Protein AF-0000000080426951 (afdb_homodimer)

Solvent-accessible surface area (backbone atoms only — not comparable to full-atom values): 40730 Å² total; per-residue (Å²): 126,80,74,52,68,65,14,61,76,40,44,78,47,36,55,54,41,91,81,58,42,82,26,40,43,78,76,59,23,59,42,40,50,70,36,54,51,51,34,50,52,46,51,50,50,41,47,27,44,36,63,59,26,74,74,51,59,47,55,62,48,39,50,52,27,45,42,52,48,16,62,65,28,44,50,60,48,85,33,46,45,67,42,45,26,46,41,40,43,45,22,16,46,63,71,32,43,84,76,48,69,52,33,22,33,38,36,44,68,49,51,51,59,28,48,47,33,35,52,50,47,38,30,74,75,47,42,34,36,79,45,72,44,82,75,63,63,66,60,53,62,66,57,53,51,51,52,51,49,51,51,52,53,56,53,58,62,39,80,93,50,61,52,55,49,35,34,52,37,47,34,37,29,80,58,72,27,29,45,45,62,39,57,65,45,36,50,56,38,44,76,68,67,18,45,30,34,36,43,22,43,60,31,47,60,46,47,90,48,53,46,66,78,50,61,55,45,28,37,29,23,16,36,10,27,58,38,28,15,44,48,31,19,12,45,34,37,39,33,61,68,44,25,21,35,44,46,56,54,42,38,28,77,44,63,66,91,45,98,45,29,56,46,56,89,38,43,66,62,31,49,55,77,72,74,48,74,60,35,36,53,53,28,43,57,54,19,50,51,54,42,46,68,48,61,24,70,66,49,48,33,50,49,13,26,48,47,12,53,54,26,34,50,52,29,8,57,74,57,70,46,41,51,66,52,35,94,82,63,66,22,63,48,29,34,25,25,24,41,51,62,91,72,52,58,78,65,54,77,86,46,48,32,58,51,52,30,49,46,29,42,78,74,62,34,27,39,41,59,46,50,74,55,74,92,37,47,29,35,39,41,34,29,40,63,45,47,46,62,66,54,33,50,50,49,36,54,49,48,52,52,51,48,52,54,38,48,72,91,124,79,74,52,68,65,14,61,75,40,43,77,47,36,56,55,41,91,80,58,42,82,26,40,42,79,76,60,24,59,44,40,51,71,36,51,50,52,34,49,51,45,51,48,51,40,46,26,43,36,63,59,25,75,74,50,60,48,56,63,48,38,51,51,25,46,42,53,48,16,62,65,29,44,50,59,47,86,33,47,46,68,41,45,27,47,42,38,44,46,24,17,46,63,72,32,45,85,77,47,69,52,34,24,34,36,36,44,68,49,51,51,58,28,49,47,33,35,52,49,45,38,28,73,74,48,41,34,38,78,46,71,42,83,74,64,62,67,59,53,62,67,56,52,51,50,52,51,49,51,52,51,54,56,52,57,64,39,79,93,50,61,50,56,49,34,33,52,38,48,35,38,28,79,59,72,28,30,46,44,62,36,58,63,45,36,50,54,39,45,77,66,66,17,44,31,36,36,44,22,43,61,31,46,60,46,47,91,49,53,45,67,80,50,60,55,45,28,36,29,22,16,35,9,28,57,37,28,16,43,48,29,19,12,45,34,36,38,32,61,69,44,26,21,35,45,46,56,54,44,36,27,77,44,64,68,90,45,97,45,30,56,45,55,89,39,44,68,62,30,51,54,79,71,75,47,73,59,35,33,53,54,27,44,58,55,19,50,51,53,43,46,64,47,60,24,68,66,49,48,33,52,49,13,26,50,47,12,54,54,24,33,49,52,30,9,57,72,57,71,45,41,52,66,52,34,95,81,64,66,22,63,49,29,33,27,26,26,40,52,59,92,71,51,59,78,66,55,78,85,47,47,33,58,52,52,29,50,45,29,42,75,74,61,34,28,40,41,58,44,49,73,55,74,92,38,48,29,35,40,41,34,27,41,62,45,46,46,60,67,54,32,50,52,50,33,54,49,48,54,52,51,47,52,53,39,50,72,91

Secondary structure (DSSP, 8-state):
------SGGGGGGB-PPTT-----HHHH---BHHHHHHHHHHHHHHHHSHHHIIIIIHHHHHHHHHHHHHHHHTS-GGGEEEES-HHHHHHHHHHHS---TT-EEEEETTS-HHHHHHHHHHHHHH-PEEEEEP--SS--HHHHHHHHHHHHHHHHT-TTSPPEEEEEEESB-SSS--B--HHHHHHHHHHTT-EEEEE-TTTTTTS---HHHH--SEEEEEHHHHT-PPSS-EEEEE-GGGGGG---SS--TT----SSTT--TTHHHHTS--SS--GGGGGHHHHHHHHHHTTHHHHHHHHHHHHHHHHHHHHHHHHT--BS--TT--S-SSEEEEEPPP---SS-HHHHHHHHHHHHHHTTS----EEEETTEEEEEEE--TT--HHHHHHHHHHHHHHHHHHHH-/------SGGGGGGB-PPTT-----HHHH---BHHHHHHHHHHHHHHHHSHHHIIIIIHHHHHHHHHHHHHHHHTS-GGGEEEES-HHHHHHHHHHHS---TT-EEEEETTS-HHHHHHHHHHHHHH-PEEEEEP--SS--HHHHHHHHHHHHHHHHT-TTSPPEEEEEEESB-SSS--B--HHHHHHHHHHTT-EEEEE-TTTTTTS---HHHH--SEEEEEHHHHT-PPSS-EEEEE-GGGGGG---SS--TT----SSTT--TTHHHHTS--SS--GGGGGHHHHHHHHHHTTHHHHHHHHHHHHHHHHHHHHHHHHT--BS--TT--S-SSEEEEEPPP---SS-HHHHHHHHHHHHHHTTS----EEEETTEEEEEEE--TT--HHHHHHHHHHHHHHHHHHHH-

Organism: Mucor circinelloides f. circinelloides (strain 1006PhL) (NCBI:txid1220926)

InterPro domains:
  IPR000192 Aminotransferase class V domain [PF00266] (33-344)
  IPR015421 Pyridoxal phosphate-dependent transferase, major domain [G3DSA:3.40.640.10] (32-297)
  IPR015422 Pyridoxal phosphate-dependent transferase, small domain [G3DSA:3.90.1150.10] (23-341)
  IPR015424 Pyridoxal phosphate-dependent transferase [SSF53383] (9-406)

pLDDT: mean 97.23, std 5.04, range [36.5, 98.94]

Nearest PDB structures (foldseek):
  5uts-assembly2_D  TM=9.206E-01  e=3.307E-46  Neurospora crassa OR74A
  5v1x-assembly3_A  TM=9.290E-01  e=7.048E-46  Neurospora crassa OR74A
  5v12-assembly3_D  TM=9.231E-01  e=6.017E-45  Neurospora crassa OR74A
  5v1x-assembly4_H  TM=9.213E-01  e=9.966E-45  Neurospora crassa OR74A
  8dl5-assembly1_A  TM=9.294E-01  e=2.334E-43  Penicillium expansum

Structure (mmCIF, N/CA/C/O backbone):
data_AF-0000000080426951-model_v1
#
loop_
_entity.id
_entity.type
_entity.pdbx_description
1 polymer 'Aminotransferase class V domain-containing protein'
#
loop_
_atom_site.group_PDB
_atom_site.id
_atom_site.type_symbol
_atom_site.label_atom_id
_atom_site.label_alt_id
_atom_site.label_comp_id
_atom_site.label_asym_id
_atom_site.label_entity_id
_atom_site.label_seq_id
_atom_site.pdbx_PDB_ins_code
_atom_site.Cartn_x
_atom_site.Cartn_y
_atom_site.Cartn_z
_atom_site.occupancy
_atom_site.B_iso_or_equiv
_atom_site.auth_seq_id
_atom_site.auth_comp_id
_atom_site.auth_asym_id
_atom_site.auth_atom_id
_atom_site.pdbx_PDB_model_num
ATOM 1 N N . MET A 1 1 ? -26.891 30.578 -5.871 1 36.5 1 MET A N 1
ATOM 2 C CA . MET A 1 1 ? -26.812 29.312 -5.148 1 36.5 1 MET A CA 1
ATOM 3 C C . MET A 1 1 ? -26.844 29.547 -3.641 1 36.5 1 MET A C 1
ATOM 5 O O . MET A 1 1 ? -26.172 30.453 -3.137 1 36.5 1 MET A O 1
ATOM 9 N N . SER A 1 2 ? -27.797 29.141 -3.025 1 43.91 2 SER A N 1
ATOM 10 C CA . SER A 1 2 ? -27.969 29.438 -1.607 1 43.91 2 SER A CA 1
ATOM 11 C C . SER A 1 2 ? -26.703 29.125 -0.821 1 43.91 2 SER A C 1
ATOM 13 O O . SER A 1 2 ? -25.984 28.188 -1.15 1 43.91 2 SER A O 1
ATOM 15 N N . ASN A 1 3 ? -26.109 30.047 -0.26 1 55.97 3 ASN A N 1
ATOM 16 C CA . ASN A 1 3 ? -24.891 29.938 0.528 1 55.97 3 ASN A CA 1
ATOM 17 C C . ASN A 1 3 ? -24.938 28.719 1.453 1 55.97 3 ASN A C 1
ATOM 19 O O . ASN A 1 3 ? -25.844 28.578 2.262 1 55.97 3 ASN A O 1
ATOM 23 N N . PRO A 1 4 ? -24.125 27.641 1.105 1 65.88 4 PRO A N 1
ATOM 24 C CA . PRO A 1 4 ? -24.219 26.453 1.949 1 65.88 4 PRO A CA 1
ATOM 25 C C . PRO A 1 4 ? -24.172 26.781 3.439 1 65.88 4 PRO A C 1
ATOM 27 O O . PRO A 1 4 ? -23.516 27.734 3.844 1 65.88 4 PRO A O 1
ATOM 30 N N . VAL A 1 5 ? -25.141 26.391 4.195 1 87.38 5 VAL A N 1
ATOM 31 C CA . VAL A 1 5 ? -25.156 26.547 5.645 1 87.38 5 VAL A CA 1
ATOM 32 C C . VAL A 1 5 ? -24.141 25.609 6.277 1 87.38 5 VAL A C 1
ATOM 34 O O . VAL A 1 5 ? -24.328 24.391 6.273 1 87.38 5 VAL A O 1
ATOM 37 N N . PHE A 1 6 ? -22.953 26.203 6.656 1 96.44 6 PHE A N 1
ATOM 38 C CA . PHE A 1 6 ? -21.891 25.453 7.348 1 96.44 6 PHE A CA 1
ATOM 39 C C . PHE A 1 6 ? -22.281 25.219 8.805 1 96.44 6 PHE A C 1
ATOM 41 O O . PHE A 1 6 ? -23.297 25.719 9.281 1 96.44 6 PHE A O 1
ATOM 48 N N . GLY A 1 7 ? -21.5 24.375 9.469 1 96.88 7 GLY A N 1
ATOM 49 C CA . GLY A 1 7 ? -21.734 24.062 10.867 1 96.88 7 GLY A CA 1
ATOM 50 C C . GLY A 1 7 ? -22.438 22.734 11.086 1 96.88 7 GLY A C 1
ATOM 51 O O . GLY A 1 7 ? -22.469 21.891 10.18 1 96.88 7 GLY A O 1
ATOM 52 N N . LYS A 1 8 ? -23.031 22.578 12.203 1 95.62 8 LYS A N 1
ATOM 53 C CA . LYS A 1 8 ? -23.609 21.312 12.656 1 95.62 8 LYS A CA 1
ATOM 54 C C . LYS A 1 8 ? -24.656 20.812 11.68 1 95.62 8 LYS A C 1
ATOM 56 O O . LYS A 1 8 ? -24.891 19.609 11.562 1 95.62 8 LYS A O 1
ATOM 61 N N . ALA A 1 9 ? -25.25 21.688 10.969 1 94.88 9 ALA A N 1
ATOM 62 C CA . ALA A 1 9 ? -26.312 21.328 10.031 1 94.88 9 ALA A CA 1
ATOM 63 C C . ALA A 1 9 ? -25.781 20.391 8.938 1 94.88 9 ALA A C 1
ATOM 65 O O . ALA A 1 9 ? -26.547 19.609 8.367 1 94.88 9 ALA A O 1
ATOM 66 N N . LEU A 1 10 ? -24.484 20.406 8.672 1 97.12 10 LEU A N 1
ATOM 67 C CA . LEU A 1 10 ? -23.906 19.625 7.582 1 97.12 10 LEU A CA 1
ATOM 68 C C . LEU A 1 10 ? -23.531 18.219 8.055 1 97.12 10 LEU A C 1
ATOM 70 O O . LEU A 1 10 ? -23.188 17.359 7.246 1 97.12 10 LEU A O 1
ATOM 74 N N . ARG A 1 11 ? -23.672 17.938 9.328 1 96.75 11 ARG A N 1
ATOM 75 C CA . ARG A 1 11 ? -23.281 16.625 9.852 1 96.75 11 ARG A CA 1
ATOM 76 C C . ARG A 1 11 ? -24.156 15.516 9.258 1 96.75 11 ARG A C 1
ATOM 78 O O . ARG A 1 11 ? -23.703 14.367 9.156 1 96.75 11 ARG A O 1
ATOM 85 N N . LYS A 1 12 ? -25.344 15.844 8.844 1 96 12 LYS A N 1
ATOM 86 C CA . LYS A 1 12 ? -26.25 14.867 8.25 1 96 12 LYS A CA 1
ATOM 87 C C . LYS A 1 12 ? -25.672 14.297 6.953 1 96 12 LYS A C 1
ATOM 89 O O . LYS A 1 12 ? -26.078 13.227 6.508 1 96 12 LYS A O 1
ATOM 94 N N . ASP A 1 13 ? -24.75 15.023 6.328 1 97.56 13 ASP A N 1
ATOM 95 C CA . ASP A 1 13 ? -24.125 14.57 5.09 1 97.56 13 ASP A CA 1
ATOM 96 C C . ASP A 1 13 ? -23.047 13.516 5.367 1 97.56 13 ASP A C 1
ATOM 98 O O . ASP A 1 13 ? -22.531 12.898 4.438 1 97.56 13 ASP A O 1
ATOM 102 N N . PHE A 1 14 ? -22.719 13.289 6.637 1 98 14 PHE A N 1
ATOM 103 C CA . PHE A 1 14 ? -21.641 12.391 7.004 1 98 14 PHE A CA 1
ATOM 104 C C . PHE A 1 14 ? -22.156 11.219 7.824 1 98 14 PHE A C 1
ATOM 106 O O . PHE A 1 14 ? -23.312 11.227 8.258 1 98 14 PHE A O 1
ATOM 113 N N . CYS A 1 15 ? -21.25 10.211 7.938 1 95.38 15 CYS A N 1
ATOM 114 C CA . CYS A 1 15 ? -21.672 8.953 8.57 1 95.38 15 CYS A CA 1
ATOM 115 C C . CYS A 1 15 ? -21.203 8.898 10.016 1 95.38 15 CYS A C 1
ATOM 117 O O . CYS A 1 15 ? -20.797 7.84 10.5 1 95.38 15 CYS A O 1
ATOM 119 N N . PHE A 1 16 ? -21.203 10 10.711 1 97.81 16 PHE A N 1
ATOM 120 C CA . PHE A 1 16 ? -20.797 10.039 12.109 1 97.81 16 PHE A CA 1
ATOM 121 C C . PHE A 1 16 ? -21.844 9.398 13 1 97.81 16 PHE A C 1
ATOM 123 O O . PHE A 1 16 ? -23.047 9.516 12.742 1 97.81 16 PHE A O 1
ATOM 130 N N . GLU A 1 17 ? -21.391 8.703 14.023 1 97.62 17 GLU A N 1
ATOM 131 C CA . GLU A 1 17 ? -22.344 8.211 15.016 1 97.62 17 GLU A CA 1
ATOM 132 C C . GLU A 1 17 ? -23.016 9.367 15.758 1 97.62 17 GLU A C 1
ATOM 134 O O . GLU A 1 17 ? -22.422 10.445 15.891 1 97.62 17 GLU A O 1
ATOM 139 N N . PRO A 1 18 ? -24.234 9.117 16.219 1 95.88 18 PRO A N 1
ATOM 140 C CA . PRO A 1 18 ? -24.922 10.18 16.953 1 95.88 18 PRO A CA 1
ATOM 141 C C . PRO A 1 18 ? -24.125 10.656 18.172 1 95.88 18 PRO A C 1
ATOM 143 O O . PRO A 1 18 ? -23.594 9.844 18.922 1 95.88 18 PRO A O 1
ATOM 146 N N . GLY A 1 19 ? -24.016 11.984 18.328 1 95.69 19 GLY A N 1
ATOM 147 C CA . GLY A 1 19 ? -23.375 12.555 19.5 1 95.69 19 GLY A CA 1
ATOM 148 C C . GLY A 1 19 ? -21.891 12.789 19.312 1 95.69 19 GLY A C 1
ATOM 149 O O . GLY A 1 19 ? -21.25 13.445 20.141 1 95.69 19 GLY A O 1
ATOM 150 N N . TYR A 1 20 ? -21.344 12.312 18.219 1 97.5 20 TYR A N 1
ATOM 151 C CA . TYR A 1 20 ? -19.922 12.523 17.969 1 97.5 20 TYR A CA 1
ATOM 152 C C . TYR A 1 20 ? -19.641 13.992 17.656 1 97.5 20 TYR A C 1
ATOM 154 O O . TYR A 1 20 ? -20.375 14.625 16.906 1 97.5 20 TYR A O 1
ATOM 162 N N . ILE A 1 21 ? -18.641 14.555 18.281 1 98 21 ILE A N 1
ATOM 163 C CA . ILE A 1 21 ? -18.172 15.914 18.031 1 98 21 ILE A CA 1
ATOM 164 C C . ILE A 1 21 ? -16.828 15.875 17.312 1 98 21 ILE A C 1
ATOM 166 O O . ILE A 1 21 ? -15.781 15.742 17.938 1 98 21 ILE A O 1
ATOM 170 N N . PRO A 1 22 ? -16.828 16.016 15.953 1 97.62 22 PRO A N 1
ATOM 171 C CA . PRO A 1 22 ? -15.672 15.695 15.125 1 97.62 22 PRO A CA 1
ATOM 172 C C . PRO A 1 22 ? -14.672 16.844 15.031 1 97.62 22 PRO A C 1
ATOM 174 O O . PRO A 1 22 ? -14.586 17.516 13.992 1 97.62 22 PRO A O 1
ATOM 177 N N . LEU A 1 23 ? -13.805 16.984 16.016 1 98.31 23 LEU A N 1
ATOM 178 C CA . LEU A 1 23 ? -12.828 18.062 16.062 1 98.31 23 LEU A CA 1
ATOM 179 C C . LEU A 1 23 ? -11.43 17.547 15.742 1 98.31 23 LEU A C 1
ATOM 181 O O . LEU A 1 23 ? -10.445 18.281 15.914 1 98.31 23 LEU A O 1
ATOM 185 N N . GLY A 1 24 ? -11.289 16.297 15.312 1 97.06 24 GLY A N 1
ATOM 186 C CA . GLY A 1 24 ? -10 15.695 15.008 1 97.06 24 GLY A CA 1
ATOM 187 C C . GLY A 1 24 ? -9.828 15.375 13.531 1 97.06 24 GLY A C 1
ATOM 188 O O . GLY A 1 24 ? -9.102 14.445 13.172 1 97.06 24 GLY A O 1
ATOM 189 N N . HIS A 1 25 ? -10.469 16.156 12.641 1 97 25 HIS A N 1
ATOM 190 C CA . HIS A 1 25 ? -10.586 15.867 11.219 1 97 25 HIS A CA 1
ATOM 191 C C . HIS A 1 25 ? -9.219 15.648 10.586 1 97 25 HIS A C 1
ATOM 193 O O . HIS A 1 25 ? -9.086 14.891 9.625 1 97 25 HIS A O 1
ATOM 199 N N . GLY A 1 26 ? -8.203 16.312 11.039 1 96.94 26 GLY A N 1
ATOM 200 C CA . GLY A 1 26 ? -6.883 16.281 10.438 1 96.94 26 GLY A CA 1
ATOM 201 C C . GLY A 1 26 ? -6.219 14.922 10.523 1 96.94 26 GLY A C 1
ATOM 202 O O . GLY A 1 26 ? -5.27 14.641 9.789 1 96.94 26 GLY A O 1
ATOM 203 N N . SER A 1 27 ? -6.668 14.016 11.367 1 96.25 27 SER A N 1
ATOM 204 C CA . SER A 1 27 ? -6.039 12.711 11.562 1 96.25 27 SER A CA 1
ATOM 205 C C . SER A 1 27 ? -6.406 11.742 10.445 1 96.25 27 SER A C 1
ATOM 207 O O . SER A 1 27 ? -5.551 11.367 9.641 1 96.25 27 SER A O 1
ATOM 209 N N . PHE A 1 28 ? -7.738 11.469 10.281 1 97.25 28 PHE A N 1
ATOM 210 C CA . PHE A 1 28 ? -8.141 10.398 9.375 1 97.25 28 PHE A CA 1
ATOM 211 C C . PHE A 1 28 ? -9.117 10.914 8.328 1 97.25 28 PHE A C 1
ATOM 213 O O . PHE A 1 28 ? -9.461 10.195 7.383 1 97.25 28 PHE A O 1
ATOM 220 N N . GLY A 1 29 ? -9.562 12.117 8.445 1 96.94 29 GLY A N 1
ATOM 221 C CA . GLY A 1 29 ? -10.578 12.641 7.539 1 96.94 29 GLY A CA 1
ATOM 222 C C . GLY A 1 29 ? -11.938 12 7.734 1 96.94 29 GLY A C 1
ATOM 223 O O . GLY A 1 29 ? -12.164 11.305 8.727 1 96.94 29 GLY A O 1
ATOM 224 N N . ALA A 1 30 ? -12.852 12.336 6.945 1 97.81 30 ALA A N 1
ATOM 225 C CA . ALA A 1 30 ? -14.211 11.805 6.84 1 97.81 30 ALA A CA 1
ATOM 226 C C . ALA A 1 30 ? -14.781 12.031 5.441 1 97.81 30 ALA A C 1
ATOM 228 O O . ALA A 1 30 ? -14.375 12.961 4.742 1 97.81 30 ALA A O 1
ATOM 229 N N . ILE A 1 31 ? -15.648 11.172 5.043 1 98.62 31 ILE A N 1
ATOM 230 C CA . ILE A 1 31 ? -16.219 11.328 3.709 1 98.62 31 ILE A CA 1
ATOM 231 C C . ILE A 1 31 ? -17.734 11.555 3.818 1 98.62 31 ILE A C 1
ATOM 233 O O . ILE A 1 31 ? -18.391 10.977 4.688 1 98.62 31 ILE A O 1
ATOM 237 N N . PRO A 1 32 ? -18.297 12.445 2.941 1 98.56 32 PRO A N 1
ATOM 238 C CA . PRO A 1 32 ? -19.766 12.547 2.873 1 98.56 32 PRO A CA 1
ATOM 239 C C . PRO A 1 32 ? -20.422 11.281 2.34 1 98.56 32 PRO A C 1
ATOM 241 O O . PRO A 1 32 ? -19.766 10.492 1.643 1 98.56 32 PRO A O 1
ATOM 244 N N . ASN A 1 33 ? -21.703 11.148 2.605 1 98.62 33 ASN A N 1
ATOM 245 C CA . ASN A 1 33 ? -22.469 9.977 2.201 1 98.62 33 ASN A CA 1
ATOM 246 C C . ASN A 1 33 ? -22.453 9.789 0.686 1 98.62 33 ASN A C 1
ATOM 248 O O . ASN A 1 33 ? -22.422 8.664 0.195 1 98.62 33 ASN A O 1
ATOM 252 N N . VAL A 1 34 ? -22.453 10.859 -0.036 1 98.75 34 VAL A N 1
ATOM 253 C CA . VAL A 1 34 ? -22.484 10.773 -1.492 1 98.75 34 VAL A CA 1
ATOM 254 C C . VAL A 1 34 ? -21.188 10.164 -2.01 1 98.75 34 VAL A C 1
ATOM 256 O O . VAL A 1 34 ? -21.188 9.43 -3.002 1 98.75 34 VAL A O 1
ATOM 259 N N . VAL A 1 35 ? -20.078 10.469 -1.361 1 98.88 35 VAL A N 1
ATOM 260 C CA . VAL A 1 35 ? -18.781 9.906 -1.744 1 98.88 35 VAL A CA 1
ATOM 261 C C . VAL A 1 35 ? -18.734 8.438 -1.347 1 98.88 35 VAL A C 1
ATOM 263 O O . VAL A 1 35 ? -18.203 7.605 -2.09 1 98.88 35 VAL A O 1
ATOM 266 N N . LYS A 1 36 ? -19.266 8.086 -0.148 1 98.69 36 LYS A N 1
ATOM 267 C CA . LYS A 1 36 ? -19.344 6.688 0.273 1 98.69 36 LYS A CA 1
ATOM 268 C C . LYS A 1 36 ? -20.141 5.855 -0.738 1 98.69 36 LYS A C 1
ATOM 270 O O . LYS A 1 36 ? -19.75 4.73 -1.055 1 98.69 36 LYS A O 1
ATOM 275 N N . GLN A 1 37 ? -21.188 6.391 -1.194 1 98.69 37 GLN A N 1
ATOM 276 C CA . GLN A 1 37 ? -22 5.695 -2.186 1 98.69 37 GLN A CA 1
ATOM 277 C C . GLN A 1 37 ? -21.219 5.457 -3.473 1 98.69 37 GLN A C 1
ATOM 279 O O . GLN A 1 37 ? -21.281 4.375 -4.062 1 98.69 37 GLN A O 1
ATOM 284 N N . LYS A 1 38 ? -20.5 6.484 -3.922 1 98.81 38 LYS A N 1
ATOM 285 C CA . LYS A 1 38 ? -19.672 6.352 -5.121 1 98.81 38 LYS A CA 1
ATOM 286 C C . LYS A 1 38 ? -18.594 5.285 -4.934 1 98.81 38 LYS A C 1
ATOM 288 O O . LYS A 1 38 ? -18.328 4.504 -5.848 1 98.81 38 LYS A O 1
ATOM 293 N N . LEU A 1 39 ? -18 5.293 -3.756 1 98.75 39 LEU A N 1
ATOM 294 C CA . LEU A 1 39 ? -17 4.281 -3.402 1 98.75 39 LEU A CA 1
ATOM 295 C C . LEU A 1 39 ? -17.578 2.879 -3.566 1 98.75 39 LEU A C 1
ATOM 297 O O . LEU A 1 39 ? -16.938 2.01 -4.168 1 98.75 39 LEU A O 1
ATOM 301 N N . ARG A 1 40 ? -18.75 2.678 -3.066 1 98.44 40 ARG A N 1
ATOM 302 C CA . ARG A 1 40 ? -19.391 1.37 -3.102 1 98.44 40 ARG A CA 1
ATOM 303 C C . ARG A 1 40 ? -19.766 0.981 -4.527 1 98.44 40 ARG A C 1
ATOM 305 O O . ARG A 1 40 ? -19.703 -0.194 -4.895 1 98.44 40 ARG A O 1
ATOM 312 N N . GLU A 1 41 ? -20.125 1.939 -5.32 1 98.56 41 GLU A N 1
ATOM 313 C CA . GLU A 1 41 ? -20.406 1.678 -6.727 1 98.56 41 GLU A CA 1
ATOM 314 C C . GLU A 1 41 ? -19.188 1.121 -7.445 1 98.56 41 GLU A C 1
ATOM 316 O O . GLU A 1 41 ? -19.297 0.16 -8.211 1 98.56 41 GLU A O 1
ATOM 321 N N . TYR A 1 42 ? -18.031 1.729 -7.254 1 98.69 42 TYR A N 1
ATOM 322 C CA . TYR A 1 42 ? -16.812 1.256 -7.891 1 98.69 42 TYR A CA 1
ATOM 323 C C . TYR A 1 42 ? -16.422 -0.121 -7.363 1 98.69 42 TYR A C 1
ATOM 325 O O . TYR A 1 42 ? -15.93 -0.962 -8.117 1 98.69 42 TYR A O 1
ATOM 333 N N . GLN A 1 43 ? -16.609 -0.357 -6.059 1 98.31 43 GLN A N 1
ATOM 334 C CA . GLN A 1 43 ? -16.328 -1.674 -5.492 1 98.31 43 GLN A CA 1
ATOM 335 C C . GLN A 1 43 ? -17.219 -2.74 -6.137 1 98.31 43 GLN A C 1
ATOM 337 O O . GLN A 1 43 ? -16.75 -3.852 -6.41 1 98.31 43 GLN A O 1
ATOM 342 N N . ASP A 1 44 ? -18.453 -2.375 -6.371 1 98.25 44 ASP A N 1
ATOM 343 C CA . ASP A 1 44 ? -19.375 -3.309 -7.012 1 98.25 44 ASP A CA 1
ATOM 344 C C . ASP A 1 44 ? -18.953 -3.605 -8.445 1 98.25 44 ASP A C 1
ATOM 346 O O . ASP A 1 44 ? -19.016 -4.75 -8.898 1 98.25 44 ASP A O 1
ATOM 350 N N . LYS A 1 45 ? -18.5 -2.584 -9.18 1 98 45 LYS A N 1
ATOM 351 C CA . LYS A 1 45 ? -18 -2.77 -10.539 1 98 45 LYS A CA 1
ATOM 352 C C . LYS A 1 45 ? -16.812 -3.719 -10.57 1 98 45 LYS A C 1
ATOM 354 O O . LYS A 1 45 ? -16.688 -4.551 -11.469 1 98 45 LYS A O 1
ATOM 359 N N . SER A 1 46 ? -15.977 -3.619 -9.602 1 97.88 46 SER A N 1
ATOM 360 C CA . SER A 1 46 ? -14.758 -4.418 -9.547 1 97.88 46 SER A CA 1
ATOM 361 C C . SER A 1 46 ? -15.078 -5.898 -9.359 1 97.88 46 SER A C 1
ATOM 363 O O . SER A 1 46 ? -14.273 -6.762 -9.727 1 97.88 46 SER A O 1
ATOM 365 N N . GLU A 1 47 ? -16.266 -6.223 -8.773 1 97.56 47 GLU A N 1
ATOM 366 C CA . GLU A 1 47 ? -16.625 -7.609 -8.492 1 97.56 47 GLU A CA 1
ATOM 367 C C . GLU A 1 47 ? -17.438 -8.211 -9.633 1 97.56 47 GLU A C 1
ATOM 369 O O . GLU A 1 47 ? -17.5 -9.43 -9.781 1 97.56 47 GLU A O 1
ATOM 374 N N . ALA A 1 48 ? -18.078 -7.367 -10.453 1 97.69 48 ALA A N 1
ATOM 375 C CA . ALA A 1 48 ? -18.969 -7.84 -11.508 1 97.69 48 ALA A CA 1
ATOM 376 C C . ALA A 1 48 ? -18.203 -8.625 -12.57 1 97.69 48 ALA A C 1
ATOM 378 O O . ALA A 1 48 ? -18.688 -9.656 -13.047 1 97.69 48 ALA A O 1
ATOM 379 N N . HIS A 1 49 ? -17.109 -8.188 -13.023 1 97.19 49 HIS A N 1
ATOM 380 C CA . HIS A 1 49 ? -16.109 -8.805 -13.898 1 97.19 49 HIS A CA 1
ATOM 381 C C . HIS A 1 49 ? -14.695 -8.398 -13.5 1 97.19 49 HIS A C 1
ATOM 383 O O . HIS A 1 49 ? -14.109 -7.5 -14.109 1 97.19 49 HIS A O 1
ATOM 389 N N . PRO A 1 50 ? -14.094 -9.086 -12.562 1 97 50 PRO A N 1
ATOM 390 C CA . PRO A 1 50 ? -12.867 -8.633 -11.898 1 97 50 PRO A CA 1
ATOM 391 C C . PRO A 1 50 ? -11.742 -8.32 -12.883 1 97 50 PRO A C 1
ATOM 393 O O . PRO A 1 50 ? -11.078 -7.289 -12.766 1 97 50 PRO A O 1
ATOM 396 N N . ASP A 1 51 ? -11.562 -9.102 -13.922 1 96.88 51 ASP A N 1
ATOM 397 C CA . ASP A 1 51 ? -10.469 -8.898 -14.867 1 96.88 51 ASP A CA 1
ATOM 398 C C . ASP A 1 51 ? -10.742 -7.695 -15.766 1 96.88 51 ASP A C 1
ATOM 400 O O . ASP A 1 51 ? -9.859 -6.859 -15.977 1 96.88 51 ASP A O 1
ATOM 404 N N . ARG A 1 52 ? -11.953 -7.613 -16.266 1 97.25 52 ARG A N 1
ATOM 405 C CA . ARG A 1 52 ? -12.297 -6.5 -17.141 1 97.25 52 ARG A CA 1
ATOM 406 C C . ARG A 1 52 ? -12.094 -5.164 -16.438 1 97.25 52 ARG A C 1
ATOM 408 O O . ARG A 1 52 ? -11.492 -4.246 -17 1 97.25 52 ARG A O 1
ATOM 415 N N . TRP A 1 53 ? -12.539 -5.102 -15.242 1 97.31 53 TRP A N 1
ATOM 416 C CA . TRP A 1 53 ? -12.469 -3.854 -14.492 1 97.31 53 TRP A CA 1
ATOM 417 C C . TRP A 1 53 ? -11.023 -3.521 -14.125 1 97.31 53 TRP A C 1
ATOM 419 O O . TRP A 1 53 ? -10.523 -2.441 -14.461 1 97.31 53 TRP A O 1
ATOM 429 N N . ASN A 1 54 ? -10.328 -4.461 -13.508 1 96.25 54 ASN A N 1
ATOM 430 C CA . ASN A 1 54 ? -9.031 -4.18 -12.914 1 96.25 54 ASN A CA 1
ATOM 431 C C . ASN A 1 54 ? -7.941 -4.051 -13.977 1 96.25 54 ASN A C 1
ATOM 433 O O . ASN A 1 54 ? -6.945 -3.355 -13.773 1 96.25 54 ASN A O 1
ATOM 437 N N . ARG A 1 55 ? -8.148 -4.688 -15.141 1 95.88 55 ARG A N 1
ATOM 438 C CA . ARG A 1 55 ? -7.137 -4.625 -16.188 1 95.88 55 ARG A CA 1
ATOM 439 C C . ARG A 1 55 ? -7.371 -3.434 -17.109 1 95.88 55 ARG A C 1
ATOM 441 O O . ARG A 1 55 ? -6.422 -2.867 -17.656 1 95.88 55 ARG A O 1
ATOM 448 N N . PHE A 1 56 ? -8.672 -3.016 -17.234 1 96.12 56 PHE A N 1
ATOM 449 C CA . PHE A 1 56 ? -8.93 -2.084 -18.328 1 96.12 56 PHE A CA 1
ATOM 450 C C . PHE A 1 56 ? -9.797 -0.92 -17.859 1 96.12 56 PHE A C 1
ATOM 452 O O . PHE A 1 56 ? -9.383 0.238 -17.938 1 96.12 56 PHE A O 1
ATOM 459 N N . GLU A 1 57 ? -10.859 -1.172 -17.234 1 97.31 57 GLU A N 1
ATOM 460 C CA . GLU A 1 57 ? -11.906 -0.166 -17.094 1 97.31 57 GLU A CA 1
ATOM 461 C C . GLU A 1 57 ? -11.57 0.82 -15.977 1 97.31 57 GLU A C 1
ATOM 463 O O . GLU A 1 57 ? -11.977 1.982 -16.016 1 97.31 57 GLU A O 1
ATOM 468 N N . MET A 1 58 ? -10.836 0.437 -15 1 97.62 58 MET A N 1
ATOM 469 C CA . MET A 1 58 ? -10.539 1.332 -13.883 1 97.62 58 MET A CA 1
ATOM 470 C C . MET A 1 58 ? -9.492 2.365 -14.289 1 97.62 58 MET A C 1
ATOM 472 O O . MET A 1 58 ? -9.445 3.459 -13.719 1 97.62 58 MET A O 1
ATOM 476 N N . ILE A 1 59 ? -8.664 2.08 -15.266 1 97.56 59 ILE A N 1
ATOM 477 C CA . ILE A 1 59 ? -7.484 2.877 -15.586 1 97.56 59 ILE A CA 1
ATOM 478 C C . ILE A 1 59 ? -7.914 4.266 -16.062 1 97.56 59 ILE A C 1
ATOM 480 O O . ILE A 1 59 ? -7.453 5.277 -15.531 1 97.56 59 ILE A O 1
ATOM 484 N N . PRO A 1 60 ? -8.844 4.375 -17.031 1 98.12 60 PRO A N 1
ATOM 485 C CA . PRO A 1 60 ? -9.266 5.715 -17.438 1 98.12 60 PRO A CA 1
ATOM 486 C C . PRO A 1 60 ? -9.938 6.496 -16.312 1 98.12 60 PRO A C 1
ATOM 488 O O . PRO A 1 60 ? -9.844 7.727 -16.281 1 98.12 60 PRO A O 1
ATOM 491 N N . VAL A 1 61 ? -10.633 5.84 -15.406 1 98.69 61 VAL A N 1
ATOM 492 C CA . VAL A 1 61 ? -11.273 6.512 -14.281 1 98.69 61 VAL A CA 1
ATOM 493 C C . VAL A 1 61 ? -10.211 7.105 -13.359 1 98.69 61 VAL A C 1
ATOM 495 O O . VAL A 1 61 ? -10.328 8.258 -12.922 1 98.69 61 VAL A O 1
ATOM 498 N N . ILE A 1 62 ? -9.172 6.324 -13.086 1 98.56 62 ILE A N 1
ATOM 499 C CA . ILE A 1 62 ? -8.07 6.785 -12.25 1 98.56 62 ILE A CA 1
ATOM 500 C C . ILE A 1 62 ? -7.375 7.973 -12.922 1 98.56 62 ILE A C 1
ATOM 502 O O . ILE A 1 62 ? -7.098 8.984 -12.266 1 98.56 62 ILE A O 1
ATOM 506 N N . GLU A 1 63 ? -7.164 7.871 -14.203 1 98.5 63 GLU A N 1
ATOM 507 C CA . GLU A 1 63 ? -6.512 8.945 -14.945 1 98.5 63 GLU A CA 1
ATOM 508 C C . GLU A 1 63 ? -7.336 10.227 -14.898 1 98.5 63 GLU A C 1
ATOM 510 O O . GLU A 1 63 ? -6.777 11.32 -14.758 1 98.5 63 GLU A O 1
ATOM 515 N N . LYS A 1 64 ? -8.609 10.086 -15.031 1 98.81 64 LYS A N 1
ATOM 516 C CA . LYS A 1 64 ? -9.492 11.25 -14.953 1 98.81 64 LYS A CA 1
ATOM 517 C C . LYS A 1 64 ? -9.391 11.922 -13.586 1 98.81 64 LYS A C 1
ATOM 519 O O . LYS A 1 64 ? -9.344 13.148 -13.5 1 98.81 64 LYS A O 1
ATOM 524 N N . ASN A 1 65 ? -9.367 11.148 -12.578 1 98.88 65 ASN A N 1
ATOM 525 C CA . ASN A 1 65 ? -9.273 11.695 -11.234 1 98.88 65 ASN A CA 1
ATOM 526 C C . ASN A 1 65 ? -7.914 12.344 -10.984 1 98.88 65 ASN A C 1
ATOM 528 O O . ASN A 1 65 ? -7.82 13.359 -10.297 1 98.88 65 ASN A O 1
ATOM 532 N N . LEU A 1 66 ? -6.824 11.805 -11.555 1 98.88 66 LEU A N 1
ATOM 533 C CA . LEU A 1 66 ? -5.516 12.445 -11.484 1 98.88 66 LEU A CA 1
ATOM 534 C C . LEU A 1 66 ? -5.512 13.773 -12.234 1 98.88 66 LEU A C 1
ATOM 536 O O . LEU A 1 66 ? -4.895 14.742 -11.781 1 98.88 66 LEU A O 1
ATOM 540 N N . MET A 1 67 ? -6.219 13.805 -13.336 1 98.88 67 MET A N 1
ATOM 541 C CA . MET A 1 67 ? -6.316 15.047 -14.102 1 98.88 67 MET A CA 1
ATOM 542 C C . MET A 1 67 ? -7.035 16.125 -13.297 1 98.88 67 MET A C 1
ATOM 544 O O . MET A 1 67 ? -6.637 17.281 -13.312 1 98.88 67 MET A O 1
ATOM 548 N N . LEU A 1 68 ? -8.07 15.742 -12.609 1 98.88 68 LEU A N 1
ATOM 549 C CA . LEU A 1 68 ? -8.805 16.688 -11.773 1 98.88 68 LEU A CA 1
ATOM 550 C C . LEU A 1 68 ? -7.922 17.219 -10.648 1 98.88 68 LEU A C 1
ATOM 552 O O . LEU A 1 68 ? -7.938 18.406 -10.352 1 98.88 68 LEU A O 1
ATOM 556 N N . LEU A 1 69 ? -7.105 16.344 -10.07 1 98.88 69 LEU A N 1
ATOM 557 C CA . LEU A 1 69 ? -6.18 16.75 -9.023 1 98.88 69 LEU A CA 1
ATOM 558 C C . LEU A 1 69 ? -5.113 17.688 -9.578 1 98.88 69 LEU A C 1
ATOM 560 O O . LEU A 1 69 ? -4.73 18.656 -8.922 1 98.88 69 LEU A O 1
ATOM 564 N N . SER A 1 70 ? -4.609 17.328 -10.766 1 98.81 70 SER A N 1
ATOM 565 C CA . SER A 1 70 ? -3.57 18.156 -11.367 1 98.81 70 SER A CA 1
ATOM 566 C C . SER A 1 70 ? -4.066 19.578 -11.609 1 98.81 70 SER A C 1
ATOM 568 O O . SER A 1 70 ? -3.32 20.531 -11.422 1 98.81 70 SER A O 1
ATOM 570 N N . LYS A 1 71 ? -5.316 19.719 -11.992 1 98.69 71 LYS A N 1
ATOM 571 C CA . LYS A 1 71 ? -5.914 21.031 -12.164 1 98.69 71 LYS A CA 1
ATOM 572 C C . LYS A 1 71 ? -6.055 21.766 -10.828 1 98.69 71 LYS A C 1
ATOM 574 O O . LYS A 1 71 ? -5.742 22.953 -10.727 1 98.69 71 LYS A O 1
ATOM 579 N N . LEU A 1 72 ? -6.48 21.016 -9.859 1 98.69 72 LEU A N 1
ATOM 580 C CA . LEU A 1 72 ? -6.668 21.594 -8.531 1 98.69 72 LEU A CA 1
ATOM 581 C C . LEU A 1 72 ? -5.344 22.094 -7.969 1 98.69 72 LEU A C 1
ATOM 583 O O . LEU A 1 72 ? -5.309 23.109 -7.273 1 98.69 72 LEU A O 1
ATOM 587 N N . MET A 1 73 ? -4.242 21.438 -8.258 1 98.62 73 MET A N 1
ATOM 588 C CA . MET A 1 73 ? -2.939 21.75 -7.672 1 98.62 73 MET A CA 1
ATOM 589 C C . MET A 1 73 ? -2.098 22.594 -8.625 1 98.62 73 MET A C 1
ATOM 591 O O . MET A 1 73 ? -0.994 23.016 -8.281 1 98.62 73 MET A O 1
ATOM 595 N N . ASN A 1 74 ? -2.617 22.828 -9.828 1 98.69 74 ASN A N 1
ATOM 596 C CA . ASN A 1 74 ? -1.919 23.594 -10.859 1 98.69 74 ASN A CA 1
ATOM 597 C C . ASN A 1 74 ? -0.574 22.953 -11.211 1 98.69 74 ASN A C 1
ATOM 599 O O . ASN A 1 74 ? 0.466 23.609 -11.125 1 98.69 74 ASN A O 1
ATOM 603 N N . CYS A 1 75 ? -0.631 21.719 -11.664 1 98.62 75 CYS A N 1
ATOM 604 C CA . CYS A 1 75 ? 0.532 21 -12.156 1 98.62 75 CYS A CA 1
ATOM 605 C C . CYS A 1 75 ? 0.159 20.125 -13.352 1 98.62 75 CYS A C 1
ATOM 607 O O . CYS A 1 75 ? -0.989 20.125 -13.797 1 98.62 75 CYS A O 1
ATOM 609 N N . ASP A 1 76 ? 1.125 19.484 -13.992 1 98.44 76 ASP A N 1
ATOM 610 C CA . ASP A 1 76 ? 0.879 18.562 -15.102 1 98.44 76 ASP A CA 1
ATOM 611 C C . ASP A 1 76 ? 0.44 17.203 -14.594 1 98.44 76 ASP A C 1
ATOM 613 O O . ASP A 1 76 ? 1.016 16.672 -13.641 1 98.44 76 ASP A O 1
ATOM 617 N N . SER A 1 77 ? -0.621 16.688 -15.203 1 98.5 77 SER A N 1
ATOM 618 C CA . SER A 1 77 ? -1.152 15.398 -14.789 1 98.5 77 SER A CA 1
ATOM 619 C C . SER A 1 77 ? -0.12 14.289 -14.977 1 98.5 77 SER A C 1
ATOM 621 O O . SER A 1 77 ? -0.193 13.25 -14.32 1 98.5 77 SER A O 1
ATOM 623 N N . GLN A 1 78 ? 0.92 14.461 -15.812 1 98.31 78 GLN A N 1
ATOM 624 C CA . GLN A 1 78 ? 1.958 13.469 -16.062 1 98.31 78 GLN A CA 1
ATOM 625 C C . GLN A 1 78 ? 2.977 13.445 -14.922 1 98.31 78 GLN A C 1
ATOM 627 O O . GLN A 1 78 ? 3.789 12.516 -14.828 1 98.31 78 GLN A O 1
ATOM 632 N N . ASP A 1 79 ? 2.875 14.422 -14.016 1 98.81 79 ASP A N 1
ATOM 633 C CA . ASP A 1 79 ? 3.867 14.531 -12.953 1 98.81 79 ASP A CA 1
ATOM 634 C C . ASP A 1 79 ? 3.316 13.992 -11.633 1 98.81 79 ASP A C 1
ATOM 636 O O . ASP A 1 79 ? 3.969 14.102 -10.594 1 98.81 79 ASP A O 1
ATOM 640 N N . ILE A 1 80 ? 2.064 13.453 -11.703 1 98.88 80 ILE A N 1
ATOM 641 C CA . ILE A 1 80 ? 1.498 13.039 -10.422 1 98.88 80 ILE A CA 1
ATOM 642 C C . ILE A 1 80 ? 0.96 11.617 -10.531 1 98.88 80 ILE A C 1
ATOM 644 O O . ILE A 1 80 ? 0.578 11.172 -11.609 1 98.88 80 ILE A O 1
ATOM 648 N N . ASN A 1 81 ? 0.977 10.914 -9.461 1 98.88 81 ASN A N 1
ATOM 649 C CA . ASN A 1 81 ? 0.406 9.578 -9.281 1 98.88 81 ASN A CA 1
ATOM 650 C C . ASN A 1 81 ? -0.258 9.445 -7.91 1 98.88 81 ASN A C 1
ATOM 652 O O . ASN A 1 81 ? -0.029 10.266 -7.02 1 98.88 81 ASN A O 1
ATOM 656 N N . PHE A 1 82 ? -1.137 8.445 -7.785 1 98.75 82 PHE A N 1
ATOM 657 C CA . PHE A 1 82 ? -1.691 8.102 -6.484 1 98.75 82 PHE A CA 1
ATOM 658 C C . PHE A 1 82 ? -0.747 7.176 -5.723 1 98.75 82 PHE A C 1
ATOM 660 O O . PHE A 1 82 ? -0.109 6.305 -6.32 1 98.75 82 PHE A O 1
ATOM 667 N N . VAL A 1 83 ? -0.621 7.367 -4.477 1 98.5 83 VAL A N 1
ATOM 668 C CA . VAL A 1 83 ? -0.139 6.418 -3.477 1 98.5 83 VAL A CA 1
ATOM 669 C C . VAL A 1 83 ? -1.118 6.359 -2.307 1 98.5 83 VAL A C 1
ATOM 671 O O . VAL A 1 83 ? -2.113 7.086 -2.283 1 98.5 83 VAL A O 1
ATOM 674 N N . SER A 1 84 ? -0.91 5.57 -1.362 1 98 84 SER A N 1
ATOM 675 C CA . SER A 1 84 ? -1.945 5.293 -0.372 1 98 84 SER A CA 1
ATOM 676 C C . SER A 1 84 ? -2.018 6.398 0.675 1 98 84 SER A C 1
ATOM 678 O O . SER A 1 84 ? -3.088 6.668 1.228 1 98 84 SER A O 1
ATOM 680 N N . ASN A 1 85 ? -0.906 7 1.018 1 98.31 85 ASN A N 1
ATOM 681 C CA . ASN A 1 85 ? -0.837 8.031 2.043 1 98.31 85 ASN A CA 1
ATOM 682 C C . ASN A 1 85 ? 0.506 8.758 2.02 1 98.31 85 ASN A C 1
ATOM 684 O O . ASN A 1 85 ? 1.41 8.375 1.277 1 98.31 85 ASN A O 1
ATOM 688 N N . SER A 1 86 ? 0.642 9.75 2.818 1 98.44 86 SER A N 1
ATOM 689 C CA . SER A 1 86 ? 1.836 10.586 2.812 1 98.44 86 SER A CA 1
ATOM 690 C C . SER A 1 86 ? 3.059 9.812 3.293 1 98.44 86 SER A C 1
ATOM 692 O O . SER A 1 86 ? 4.176 10.07 2.844 1 98.44 86 SER A O 1
ATOM 694 N N . SER A 1 87 ? 2.873 8.891 4.254 1 98.5 87 SER A N 1
ATOM 695 C CA . SER A 1 87 ? 3.984 8.062 4.707 1 98.5 87 SER A CA 1
ATOM 696 C C . SER A 1 87 ? 4.562 7.238 3.564 1 98.5 87 SER A C 1
ATOM 698 O O . SER A 1 87 ? 5.781 7.125 3.426 1 98.5 87 SER A O 1
ATOM 700 N N . GLU A 1 88 ? 3.662 6.688 2.779 1 98.56 88 GLU A N 1
ATOM 701 C CA . GLU A 1 88 ? 4.125 5.945 1.61 1 98.56 88 GLU A CA 1
ATOM 702 C C . GLU A 1 88 ? 4.809 6.867 0.605 1 98.56 88 GLU A C 1
ATOM 704 O O . GLU A 1 88 ? 5.812 6.492 -0.005 1 98.56 88 GLU A O 1
ATOM 709 N N . ALA A 1 89 ? 4.246 8.016 0.412 1 98.88 89 ALA A N 1
ATOM 710 C CA . ALA A 1 89 ? 4.855 8.969 -0.505 1 98.88 89 ALA A CA 1
ATOM 711 C C . ALA A 1 89 ? 6.281 9.305 -0.081 1 98.88 89 ALA A C 1
ATOM 713 O O . ALA A 1 89 ? 7.199 9.305 -0.906 1 98.88 89 ALA A O 1
ATOM 714 N N . ALA A 1 90 ? 6.449 9.578 1.196 1 98.81 90 ALA A N 1
ATOM 715 C CA . ALA A 1 90 ? 7.781 9.875 1.717 1 98.81 90 ALA A CA 1
ATOM 716 C C . ALA A 1 90 ? 8.734 8.703 1.503 1 98.81 90 ALA A C 1
ATOM 718 O O . ALA A 1 90 ? 9.859 8.891 1.049 1 98.81 90 ALA A O 1
ATOM 719 N N . SER A 1 91 ? 8.258 7.512 1.826 1 98.62 91 SER A N 1
ATOM 720 C CA . SER A 1 91 ? 9.07 6.316 1.641 1 98.62 91 SER A CA 1
ATOM 721 C C . SER A 1 91 ? 9.406 6.098 0.168 1 98.62 91 SER A C 1
ATOM 723 O O . SER A 1 91 ? 10.508 5.656 -0.166 1 98.62 91 SER A O 1
ATOM 725 N N . THR A 1 92 ? 8.445 6.355 -0.725 1 98.69 92 THR A N 1
ATOM 726 C CA . THR A 1 92 ? 8.633 6.211 -2.164 1 98.69 92 THR A CA 1
ATOM 727 C C . THR A 1 92 ? 9.805 7.07 -2.639 1 98.69 92 THR A C 1
ATOM 729 O O . THR A 1 92 ? 10.695 6.578 -3.336 1 98.69 92 THR A O 1
ATOM 732 N N . VAL A 1 93 ? 9.859 8.305 -2.219 1 98.81 93 VAL A N 1
ATOM 733 C CA . VAL A 1 93 ? 10.906 9.227 -2.658 1 98.81 93 VAL A CA 1
ATOM 734 C C . VAL A 1 93 ? 12.227 8.875 -1.986 1 98.81 93 VAL A C 1
ATOM 736 O O . VAL A 1 93 ? 13.242 8.695 -2.66 1 98.81 93 VAL A O 1
ATOM 739 N N . LEU A 1 94 ? 12.203 8.695 -0.673 1 98.44 94 LEU A N 1
ATOM 740 C CA . LEU A 1 94 ? 13.43 8.586 0.113 1 98.44 94 LEU A CA 1
ATOM 741 C C . LEU A 1 94 ? 14.117 7.25 -0.125 1 98.44 94 LEU A C 1
ATOM 743 O O . LEU A 1 94 ? 15.344 7.156 -0.07 1 98.44 94 LEU A O 1
ATOM 747 N N . ARG A 1 95 ? 13.328 6.234 -0.46 1 96.44 95 ARG A N 1
ATOM 748 C CA . ARG A 1 95 ? 13.922 4.914 -0.664 1 96.44 95 ARG A CA 1
ATOM 749 C C . ARG A 1 95 ? 14.305 4.703 -2.125 1 96.44 95 ARG A C 1
ATOM 751 O O . ARG A 1 95 ? 14.961 3.721 -2.465 1 96.44 95 ARG A O 1
ATOM 758 N N . SER A 1 96 ? 13.875 5.578 -3.025 1 96.56 96 SER A N 1
ATOM 759 C CA . SER A 1 96 ? 14.141 5.434 -4.453 1 96.56 96 SER A CA 1
ATOM 760 C C . SER A 1 96 ? 15.328 6.289 -4.879 1 96.56 96 SER A C 1
ATOM 762 O O . SER A 1 96 ? 16.141 5.863 -5.699 1 96.56 96 SER A O 1
ATOM 764 N N . TYR A 1 97 ? 15.344 7.547 -4.348 1 96.88 97 TYR A N 1
ATOM 765 C CA . TYR A 1 97 ? 16.375 8.484 -4.789 1 96.88 97 TYR A CA 1
ATOM 766 C C . TYR A 1 97 ? 17.766 7.91 -4.578 1 96.88 97 TYR A C 1
ATOM 768 O O . TYR A 1 97 ? 18.031 7.293 -3.547 1 96.88 97 TYR A O 1
ATOM 776 N N . PRO A 1 98 ? 18.656 8.039 -5.492 1 94.62 98 PRO A N 1
ATOM 777 C CA . PRO A 1 98 ? 19.984 7.402 -5.441 1 94.62 98 PRO A CA 1
ATOM 778 C C . PRO A 1 98 ? 20.969 8.156 -4.555 1 94.62 98 PRO A C 1
ATOM 780 O O . PRO A 1 98 ? 21.984 8.656 -5.043 1 94.62 98 PRO A O 1
ATOM 783 N N . PHE A 1 99 ? 20.703 8.094 -3.262 1 95.75 99 PHE A N 1
ATOM 784 C CA . PHE A 1 99 ? 21.625 8.695 -2.299 1 95.75 99 PHE A CA 1
ATOM 785 C C . PHE A 1 99 ? 22.953 7.969 -2.289 1 95.75 99 PHE A C 1
ATOM 787 O O . PHE A 1 99 ? 23.016 6.781 -2.613 1 95.75 99 PHE A O 1
ATOM 794 N N . LYS A 1 100 ? 24 8.641 -1.979 1 93.56 100 LYS A N 1
ATOM 795 C CA . LYS A 1 100 ? 25.328 8.086 -1.688 1 93.56 100 LYS A CA 1
ATOM 796 C C . LYS A 1 100 ? 25.656 8.219 -0.206 1 93.56 100 LYS A C 1
ATOM 798 O O . LYS A 1 100 ? 25.156 9.117 0.472 1 93.56 100 LYS A O 1
ATOM 803 N N . ALA A 1 101 ? 26.469 7.25 0.254 1 94.44 101 ALA A N 1
ATOM 804 C CA . ALA A 1 101 ? 26.938 7.355 1.633 1 94.44 101 ALA A CA 1
ATOM 805 C C . ALA A 1 101 ? 27.594 8.711 1.889 1 94.44 101 ALA A C 1
ATOM 807 O O . ALA A 1 101 ? 28.406 9.18 1.088 1 94.44 101 ALA A O 1
ATOM 808 N N . GLY A 1 102 ? 27.141 9.32 2.938 1 96.56 102 GLY A N 1
ATOM 809 C CA . GLY A 1 102 ? 27.703 10.609 3.289 1 96.56 102 GLY A CA 1
ATOM 810 C C . GLY A 1 102 ? 26.828 11.773 2.855 1 96.56 102 GLY A C 1
ATOM 811 O O . GLY A 1 102 ? 27 12.898 3.344 1 96.56 102 GLY A O 1
ATOM 812 N N . ASP A 1 103 ? 25.875 11.539 1.901 1 97.69 103 ASP A N 1
ATOM 813 C CA . ASP A 1 103 ? 24.953 12.602 1.505 1 97.69 103 ASP A CA 1
ATOM 814 C C . ASP A 1 103 ? 24.234 13.188 2.719 1 97.69 103 ASP A C 1
ATOM 816 O O . ASP A 1 103 ? 23.938 12.461 3.674 1 97.69 103 ASP A O 1
ATOM 820 N N . LYS A 1 104 ? 24.031 14.484 2.676 1 98.69 104 LYS A N 1
ATOM 821 C CA . LYS A 1 104 ? 23.344 15.156 3.775 1 98.69 104 LYS A CA 1
ATOM 822 C C . LYS A 1 104 ? 21.906 15.477 3.41 1 98.69 104 LYS A C 1
ATOM 824 O O . LYS A 1 104 ? 21.609 15.859 2.275 1 98.69 104 LYS A O 1
ATOM 829 N N . VAL A 1 105 ? 21.031 15.18 4.328 1 98.88 105 VAL A N 1
ATOM 830 C CA . VAL A 1 105 ? 19.625 15.523 4.18 1 98.88 105 VAL A CA 1
ATOM 831 C C . VAL A 1 105 ? 19.203 16.469 5.297 1 98.88 105 VAL A C 1
ATOM 833 O O . VAL A 1 105 ? 19.391 16.188 6.48 1 98.88 105 VAL A O 1
ATOM 836 N N . LEU A 1 106 ? 18.688 17.656 4.922 1 98.94 106 LEU A N 1
ATOM 837 C CA . LEU A 1 106 ? 18.172 18.656 5.852 1 98.94 106 LEU A CA 1
ATOM 838 C C . LEU A 1 106 ? 16.734 18.344 6.23 1 98.94 106 LEU A C 1
ATOM 840 O O . LEU A 1 106 ? 15.898 18.062 5.363 1 98.94 106 LEU A O 1
ATOM 844 N N . CYS A 1 107 ? 16.391 18.312 7.496 1 98.69 107 CYS A N 1
ATOM 845 C CA . CYS A 1 107 ? 15.023 18.094 7.949 1 98.69 107 CYS A CA 1
ATOM 846 C C . CYS A 1 107 ? 14.727 18.922 9.195 1 98.69 107 CYS A C 1
ATOM 848 O O . CYS A 1 107 ? 15.602 19.625 9.703 1 98.69 107 CYS A O 1
ATOM 850 N N . TYR A 1 108 ? 13.539 18.984 9.617 1 98.5 108 TYR A N 1
ATOM 851 C CA . TYR A 1 108 ? 13.086 19.75 10.766 1 98.5 108 TYR A CA 1
ATOM 852 C C . TYR A 1 108 ? 12.516 18.844 11.852 1 98.5 108 TYR A C 1
ATOM 854 O O . TYR A 1 108 ? 11.93 17.797 11.547 1 98.5 108 TYR A O 1
ATOM 862 N N . GLN A 1 109 ? 12.672 19.234 13.086 1 96.5 109 GLN A N 1
ATOM 863 C CA . GLN A 1 109 ? 12.227 18.438 14.227 1 96.5 109 GLN A CA 1
ATOM 864 C C . GLN A 1 109 ? 10.719 18.219 14.18 1 96.5 109 GLN A C 1
ATOM 866 O O . GLN A 1 109 ? 10.219 17.234 14.727 1 96.5 109 GLN A O 1
ATOM 871 N N . THR A 1 110 ? 10.008 18.984 13.453 1 95.75 110 THR A N 1
ATOM 872 C CA . THR A 1 110 ? 8.547 18.938 13.414 1 95.75 110 THR A CA 1
ATOM 873 C C . THR A 1 110 ? 8.07 17.938 12.359 1 95.75 110 THR A C 1
ATOM 875 O O . THR A 1 110 ? 6.867 17.75 12.18 1 95.75 110 THR A O 1
ATOM 878 N N . ALA A 1 111 ? 9.023 17.297 11.648 1 96.19 111 ALA A N 1
ATOM 879 C CA . ALA A 1 111 ? 8.625 16.312 10.633 1 96.19 111 ALA A CA 1
ATOM 880 C C . ALA A 1 111 ? 7.703 15.258 11.227 1 96.19 111 ALA A C 1
ATOM 882 O O . ALA A 1 111 ? 7.883 14.836 12.367 1 96.19 111 ALA A O 1
ATOM 883 N N . TYR A 1 112 ? 6.676 14.914 10.477 1 97.19 112 TYR A N 1
ATOM 884 C CA . TYR A 1 112 ? 5.773 13.852 10.898 1 97.19 112 TYR A CA 1
ATOM 885 C C . TYR A 1 112 ? 6.547 12.578 11.25 1 97.19 112 TYR A C 1
ATOM 887 O O . TYR A 1 112 ? 7.531 12.242 10.586 1 97.19 112 TYR A O 1
ATOM 895 N N . VAL A 1 113 ? 6.125 11.875 12.203 1 96.69 113 VAL A N 1
ATOM 896 C CA . VAL A 1 113 ? 6.859 10.781 12.82 1 96.69 113 VAL A CA 1
ATOM 897 C C . VAL A 1 113 ? 7.227 9.742 11.766 1 96.69 113 VAL A C 1
ATOM 899 O O . VAL A 1 113 ? 8.344 9.227 11.75 1 96.69 113 VAL A O 1
ATOM 902 N N . ASN A 1 114 ? 6.289 9.344 10.883 1 97.94 114 ASN A N 1
ATOM 903 C CA . ASN A 1 114 ? 6.586 8.328 9.875 1 97.94 114 ASN A CA 1
ATOM 904 C C . ASN A 1 114 ? 7.594 8.836 8.844 1 97.94 114 ASN A C 1
ATOM 906 O O . ASN A 1 114 ? 8.383 8.055 8.312 1 97.94 114 ASN A O 1
ATOM 910 N N . VAL A 1 115 ? 7.559 10.141 8.531 1 98.31 115 VAL A N 1
ATOM 911 C CA . VAL A 1 115 ? 8.555 10.734 7.641 1 98.31 115 VAL A CA 1
ATOM 912 C C . VAL A 1 115 ? 9.922 10.703 8.305 1 98.31 115 VAL A C 1
ATOM 914 O O . VAL A 1 115 ? 10.922 10.367 7.668 1 98.31 115 VAL A O 1
ATOM 917 N N . ASN A 1 116 ? 9.914 11.055 9.586 1 97.69 116 ASN A N 1
ATOM 918 C CA . ASN A 1 116 ? 11.156 10.984 10.359 1 97.69 116 ASN A CA 1
ATOM 919 C C . ASN A 1 116 ? 11.734 9.57 10.359 1 97.69 116 ASN A C 1
ATOM 921 O O . ASN A 1 116 ? 12.945 9.391 10.273 1 97.69 116 ASN A O 1
ATOM 925 N N . LYS A 1 117 ? 10.898 8.586 10.477 1 98.12 117 LYS A N 1
ATOM 926 C CA . LYS A 1 117 ? 11.375 7.203 10.5 1 98.12 117 LYS A CA 1
ATOM 927 C C . LYS A 1 117 ? 11.891 6.777 9.125 1 98.12 117 LYS A C 1
ATOM 929 O O . LYS A 1 117 ? 12.828 5.984 9.031 1 98.12 117 LYS A O 1
ATOM 934 N N . ALA A 1 118 ? 11.281 7.254 8.062 1 98.25 118 ALA A N 1
ATOM 935 C CA . ALA A 1 118 ? 11.828 7.016 6.727 1 98.25 118 ALA A CA 1
ATOM 936 C C . ALA A 1 118 ? 13.227 7.613 6.598 1 98.25 118 ALA A C 1
ATOM 938 O O . ALA A 1 118 ? 14.109 7.012 5.984 1 98.25 118 ALA A O 1
ATOM 939 N N . LEU A 1 119 ? 13.438 8.805 7.184 1 98.62 119 LEU A N 1
ATOM 940 C CA . LEU A 1 119 ? 14.75 9.445 7.195 1 98.62 119 LEU A CA 1
ATOM 941 C C . LEU A 1 119 ? 15.75 8.609 7.984 1 98.62 119 LEU A C 1
ATOM 943 O O . LEU A 1 119 ? 16.891 8.422 7.547 1 98.62 119 LEU A O 1
ATOM 947 N N . GLU A 1 120 ? 15.289 8.102 9.133 1 98.31 120 GLU A N 1
ATOM 948 C CA . GLU A 1 120 ? 16.156 7.234 9.922 1 98.31 120 GLU A CA 1
ATOM 949 C C . GLU A 1 120 ? 16.531 5.977 9.148 1 98.31 120 GLU A C 1
ATOM 951 O O . GLU A 1 120 ? 17.672 5.504 9.227 1 98.31 120 GLU A O 1
ATOM 956 N N . PHE A 1 121 ? 15.617 5.461 8.438 1 97.75 121 PHE A N 1
ATOM 957 C CA . PHE A 1 121 ? 15.867 4.258 7.652 1 97.75 121 PHE A CA 1
ATOM 958 C C . PHE A 1 121 ? 16.969 4.5 6.625 1 97.75 121 PHE A C 1
ATOM 960 O O . PHE A 1 121 ? 17.875 3.688 6.488 1 97.75 121 PHE A O 1
ATOM 967 N N . ILE A 1 122 ? 16.859 5.602 5.863 1 96.81 122 ILE A N 1
ATOM 968 C CA . ILE A 1 122 ? 17.859 5.816 4.824 1 96.81 122 ILE A CA 1
ATOM 969 C C . ILE A 1 122 ? 19.203 6.141 5.465 1 96.81 122 ILE A C 1
ATOM 971 O O . ILE A 1 122 ? 20.266 5.844 4.898 1 96.81 122 ILE A O 1
ATOM 975 N N . ARG A 1 123 ? 19.188 6.801 6.688 1 97.75 123 ARG A N 1
ATOM 976 C CA . ARG A 1 123 ? 20.422 6.949 7.445 1 97.75 123 ARG A CA 1
ATOM 977 C C . ARG A 1 123 ? 21.062 5.59 7.727 1 97.75 123 ARG A C 1
ATOM 979 O O . ARG A 1 123 ? 22.25 5.383 7.457 1 97.75 123 ARG A O 1
ATOM 986 N N . ASP A 1 124 ? 20.266 4.691 8.219 1 96.19 124 ASP A N 1
ATOM 987 C CA . ASP A 1 124 ? 20.766 3.396 8.68 1 96.19 124 ASP A CA 1
ATOM 988 C C . ASP A 1 124 ? 21.125 2.502 7.496 1 96.19 124 ASP A C 1
ATOM 990 O O . ASP A 1 124 ? 22.109 1.757 7.555 1 96.19 124 ASP A O 1
ATOM 994 N N . GLN A 1 125 ? 20.375 2.609 6.398 1 91.94 125 GLN A N 1
ATOM 995 C CA . GLN A 1 125 ? 20.516 1.669 5.293 1 91.94 125 GLN A CA 1
ATOM 996 C C . GLN A 1 125 ? 21.469 2.213 4.23 1 91.94 125 GLN A C 1
ATOM 998 O O . GLN A 1 125 ? 22.188 1.447 3.574 1 91.94 125 GLN A O 1
ATOM 1003 N N . TYR A 1 126 ? 21.406 3.576 4.039 1 92.56 126 TYR A N 1
ATOM 1004 C CA . TYR A 1 126 ? 22.156 4.137 2.924 1 92.56 126 TYR A CA 1
ATOM 1005 C C . TYR A 1 126 ? 23.328 4.969 3.426 1 92.56 126 TYR A C 1
ATOM 1007 O O . TYR A 1 126 ? 24.188 5.398 2.639 1 92.56 126 TYR A O 1
ATOM 1015 N N . GLY A 1 127 ? 23.422 5.238 4.719 1 95.19 127 GLY A N 1
ATOM 1016 C CA . GLY A 1 127 ? 24.531 5.965 5.301 1 95.19 127 GLY A CA 1
ATOM 1017 C C . GLY A 1 127 ? 24.422 7.469 5.133 1 95.19 127 GLY A C 1
ATOM 1018 O O . GLY A 1 127 ? 25.422 8.18 5.168 1 95.19 127 GLY A O 1
ATOM 1019 N N . VAL A 1 128 ? 23.234 8 4.902 1 97.31 128 VAL A N 1
ATOM 1020 C CA . VAL A 1 128 ? 23.031 9.438 4.773 1 97.31 128 VAL A CA 1
ATOM 1021 C C . VAL A 1 128 ? 23.188 10.102 6.141 1 97.31 128 VAL A C 1
ATOM 1023 O O . VAL A 1 128 ? 23.094 9.438 7.176 1 97.31 128 VAL A O 1
ATOM 1026 N N . GLN A 1 129 ? 23.547 11.352 6.105 1 98.38 129 GLN A N 1
ATOM 1027 C CA . GLN A 1 129 ? 23.609 12.164 7.316 1 98.38 129 GLN A CA 1
ATOM 1028 C C . GLN A 1 129 ? 22.391 13.078 7.438 1 98.38 129 GLN A C 1
ATOM 1030 O O . GLN A 1 129 ? 22.047 13.797 6.496 1 98.38 129 GLN A O 1
ATOM 1035 N N . LEU A 1 130 ? 21.766 13.023 8.523 1 98.69 130 LEU A N 1
ATOM 1036 C CA . LEU A 1 130 ? 20.594 13.875 8.758 1 98.69 130 LEU A CA 1
ATOM 1037 C C . LEU A 1 130 ? 20.984 15.141 9.508 1 98.69 130 LEU A C 1
ATOM 1039 O O . LEU A 1 130 ? 21.625 15.078 10.555 1 98.69 130 LEU A O 1
ATOM 1043 N N . ILE A 1 131 ? 20.719 16.266 8.922 1 98.75 131 ILE A N 1
ATOM 1044 C CA . ILE A 1 131 ? 20.906 17.562 9.531 1 98.75 131 ILE A CA 1
ATOM 1045 C C . ILE A 1 131 ? 19.562 18.125 10 1 98.75 131 ILE A C 1
ATOM 1047 O O . ILE A 1 131 ? 18.781 18.641 9.195 1 98.75 131 ILE A O 1
ATOM 1051 N N . THR A 1 132 ? 19.328 18.109 11.297 1 98.5 132 THR A N 1
ATOM 1052 C CA . THR A 1 132 ? 18.016 18.453 11.828 1 98.5 132 THR A CA 1
ATOM 1053 C C . THR A 1 132 ? 18 19.875 12.383 1 98.5 132 THR A C 1
ATOM 1055 O O . THR A 1 132 ? 18.906 20.25 13.141 1 98.5 132 THR A O 1
ATOM 1058 N N . ILE A 1 133 ? 17.062 20.625 12.016 1 98.5 133 ILE A N 1
ATOM 1059 C CA . ILE A 1 133 ? 16.844 21.953 12.555 1 98.5 133 ILE A CA 1
ATOM 1060 C C . ILE A 1 133 ? 15.734 21.922 13.609 1 98.5 133 ILE A C 1
ATOM 1062 O O . ILE A 1 133 ? 14.648 21.391 13.359 1 98.5 133 ILE A O 1
ATOM 1066 N N . GLU A 1 134 ? 15.953 22.453 14.734 1 97 134 GLU A N 1
ATOM 1067 C CA . GLU A 1 134 ? 14.945 22.562 15.789 1 97 134 GLU A CA 1
ATOM 1068 C C . GLU A 1 134 ? 14.07 23.797 15.586 1 97 134 GLU A C 1
ATOM 1070 O O . GLU A 1 134 ? 14.578 24.891 15.305 1 97 134 GLU A O 1
ATOM 1075 N N . LEU A 1 135 ? 12.844 23.594 15.664 1 97.81 135 LEU A N 1
ATOM 1076 C CA . LEU A 1 135 ? 11.883 24.688 15.539 1 97.81 135 LEU A CA 1
ATOM 1077 C C . LEU A 1 135 ? 11.094 24.875 16.828 1 97.81 135 LEU A C 1
ATOM 1079 O O . LEU A 1 135 ? 10.148 24.125 17.094 1 97.81 135 LEU A O 1
ATOM 1083 N N . ASN A 1 136 ? 11.391 25.812 17.609 1 96.44 136 ASN A N 1
ATOM 1084 C CA . ASN A 1 136 ? 10.719 26.109 18.875 1 96.44 136 ASN A CA 1
ATOM 1085 C C . ASN A 1 136 ? 9.602 27.141 18.688 1 96.44 136 ASN A C 1
ATOM 1087 O O . ASN A 1 136 ? 9.797 28.328 18.969 1 96.44 136 ASN A O 1
ATOM 1091 N N . TYR A 1 137 ? 8.484 26.703 18.375 1 96.88 137 TYR A N 1
ATOM 1092 C CA . TYR A 1 137 ? 7.359 27.578 18.094 1 96.88 137 TYR A CA 1
ATOM 1093 C C . TYR A 1 137 ? 6.832 28.219 19.375 1 96.88 137 TYR A C 1
ATOM 1095 O O . TYR A 1 137 ? 6.953 27.641 20.469 1 96.88 137 TYR A O 1
ATOM 1103 N N . PRO A 1 138 ? 6.168 29.438 19.281 1 97 138 PRO A N 1
ATOM 1104 C CA . PRO A 1 138 ? 5.848 30.188 18.078 1 97 138 PRO A CA 1
ATOM 1105 C C . PRO A 1 138 ? 7.07 30.891 17.469 1 97 138 PRO A C 1
ATOM 1107 O O . PRO A 1 138 ? 7.93 31.375 18.203 1 97 138 PRO A O 1
ATOM 1110 N N . MET A 1 139 ? 7.172 30.812 16.188 1 97.88 139 MET A N 1
ATOM 1111 C CA . MET A 1 139 ? 8.258 31.438 15.43 1 97.88 139 MET A CA 1
ATOM 1112 C C . MET A 1 139 ? 7.715 32.25 14.266 1 97.88 139 MET A C 1
ATOM 1114 O O . MET A 1 139 ? 6.66 31.938 13.711 1 97.88 139 MET A O 1
ATOM 1118 N N . GLU A 1 140 ? 8.414 33.344 13.984 1 98.25 140 GLU A N 1
ATOM 1119 C CA . GLU A 1 140 ? 8.117 34.094 12.758 1 98.25 140 GLU A CA 1
ATOM 1120 C C . GLU A 1 140 ? 8.688 33.375 11.539 1 98.25 140 GLU A C 1
ATOM 1122 O O . GLU A 1 140 ? 9.734 32.719 11.625 1 98.25 140 GLU A O 1
ATOM 1127 N N . ASP A 1 141 ? 8.023 33.531 10.383 1 98.19 141 ASP A N 1
ATOM 1128 C CA . ASP A 1 141 ? 8.469 32.906 9.156 1 98.19 141 ASP A CA 1
ATOM 1129 C C . ASP A 1 141 ? 9.914 33.281 8.828 1 98.19 141 ASP A C 1
ATOM 1131 O O . ASP A 1 141 ? 10.711 32.438 8.43 1 98.19 141 ASP A O 1
ATOM 1135 N N . GLN A 1 142 ? 10.227 34.531 9.016 1 98.25 142 GLN A N 1
ATOM 1136 C CA . GLN A 1 142 ? 11.555 35.031 8.703 1 98.25 142 GLN A CA 1
ATOM 1137 C C . GLN A 1 142 ? 12.617 34.375 9.578 1 98.25 142 GLN A C 1
ATOM 1139 O O . GLN A 1 142 ? 13.742 34.156 9.133 1 98.25 142 GLN A O 1
ATOM 1144 N N . GLU A 1 143 ? 12.305 34.094 10.812 1 98.5 143 GLU A N 1
ATOM 1145 C CA . GLU A 1 143 ? 13.234 33.406 11.703 1 98.5 143 GLU A CA 1
ATOM 1146 C C . GLU A 1 143 ? 13.578 32 11.188 1 98.5 143 GLU A C 1
ATOM 1148 O O . GLU A 1 143 ? 14.727 31.562 11.289 1 98.5 143 GLU A O 1
ATOM 1153 N N . ILE A 1 144 ? 12.609 31.328 10.664 1 98.5 144 ILE A N 1
ATOM 1154 C CA . ILE A 1 144 ? 12.812 29.984 10.117 1 98.5 144 ILE A CA 1
ATOM 1155 C C . ILE A 1 144 ? 13.719 30.047 8.891 1 98.5 144 ILE A C 1
ATOM 1157 O O . ILE A 1 144 ? 14.617 29.234 8.734 1 98.5 144 ILE A O 1
ATOM 1161 N N . LEU A 1 145 ? 13.453 31.031 8 1 98.62 145 LEU A N 1
ATOM 1162 C CA . LEU A 1 145 ? 14.281 31.234 6.816 1 98.62 145 LEU A CA 1
ATOM 1163 C C . LEU A 1 145 ? 15.734 31.484 7.207 1 98.62 145 LEU A C 1
ATOM 1165 O O . LEU A 1 145 ? 16.656 30.891 6.633 1 98.62 145 LEU A O 1
ATOM 1169 N N . GLU A 1 146 ? 15.914 32.344 8.195 1 98.62 146 GLU A N 1
ATOM 1170 C CA . GLU A 1 146 ? 17.25 32.719 8.641 1 98.62 146 GLU A CA 1
ATOM 1171 C C . GLU A 1 146 ? 17.969 31.531 9.281 1 98.62 146 GLU A C 1
ATOM 1173 O O . GLU A 1 146 ? 19.141 31.281 9.016 1 98.62 146 GLU A O 1
ATOM 1178 N N . LEU A 1 147 ? 17.234 30.844 10.086 1 98.56 147 LEU A N 1
ATOM 1179 C CA . LEU A 1 147 ? 17.797 29.656 10.727 1 98.56 147 LEU A CA 1
ATOM 1180 C C . LEU A 1 147 ? 18.203 28.625 9.695 1 98.56 147 LEU A C 1
ATOM 1182 O O . LEU A 1 147 ? 19.281 28.016 9.797 1 98.56 147 LEU A O 1
ATOM 1186 N N . THR A 1 148 ? 17.375 28.359 8.711 1 98.81 148 THR A N 1
ATOM 1187 C CA . THR A 1 148 ? 17.656 27.406 7.645 1 98.81 148 THR A CA 1
ATOM 1188 C C . THR A 1 148 ? 18.891 27.828 6.852 1 98.81 148 THR A C 1
ATOM 1190 O O . THR A 1 148 ? 19.766 27.016 6.57 1 98.81 148 THR A O 1
ATOM 1193 N N . LYS A 1 149 ? 18.938 29.109 6.504 1 98.75 149 LYS A N 1
ATOM 1194 C CA . LYS A 1 149 ? 20.078 29.625 5.766 1 98.75 149 LYS A CA 1
ATOM 1195 C C . LYS A 1 149 ? 21.375 29.453 6.555 1 98.75 149 LYS A C 1
ATOM 1197 O O . LYS A 1 149 ? 22.406 29.047 5.996 1 98.75 149 LYS A O 1
ATOM 1202 N N . GLN A 1 150 ? 21.328 29.719 7.82 1 98.69 150 GLN A N 1
ATOM 1203 C CA . GLN A 1 150 ? 22.5 29.562 8.688 1 98.69 150 GLN A CA 1
ATOM 1204 C C . GLN A 1 150 ? 23.016 28.125 8.688 1 98.69 150 GLN A C 1
ATOM 1206 O O . GLN A 1 150 ? 24.219 27.891 8.625 1 98.69 150 GLN A O 1
ATOM 1211 N N . VAL A 1 151 ? 22.094 27.203 8.789 1 98.75 151 VAL A N 1
ATOM 1212 C CA . VAL A 1 151 ? 22.469 25.797 8.812 1 98.75 151 VAL A CA 1
ATOM 1213 C C . VAL A 1 151 ? 23.062 25.391 7.469 1 98.75 151 VAL A C 1
ATOM 1215 O O . VAL A 1 151 ? 24.062 24.672 7.414 1 98.75 151 VAL A O 1
ATOM 1218 N N . ILE A 1 152 ? 22.422 25.828 6.367 1 98.75 152 ILE A N 1
ATOM 1219 C CA . ILE A 1 152 ? 22.938 25.531 5.031 1 98.75 152 ILE A CA 1
ATOM 1220 C C . ILE A 1 152 ? 24.359 26.062 4.895 1 98.75 152 ILE A C 1
ATOM 1222 O O . ILE A 1 152 ? 25.266 25.344 4.48 1 98.75 152 ILE A O 1
ATOM 1226 N N . ASP A 1 153 ? 24.562 27.359 5.301 1 98.31 153 ASP A N 1
ATOM 1227 C CA . ASP A 1 153 ? 25.875 28 5.195 1 98.31 153 ASP A CA 1
ATOM 1228 C C . ASP A 1 153 ? 26.922 27.25 6.016 1 98.31 153 ASP A C 1
ATOM 1230 O O . ASP A 1 153 ? 28.031 27.016 5.551 1 98.31 153 ASP A O 1
ATOM 1234 N N . ARG A 1 154 ? 26.547 26.891 7.168 1 98.31 154 ARG A N 1
ATOM 1235 C CA . ARG A 1 154 ? 27.453 26.172 8.062 1 98.31 154 ARG A CA 1
ATOM 1236 C C . ARG A 1 154 ? 27.859 24.828 7.461 1 98.31 154 ARG A C 1
ATOM 1238 O O . ARG A 1 154 ? 29.047 24.5 7.441 1 98.31 154 ARG A O 1
ATOM 1245 N N . GLU A 1 155 ? 26.891 24.047 6.953 1 98.06 155 GLU A N 1
ATOM 1246 C CA . GLU A 1 155 ? 27.172 22.719 6.402 1 98.06 155 GLU A CA 1
ATOM 1247 C C . GLU A 1 155 ? 27.953 22.828 5.102 1 98.06 155 GLU A C 1
ATOM 1249 O O . GLU A 1 155 ? 28.828 22 4.832 1 98.06 155 GLU A O 1
ATOM 1254 N N . HIS A 1 156 ? 27.672 23.844 4.312 1 97.56 156 HIS A N 1
ATOM 1255 C CA . HIS A 1 156 ? 28.328 24 3.02 1 97.56 156 HIS A CA 1
ATOM 1256 C C . HIS A 1 156 ? 29.734 24.578 3.184 1 97.56 156 HIS A C 1
ATOM 1258 O O . HIS A 1 156 ? 30.547 24.516 2.262 1 97.56 156 HIS A O 1
ATOM 1264 N N . ALA A 1 157 ? 30.047 25.062 4.34 1 97.25 157 ALA A N 1
ATOM 1265 C CA . ALA A 1 157 ? 31.375 25.578 4.633 1 97.25 157 ALA A CA 1
ATOM 1266 C C . ALA A 1 157 ? 32.344 24.438 4.902 1 97.25 157 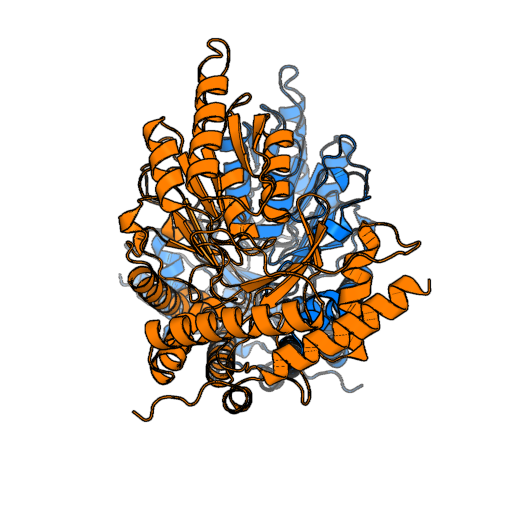ALA A C 1
ATOM 1268 O O . ALA A 1 157 ? 33.562 24.625 4.84 1 97.25 157 ALA A O 1
ATOM 1269 N N . LYS A 1 158 ? 31.797 23.312 5.234 1 96.38 158 LYS A N 1
ATOM 1270 C CA . LYS A 1 158 ? 32.625 22.141 5.438 1 96.38 158 LYS A CA 1
ATOM 1271 C C . LYS A 1 158 ? 33.125 21.562 4.105 1 96.38 158 LYS A C 1
ATOM 1273 O O . LYS A 1 158 ? 32.469 20.672 3.543 1 96.38 158 LYS A O 1
ATOM 1278 N N . SER A 1 159 ? 34.281 21.875 3.65 1 91.12 159 SER A N 1
ATOM 1279 C CA . SER A 1 159 ? 34.781 21.578 2.305 1 91.12 159 SER A CA 1
ATOM 1280 C C . SER A 1 159 ? 35.094 20.094 2.141 1 91.12 159 SER A C 1
ATOM 1282 O O . SER A 1 159 ? 35.094 19.578 1.023 1 91.12 159 SER A O 1
ATOM 1284 N N . ASP A 1 160 ? 35.281 19.406 3.164 1 93.06 160 ASP A N 1
ATOM 1285 C CA . ASP A 1 160 ? 35.688 18 3.096 1 93.06 160 ASP A CA 1
ATOM 1286 C C . ASP A 1 160 ? 34.469 17.078 3.199 1 93.06 160 ASP A C 1
ATOM 1288 O O . ASP A 1 160 ? 34.625 15.859 3.285 1 93.06 160 ASP A O 1
ATOM 1292 N N . GLU A 1 161 ? 33.281 17.672 3.227 1 93.31 161 GLU A N 1
ATOM 1293 C CA . GLU A 1 161 ? 32.062 16.906 3.348 1 93.31 161 GLU A CA 1
ATOM 1294 C C . GLU A 1 161 ? 31.125 17.172 2.182 1 93.31 161 GLU A C 1
ATOM 1296 O O . GLU A 1 161 ? 31.203 18.234 1.544 1 93.31 161 GLU A O 1
ATOM 1301 N N . PRO A 1 162 ? 30.297 16.188 1.922 1 94.81 162 PRO A N 1
ATOM 1302 C CA . PRO A 1 162 ? 29.281 16.438 0.892 1 94.81 162 PRO A CA 1
ATOM 1303 C C . PRO A 1 162 ? 28.344 17.594 1.253 1 94.81 162 PRO A C 1
ATOM 1305 O O . PRO A 1 162 ? 28.109 17.859 2.436 1 94.81 162 PRO A O 1
ATOM 1308 N N . ARG A 1 163 ? 27.828 18.297 0.222 1 95.81 163 ARG A N 1
ATOM 1309 C CA . ARG A 1 163 ? 26.781 19.312 0.406 1 95.81 163 ARG A CA 1
ATOM 1310 C C . ARG A 1 163 ? 25.438 18.656 0.694 1 95.81 163 ARG A C 1
ATOM 1312 O O . ARG A 1 163 ? 25.266 17.453 0.521 1 95.81 163 ARG A O 1
ATOM 1319 N N . ILE A 1 164 ? 24.562 19.5 1.238 1 98.69 164 ILE A N 1
ATOM 1320 C CA . ILE A 1 164 ? 23.203 19.016 1.479 1 98.69 164 ILE A CA 1
ATOM 1321 C C . ILE A 1 164 ? 22.531 18.656 0.15 1 98.69 164 ILE A C 1
ATOM 1323 O O . ILE A 1 164 ? 22.531 19.469 -0.778 1 98.69 164 ILE A O 1
ATOM 1327 N N . LYS A 1 165 ? 22.047 17.438 0.095 1 98.56 165 LYS A N 1
ATOM 1328 C CA . LYS A 1 165 ? 21.484 16.922 -1.151 1 98.56 165 LYS A CA 1
ATOM 1329 C C . LYS A 1 165 ? 19.984 17.203 -1.243 1 98.56 165 LYS A C 1
ATOM 1331 O O . LYS A 1 165 ? 19.484 17.516 -2.32 1 98.56 165 LYS A 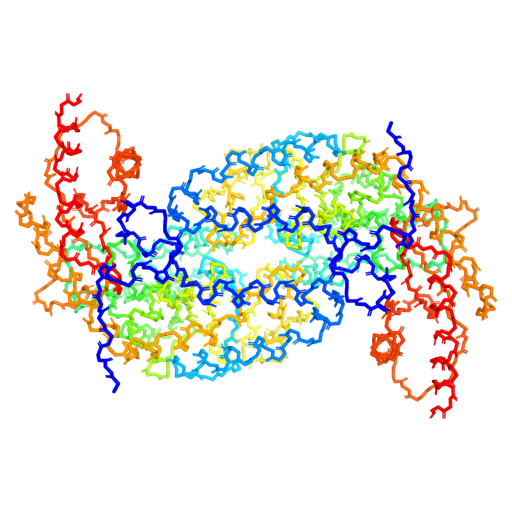O 1
ATOM 1336 N N . LEU A 1 166 ? 19.281 17.094 -0.211 1 98.88 166 LEU A N 1
ATOM 1337 C CA . LEU A 1 166 ? 17.812 17.141 -0.15 1 98.88 166 LEU A CA 1
ATOM 1338 C C . LEU A 1 166 ? 17.359 17.797 1.147 1 98.88 166 LEU A C 1
ATOM 1340 O O . LEU A 1 166 ? 17.969 17.625 2.195 1 98.88 166 LEU A O 1
ATOM 1344 N N . ALA A 1 167 ? 16.312 18.609 1.071 1 98.94 167 ALA A N 1
ATOM 1345 C CA . ALA A 1 167 ? 15.617 19.141 2.238 1 98.94 167 ALA A CA 1
ATOM 1346 C C . ALA A 1 167 ? 14.188 18.609 2.32 1 98.94 167 ALA A C 1
ATOM 1348 O O . ALA A 1 167 ? 13.445 18.641 1.336 1 98.94 167 ALA A O 1
ATOM 1349 N N . VAL A 1 168 ? 13.844 18.031 3.439 1 98.88 168 VAL A N 1
ATOM 1350 C CA . VAL A 1 168 ? 12.484 17.578 3.727 1 98.88 168 VAL A CA 1
ATOM 1351 C C . VAL A 1 168 ? 11.742 18.656 4.508 1 98.88 168 VAL A C 1
ATOM 1353 O O . VAL A 1 168 ? 12.125 19 5.629 1 98.88 168 VAL A O 1
ATOM 1356 N N . ILE A 1 169 ? 10.656 19.188 3.896 1 98.75 169 ILE A N 1
ATOM 1357 C CA . ILE A 1 169 ? 10.023 20.422 4.359 1 98.75 169 ILE A CA 1
ATOM 1358 C C . ILE A 1 169 ? 8.531 20.172 4.574 1 98.75 169 ILE A C 1
ATOM 1360 O O . ILE A 1 169 ? 7.859 19.594 3.721 1 98.75 169 ILE A O 1
ATOM 1364 N N . ASP A 1 170 ? 7.984 20.594 5.715 1 98 170 ASP A N 1
ATOM 1365 C CA . ASP A 1 170 ? 6.539 20.562 5.922 1 98 170 ASP A CA 1
ATOM 1366 C C . ASP A 1 170 ? 5.867 21.75 5.219 1 98 170 ASP A C 1
ATOM 1368 O O . ASP A 1 170 ? 6.418 22.844 5.176 1 98 170 ASP A O 1
ATOM 1372 N N . ALA A 1 171 ? 4.691 21.469 4.684 1 98.75 171 ALA A N 1
ATOM 1373 C CA . ALA A 1 171 ? 3.84 22.609 4.328 1 98.75 171 ALA A CA 1
ATOM 1374 C C . ALA A 1 171 ? 2.992 23.047 5.52 1 98.75 171 ALA A C 1
ATOM 1376 O O . ALA A 1 171 ? 2.998 24.219 5.891 1 98.75 171 ALA A O 1
ATOM 1377 N N . ILE A 1 172 ? 2.254 22.172 6.07 1 98.75 172 ILE A N 1
ATOM 1378 C CA . ILE A 1 172 ? 1.559 22.281 7.348 1 98.75 172 ILE A CA 1
ATOM 1379 C C . ILE A 1 172 ? 1.97 21.141 8.266 1 98.75 172 ILE A C 1
ATOM 1381 O O . ILE A 1 172 ? 1.728 19.969 7.953 1 98.75 172 ILE A O 1
ATOM 1385 N N . SER A 1 173 ? 2.652 21.453 9.328 1 97.56 173 SER A N 1
ATOM 1386 C CA . SER A 1 173 ? 3.062 20.391 10.242 1 97.56 173 SER A CA 1
ATOM 1387 C C . SER A 1 173 ? 1.859 19.766 10.945 1 97.56 173 SER A C 1
ATOM 1389 O O . SER A 1 173 ? 0.883 20.469 11.242 1 97.56 173 SER A O 1
ATOM 1391 N N . ALA A 1 174 ? 1.872 18.453 11.18 1 95.25 174 ALA A N 1
ATOM 1392 C CA . ALA A 1 174 ? 0.823 17.781 11.945 1 95.25 174 ALA A CA 1
ATOM 1393 C C . ALA A 1 174 ? 0.838 18.234 13.406 1 95.25 174 ALA A C 1
ATOM 1395 O O . ALA A 1 174 ? -0.217 18.391 14.023 1 95.25 174 ALA A O 1
ATOM 1396 N N . ALA A 1 175 ? 1.837 18.328 14.023 1 94.94 175 ALA A N 1
ATOM 1397 C CA . ALA A 1 175 ? 2.195 18.891 15.32 1 94.94 175 ALA A CA 1
ATOM 1398 C C . ALA A 1 175 ? 3.443 19.75 15.219 1 94.94 175 ALA A C 1
ATOM 1400 O O . ALA A 1 175 ? 4.527 19.266 14.898 1 94.94 175 ALA A O 1
ATOM 1401 N N . PRO A 1 176 ? 3.258 21.047 15.289 1 96.81 176 PRO A N 1
ATOM 1402 C CA . PRO A 1 176 ? 2.273 21.781 16.078 1 96.81 176 PRO A CA 1
ATOM 1403 C C . PRO A 1 176 ? 1.134 22.344 15.234 1 96.81 176 PRO A C 1
ATOM 1405 O O . PRO A 1 176 ? 0.54 23.359 15.586 1 96.81 176 PRO A O 1
ATOM 1408 N N . ALA A 1 177 ? 0.843 21.812 14.07 1 97.25 177 ALA A N 1
ATOM 1409 C CA . ALA A 1 177 ? -0.292 22.172 13.234 1 97.25 177 ALA A CA 1
ATOM 1410 C C . ALA A 1 177 ? -0.175 23.609 12.742 1 97.25 177 ALA A C 1
ATOM 1412 O O . ALA A 1 177 ? -1.122 24.391 12.867 1 97.25 177 ALA A O 1
ATOM 1413 N N . VAL A 1 178 ? 0.957 24 12.211 1 98.25 178 VAL A N 1
ATOM 1414 C CA . VAL A 1 178 ? 1.188 25.359 11.758 1 98.25 178 VAL A CA 1
ATOM 1415 C C . VAL A 1 178 ? 1.559 25.359 10.281 1 98.25 178 VAL A C 1
ATOM 1417 O O . VAL A 1 178 ? 2.176 24.422 9.789 1 98.25 178 VAL A O 1
ATOM 1420 N N . ILE A 1 179 ? 1.19 26.375 9.594 1 98.62 179 ILE A N 1
ATOM 1421 C CA . ILE A 1 179 ? 1.671 26.609 8.234 1 98.62 179 ILE A CA 1
ATOM 1422 C C . ILE A 1 179 ? 3.146 27 8.273 1 98.62 179 ILE A C 1
ATOM 1424 O O . ILE A 1 179 ? 3.535 27.922 8.992 1 98.62 179 ILE A O 1
ATOM 1428 N N . PHE A 1 180 ? 3.969 26.234 7.629 1 98.44 180 PHE A N 1
ATOM 1429 C CA . PHE A 1 180 ? 5.391 26.484 7.434 1 98.44 180 PHE A CA 1
ATOM 1430 C C . PHE A 1 180 ? 5.621 27.359 6.203 1 98.44 180 PHE A C 1
ATOM 1432 O O . PHE A 1 180 ? 4.844 27.312 5.246 1 98.44 180 PHE A O 1
ATOM 1439 N N . PRO A 1 181 ? 6.602 28.328 6.262 1 98.5 181 PRO A N 1
ATOM 1440 C CA . PRO A 1 181 ? 6.906 29.078 5.051 1 98.5 181 PRO A CA 1
ATOM 1441 C C . PRO A 1 181 ? 7.57 28.234 3.969 1 98.5 181 PRO A C 1
ATOM 1443 O O . PRO A 1 181 ? 8.688 28.531 3.537 1 98.5 181 PRO A O 1
ATOM 1446 N N . TYR A 1 182 ? 6.848 27.203 3.473 1 98.62 182 TYR A N 1
ATOM 1447 C CA . TYR A 1 182 ? 7.41 26.141 2.66 1 98.62 182 TYR A CA 1
ATOM 1448 C C . TYR A 1 182 ? 7.762 26.641 1.265 1 98.62 182 TYR A C 1
ATOM 1450 O O . TYR A 1 182 ? 8.711 26.156 0.646 1 98.62 182 TYR A O 1
ATOM 1458 N N . LYS A 1 183 ? 7.035 27.641 0.704 1 98.62 183 LYS A N 1
ATOM 1459 C CA . LYS A 1 183 ? 7.367 28.172 -0.616 1 98.62 183 LYS A CA 1
ATOM 1460 C C . LYS A 1 183 ? 8.695 28.922 -0.588 1 98.62 183 LYS A C 1
ATOM 1462 O O . LYS A 1 183 ? 9.547 28.719 -1.451 1 98.62 183 LYS A O 1
ATOM 1467 N N . GLU A 1 184 ? 8.859 29.797 0.421 1 98.69 184 GLU A N 1
ATOM 1468 C CA . GLU A 1 184 ? 10.086 30.578 0.573 1 98.69 184 GLU A CA 1
ATOM 1469 C C . GLU A 1 184 ? 11.273 29.672 0.872 1 98.69 184 GLU A C 1
ATOM 1471 O O . GLU A 1 184 ? 12.375 29.891 0.358 1 98.69 184 GLU A O 1
ATOM 1476 N N . ILE A 1 185 ? 11.062 28.672 1.688 1 98.81 185 ILE A N 1
ATOM 1477 C CA . ILE A 1 185 ? 12.125 27.734 2.029 1 98.81 185 ILE A CA 1
ATOM 1478 C C . ILE A 1 185 ? 12.516 26.938 0.794 1 98.81 185 ILE A C 1
ATOM 1480 O O . ILE A 1 185 ? 13.695 26.625 0.595 1 98.81 185 ILE A O 1
ATOM 1484 N N . THR A 1 186 ? 11.492 26.484 -0.011 1 98.88 186 THR A N 1
ATOM 1485 C CA . THR A 1 186 ? 11.781 25.766 -1.254 1 98.88 186 THR A CA 1
ATOM 1486 C C . THR A 1 186 ? 12.734 26.578 -2.131 1 98.88 186 THR A C 1
ATOM 1488 O O . THR A 1 186 ? 13.734 26.047 -2.621 1 98.88 186 THR A O 1
ATOM 1491 N N . LYS A 1 187 ? 12.422 27.844 -2.324 1 98.62 187 LYS A N 1
ATOM 1492 C CA . LYS A 1 187 ? 13.273 28.719 -3.113 1 98.62 187 LYS A CA 1
ATOM 1493 C C . LYS A 1 187 ? 14.68 28.812 -2.516 1 98.62 187 LYS A C 1
ATOM 1495 O O . LYS A 1 187 ? 15.672 28.688 -3.234 1 98.62 187 LYS A O 1
ATOM 1500 N N . LEU A 1 188 ? 14.734 29 -1.196 1 98.81 188 LEU A N 1
ATOM 1501 C CA . LEU A 1 188 ? 16 29.141 -0.49 1 98.81 188 LEU A CA 1
ATOM 1502 C C . LEU A 1 188 ? 16.891 27.906 -0.711 1 98.81 188 LEU A C 1
ATOM 1504 O O . LEU A 1 188 ? 18.062 28.031 -1.04 1 98.81 188 LEU A O 1
ATOM 1508 N N . VAL A 1 189 ? 16.312 26.703 -0.558 1 98.81 189 VAL A N 1
ATOM 1509 C CA . VAL A 1 189 ? 17.141 25.5 -0.638 1 98.81 189 VAL A CA 1
ATOM 1510 C C . VAL A 1 189 ? 17.547 25.234 -2.088 1 98.81 189 VAL A C 1
ATOM 1512 O O . VAL A 1 189 ? 18.656 24.812 -2.363 1 98.81 189 VAL A O 1
ATOM 1515 N N . GLN A 1 190 ? 16.625 25.469 -3.01 1 98.75 190 GLN A N 1
ATOM 1516 C CA . GLN A 1 190 ? 16.938 25.219 -4.418 1 98.75 190 GLN A CA 1
ATOM 1517 C C . GLN A 1 190 ? 17.984 26.203 -4.926 1 98.75 190 GLN A C 1
ATOM 1519 O O . GLN A 1 190 ? 18.812 25.844 -5.77 1 98.75 190 GLN A O 1
ATOM 1524 N N . GLU A 1 191 ? 18.016 27.453 -4.457 1 98.44 191 GLU A N 1
ATOM 1525 C CA . GLU A 1 191 ? 19.047 28.422 -4.781 1 98.44 191 GLU A CA 1
ATOM 1526 C C . GLU A 1 191 ? 20.422 27.953 -4.301 1 98.44 191 GLU A C 1
ATOM 1528 O O . GLU A 1 191 ? 21.453 28.422 -4.781 1 98.44 191 GLU A O 1
ATOM 1533 N N . ASN A 1 192 ? 20.453 27.062 -3.375 1 98.5 192 ASN A N 1
ATOM 1534 C CA . ASN A 1 192 ? 21.688 26.5 -2.855 1 98.5 192 ASN A CA 1
ATOM 1535 C C . ASN A 1 192 ? 21.922 25.078 -3.395 1 98.5 192 ASN A C 1
ATOM 1537 O O . ASN A 1 192 ? 22.641 24.297 -2.775 1 98.5 192 ASN A O 1
ATOM 1541 N N . ASP A 1 193 ? 21.219 24.703 -4.465 1 98.12 193 ASP A N 1
ATOM 1542 C CA . ASP A 1 193 ? 21.375 23.438 -5.188 1 98.12 193 ASP A CA 1
ATOM 1543 C C . ASP A 1 193 ? 20.938 22.25 -4.328 1 98.12 193 ASP A C 1
ATOM 1545 O O . ASP A 1 193 ? 21.594 21.203 -4.332 1 98.12 193 ASP A O 1
ATOM 1549 N N . ILE A 1 194 ? 20 22.469 -3.492 1 98.81 194 ILE A N 1
ATOM 1550 C CA . ILE A 1 194 ? 19.422 21.438 -2.65 1 98.81 194 ILE A CA 1
ATOM 1551 C C . ILE A 1 194 ? 18.031 21.062 -3.174 1 98.81 194 ILE A C 1
ATOM 1553 O O . ILE A 1 194 ? 17.219 21.953 -3.477 1 98.81 194 ILE A O 1
ATOM 1557 N N . LEU A 1 195 ? 17.719 19.734 -3.389 1 98.88 195 LEU A N 1
ATOM 1558 C CA . LEU A 1 195 ? 16.391 19.281 -3.783 1 98.88 195 LEU A CA 1
ATOM 1559 C C . LEU A 1 195 ? 15.367 19.578 -2.682 1 98.88 195 LEU A C 1
ATOM 1561 O O . LEU A 1 195 ? 15.695 19.484 -1.495 1 98.88 195 LEU A O 1
ATOM 1565 N N . ALA A 1 196 ? 14.156 19.906 -3.045 1 98.94 196 ALA A N 1
ATOM 1566 C CA . ALA A 1 196 ? 13.094 20.219 -2.086 1 98.94 196 ALA A CA 1
ATOM 1567 C C . ALA A 1 196 ? 12 19.141 -2.115 1 98.94 196 ALA A C 1
ATOM 1569 O O . ALA A 1 196 ? 11.367 18.922 -3.148 1 98.94 196 ALA A O 1
ATOM 1570 N N . MET A 1 197 ? 11.797 18.438 -1.066 1 98.94 197 MET A N 1
ATOM 1571 C CA . MET A 1 197 ? 10.672 17.531 -0.855 1 98.94 197 MET A CA 1
ATOM 1572 C C . MET A 1 197 ? 9.688 18.109 0.153 1 98.94 197 MET A C 1
ATOM 1574 O O . MET A 1 197 ? 10.031 18.312 1.317 1 98.94 197 MET A O 1
ATOM 1578 N N . ILE A 1 198 ? 8.461 18.359 -0.253 1 98.94 198 ILE A N 1
ATOM 1579 C CA . ILE A 1 198 ? 7.477 19.016 0.591 1 98.94 198 ILE A CA 1
ATOM 1580 C C . ILE A 1 198 ? 6.453 18 1.088 1 98.94 198 ILE A C 1
ATOM 1582 O O . ILE A 1 198 ? 5.758 17.375 0.288 1 98.94 198 ILE A O 1
ATOM 1586 N N . ASP A 1 199 ? 6.414 17.812 2.379 1 98.88 199 ASP A N 1
ATOM 1587 C CA . ASP A 1 199 ? 5.305 17.109 3.014 1 98.88 199 ASP A CA 1
ATOM 1588 C C . ASP A 1 199 ? 4.062 18 3.1 1 98.88 199 ASP A C 1
ATOM 1590 O O . ASP A 1 199 ? 3.936 18.797 4.023 1 98.88 199 ASP A O 1
ATOM 1594 N N . GLY A 1 200 ? 3.195 17.797 2.133 1 98.88 200 GLY A N 1
ATOM 1595 C CA . GLY A 1 200 ? 1.947 18.547 2.08 1 98.88 200 GLY A CA 1
ATOM 1596 C C . GLY A 1 200 ? 0.751 17.734 2.549 1 98.88 200 GLY A C 1
ATOM 1597 O O . GLY A 1 200 ? -0.363 17.922 2.055 1 98.88 200 GLY A O 1
ATOM 1598 N N . ALA A 1 201 ? 0.89 16.828 3.496 1 98.75 201 ALA A N 1
ATOM 1599 C CA . ALA A 1 201 ? -0.144 15.883 3.916 1 98.75 201 ALA A CA 1
ATOM 1600 C C . ALA A 1 201 ? -1.447 16.609 4.242 1 98.75 201 ALA A C 1
ATOM 1602 O O . ALA A 1 201 ? -2.535 16.078 4.016 1 98.75 201 ALA A O 1
ATOM 1603 N N . HIS A 1 202 ? -1.37 17.844 4.715 1 98.75 202 HIS A N 1
ATOM 1604 C CA . HIS A 1 202 ? -2.539 18.578 5.195 1 98.75 202 HIS A CA 1
ATOM 1605 C C . HIS A 1 202 ? -2.895 19.734 4.262 1 98.75 202 HIS A C 1
ATOM 1607 O O . HIS A 1 202 ? -3.625 20.641 4.648 1 98.75 202 HIS A O 1
ATOM 1613 N N . THR A 1 203 ? -2.412 19.766 3 1 98.81 203 THR A N 1
ATOM 1614 C CA . THR A 1 203 ? -2.545 20.953 2.184 1 98.81 203 THR A CA 1
ATOM 1615 C C . THR A 1 203 ? -3.795 20.891 1.312 1 98.81 203 THR A C 1
ATOM 1617 O O . THR A 1 203 ? -4.719 21.688 1.475 1 98.81 203 THR A O 1
ATOM 1620 N N . ILE A 1 204 ? -3.908 19.875 0.445 1 98.69 204 ILE A N 1
ATOM 1621 C CA . ILE A 1 204 ? -4.996 19.828 -0.525 1 98.69 204 ILE A CA 1
ATOM 1622 C C . ILE A 1 204 ? -6.34 19.812 0.205 1 98.69 204 ILE A C 1
ATOM 1624 O O . ILE A 1 204 ? -6.523 19.078 1.169 1 98.69 204 ILE A O 1
ATOM 1628 N N . GLY A 1 205 ? -7.199 20.734 -0.149 1 98.25 205 GLY A N 1
ATOM 1629 C CA . GLY A 1 205 ? -8.5 20.859 0.492 1 98.25 205 GLY A CA 1
ATOM 1630 C C . GLY A 1 205 ? -8.492 21.797 1.675 1 98.25 205 GLY A C 1
ATOM 1631 O O . GLY A 1 205 ? -9.539 22.312 2.07 1 98.25 205 GLY A O 1
ATOM 1632 N N . GLN A 1 206 ? -7.332 22.062 2.311 1 98.62 206 GLN A N 1
ATOM 1633 C CA . GLN A 1 206 ? -7.23 22.938 3.473 1 98.62 206 GLN A CA 1
ATOM 1634 C C . GLN A 1 206 ? -6.715 24.328 3.076 1 98.62 206 GLN A C 1
ATOM 1636 O O . GLN A 1 206 ? -7.191 25.344 3.582 1 98.62 206 GLN A O 1
ATOM 1641 N N . ILE A 1 207 ? -5.668 24.375 2.221 1 98.38 207 ILE A N 1
ATOM 1642 C CA . ILE A 1 207 ? -5.141 25.609 1.676 1 98.38 207 ILE A CA 1
ATOM 1643 C C . ILE A 1 207 ? -4.98 25.484 0.163 1 98.38 207 ILE A C 1
ATOM 1645 O O . ILE A 1 207 ? -5.086 24.391 -0.39 1 98.38 207 ILE A O 1
ATOM 1649 N N . GLU A 1 208 ? -4.785 26.609 -0.474 1 97.44 208 GLU A N 1
ATOM 1650 C CA . GLU A 1 208 ? -4.531 26.578 -1.912 1 97.44 208 GLU A CA 1
ATOM 1651 C C . GLU A 1 208 ? -3.16 25.984 -2.223 1 97.44 208 GLU A C 1
ATOM 1653 O O . GLU A 1 208 ? -2.164 26.359 -1.595 1 97.44 208 GLU A O 1
ATOM 1658 N N . VAL A 1 209 ? -3.129 25.047 -3.123 1 97.94 209 VAL A N 1
ATOM 1659 C CA . VAL A 1 209 ? -1.885 24.438 -3.586 1 97.94 209 VAL A CA 1
ATOM 1660 C C . VAL A 1 209 ? -1.633 24.828 -5.043 1 97.94 209 VAL A C 1
ATOM 1662 O O . VAL A 1 209 ? -2.475 24.578 -5.91 1 97.94 209 VAL A O 1
ATOM 1665 N N . ASP A 1 210 ? -0.538 25.5 -5.293 1 98.56 210 ASP A N 1
ATOM 1666 C CA . ASP A 1 210 ? -0.092 25.906 -6.625 1 98.56 210 ASP A CA 1
ATOM 1667 C C . ASP A 1 210 ? 1.347 25.453 -6.879 1 98.56 210 ASP A C 1
ATOM 1669 O O . ASP A 1 210 ? 2.285 26.234 -6.688 1 98.56 210 ASP A O 1
ATOM 1673 N N . ILE A 1 211 ? 1.464 24.203 -7.414 1 98.81 211 ILE A N 1
ATOM 1674 C CA . ILE A 1 211 ? 2.768 23.562 -7.551 1 98.81 211 ILE A CA 1
ATOM 1675 C C . ILE A 1 211 ? 3.664 24.406 -8.461 1 98.81 211 ILE A C 1
ATOM 1677 O O . ILE A 1 211 ? 4.855 24.578 -8.188 1 98.81 211 ILE A O 1
ATOM 1681 N N . ARG A 1 212 ? 3.145 24.969 -9.492 1 98.25 212 ARG A N 1
ATOM 1682 C CA . ARG A 1 212 ? 3.92 25.719 -10.469 1 98.25 212 ARG A CA 1
ATOM 1683 C C . ARG A 1 212 ? 4.523 26.969 -9.852 1 98.25 212 ARG A C 1
ATOM 1685 O O . ARG A 1 212 ? 5.59 27.422 -10.266 1 98.25 212 ARG A O 1
ATOM 1692 N N . SER A 1 213 ? 3.881 27.484 -8.836 1 97.94 213 SER A N 1
ATOM 1693 C CA . SER A 1 213 ? 4.297 28.75 -8.242 1 97.94 213 SER A CA 1
ATOM 1694 C C . SER A 1 213 ? 5.605 28.594 -7.473 1 97.94 213 SER A C 1
ATOM 1696 O O . SER A 1 213 ? 6.328 29.578 -7.27 1 97.94 213 SER A O 1
ATOM 1698 N N . PHE A 1 214 ? 5.926 27.375 -6.988 1 97.75 214 PHE A N 1
ATOM 1699 C CA . PHE A 1 214 ? 7.141 27.234 -6.195 1 97.75 214 PHE A CA 1
ATOM 1700 C C . PHE A 1 214 ? 7.969 26.047 -6.668 1 97.75 214 PHE A C 1
ATOM 1702 O O . PHE A 1 214 ? 9.047 25.781 -6.133 1 97.75 214 PHE A O 1
ATOM 1709 N N . ASP A 1 215 ? 7.566 25.266 -7.621 1 98.25 215 ASP A N 1
ATOM 1710 C CA . ASP A 1 215 ? 8.297 24.297 -8.414 1 98.25 215 ASP A CA 1
ATOM 1711 C C . ASP A 1 215 ? 9.125 23.359 -7.527 1 98.25 215 ASP A C 1
ATOM 1713 O O . ASP A 1 215 ? 10.336 23.234 -7.703 1 98.25 215 ASP A O 1
ATOM 1717 N N . PRO A 1 216 ? 8.531 22.688 -6.578 1 98.88 216 PRO A N 1
ATOM 1718 C CA . PRO A 1 216 ? 9.281 21.734 -5.762 1 98.88 216 PRO A CA 1
ATOM 1719 C C . PRO A 1 216 ? 9.789 20.531 -6.57 1 98.88 216 PRO A C 1
ATOM 1721 O O . PRO A 1 216 ? 9.375 20.344 -7.715 1 98.88 216 PRO A O 1
ATOM 1724 N N . ASP A 1 217 ? 10.75 19.797 -6.031 1 98.94 217 ASP A N 1
ATOM 1725 C CA . ASP A 1 217 ? 11.227 18.562 -6.66 1 98.94 217 ASP A CA 1
ATOM 1726 C C . ASP A 1 217 ? 10.266 17.406 -6.391 1 98.94 217 ASP A C 1
ATOM 1728 O O . ASP A 1 217 ? 10.047 16.562 -7.262 1 98.94 217 ASP A O 1
ATOM 1732 N N . PHE A 1 218 ? 9.773 17.328 -5.227 1 98.94 218 PHE A N 1
ATOM 1733 C CA . PHE A 1 218 ? 8.797 16.344 -4.777 1 98.94 218 PHE A CA 1
ATOM 1734 C C . PHE A 1 218 ? 7.734 17 -3.898 1 98.94 218 PHE A C 1
ATOM 1736 O O . PHE A 1 218 ? 8.039 17.906 -3.125 1 98.94 218 PHE A O 1
ATOM 1743 N N . PHE A 1 219 ? 6.5 16.609 -4.02 1 98.94 219 PHE A N 1
ATOM 1744 C CA . PHE A 1 219 ? 5.387 17.078 -3.203 1 98.94 219 PHE A CA 1
ATOM 1745 C C . PHE A 1 219 ? 4.336 15.984 -3.043 1 98.94 219 PHE A C 1
ATOM 1747 O O . PHE A 1 219 ? 4.07 15.234 -3.98 1 98.94 219 PHE A O 1
ATOM 1754 N N . PHE A 1 220 ? 3.793 15.859 -1.85 1 98.94 220 PHE A N 1
ATOM 1755 C CA . PHE A 1 220 ? 2.688 14.922 -1.697 1 98.94 220 PHE A CA 1
ATOM 1756 C C . PHE A 1 220 ? 1.638 15.469 -0.74 1 98.94 220 PHE A C 1
ATOM 1758 O O . PHE A 1 220 ? 1.953 16.281 0.141 1 98.94 220 PHE A O 1
ATOM 1765 N N . SER A 1 221 ? 0.396 15.039 -0.889 1 98.94 221 SER A N 1
ATOM 1766 C CA . SER A 1 221 ? -0.715 15.516 -0.068 1 98.94 221 SER A CA 1
ATOM 1767 C C . SER A 1 221 ? -1.813 14.461 0.035 1 98.94 221 SER A C 1
ATOM 1769 O O . SER A 1 221 ? -2.135 13.789 -0.951 1 98.94 221 SER A O 1
ATOM 1771 N N . ASN A 1 222 ? -2.357 14.289 1.221 1 98.88 222 ASN A N 1
ATOM 1772 C CA . ASN A 1 222 ? -3.434 13.328 1.447 1 98.88 222 ASN A CA 1
ATOM 1773 C C . ASN A 1 222 ? -4.773 13.859 0.948 1 98.88 222 ASN A C 1
ATOM 1775 O O . ASN A 1 222 ? -5.309 14.82 1.501 1 98.88 222 ASN A O 1
ATOM 1779 N N . CYS A 1 223 ? -5.312 13.148 -0.002 1 98.88 223 CYS A N 1
ATOM 1780 C CA . CYS A 1 223 ? -6.648 13.5 -0.473 1 98.88 223 CYS A CA 1
ATOM 1781 C C . CYS A 1 223 ? -7.711 13.086 0.536 1 98.88 223 CYS A C 1
ATOM 1783 O O . CYS A 1 223 ? -8.805 13.641 0.557 1 98.88 223 CYS A O 1
ATOM 1785 N N . HIS A 1 224 ? -7.359 12.125 1.413 1 98.69 224 HIS A N 1
ATOM 1786 C CA . HIS A 1 224 ? -8.344 11.547 2.32 1 98.69 224 HIS A CA 1
ATOM 1787 C C . HIS A 1 224 ? -8.461 12.367 3.6 1 98.69 224 HIS A C 1
ATOM 1789 O O . HIS A 1 224 ? -9.273 12.062 4.473 1 98.69 224 HIS A O 1
ATOM 1795 N N . LYS A 1 225 ? -7.656 13.383 3.756 1 98.06 225 LYS A N 1
ATOM 1796 C CA . LYS A 1 225 ? -7.824 14.25 4.922 1 98.06 225 LYS A CA 1
ATOM 1797 C C . LYS A 1 225 ? -8.805 15.375 4.633 1 98.06 225 LYS A C 1
ATOM 1799 O O . LYS A 1 225 ? -10.023 15.195 4.75 1 98.06 225 LYS A O 1
ATOM 1804 N N . TRP A 1 226 ? -8.453 16.438 3.979 1 98.62 226 TRP A N 1
ATOM 1805 C CA . TRP A 1 226 ? -9.266 17.656 3.9 1 98.62 226 TRP A CA 1
ATOM 1806 C C . TRP A 1 226 ? -10.07 17.688 2.605 1 98.62 226 TRP A C 1
ATOM 1808 O O . TRP A 1 226 ? -10.992 18.484 2.455 1 98.62 226 TRP A O 1
ATOM 1818 N N . LEU A 1 227 ? -9.828 16.734 1.653 1 98.75 227 LEU A N 1
ATOM 1819 C CA . LEU A 1 227 ? -10.469 16.781 0.345 1 98.75 227 LEU A CA 1
ATOM 1820 C C . LEU A 1 227 ? -11.68 15.852 0.297 1 98.75 227 LEU A C 1
ATOM 1822 O O . LEU A 1 227 ? -12.32 15.719 -0.748 1 98.75 227 LEU A O 1
ATOM 1826 N N . PHE A 1 228 ? -11.984 15.109 1.34 1 98.69 228 PHE A N 1
ATOM 1827 C CA . PHE A 1 228 ? -13.18 14.289 1.497 1 98.69 228 PHE A CA 1
ATOM 1828 C C . PHE A 1 228 ? -13.117 13.062 0.585 1 98.69 228 PHE A C 1
ATOM 1830 O O . PHE A 1 228 ? -14.148 12.562 0.135 1 98.69 228 PHE A O 1
ATOM 1837 N N . VAL A 1 229 ? -11.898 12.633 0.213 1 98.88 229 VAL A N 1
ATOM 1838 C CA . VAL A 1 229 ? -11.695 11.375 -0.509 1 98.88 229 VAL A CA 1
ATOM 1839 C C . VAL A 1 229 ? -11.539 10.227 0.483 1 98.88 229 VAL A C 1
ATOM 1841 O O . VAL A 1 229 ? -11.031 10.422 1.591 1 98.88 229 VAL A O 1
ATOM 1844 N N . PRO A 1 230 ? -12.023 9.039 0.155 1 98.69 230 PRO A N 1
ATOM 1845 C CA . PRO A 1 230 ? -11.883 7.926 1.098 1 98.69 230 PRO A CA 1
ATOM 1846 C C . PRO A 1 230 ? -10.43 7.66 1.482 1 98.69 230 PRO A C 1
ATOM 1848 O O . PRO A 1 230 ? -9.523 7.883 0.676 1 98.69 230 PRO A O 1
ATOM 1851 N N . ARG A 1 231 ? -10.195 7.195 2.719 1 98.44 231 ARG A N 1
ATOM 1852 C CA . ARG A 1 231 ? -8.867 6.941 3.264 1 98.44 231 ARG A CA 1
ATOM 1853 C C . ARG A 1 231 ? -8.047 6.062 2.324 1 98.44 231 ARG A C 1
ATOM 1855 O O . ARG A 1 231 ? -8.602 5.195 1.642 1 98.44 231 ARG A O 1
ATOM 1862 N N . GLY A 1 232 ? -6.773 6.258 2.398 1 98.12 232 GLY A N 1
ATOM 1863 C CA . GLY A 1 232 ? -5.871 5.523 1.525 1 98.12 232 GLY A CA 1
ATOM 1864 C C . GLY A 1 232 ? -5.645 6.207 0.19 1 98.12 232 GLY A C 1
ATOM 1865 O O . GLY A 1 232 ? -5.445 5.543 -0.829 1 98.12 232 GLY A O 1
ATOM 1866 N N . SER A 1 233 ? -5.762 7.484 0.142 1 98.62 233 SER A N 1
ATOM 1867 C CA . SER A 1 233 ? -5.621 8.242 -1.097 1 98.62 233 SER A CA 1
ATOM 1868 C C . SER A 1 233 ? -4.715 9.453 -0.9 1 98.62 233 SER A C 1
ATOM 1870 O O . SER A 1 233 ? -5.043 10.359 -0.131 1 98.62 233 SER A O 1
ATOM 1872 N N . CYS A 1 234 ? -3.584 9.461 -1.574 1 98.81 234 CYS A N 1
ATOM 1873 C CA . CYS A 1 234 ? -2.582 10.516 -1.537 1 98.81 234 CYS A CA 1
ATOM 1874 C C . CYS A 1 234 ? -2.043 10.805 -2.932 1 98.81 234 CYS A C 1
ATOM 1876 O O . CYS A 1 234 ? -1.838 9.891 -3.727 1 98.81 234 CYS A O 1
ATOM 1878 N N . VAL A 1 235 ? -1.95 12.055 -3.285 1 98.94 235 VAL A N 1
ATOM 1879 C CA . VAL A 1 235 ? -1.341 12.43 -4.559 1 98.94 235 VAL A CA 1
ATOM 1880 C C . VAL A 1 235 ? 0.148 12.703 -4.355 1 98.94 235 VAL A C 1
ATOM 1882 O O . VAL A 1 235 ? 0.536 13.398 -3.414 1 98.94 235 VAL A O 1
ATOM 1885 N N . LEU A 1 236 ? 1 12.094 -5.125 1 98.94 236 LEU A N 1
ATOM 1886 C CA . LEU A 1 236 ? 2.443 12.289 -5.152 1 98.94 236 LEU A CA 1
ATOM 1887 C C . LEU A 1 236 ? 2.867 13.023 -6.422 1 98.94 236 LEU A C 1
ATOM 1889 O O . LEU A 1 236 ? 2.611 12.555 -7.531 1 98.94 236 LEU A O 1
ATOM 1893 N N . TYR A 1 237 ? 3.408 14.195 -6.285 1 98.94 237 TYR A N 1
ATOM 1894 C CA . TYR A 1 237 ? 4.012 14.961 -7.371 1 98.94 237 TYR A CA 1
ATOM 1895 C C . TYR A 1 237 ? 5.52 14.75 -7.418 1 98.94 237 TYR A C 1
ATOM 1897 O O . TYR A 1 237 ? 6.199 14.867 -6.398 1 98.94 237 TYR A O 1
ATOM 1905 N N . VAL A 1 238 ? 6.051 14.391 -8.547 1 98.94 238 VAL A N 1
ATOM 1906 C CA . VAL A 1 238 ? 7.48 14.328 -8.828 1 98.94 238 VAL A CA 1
ATOM 1907 C C . VAL A 1 238 ? 7.812 15.18 -10.055 1 98.94 238 VAL A C 1
ATOM 1909 O O . VAL A 1 238 ? 7.297 14.938 -11.141 1 98.94 238 VAL A O 1
ATOM 1912 N N . ALA A 1 239 ? 8.672 16.172 -9.852 1 98.88 239 ALA A N 1
ATOM 1913 C CA . ALA A 1 239 ? 9.094 17 -10.984 1 98.88 239 ALA A CA 1
ATOM 1914 C C . ALA A 1 239 ? 9.742 16.141 -12.07 1 98.88 239 ALA A C 1
ATOM 1916 O O . ALA A 1 239 ? 10.461 15.188 -11.773 1 98.88 239 ALA A O 1
ATOM 1917 N N . GLN A 1 240 ? 9.516 16.516 -13.359 1 98.5 240 GLN A N 1
ATOM 1918 C CA . GLN A 1 240 ? 10.008 15.75 -14.5 1 98.5 240 GLN A CA 1
ATOM 1919 C C . GLN A 1 240 ? 11.5 15.461 -14.367 1 98.5 240 GLN A C 1
ATOM 1921 O O . GLN A 1 240 ? 11.961 14.375 -14.727 1 98.5 240 GLN A O 1
ATOM 1926 N N . ARG A 1 241 ? 12.266 16.312 -13.852 1 98.31 241 ARG A N 1
ATOM 1927 C CA . ARG A 1 241 ? 13.719 16.25 -13.75 1 98.31 241 ARG A CA 1
ATOM 1928 C C . ARG A 1 241 ? 14.156 15.164 -12.781 1 98.31 241 ARG A C 1
ATOM 1930 O O . ARG A 1 241 ? 15.328 14.789 -12.75 1 98.31 241 ARG A O 1
ATOM 1937 N N . ASN A 1 242 ? 13.203 14.562 -12.023 1 98.56 242 ASN A N 1
ATOM 1938 C CA . ASN A 1 242 ? 13.57 13.562 -11.031 1 98.56 242 ASN A CA 1
ATOM 1939 C C . ASN A 1 242 ? 12.797 12.266 -11.234 1 98.56 242 ASN A C 1
ATOM 1941 O O . ASN A 1 242 ? 12.961 11.312 -10.477 1 98.56 242 ASN A O 1
ATOM 1945 N N . GLN A 1 243 ? 11.922 12.133 -12.18 1 98.81 243 GLN A N 1
ATOM 1946 C CA . GLN A 1 243 ? 10.977 11.031 -12.32 1 98.81 243 GLN A CA 1
ATOM 1947 C C . GLN A 1 243 ? 11.695 9.711 -12.57 1 98.81 243 GLN A C 1
ATOM 1949 O O . GLN A 1 243 ? 11.258 8.656 -12.109 1 98.81 243 GLN A O 1
ATOM 1954 N N . GLY A 1 244 ? 12.82 9.758 -13.258 1 98.56 244 GLY A N 1
ATOM 1955 C CA . GLY A 1 244 ? 13.562 8.539 -13.531 1 98.56 244 GLY A CA 1
ATOM 1956 C C . GLY A 1 244 ? 14.094 7.867 -12.273 1 98.56 244 GLY A C 1
ATOM 1957 O O . GLY A 1 244 ? 14.258 6.648 -12.242 1 98.56 244 GLY A O 1
ATOM 1958 N N . TYR A 1 245 ? 14.273 8.664 -11.188 1 98.06 245 TYR A N 1
ATOM 1959 C CA . TYR A 1 245 ? 14.891 8.164 -9.961 1 98.06 245 TYR A CA 1
ATOM 1960 C C . TYR A 1 245 ? 13.852 7.586 -9.016 1 98.06 245 TYR A C 1
ATOM 1962 O O . TYR A 1 245 ? 14.195 6.898 -8.047 1 98.06 245 TYR A O 1
ATOM 1970 N N . ILE A 1 246 ? 12.602 7.883 -9.289 1 98.62 246 ILE A N 1
ATOM 1971 C CA . ILE A 1 246 ? 11.578 7.594 -8.281 1 98.62 246 ILE A CA 1
ATOM 1972 C C . ILE A 1 246 ? 10.766 6.375 -8.711 1 98.62 246 ILE A C 1
ATOM 1974 O O . ILE A 1 246 ? 10.211 6.352 -9.812 1 98.62 246 ILE A O 1
ATOM 1978 N N . HIS A 1 247 ? 10.719 5.371 -7.891 1 98.5 247 HIS A N 1
ATOM 1979 C CA . HIS A 1 247 ? 9.977 4.129 -8.078 1 98.5 247 HIS A CA 1
ATOM 1980 C C . HIS A 1 247 ? 9.023 3.881 -6.91 1 98.5 247 HIS A C 1
ATOM 1982 O O . HIS A 1 247 ? 9.32 4.262 -5.773 1 98.5 247 HIS A O 1
ATOM 1988 N N . PRO A 1 248 ? 7.855 3.338 -7.145 1 98.31 248 PRO A N 1
ATOM 1989 C CA . PRO A 1 248 ? 6.957 3.012 -6.031 1 98.31 248 PRO A CA 1
ATOM 1990 C C . PRO A 1 248 ? 7.586 2.051 -5.027 1 98.31 248 PRO A C 1
ATOM 1992 O O . PRO A 1 248 ? 8.539 1.339 -5.359 1 98.31 248 PRO A O 1
ATOM 1995 N N . THR A 1 249 ? 7.012 2.035 -3.777 1 97.44 249 THR A N 1
ATOM 1996 C CA . THR A 1 249 ? 7.539 1.169 -2.729 1 97.44 249 THR A CA 1
ATOM 1997 C C . THR A 1 249 ? 7.324 -0.3 -3.082 1 97.44 249 THR A C 1
ATOM 1999 O O . THR A 1 249 ? 8.094 -1.164 -2.658 1 97.44 249 THR A O 1
ATOM 2002 N N . THR A 1 250 ? 6.293 -0.594 -3.768 1 97.81 250 THR A N 1
ATOM 2003 C CA . THR A 1 250 ? 6.055 -1.908 -4.352 1 97.81 250 THR A CA 1
ATOM 2004 C C . THR A 1 250 ? 6.453 -1.925 -5.828 1 97.81 250 THR A C 1
ATOM 2006 O O . THR A 1 250 ? 5.867 -1.206 -6.641 1 97.81 250 THR A O 1
ATOM 2009 N N . LEU A 1 251 ? 7.418 -2.697 -6.195 1 97.44 251 LEU A N 1
ATOM 2010 C CA . LEU A 1 251 ? 7.91 -2.734 -7.566 1 97.44 251 LEU A CA 1
ATOM 2011 C C . LEU A 1 251 ? 6.945 -3.49 -8.469 1 97.44 251 LEU A C 1
ATOM 2013 O O . LEU A 1 251 ? 6.375 -4.508 -8.062 1 97.44 251 LEU A O 1
ATOM 2017 N N . THR A 1 252 ? 6.793 -2.941 -9.625 1 96.5 252 THR A N 1
ATOM 2018 C CA . THR A 1 252 ? 5.816 -3.486 -10.562 1 96.5 252 THR A CA 1
ATOM 2019 C C . THR A 1 252 ? 6.469 -3.824 -11.898 1 96.5 252 THR A C 1
ATOM 2021 O O . THR A 1 252 ? 7.645 -3.516 -12.109 1 96.5 252 THR A O 1
ATOM 2024 N N . PHE A 1 253 ? 5.672 -4.297 -12.789 1 95.94 253 PHE A N 1
ATOM 2025 C CA . PHE A 1 253 ? 6.09 -4.82 -14.078 1 95.94 253 PHE A CA 1
ATOM 2026 C C . PHE A 1 253 ? 6.832 -3.754 -14.883 1 95.94 253 PHE A C 1
ATOM 2028 O O . PHE A 1 253 ? 7.668 -4.074 -15.727 1 95.94 253 PHE A O 1
ATOM 2035 N N . ALA A 1 254 ? 6.648 -2.508 -14.547 1 97.56 254 ALA A N 1
ATOM 2036 C CA . ALA A 1 254 ? 7.117 -1.419 -15.398 1 97.56 254 ALA A CA 1
ATOM 2037 C C . ALA A 1 254 ? 8.484 -0.915 -14.945 1 97.56 254 ALA A C 1
ATOM 2039 O O . ALA A 1 254 ? 9.078 -0.047 -15.586 1 97.56 254 ALA A O 1
ATOM 2040 N N . TYR A 1 255 ? 9 -1.442 -13.875 1 98 255 TYR A N 1
ATOM 2041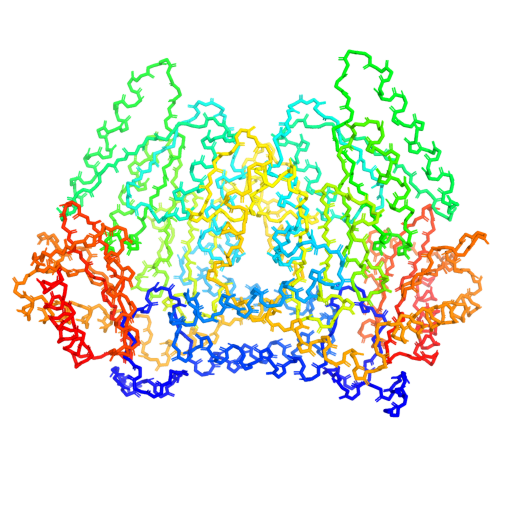 C CA . TYR A 1 255 ? 10.266 -0.96 -13.344 1 98 255 TYR A CA 1
ATOM 2042 C C . TYR A 1 255 ? 11.375 -1.07 -14.391 1 98 255 TYR A C 1
ATOM 2044 O O . TYR A 1 255 ? 11.516 -2.105 -15.047 1 98 255 TYR A O 1
ATOM 2052 N N . LYS A 1 256 ? 12.117 -0.08 -14.484 1 97.5 256 LYS A N 1
ATOM 2053 C CA . LYS A 1 256 ? 13.367 0.026 -15.219 1 97.5 256 LYS A CA 1
ATOM 2054 C C . LYS A 1 256 ? 14.344 0.971 -14.523 1 97.5 256 LYS A C 1
ATOM 2056 O O . LYS A 1 256 ? 13.938 2.006 -13.992 1 97.5 256 LYS A O 1
ATOM 2061 N N . HIS A 1 257 ? 15.57 0.557 -14.469 1 96.69 257 HIS A N 1
ATOM 2062 C CA . HIS A 1 257 ? 16.594 1.456 -13.938 1 96.69 257 HIS A CA 1
ATOM 2063 C C . HIS A 1 257 ? 16.859 2.611 -14.898 1 96.69 257 HIS A C 1
ATOM 2065 O O . HIS A 1 257 ? 17 2.402 -16.109 1 96.69 257 HIS A O 1
ATOM 2071 N N . HIS A 1 258 ? 16.859 3.779 -14.367 1 97.38 258 HIS A N 1
ATOM 2072 C CA . HIS A 1 258 ? 17.156 4.965 -15.164 1 97.38 258 HIS A CA 1
ATOM 2073 C C . HIS A 1 258 ? 18.406 5.676 -14.648 1 97.38 258 HIS A C 1
ATOM 2075 O O . HIS A 1 258 ? 18.391 6.238 -13.547 1 97.38 258 HIS A O 1
ATOM 2081 N N . PRO A 1 259 ? 19.5 5.758 -15.383 1 94.88 259 PRO A N 1
ATOM 2082 C CA . PRO A 1 259 ? 20.672 6.543 -14.961 1 94.88 259 PRO A CA 1
ATOM 2083 C C . PRO A 1 259 ? 20.391 8.047 -14.961 1 94.88 259 PRO A C 1
ATOM 2085 O O . PRO A 1 259 ? 21.094 8.805 -14.281 1 94.88 259 PRO A O 1
ATOM 2088 N N . ASP A 1 260 ? 19.406 8.492 -15.742 1 97.38 260 ASP A N 1
ATOM 2089 C CA . ASP A 1 260 ? 19.016 9.898 -15.859 1 97.38 260 ASP A CA 1
ATOM 2090 C C . ASP A 1 260 ? 17.672 10.156 -15.172 1 97.38 260 ASP A C 1
ATOM 2092 O O . ASP A 1 260 ? 16.656 9.609 -15.57 1 97.38 260 ASP A O 1
ATOM 2096 N N . GLY A 1 261 ? 17.719 11.094 -14.227 1 97.06 261 GLY A N 1
ATOM 2097 C CA . GLY A 1 261 ? 16.516 11.414 -13.477 1 97.06 261 GLY A CA 1
ATOM 2098 C C . GLY A 1 261 ? 15.422 12.023 -14.328 1 97.06 261 GLY A C 1
ATOM 2099 O O . GLY A 1 261 ? 14.25 11.984 -13.961 1 97.06 261 GLY A O 1
ATOM 2100 N N . SER A 1 262 ? 15.727 12.508 -15.5 1 97.81 262 SER A N 1
ATOM 2101 C CA . SER A 1 262 ? 14.766 13.195 -16.359 1 97.81 262 SER A CA 1
ATOM 2102 C C . SER A 1 262 ? 14.07 12.227 -17.297 1 97.81 262 SER A C 1
ATOM 2104 O O . SER A 1 262 ? 13.195 12.617 -18.078 1 97.81 262 SER A O 1
ATOM 2106 N N . ASP A 1 263 ? 14.422 10.93 -17.25 1 98.19 263 ASP A N 1
ATOM 2107 C CA . ASP A 1 263 ? 13.727 9.906 -18.016 1 98.19 263 ASP A CA 1
ATOM 2108 C C . ASP A 1 263 ? 12.344 9.625 -17.438 1 98.19 263 ASP A C 1
ATOM 2110 O O . ASP A 1 263 ? 12.227 9.062 -16.344 1 98.19 263 ASP A O 1
ATOM 2114 N N . THR A 1 264 ? 11.336 9.969 -18.109 1 97.88 264 THR A N 1
ATOM 2115 C CA . THR A 1 264 ? 9.969 9.867 -17.609 1 97.88 264 THR A CA 1
ATOM 2116 C C . THR A 1 264 ? 9.273 8.633 -18.188 1 97.88 264 THR A C 1
ATOM 2118 O O . THR A 1 264 ? 8.07 8.453 -18 1 97.88 264 THR A O 1
ATOM 2121 N N . SER A 1 265 ? 9.953 7.719 -18.844 1 97.56 265 SER A N 1
ATOM 2122 C CA . SER A 1 265 ? 9.383 6.703 -19.719 1 97.56 265 SER A CA 1
ATOM 2123 C C . SER A 1 265 ? 8.547 5.695 -18.938 1 97.56 265 SER A C 1
ATOM 2125 O O . SER A 1 265 ? 7.602 5.113 -19.469 1 97.56 265 SER A O 1
ATOM 2127 N N . THR A 1 266 ? 8.875 5.488 -17.625 1 98.06 266 THR A N 1
ATOM 2128 C CA . THR A 1 266 ? 8.18 4.43 -16.906 1 98.06 266 THR A CA 1
ATOM 2129 C C . THR A 1 266 ? 7.434 5 -15.703 1 98.06 266 THR A C 1
ATOM 2131 O O . THR A 1 266 ? 6.719 4.273 -15.008 1 98.06 266 THR A O 1
ATOM 2134 N N . PHE A 1 267 ? 7.496 6.34 -15.484 1 98.31 267 PHE A N 1
ATOM 2135 C CA . PHE A 1 267 ? 7.016 6.957 -14.25 1 98.31 267 PHE A CA 1
ATOM 2136 C C . PHE A 1 267 ? 5.535 6.66 -14.039 1 98.31 267 PHE A C 1
ATOM 2138 O O . PHE A 1 267 ? 5.145 6.121 -13.008 1 98.31 267 PHE A O 1
ATOM 2145 N N . LYS A 1 268 ? 4.695 6.953 -15.039 1 98.06 268 LYS A N 1
ATOM 2146 C CA . LYS A 1 268 ? 3.256 6.762 -14.898 1 98.06 268 LYS A CA 1
ATOM 2147 C C . LYS A 1 268 ? 2.906 5.277 -14.797 1 98.06 268 LYS A C 1
ATOM 2149 O O . LYS A 1 268 ? 2.1 4.883 -13.953 1 98.06 268 LYS A O 1
ATOM 2154 N N . SER A 1 269 ? 3.564 4.422 -15.578 1 97.56 269 SER A N 1
ATOM 2155 C CA . SER A 1 269 ? 3.215 3.008 -15.656 1 97.56 269 SER A CA 1
ATOM 2156 C C . SER A 1 269 ? 3.592 2.275 -14.375 1 97.56 269 SER A C 1
ATOM 2158 O O . SER A 1 269 ? 2.91 1.332 -13.969 1 97.56 269 SER A O 1
ATOM 2160 N N . GLU A 1 270 ? 4.629 2.713 -13.719 1 98.19 270 GLU A N 1
ATOM 2161 C CA . GLU A 1 270 ? 5.074 2.045 -12.5 1 98.19 270 GLU A CA 1
ATOM 2162 C C . GLU A 1 270 ? 4.074 2.246 -11.367 1 98.19 270 GLU A C 1
ATOM 2164 O O . GLU A 1 270 ? 4.035 1.459 -10.414 1 98.19 270 GLU A O 1
ATOM 2169 N N . PHE A 1 271 ? 3.246 3.252 -11.484 1 98 271 PHE A N 1
ATOM 2170 C CA . PHE A 1 271 ? 2.359 3.584 -10.375 1 98 271 PHE A CA 1
ATOM 2171 C C . PHE A 1 271 ? 0.94 3.102 -10.656 1 98 271 PHE A C 1
ATOM 2173 O O . PHE A 1 271 ? 0.018 3.395 -9.891 1 98 271 PHE A O 1
ATOM 2180 N N . ILE A 1 272 ? 0.788 2.381 -11.773 1 96.06 272 ILE A N 1
ATOM 2181 C CA . ILE A 1 272 ? -0.481 1.682 -11.938 1 96.06 272 ILE A CA 1
ATOM 2182 C C . ILE A 1 272 ? -0.707 0.737 -10.758 1 96.06 272 ILE A C 1
ATOM 2184 O O . ILE A 1 272 ? 0.164 -0.072 -10.43 1 96.06 272 ILE A O 1
ATOM 2188 N N . PRO A 1 273 ? -1.866 0.896 -10.141 1 93.19 273 PRO A N 1
ATOM 2189 C CA . PRO A 1 273 ? -2.082 0.14 -8.906 1 93.19 273 PRO A CA 1
ATOM 2190 C C . PRO A 1 273 ? -2.039 -1.371 -9.125 1 93.19 273 PRO A C 1
ATOM 2192 O O . PRO A 1 273 ? -2.533 -1.866 -10.141 1 93.19 273 PRO A O 1
ATOM 2195 N N . PRO A 1 274 ? -1.437 -2.051 -8.148 1 92.25 274 PRO A N 1
ATOM 2196 C CA . PRO A 1 274 ? -1.518 -3.514 -8.164 1 92.25 274 PRO A CA 1
ATOM 2197 C C . PRO A 1 274 ? -2.893 -4.031 -7.746 1 92.25 274 PRO A C 1
ATOM 2199 O O . PRO A 1 274 ? -3.898 -3.344 -7.938 1 92.25 274 PRO A O 1
ATOM 2202 N N . THR A 1 275 ? -2.93 -5.367 -7.379 1 95.38 275 THR A N 1
ATOM 2203 C CA . THR A 1 275 ? -4.195 -5.969 -6.973 1 95.38 275 THR A CA 1
ATOM 2204 C C . THR A 1 275 ? -4.598 -5.496 -5.578 1 95.38 275 THR A C 1
ATOM 2206 O O . THR A 1 275 ? -4.305 -6.164 -4.586 1 95.38 275 THR A O 1
ATOM 2209 N N . ILE A 1 276 ? -5.219 -4.383 -5.465 1 96.88 276 ILE A N 1
ATOM 2210 C CA . ILE A 1 276 ? -5.816 -3.797 -4.27 1 96.88 276 ILE A CA 1
ATOM 2211 C C . ILE A 1 276 ? -7.188 -3.217 -4.609 1 96.88 276 ILE A C 1
ATOM 2213 O O . ILE A 1 276 ? -7.66 -3.346 -5.738 1 96.88 276 ILE A O 1
ATOM 2217 N N . ASP A 1 277 ? -7.887 -2.729 -3.613 1 97.25 277 ASP A N 1
ATOM 2218 C CA . ASP A 1 277 ? -9.07 -1.908 -3.852 1 97.25 277 ASP A CA 1
ATOM 2219 C C . ASP A 1 277 ? -8.68 -0.479 -4.223 1 97.25 277 ASP A C 1
ATOM 2221 O O . ASP A 1 277 ? -8.188 0.275 -3.383 1 97.25 277 ASP A O 1
ATOM 2225 N N . THR A 1 278 ? -8.898 -0.065 -5.438 1 96.88 278 THR A N 1
ATOM 2226 C CA . THR A 1 278 ? -8.477 1.246 -5.922 1 96.88 278 THR A CA 1
ATOM 2227 C C . THR A 1 278 ? -9.656 2.219 -5.941 1 96.88 278 THR A C 1
ATOM 2229 O O . THR A 1 278 ? -9.555 3.311 -6.504 1 96.88 278 THR A O 1
ATOM 2232 N N . SER A 1 279 ? -10.727 1.794 -5.391 1 98.5 279 SER A N 1
ATOM 2233 C CA . SER A 1 279 ? -11.953 2.58 -5.5 1 98.5 279 SER A CA 1
ATOM 2234 C C . SER A 1 279 ? -11.773 3.963 -4.883 1 98.5 279 SER A C 1
ATOM 2236 O O . SER A 1 279 ? -12.367 4.938 -5.348 1 98.5 279 SER A O 1
ATOM 2238 N N . ASN A 1 280 ? -10.938 4.059 -3.85 1 98.5 280 ASN A N 1
ATOM 2239 C CA . ASN A 1 280 ? -10.727 5.348 -3.199 1 98.5 280 ASN A CA 1
ATOM 2240 C C . ASN A 1 280 ? -10.109 6.363 -4.156 1 98.5 280 ASN A C 1
ATOM 2242 O O . ASN A 1 280 ? -10.484 7.539 -4.148 1 98.5 280 ASN A O 1
ATOM 2246 N N . TYR A 1 281 ? -9.203 5.926 -5.055 1 98.62 281 TYR A N 1
ATOM 2247 C CA . TYR A 1 281 ? -8.555 6.809 -6.02 1 98.62 281 TYR A CA 1
ATOM 2248 C C . TYR A 1 281 ? -9.562 7.367 -7.016 1 98.62 281 TYR A C 1
ATOM 2250 O O . TYR A 1 281 ? -9.328 8.414 -7.625 1 98.62 281 TYR A O 1
ATOM 2258 N N . MET A 1 282 ? -10.688 6.703 -7.137 1 98.81 282 MET A N 1
ATOM 2259 C CA . MET A 1 282 ? -11.648 7.016 -8.195 1 98.81 282 MET A CA 1
ATOM 2260 C C . MET A 1 282 ? -12.773 7.906 -7.664 1 98.81 282 MET A C 1
ATOM 2262 O O . MET A 1 282 ? -13.734 8.195 -8.383 1 98.81 282 MET A O 1
ATOM 2266 N N . CYS A 1 283 ? -12.609 8.414 -6.434 1 98.88 283 CYS A N 1
ATOM 2267 C CA . CYS A 1 283 ? -13.688 9.164 -5.801 1 98.88 283 CYS A CA 1
ATOM 2268 C C . CYS A 1 283 ? -13.367 10.656 -5.762 1 98.88 283 CYS A C 1
ATOM 2270 O O . CYS A 1 283 ? -14.133 11.445 -5.203 1 98.88 283 CYS A O 1
ATOM 2272 N N . VAL A 1 284 ? -12.258 11.109 -6.324 1 98.94 284 VAL A N 1
ATOM 2273 C CA . VAL A 1 284 ? -11.859 12.516 -6.301 1 98.94 284 VAL A CA 1
ATOM 2274 C C . VAL A 1 284 ? -12.938 13.375 -6.965 1 98.94 284 VAL A C 1
ATOM 2276 O O . VAL A 1 284 ? -13.305 14.43 -6.445 1 98.94 284 VAL A O 1
ATOM 2279 N N . GLU A 1 285 ? -13.438 12.891 -8.102 1 98.88 285 GLU A N 1
ATOM 2280 C CA . GLU A 1 285 ? -14.445 13.641 -8.844 1 98.88 285 GLU A CA 1
ATOM 2281 C C . GLU A 1 285 ? -15.68 13.906 -7.988 1 98.88 285 GLU A C 1
ATOM 2283 O O . GLU A 1 285 ? -16.156 15.039 -7.914 1 98.88 285 GLU A O 1
ATOM 2288 N N . GLU A 1 286 ? -16.219 12.836 -7.348 1 98.94 286 GLU A N 1
ATOM 2289 C CA . GLU A 1 286 ? -17.406 12.969 -6.512 1 98.94 286 GLU A CA 1
ATOM 2290 C C . GLU A 1 286 ? -17.141 13.875 -5.312 1 98.94 286 GLU A C 1
ATOM 2292 O O . GLU A 1 286 ? -18.016 14.641 -4.902 1 98.94 286 GLU A O 1
ATOM 2297 N N . ALA A 1 287 ? -15.961 13.781 -4.723 1 98.94 287 ALA A N 1
ATOM 2298 C CA . ALA A 1 287 ? -15.57 14.641 -3.604 1 98.94 287 ALA A CA 1
ATOM 2299 C C . ALA A 1 287 ? -15.562 16.109 -4.02 1 98.94 287 ALA A C 1
ATOM 2301 O O . ALA A 1 287 ? -16.062 16.969 -3.289 1 98.94 287 ALA A O 1
ATOM 2302 N N . LEU A 1 288 ? -14.969 16.375 -5.199 1 98.88 288 LEU A N 1
ATOM 2303 C CA . LEU A 1 288 ? -14.898 17.75 -5.691 1 98.88 288 LEU A CA 1
ATOM 2304 C C . LEU A 1 288 ? -16.281 18.281 -6 1 98.88 288 LEU A C 1
ATOM 2306 O O . LEU A 1 288 ? -16.562 19.469 -5.773 1 98.88 288 LEU A O 1
ATOM 2310 N N . LYS A 1 289 ? -17.203 17.453 -6.543 1 98.81 289 LYS A N 1
ATOM 2311 C CA . LYS A 1 289 ? -18.578 17.875 -6.773 1 98.81 289 LYS A CA 1
ATOM 2312 C C . LYS A 1 289 ? -19.25 18.281 -5.469 1 98.81 289 LYS A C 1
ATOM 2314 O O . LYS A 1 289 ? -19.984 19.266 -5.422 1 98.81 289 LYS A O 1
ATOM 2319 N N . TYR A 1 290 ? -19.078 17.484 -4.426 1 98.56 290 TYR A N 1
ATOM 2320 C CA . TYR A 1 290 ? -19.641 17.812 -3.125 1 98.56 290 TYR A CA 1
ATOM 2321 C C . TYR A 1 290 ? -19.109 19.156 -2.615 1 98.56 290 TYR A C 1
ATOM 2323 O O . TYR A 1 290 ? -19.875 20 -2.145 1 98.56 290 TYR A O 1
ATOM 2331 N N . ARG A 1 291 ? -17.812 19.344 -2.727 1 98.44 291 ARG A N 1
ATOM 2332 C CA . ARG A 1 291 ? -17.172 20.578 -2.275 1 98.44 291 ARG A CA 1
ATOM 2333 C C . ARG A 1 291 ? -17.688 21.781 -3.07 1 98.44 291 ARG A C 1
ATOM 2335 O O . ARG A 1 291 ? -17.922 22.859 -2.51 1 98.44 291 ARG A O 1
ATOM 2342 N N . GLU A 1 292 ? -17.891 21.562 -4.367 1 98.06 292 GLU A N 1
ATOM 2343 C CA . GLU A 1 292 ? -18.484 22.609 -5.203 1 98.06 292 GLU A CA 1
ATOM 2344 C C . GLU A 1 292 ? -19.891 22.953 -4.734 1 98.06 292 GLU A C 1
ATOM 2346 O O . GLU A 1 292 ? -20.297 24.109 -4.758 1 98.06 292 GLU A O 1
ATOM 2351 N N . SER A 1 293 ? -20.609 21.953 -4.305 1 97.62 293 SER A N 1
ATOM 2352 C CA . SER A 1 293 ? -21.984 22.156 -3.854 1 97.62 293 SER A CA 1
ATOM 2353 C C . SER A 1 293 ? -22.031 22.969 -2.564 1 97.62 293 SER A C 1
ATOM 2355 O O . SER A 1 293 ? -23.062 23.562 -2.236 1 97.62 293 SER A O 1
ATOM 2357 N N . LEU A 1 294 ? -20.906 23.031 -1.844 1 97.5 294 LEU A N 1
ATOM 2358 C CA . LEU A 1 294 ? -20.828 23.781 -0.596 1 97.5 294 LEU A CA 1
ATOM 2359 C C . LEU A 1 294 ? -20.406 25.219 -0.857 1 97.5 294 LEU A C 1
ATOM 2361 O O . LEU A 1 294 ? -20.203 26 0.083 1 97.5 294 LEU A O 1
ATOM 2365 N N . GLY A 1 295 ? -20.203 25.625 -2.102 1 96.88 295 GLY A N 1
ATOM 2366 C CA . GLY A 1 295 ? -19.766 26.969 -2.445 1 96.88 295 GLY A CA 1
ATOM 2367 C C . GLY A 1 295 ? -18.344 27 -3.002 1 96.88 295 GLY A C 1
ATOM 2368 O O . GLY A 1 295 ? -17.828 28.078 -3.334 1 96.88 295 GLY A O 1
ATOM 2369 N N . GLY A 1 296 ? -17.719 25.828 -3.045 1 96.94 296 GLY A N 1
ATOM 2370 C CA . GLY A 1 296 ? -16.406 25.75 -3.674 1 96.94 296 GLY A CA 1
ATOM 2371 C C . GLY A 1 296 ? -15.266 25.891 -2.689 1 96.94 296 GLY A C 1
ATOM 2372 O O . GLY A 1 296 ? -15.484 26.062 -1.491 1 96.94 296 GLY A O 1
ATOM 2373 N N . GLU A 1 297 ? -14.047 25.797 -3.184 1 97.38 297 GLU A N 1
ATOM 2374 C CA . GLU A 1 297 ? -12.828 25.734 -2.385 1 97.38 297 GLU A CA 1
ATOM 2375 C C . GLU A 1 297 ? -12.664 26.984 -1.526 1 97.38 297 GLU A C 1
ATOM 2377 O O . GLU A 1 297 ? -12.312 26.906 -0.348 1 97.38 297 GLU A O 1
ATOM 2382 N N . GLU A 1 298 ? -12.875 28.078 -2.066 1 96.56 298 GLU A N 1
ATOM 2383 C CA . GLU A 1 298 ? -12.672 29.328 -1.344 1 96.56 298 GLU A CA 1
ATOM 2384 C C . GLU A 1 298 ? -13.625 29.453 -0.16 1 96.56 298 GLU A C 1
ATOM 2386 O O . GLU A 1 298 ? -13.219 29.828 0.94 1 96.56 298 GLU A O 1
ATOM 2391 N N . ALA A 1 299 ? -14.898 29.156 -0.394 1 97.5 299 ALA A N 1
ATOM 2392 C CA . ALA A 1 299 ? -15.891 29.219 0.672 1 97.5 299 ALA A CA 1
ATOM 2393 C C . ALA A 1 299 ? -15.539 28.25 1.802 1 97.5 299 ALA A C 1
ATOM 2395 O O . ALA A 1 299 ? -15.672 28.594 2.98 1 97.5 299 ALA A O 1
ATOM 2396 N N . ILE A 1 300 ? -15.141 27.094 1.446 1 98.06 300 ILE A N 1
ATOM 2397 C CA . ILE A 1 300 ? -14.789 26.062 2.418 1 98.06 300 ILE A CA 1
ATOM 2398 C C . ILE A 1 300 ? -13.57 26.516 3.225 1 98.06 300 ILE A C 1
ATOM 2400 O O . ILE A 1 300 ? -13.578 26.453 4.457 1 98.06 300 ILE A O 1
ATOM 2404 N N . ARG A 1 301 ? -12.547 26.969 2.557 1 97.75 301 ARG A N 1
ATOM 2405 C CA . ARG A 1 301 ? -11.328 27.406 3.227 1 97.75 301 ARG A CA 1
ATOM 2406 C C . ARG A 1 301 ? -11.602 28.562 4.168 1 97.75 301 ARG A C 1
ATOM 2408 O O . ARG A 1 301 ? -11.07 28.625 5.277 1 97.7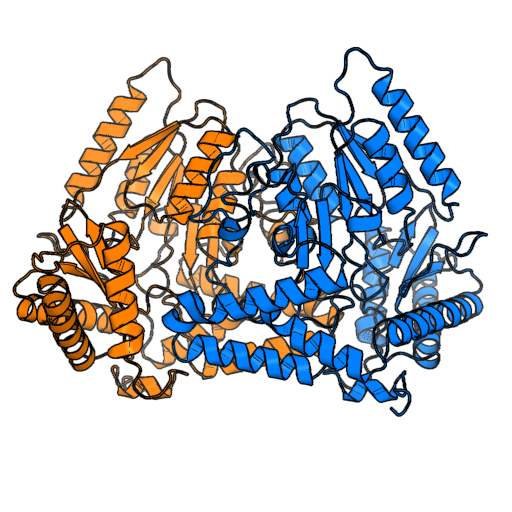5 301 ARG A O 1
ATOM 2415 N N . GLU A 1 302 ? -12.422 29.469 3.705 1 97.44 302 GLU A N 1
ATOM 2416 C CA . GLU A 1 302 ? -12.766 30.625 4.531 1 97.44 302 GLU A CA 1
ATOM 2417 C C . GLU A 1 302 ? -13.477 30.203 5.809 1 97.44 302 GLU A C 1
ATOM 2419 O O . GLU A 1 302 ? -13.133 30.656 6.902 1 97.44 302 GLU A O 1
ATOM 2424 N N . TYR A 1 303 ? -14.438 29.391 5.668 1 98.31 303 TYR A N 1
ATOM 2425 C CA . TYR A 1 303 ? -15.203 28.969 6.836 1 98.31 303 TYR A CA 1
ATOM 2426 C C . TYR A 1 303 ? -14.336 28.172 7.805 1 98.31 303 TYR A C 1
ATOM 2428 O O . TYR A 1 303 ? -14.352 28.422 9.008 1 98.31 303 TYR A O 1
ATOM 2436 N N . THR A 1 304 ? -13.617 27.188 7.293 1 98.62 304 THR A N 1
ATOM 2437 C CA . THR A 1 304 ? -12.852 26.297 8.156 1 98.62 304 THR A CA 1
ATOM 2438 C C . THR A 1 304 ? -11.742 27.062 8.875 1 98.62 304 THR A C 1
ATOM 2440 O O . THR A 1 304 ? -11.453 26.781 10.039 1 98.62 304 THR A O 1
ATOM 2443 N N . HIS A 1 305 ? -11.148 28 8.18 1 98.56 305 HIS A N 1
ATOM 2444 C CA . HIS A 1 305 ? -10.156 28.859 8.82 1 98.56 305 HIS A CA 1
ATOM 2445 C C . HIS A 1 305 ? -10.797 29.719 9.906 1 98.56 305 HIS A C 1
ATOM 2447 O O . HIS A 1 305 ? -10.281 29.797 11.023 1 98.56 305 HIS A O 1
ATOM 2453 N N . LYS A 1 306 ? -11.852 30.328 9.562 1 98.38 306 LYS A N 1
ATOM 2454 C CA . LYS A 1 306 ? -12.531 31.234 10.5 1 98.38 306 LYS A CA 1
ATOM 2455 C C . LYS A 1 306 ? -12.945 30.5 11.766 1 98.38 306 LYS A C 1
ATOM 2457 O O . LYS A 1 306 ? -12.727 30.984 12.875 1 98.38 306 LYS A O 1
ATOM 2462 N N . ILE A 1 307 ? -13.539 29.359 11.602 1 98.56 307 ILE A N 1
ATOM 2463 C CA . ILE A 1 307 ? -14.031 28.609 12.75 1 98.56 307 ILE A CA 1
ATOM 2464 C C . ILE A 1 307 ? -12.859 28.109 13.586 1 98.56 307 ILE A C 1
ATOM 2466 O O . ILE A 1 307 ? -12.945 28.016 14.812 1 98.56 307 ILE A O 1
ATOM 2470 N N . ALA A 1 308 ? -11.727 27.719 12.953 1 98.75 308 ALA A N 1
ATOM 2471 C CA . ALA A 1 308 ? -10.531 27.312 13.68 1 98.75 308 ALA A CA 1
ATOM 2472 C C . ALA A 1 308 ? -9.977 28.469 14.516 1 98.75 308 ALA A C 1
ATOM 2474 O O . ALA A 1 308 ? -9.602 28.266 15.68 1 98.75 308 ALA A O 1
ATOM 2475 N N . VAL A 1 309 ? -9.93 29.656 13.906 1 98.75 309 VAL A N 1
ATOM 2476 C CA . VAL A 1 309 ? -9.391 30.828 14.586 1 98.75 309 VAL A CA 1
ATOM 2477 C C . VAL A 1 309 ? -10.297 31.203 15.758 1 98.75 309 VAL A C 1
ATOM 2479 O O . VAL A 1 309 ? -9.82 31.375 16.891 1 98.75 309 VAL A O 1
ATOM 2482 N N . GLN A 1 310 ? -11.594 31.328 15.523 1 98.81 310 GLN A N 1
ATOM 2483 C CA . GLN A 1 310 ? -12.547 31.719 16.547 1 98.81 310 GLN A CA 1
ATOM 2484 C C . GLN A 1 310 ? -12.648 30.641 17.641 1 98.81 310 GLN A C 1
ATOM 2486 O O . GLN A 1 310 ? -12.68 30.969 18.828 1 98.81 310 GLN A O 1
ATOM 2491 N N . GLY A 1 311 ? -12.742 29.406 17.172 1 98.81 311 GLY A N 1
ATOM 2492 C CA . GLY A 1 311 ? -12.82 28.312 18.125 1 98.81 311 GLY A CA 1
ATOM 2493 C C . GLY A 1 311 ? -11.57 28.172 18.969 1 98.81 311 GLY A C 1
ATOM 2494 O O . GLY A 1 311 ? -11.656 27.906 20.172 1 98.81 311 GLY A O 1
ATOM 2495 N N . GLY A 1 312 ? -10.398 28.266 18.328 1 98.81 312 GLY A N 1
ATOM 2496 C CA . GLY A 1 312 ? -9.156 28.25 19.078 1 98.81 312 GLY A CA 1
ATOM 2497 C C . GLY A 1 312 ? -9.078 29.328 20.156 1 98.81 312 GLY A C 1
ATOM 2498 O O . GLY A 1 312 ? -8.656 29.062 21.281 1 98.81 312 GLY A O 1
ATOM 2499 N N . ALA A 1 313 ? -9.461 30.5 19.781 1 98.81 313 ALA A N 1
ATOM 2500 C CA . ALA A 1 313 ? -9.469 31.609 20.734 1 98.81 313 ALA A CA 1
ATOM 2501 C C . ALA A 1 313 ? -10.406 31.328 21.891 1 98.81 313 ALA A C 1
ATOM 2503 O O . ALA A 1 313 ? -10.078 31.641 23.047 1 98.81 313 ALA A O 1
ATOM 2504 N N . LEU A 1 314 ? -11.562 30.828 21.594 1 98.88 314 LEU A N 1
ATOM 2505 C CA . LEU A 1 314 ? -12.547 30.5 22.625 1 98.88 314 LEU A CA 1
ATOM 2506 C C . LEU A 1 314 ? -11.984 29.484 23.609 1 98.88 314 LEU A C 1
ATOM 2508 O O . LEU A 1 314 ? -12.078 29.688 24.828 1 98.88 314 LEU A O 1
ATOM 2512 N N . VAL A 1 315 ? -11.422 28.422 23.109 1 98.88 315 VAL A N 1
ATOM 2513 C CA . VAL A 1 315 ? -10.898 27.359 23.984 1 98.88 315 VAL A CA 1
ATOM 2514 C C . VAL A 1 315 ? -9.703 27.891 24.781 1 98.88 315 VAL A C 1
ATOM 2516 O O . VAL A 1 315 ? -9.555 27.578 25.953 1 98.88 315 VAL A O 1
ATOM 2519 N N . ALA A 1 316 ? -8.844 28.672 24.125 1 98.88 316 ALA A N 1
ATOM 2520 C CA . ALA A 1 316 ? -7.715 29.266 24.828 1 98.88 316 ALA A CA 1
ATOM 2521 C C . ALA A 1 316 ? -8.195 30.125 26 1 98.88 316 ALA A C 1
ATOM 2523 O O . ALA A 1 316 ? -7.621 30.078 27.094 1 98.88 316 ALA A O 1
ATOM 2524 N N . LYS A 1 317 ? -9.172 30.891 25.75 1 98.81 317 LYS A N 1
ATOM 2525 C CA . LYS A 1 317 ? -9.75 31.719 26.812 1 98.81 317 LYS A CA 1
ATOM 2526 C C . LYS A 1 317 ? -10.289 30.875 27.953 1 98.81 317 LYS A C 1
ATOM 2528 O O . LYS A 1 317 ? -10.062 31.188 29.125 1 98.81 317 LYS A O 1
ATOM 2533 N N . MET A 1 318 ? -11.008 29.859 27.609 1 98.69 318 MET A N 1
ATOM 2534 C CA . MET A 1 318 ? -11.555 28.953 28.625 1 98.69 318 MET A CA 1
ATOM 2535 C C . MET A 1 318 ? -10.445 28.344 29.469 1 98.69 318 MET A C 1
ATOM 2537 O O . MET A 1 318 ? -10.602 28.172 30.688 1 98.69 318 MET A O 1
ATOM 2541 N N . LEU A 1 319 ? -9.344 28.047 28.812 1 98.56 319 LEU A N 1
ATOM 2542 C CA . LEU A 1 319 ? -8.242 27.375 29.5 1 98.56 319 LEU A CA 1
ATOM 2543 C C . LEU A 1 319 ? -7.328 28.391 30.172 1 98.56 319 LEU A C 1
ATOM 2545 O O . LEU A 1 319 ? -6.484 28.016 31 1 98.56 319 LEU A O 1
ATOM 2549 N N . GLY A 1 320 ? -7.492 29.625 29.875 1 98.5 320 GLY A N 1
ATOM 2550 C CA . GLY A 1 320 ? -6.621 30.656 30.422 1 98.5 320 GLY A CA 1
ATOM 2551 C C . GLY A 1 320 ? -5.234 30.656 29.797 1 98.5 320 GLY A C 1
ATOM 2552 O O . GLY A 1 320 ? -4.242 30.891 30.5 1 98.5 320 GLY A O 1
ATOM 2553 N N . THR A 1 321 ? -5.168 30.219 28.578 1 98.5 321 THR A N 1
ATOM 2554 C CA . THR A 1 321 ? -3.895 30.109 27.875 1 98.5 321 THR A CA 1
ATOM 2555 C C . THR A 1 321 ? -3.945 30.844 26.531 1 98.5 321 THR A C 1
ATOM 2557 O O . THR A 1 321 ? -4.57 31.891 26.422 1 98.5 321 THR A O 1
ATOM 2560 N N . GLN A 1 322 ? -3.242 30.344 25.516 1 98.31 322 GLN A N 1
ATOM 2561 C CA . GLN A 1 322 ? -3.158 31.031 24.234 1 98.31 322 GLN A CA 1
ATOM 2562 C C . GLN A 1 322 ? -3.127 30.047 23.078 1 98.31 322 GLN A C 1
ATOM 2564 O O . GLN A 1 322 ? -2.797 28.875 23.266 1 98.31 322 GLN A O 1
ATOM 2569 N N . VAL A 1 323 ? -3.521 30.562 21.969 1 98.69 323 VAL A N 1
ATOM 2570 C CA . VAL A 1 323 ? -3.328 29.844 20.719 1 98.69 323 VAL A CA 1
ATOM 2571 C C . VAL A 1 323 ? -1.869 29.938 20.281 1 98.69 323 VAL A C 1
ATOM 2573 O O . VAL A 1 323 ? -1.233 30.984 20.469 1 98.69 323 VAL A O 1
ATOM 2576 N N . LEU A 1 324 ? -1.283 28.812 19.797 1 98.75 324 LEU A N 1
ATOM 2577 C CA . LEU A 1 324 ? 0.039 28.875 19.188 1 98.75 324 LEU A CA 1
ATOM 2578 C C . LEU A 1 324 ? -0.004 29.688 17.891 1 98.75 324 LEU A C 1
ATOM 2580 O O . LEU A 1 324 ? -0.405 29.172 16.844 1 98.75 324 LEU A O 1
ATOM 2584 N N . GLU A 1 325 ? 0.393 30.938 17.969 1 98.31 325 GLU A N 1
ATOM 2585 C CA . GLU A 1 325 ? 0.348 31.844 16.828 1 98.31 325 GLU A CA 1
ATOM 2586 C C . GLU A 1 325 ? 1.502 32.844 16.859 1 98.31 325 GLU A C 1
ATOM 2588 O O . GLU A 1 325 ? 2.045 33.125 17.938 1 98.31 325 GLU A O 1
ATOM 2593 N N . ASN A 1 326 ? 1.933 33.25 15.75 1 98.25 326 ASN A N 1
ATOM 2594 C CA . ASN A 1 326 ? 2.963 34.281 15.703 1 98.25 326 ASN A CA 1
ATOM 2595 C C . ASN A 1 326 ? 2.357 35.688 15.531 1 98.25 326 ASN A C 1
ATOM 2597 O O . ASN A 1 326 ? 1.134 35.812 15.484 1 98.25 326 ASN A O 1
ATOM 2601 N N . SER A 1 327 ? 3.211 36.688 15.492 1 98.06 327 SER A N 1
ATOM 2602 C CA . SER A 1 327 ? 2.725 38.062 15.469 1 98.06 327 SER A CA 1
ATOM 2603 C C . SER A 1 327 ? 2.047 38.375 14.141 1 98.06 327 SER A C 1
ATOM 2605 O O . SER A 1 327 ? 1.103 39.188 14.094 1 98.06 327 SER A O 1
ATOM 2607 N N . ALA A 1 328 ? 2.473 37.688 13.102 1 97.81 328 ALA A N 1
ATOM 2608 C CA . ALA A 1 328 ? 1.956 37.969 11.758 1 97.81 328 ALA A CA 1
ATOM 2609 C C . ALA A 1 328 ? 0.703 37.125 11.484 1 97.81 328 ALA A C 1
ATOM 2611 O O . ALA A 1 328 ? 0.042 37.312 10.453 1 97.81 328 ALA A O 1
ATOM 2612 N N . LYS A 1 329 ? 0.34 36.25 12.328 1 97.81 329 LYS A N 1
ATOM 2613 C CA . LYS A 1 329 ? -0.854 35.406 12.219 1 97.81 329 LYS A CA 1
ATOM 2614 C C . LYS A 1 329 ? -0.833 34.562 10.938 1 97.81 329 LYS A C 1
ATOM 2616 O O . LYS A 1 329 ? -1.822 34.531 10.203 1 97.81 329 LYS A O 1
ATOM 2621 N N . THR A 1 330 ? 0.304 33.906 10.711 1 97.75 330 THR A N 1
ATOM 2622 C CA . THR A 1 330 ? 0.482 33.125 9.492 1 97.75 330 THR A CA 1
ATOM 2623 C C . THR A 1 330 ? 0.425 31.641 9.797 1 97.75 330 THR A C 1
ATOM 2625 O O . THR A 1 330 ? 0.556 30.812 8.898 1 97.75 330 THR A O 1
ATOM 2628 N N . LEU A 1 331 ? 0.204 31.219 11.055 1 98.5 331 LEU A N 1
ATOM 2629 C CA . LEU A 1 331 ? 0.466 29.844 11.43 1 98.5 331 LEU A CA 1
ATOM 2630 C C . LEU A 1 331 ? -0.795 28.984 11.305 1 98.5 331 LEU A C 1
ATOM 2632 O O . LEU A 1 331 ? -0.719 27.797 11.016 1 98.5 331 LEU A O 1
ATOM 2636 N N . THR A 1 332 ? -1.99 29.578 11.516 1 98.62 332 THR A N 1
ATOM 2637 C CA . THR A 1 332 ? -3.221 28.797 11.625 1 98.62 332 THR A CA 1
ATOM 2638 C C . THR A 1 332 ? -3.922 28.703 10.273 1 98.62 332 THR A C 1
ATOM 2640 O O . THR A 1 332 ? -4.199 29.719 9.633 1 98.62 332 THR A O 1
ATOM 2643 N N . ALA A 1 333 ? -4.117 27.484 9.75 1 98.12 333 ALA A N 1
ATOM 2644 C CA . ALA A 1 333 ? -5.031 27.203 8.648 1 98.12 333 ALA A CA 1
ATOM 2645 C C . ALA A 1 333 ? -6.387 26.734 9.156 1 98.12 333 ALA A C 1
ATOM 2647 O O . ALA A 1 333 ? -7.176 27.531 9.672 1 98.12 333 ALA A O 1
ATOM 2648 N N . SER A 1 334 ? -6.672 25.438 9.062 1 98.69 334 SER A N 1
ATOM 2649 C CA . SER A 1 334 ? -7.922 24.891 9.586 1 98.69 334 SER A CA 1
ATOM 2650 C C . SER A 1 334 ? -7.672 24.031 10.82 1 98.69 334 SER A C 1
ATOM 2652 O O . SER A 1 334 ? -8.617 23.516 11.43 1 98.69 334 SER A O 1
ATOM 2654 N N . MET A 1 335 ? -6.406 23.859 11.156 1 98.75 335 MET A N 1
ATOM 2655 C CA . MET A 1 335 ? -5.977 23.25 12.414 1 98.75 335 MET A CA 1
ATOM 2656 C C . MET A 1 335 ? -5.438 24.312 13.375 1 98.75 335 MET A C 1
ATOM 2658 O O . MET A 1 335 ? -4.727 25.219 12.953 1 98.75 335 MET A O 1
ATOM 2662 N N . VAL A 1 336 ? -5.875 24.203 14.602 1 98.69 336 VAL A N 1
ATOM 2663 C CA . VAL A 1 336 ? -5.449 25.219 15.562 1 98.69 336 VAL A CA 1
ATOM 2664 C C . VAL A 1 336 ? -4.871 24.531 16.797 1 98.69 336 VAL A C 1
ATOM 2666 O O . VAL A 1 336 ? -5.438 23.562 17.297 1 98.69 336 VAL A O 1
ATOM 2669 N N . SER A 1 337 ? -3.707 24.969 17.219 1 98.81 337 SER A N 1
ATOM 2670 C CA . SER A 1 337 ? -3.039 24.453 18.406 1 98.81 337 SER A CA 1
ATOM 2671 C C . SER A 1 337 ? -3.244 25.375 19.594 1 98.81 337 SER A C 1
ATOM 2673 O O . SER A 1 337 ? -2.994 26.578 19.516 1 98.81 337 SER A O 1
ATOM 2675 N N . ILE A 1 338 ? -3.689 24.812 20.672 1 98.81 338 ILE A N 1
ATOM 2676 C CA . ILE A 1 338 ? -3.977 25.562 21.875 1 98.81 338 ILE A CA 1
ATOM 2677 C C . ILE A 1 338 ? -3.109 25.047 23.031 1 98.81 338 ILE A C 1
ATOM 2679 O O . ILE A 1 338 ? -3.037 23.844 23.266 1 98.81 338 ILE A O 1
ATOM 2683 N N . GLU A 1 339 ? -2.455 25.953 23.656 1 98.69 339 GLU A N 1
ATOM 2684 C CA . GLU A 1 339 ? -1.63 25.609 24.812 1 98.69 339 GLU A CA 1
ATOM 2685 C C . GLU A 1 339 ? -2.482 25.094 25.969 1 98.69 339 GLU A C 1
ATOM 2687 O O . GLU A 1 339 ? -3.555 25.625 26.25 1 98.69 339 GLU A O 1
ATOM 2692 N N . LEU A 1 340 ? -2.064 24.016 26.531 1 98.56 340 LEU A N 1
ATOM 2693 C CA . LEU A 1 340 ? -2.697 23.547 27.75 1 98.56 340 LEU A CA 1
ATOM 2694 C C . LEU A 1 340 ? -2.08 24.203 28.984 1 98.56 340 LEU A C 1
ATOM 2696 O O . LEU A 1 340 ? -0.868 24.438 29.031 1 98.56 340 LEU A O 1
ATOM 2700 N N . PRO A 1 341 ? -2.941 24.562 29.938 1 97.38 341 PRO A N 1
ATOM 2701 C CA . PRO A 1 341 ? -2.35 25.078 31.172 1 97.38 341 PRO A CA 1
ATOM 2702 C C . PRO A 1 341 ? -1.472 24.047 31.891 1 97.38 341 PRO A C 1
ATOM 2704 O O . PRO A 1 341 ? -1.646 22.844 31.688 1 97.38 341 PRO A O 1
ATOM 2707 N N . PRO A 1 342 ? -0.549 24.547 32.688 1 94.69 342 PRO A N 1
ATOM 2708 C CA . PRO A 1 342 ? 0.281 23.609 33.438 1 94.69 342 PRO A CA 1
ATOM 2709 C C . PRO A 1 342 ? -0.543 22.672 34.344 1 94.69 342 PRO A C 1
ATOM 2711 O O . PRO A 1 342 ? -1.571 23.094 34.875 1 94.69 342 PRO A O 1
ATOM 2714 N N . PHE A 1 343 ? -0.142 21.5 34.344 1 94.81 343 PHE A N 1
ATOM 2715 C CA . PHE A 1 343 ? -0.759 20.516 35.25 1 94.81 343 PHE A CA 1
ATOM 2716 C C . PHE A 1 343 ? 0.294 19.594 35.844 1 94.81 343 PHE A C 1
ATOM 2718 O O . PHE A 1 343 ? 1.405 19.484 35.312 1 94.81 343 PHE A O 1
ATOM 2725 N N . ASN A 1 344 ? -0.06 19.062 37.031 1 93.19 344 ASN A N 1
ATOM 2726 C CA . ASN A 1 344 ? 0.796 18.109 37.75 1 93.19 344 ASN A CA 1
ATOM 2727 C C . ASN A 1 344 ? 0.257 16.688 37.625 1 93.19 344 ASN A C 1
ATOM 2729 O O . ASN A 1 344 ? -0.948 16.453 37.75 1 93.19 344 ASN A O 1
ATOM 2733 N N . THR A 1 345 ? 1.113 15.812 37.219 1 94.31 345 THR A N 1
ATOM 2734 C CA . THR A 1 345 ? 0.702 14.422 37.094 1 94.31 345 THR A CA 1
ATOM 2735 C C . THR A 1 345 ? 1.882 13.484 37.344 1 94.31 345 THR A C 1
ATOM 2737 O O . THR A 1 345 ? 3.039 13.898 37.25 1 94.31 345 THR A O 1
ATOM 2740 N N . THR A 1 346 ? 1.609 12.258 37.688 1 95.31 346 THR A N 1
ATOM 2741 C CA . THR A 1 346 ? 2.631 11.234 37.875 1 95.31 346 THR A CA 1
ATOM 2742 C C . THR A 1 346 ? 2.875 10.484 36.562 1 95.31 346 THR A C 1
ATOM 2744 O O . THR A 1 346 ? 3.809 9.68 36.469 1 95.31 346 THR A O 1
ATOM 2747 N N . LEU A 1 347 ? 2.043 10.844 35.531 1 95.44 347 LEU A N 1
ATOM 2748 C CA . LEU A 1 347 ? 2.201 10.18 34.25 1 95.44 347 LEU A CA 1
ATOM 2749 C C . LEU A 1 347 ? 3.482 10.633 33.562 1 95.44 347 LEU A C 1
ATOM 2751 O O . LEU A 1 347 ? 3.865 11.797 33.656 1 95.44 347 LEU A O 1
ATOM 2755 N N . LYS A 1 348 ? 4.129 9.609 33 1 94.44 348 LYS A N 1
ATOM 2756 C CA . LYS A 1 348 ? 5.246 9.945 32.125 1 94.44 348 LYS A CA 1
ATOM 2757 C C . LYS A 1 348 ? 4.77 10.719 30.906 1 94.44 348 LYS A C 1
ATOM 2759 O O . LYS A 1 348 ? 3.631 10.547 30.469 1 94.44 348 LYS A O 1
ATOM 2764 N N . ASP A 1 349 ? 5.527 11.609 30.203 1 94.19 349 ASP A N 1
ATOM 2765 C CA . ASP A 1 349 ? 5.191 12.414 29.031 1 94.19 349 ASP A CA 1
ATOM 2766 C C . ASP A 1 349 ? 4.551 11.555 27.938 1 94.19 349 ASP A C 1
ATOM 2768 O O . ASP A 1 349 ? 3.57 11.969 27.312 1 94.19 349 ASP A O 1
ATOM 2772 N N . SER A 1 350 ? 5.105 10.375 27.766 1 93.62 350 SER A N 1
ATOM 2773 C CA . SER A 1 350 ? 4.629 9.5 26.703 1 93.62 350 SER A CA 1
ATOM 2774 C C . SER A 1 350 ? 3.215 9.008 26.969 1 93.62 350 SER A C 1
ATOM 2776 O O . SER A 1 350 ? 2.537 8.508 26.078 1 93.62 350 SER A O 1
ATOM 2778 N N . GLU A 1 351 ? 2.76 9.156 28.156 1 96.12 351 GLU A N 1
ATOM 2779 C CA . GLU A 1 351 ? 1.464 8.617 28.547 1 96.12 351 GLU A CA 1
ATOM 2780 C C . GLU A 1 351 ? 0.39 9.703 28.562 1 96.12 351 GLU A C 1
ATOM 2782 O O . GLU A 1 351 ? -0.805 9.398 28.562 1 96.12 351 GLU A O 1
ATOM 2787 N N . ILE A 1 352 ? 0.794 10.93 28.609 1 96.38 352 ILE A N 1
ATOM 2788 C CA . ILE A 1 352 ? -0.124 12.047 28.797 1 96.38 352 ILE A CA 1
ATOM 2789 C C . ILE A 1 352 ? -1.022 12.18 27.578 1 96.38 352 ILE A C 1
ATOM 2791 O O . ILE A 1 352 ? -2.246 12.258 27.703 1 96.38 352 ILE A O 1
ATOM 2795 N N . GLY A 1 353 ? -0.43 12.203 26.359 1 95.81 353 GLY A N 1
ATOM 2796 C CA . GLY A 1 353 ? -1.188 12.312 25.125 1 95.81 353 GLY A CA 1
ATOM 2797 C C . GLY A 1 353 ? -2.248 11.234 24.984 1 95.81 353 GLY A C 1
ATOM 2798 O O . GLY A 1 353 ? -3.434 11.539 24.844 1 95.81 353 GLY A O 1
ATOM 2799 N N . PRO A 1 354 ? -1.826 10 25.141 1 95.88 354 PRO A N 1
ATOM 2800 C CA . PRO A 1 354 ? -2.777 8.891 25.062 1 95.88 354 PRO A CA 1
ATOM 2801 C C . PRO A 1 354 ? -3.873 8.961 26.125 1 95.88 354 PRO A C 1
ATOM 2803 O O . PRO A 1 354 ? -5.027 8.633 25.844 1 95.88 354 PRO A O 1
ATOM 2806 N N . PHE A 1 355 ? -3.477 9.359 27.328 1 97 355 PHE A N 1
ATOM 2807 C CA . PHE A 1 355 ? -4.457 9.484 28.406 1 97 355 PHE A CA 1
ATOM 2808 C C . PHE A 1 355 ? -5.535 10.492 28.031 1 97 355 PHE A C 1
ATOM 2810 O O . PHE A 1 355 ? -6.73 10.195 28.094 1 97 355 PHE A O 1
ATOM 2817 N N . ILE A 1 356 ? -5.18 11.656 27.594 1 98.06 356 ILE A N 1
ATOM 2818 C CA . ILE A 1 356 ? -6.109 12.719 27.234 1 98.06 356 ILE A CA 1
ATOM 2819 C C . ILE A 1 356 ? -6.961 12.289 26.047 1 98.06 356 ILE A C 1
ATOM 2821 O O . ILE A 1 356 ? -8.18 12.461 26.047 1 98.06 356 ILE A O 1
ATOM 2825 N N . MET A 1 357 ? -6.336 11.734 25.078 1 97.62 357 MET A N 1
ATOM 2826 C CA . MET A 1 357 ? -7.023 11.305 23.859 1 97.62 357 MET A CA 1
ATOM 2827 C C . MET A 1 357 ? -8.102 10.281 24.188 1 97.62 357 MET A C 1
ATOM 2829 O O . MET A 1 357 ? -9.227 10.383 23.688 1 97.62 357 MET A O 1
ATOM 2833 N N . LYS A 1 358 ? -7.797 9.297 24.984 1 97.81 358 LYS A N 1
ATOM 2834 C CA . LYS A 1 358 ? -8.758 8.258 25.328 1 97.81 358 LYS A CA 1
ATOM 2835 C C . LYS A 1 358 ? -9.953 8.836 26.094 1 97.81 358 LYS A C 1
ATOM 2837 O O . LYS A 1 358 ? -11.094 8.43 25.875 1 97.81 358 LYS A O 1
ATOM 2842 N N . LYS A 1 359 ? -9.672 9.766 26.984 1 98.25 359 LYS A N 1
ATOM 2843 C CA . LYS A 1 359 ? -10.758 10.422 27.719 1 98.25 359 LYS A CA 1
ATOM 2844 C C . LYS A 1 359 ? -11.656 11.211 26.766 1 98.25 359 LYS A C 1
ATOM 2846 O O . LYS A 1 359 ? -12.883 11.141 26.859 1 98.25 359 LYS A O 1
ATOM 2851 N N . LEU A 1 360 ? -11.031 11.938 25.875 1 98.62 360 LEU A N 1
ATOM 2852 C CA . LEU A 1 360 ? -11.789 12.711 24.906 1 98.62 360 LEU A CA 1
ATOM 2853 C C . LEU A 1 360 ? -12.672 11.797 24.047 1 98.62 360 LEU A C 1
ATOM 2855 O O . LEU A 1 360 ? -13.828 12.125 23.781 1 98.62 360 LEU A O 1
ATOM 2859 N N . ILE A 1 361 ? -12.164 10.641 23.641 1 98.31 361 ILE A N 1
ATOM 2860 C CA . ILE A 1 361 ? -12.859 9.727 22.734 1 98.31 361 ILE A CA 1
ATOM 2861 C C . ILE A 1 361 ? -13.977 9.008 23.5 1 98.31 361 ILE A C 1
ATOM 2863 O O . ILE A 1 361 ? -15.133 9.031 23.078 1 98.31 361 ILE A O 1
ATOM 2867 N N . TYR A 1 362 ? -13.664 8.469 24.609 1 97.69 362 TYR A N 1
ATOM 2868 C CA . TYR A 1 362 ? -14.562 7.496 25.219 1 97.69 362 TYR A CA 1
ATOM 2869 C C . TYR A 1 362 ? -15.492 8.164 26.219 1 97.69 362 TYR A C 1
ATOM 2871 O O . TYR A 1 362 ? -16.547 7.625 26.562 1 97.69 362 TYR A O 1
ATOM 2879 N N . GLU A 1 363 ? -15.117 9.344 26.766 1 98.12 363 GLU A N 1
ATOM 2880 C CA . GLU A 1 363 ? -15.938 9.977 27.797 1 98.12 363 GLU A CA 1
ATOM 2881 C C . GLU A 1 363 ? -16.594 11.25 27.281 1 98.12 363 GLU A C 1
ATOM 2883 O O . GLU A 1 363 ? -17.672 11.625 27.734 1 98.12 363 GLU A O 1
ATOM 2888 N N . TYR A 1 364 ? -15.977 11.867 26.297 1 98.25 364 TYR A N 1
ATOM 2889 C CA . TYR A 1 364 ? -16.484 13.18 25.906 1 98.25 364 TYR A CA 1
ATOM 2890 C C . TYR A 1 364 ? -16.859 13.195 24.438 1 98.25 364 TYR A C 1
ATOM 2892 O O . TYR A 1 364 ? -17.219 14.25 23.891 1 98.25 364 TYR A O 1
ATOM 2900 N N . ASN A 1 365 ? -16.766 12.102 23.672 1 97.25 365 ASN A N 1
ATOM 2901 C CA . ASN A 1 365 ? -17.25 11.891 22.312 1 97.25 365 ASN A CA 1
ATOM 2902 C C . ASN A 1 365 ? -16.594 12.852 21.328 1 97.25 365 ASN A C 1
ATOM 2904 O O . ASN A 1 365 ? -17.266 13.414 20.469 1 97.25 365 ASN A O 1
ATOM 2908 N N . THR A 1 366 ? -15.383 13.195 21.562 1 98.19 366 THR A N 1
ATOM 2909 C CA . THR A 1 366 ? -14.57 14.031 20.672 1 98.19 366 THR A CA 1
ATOM 2910 C C . THR A 1 366 ? -13.133 13.523 20.625 1 98.19 366 THR A C 1
ATOM 2912 O O . THR A 1 366 ? -12.852 12.391 21.016 1 98.19 366 THR A O 1
ATOM 2915 N N . MET A 1 367 ? -12.336 14.211 19.906 1 96.75 367 MET A N 1
ATOM 2916 C CA . MET A 1 367 ? -10.945 13.789 19.797 1 96.75 367 MET A CA 1
ATOM 2917 C C . MET A 1 367 ? -10.047 14.969 19.438 1 96.75 367 MET A C 1
ATOM 2919 O O . MET A 1 367 ? -10.406 15.805 18.609 1 96.75 367 MET A O 1
ATOM 2923 N N . ALA A 1 368 ? -8.992 15.008 20.109 1 96.62 368 ALA A N 1
ATOM 2924 C CA . ALA A 1 368 ? -7.914 15.938 19.766 1 96.62 368 ALA A CA 1
ATOM 2925 C C . ALA A 1 368 ? -6.555 15.383 20.188 1 96.62 368 ALA A C 1
ATOM 2927 O O . ALA A 1 368 ? -6.41 14.852 21.281 1 96.62 368 ALA A O 1
ATOM 2928 N N . PRO A 1 369 ? -5.613 15.445 19.328 1 97 369 PRO A N 1
ATOM 2929 C CA . PRO A 1 369 ? -4.27 15.031 19.75 1 97 369 PRO A CA 1
ATOM 2930 C C . PRO A 1 369 ? -3.604 16.062 20.656 1 97 369 PRO A C 1
ATOM 2932 O O . PRO A 1 369 ? -3.883 17.266 20.547 1 97 369 PRO A O 1
ATOM 2935 N N . THR A 1 370 ? -2.82 15.562 21.594 1 97.38 370 THR A N 1
ATOM 2936 C CA . THR A 1 370 ? -2.012 16.391 22.484 1 97.38 370 THR A CA 1
ATOM 2937 C C . THR A 1 370 ? -0.526 16.094 22.297 1 97.38 370 THR A C 1
ATOM 2939 O O . THR A 1 370 ? -0.127 14.945 22.125 1 97.38 370 THR A O 1
ATOM 2942 N N . TYR A 1 371 ? 0.24 17.109 22.25 1 96.31 371 TYR A N 1
ATOM 2943 C CA . TYR A 1 371 ? 1.668 16.969 22 1 96.31 371 TYR A CA 1
ATOM 2944 C C . TYR A 1 371 ? 2.463 18.047 22.719 1 96.31 371 TYR A C 1
ATOM 2946 O O . TYR A 1 371 ? 1.889 19.016 23.234 1 96.31 371 TYR A O 1
ATOM 2954 N N . LYS A 1 372 ? 3.725 17.844 22.75 1 95.25 372 LYS A N 1
ATOM 2955 C CA . LYS A 1 372 ? 4.621 18.812 23.391 1 95.25 372 LYS A CA 1
ATOM 2956 C C . LYS A 1 372 ? 5.441 19.562 22.344 1 95.25 372 LYS A C 1
ATOM 2958 O O . LYS A 1 372 ? 5.906 18.969 21.375 1 95.25 372 LYS A O 1
ATOM 2963 N N . ASN A 1 373 ? 5.559 20.781 22.438 1 94.69 373 ASN A N 1
ATOM 2964 C CA . ASN A 1 373 ? 6.453 21.641 21.672 1 94.69 373 ASN A CA 1
ATOM 2965 C C . ASN A 1 373 ? 7.051 22.734 22.547 1 94.69 373 ASN A C 1
ATOM 2967 O O . ASN A 1 373 ? 6.328 23.422 23.281 1 94.69 373 ASN A O 1
ATOM 2971 N N . ASN A 1 374 ? 8.43 22.844 22.484 1 94.5 374 ASN A N 1
ATOM 2972 C CA . ASN A 1 374 ? 9.133 23.875 23.234 1 94.5 374 ASN A CA 1
ATOM 2973 C C . ASN A 1 374 ? 8.797 23.797 24.734 1 94.5 374 ASN A C 1
ATOM 2975 O O . ASN A 1 374 ? 8.492 24.828 25.344 1 94.5 374 ASN A O 1
ATOM 2979 N N . GLY A 1 375 ? 8.664 22.625 25.219 1 93.38 375 GLY A N 1
ATOM 2980 C CA . GLY A 1 375 ? 8.508 22.375 26.641 1 93.38 375 GLY A CA 1
ATOM 2981 C C . GLY A 1 375 ? 7.078 22.562 27.125 1 93.38 375 GLY A C 1
ATOM 2982 O O . GLY A 1 375 ? 6.789 22.375 28.312 1 93.38 375 GLY A O 1
ATOM 2983 N N . LYS A 1 376 ? 6.168 22.844 26.25 1 96.31 376 LYS A N 1
ATOM 2984 C CA . LYS A 1 376 ? 4.773 23.078 26.609 1 96.31 376 LYS A CA 1
ATOM 2985 C C . LYS A 1 376 ? 3.854 22.062 25.953 1 96.31 376 LYS A C 1
ATOM 2987 O O . LYS A 1 376 ? 4.152 21.562 24.859 1 96.31 376 LYS A O 1
ATOM 2992 N N . TRP A 1 377 ? 2.729 21.781 26.688 1 97.62 377 TRP A N 1
ATOM 2993 C CA . TRP A 1 377 ? 1.732 20.875 26.125 1 97.62 377 TRP A CA 1
ATOM 2994 C C . TRP A 1 377 ? 0.692 21.641 25.312 1 97.62 377 TRP A C 1
ATOM 2996 O O . TRP A 1 377 ? 0.261 22.719 25.719 1 97.62 377 TRP A O 1
ATOM 3006 N N . TYR A 1 378 ? 0.345 21.094 24.188 1 98.44 378 TYR A N 1
ATOM 3007 C CA . TYR A 1 378 ? -0.67 21.656 23.312 1 98.44 378 TYR A CA 1
ATOM 3008 C C . TYR A 1 378 ? -1.701 20.609 22.906 1 98.44 378 TYR A C 1
ATOM 3010 O O . TYR A 1 378 ? -1.445 19.406 23.016 1 98.44 378 TYR A O 1
ATOM 3018 N N . THR A 1 379 ? -2.85 21.078 22.578 1 98.5 379 THR A N 1
ATOM 3019 C CA . THR A 1 379 ? -3.844 20.266 21.891 1 98.5 379 THR A CA 1
ATOM 3020 C C . THR A 1 379 ? -4.184 20.859 20.531 1 98.5 379 THR A C 1
ATOM 3022 O O . THR A 1 379 ? -4.059 22.062 20.328 1 98.5 379 THR A O 1
ATOM 3025 N N . ARG A 1 380 ? -4.422 20 19.562 1 98.69 380 ARG A N 1
ATOM 3026 C CA . ARG A 1 380 ? -4.758 20.422 18.203 1 98.69 380 ARG A CA 1
ATOM 3027 C C . ARG A 1 380 ? -6.234 20.188 17.906 1 98.69 380 ARG A C 1
ATOM 3029 O O . ARG A 1 380 ? -6.719 19.062 18 1 98.69 380 ARG A O 1
ATOM 3036 N N . LEU A 1 381 ? -7.004 21.219 17.641 1 98.81 381 LEU A N 1
ATOM 3037 C CA . LEU A 1 381 ? -8.398 21.125 17.219 1 98.81 381 LEU A CA 1
ATOM 3038 C C . LEU A 1 381 ? -8.547 21.531 15.75 1 98.81 381 LEU A C 1
ATOM 3040 O O . LEU A 1 381 ? -7.711 22.25 15.203 1 98.81 381 LEU A O 1
ATOM 3044 N N . CYS A 1 382 ? -9.562 21.047 15.125 1 98.75 382 CYS A N 1
ATOM 3045 C CA . CYS A 1 382 ? -9.734 21.266 13.688 1 98.75 382 CYS A CA 1
ATOM 3046 C C . CYS A 1 382 ? -11.055 21.969 13.398 1 98.75 382 CYS A C 1
ATOM 3048 O O . CYS A 1 382 ? -12.094 21.594 13.945 1 98.75 382 CYS A O 1
ATOM 3050 N N . GLY A 1 383 ? -10.992 23.047 12.617 1 98.62 383 GLY A N 1
ATOM 3051 C CA . GLY A 1 383 ? -12.18 23.562 11.969 1 98.62 383 GLY A CA 1
ATOM 3052 C C . GLY A 1 383 ? -12.547 22.812 10.703 1 98.62 383 GLY A C 1
ATOM 3053 O O . GLY A 1 383 ? -11.68 22.484 9.891 1 98.62 383 GLY A O 1
ATOM 3054 N N . GLN A 1 384 ? -13.789 22.484 10.531 1 98.44 384 GLN A N 1
ATOM 3055 C CA . GLN A 1 384 ? -14.312 21.812 9.352 1 98.44 384 GLN A CA 1
ATOM 3056 C C . GLN A 1 384 ? -15.727 22.297 9.023 1 98.44 384 GLN A C 1
ATOM 3058 O O . GLN A 1 384 ? -16.359 22.969 9.844 1 98.44 384 GLN A O 1
ATOM 3063 N N . VAL A 1 385 ? -16.266 21.969 7.883 1 98.5 385 VAL A N 1
ATOM 3064 C CA . VAL A 1 385 ? -17.516 22.516 7.352 1 98.5 385 VAL A CA 1
ATOM 3065 C C . VAL A 1 385 ? -18.672 22.109 8.25 1 98.5 385 VAL A C 1
ATOM 3067 O O . VAL A 1 385 ? -19.719 22.766 8.258 1 98.5 385 VAL A O 1
ATOM 3070 N N . TYR A 1 386 ? -18.516 21.078 9.086 1 98.06 386 TYR A N 1
ATOM 3071 C CA . TYR A 1 386 ? -19.625 20.547 9.883 1 98.06 386 TYR A CA 1
ATOM 3072 C C . TYR A 1 386 ? -19.438 20.875 11.359 1 98.06 386 TYR A C 1
ATOM 3074 O O . TYR A 1 386 ? -20.031 20.234 12.227 1 98.06 386 TYR A O 1
ATOM 3082 N N . VAL A 1 387 ? -18.5 21.797 11.688 1 97.75 387 VAL A N 1
ATOM 3083 C CA . VAL A 1 387 ? -18.156 22.156 13.055 1 97.75 387 VAL A CA 1
ATOM 3084 C C . VAL A 1 387 ? -18.562 23.609 13.32 1 97.75 387 VAL A C 1
ATOM 3086 O O . VAL A 1 387 ? -18.453 24.469 12.438 1 97.75 387 VAL A O 1
ATOM 3089 N N . ASP A 1 388 ? -19.031 23.891 14.484 1 97.19 388 ASP A N 1
ATOM 3090 C CA . ASP A 1 388 ? -19.312 25.266 14.898 1 97.19 388 ASP A CA 1
ATOM 3091 C C . ASP A 1 388 ? -18.719 25.562 16.266 1 97.19 388 ASP A C 1
ATOM 3093 O O . ASP A 1 388 ? -18 24.719 16.828 1 97.19 388 ASP A O 1
ATOM 3097 N N . LEU A 1 389 ? -18.984 26.75 16.797 1 98.12 389 LEU A N 1
ATOM 3098 C CA . LEU A 1 389 ? -18.312 27.219 18.016 1 98.12 389 LEU A CA 1
ATOM 3099 C C . LEU A 1 389 ? -18.734 26.406 19.219 1 98.12 389 LEU A C 1
ATOM 3101 O O . LEU A 1 389 ? -17.953 26.219 20.156 1 98.12 389 LEU A O 1
ATOM 3105 N N . ASP A 1 390 ? -19.922 25.844 19.188 1 98 390 ASP A N 1
ATOM 3106 C CA . ASP A 1 390 ? -20.406 25.016 20.281 1 98 390 ASP A CA 1
ATOM 3107 C C . ASP A 1 390 ? -19.562 23.75 20.438 1 98 390 ASP A C 1
ATOM 3109 O O . ASP A 1 390 ? -19.375 23.25 21.547 1 98 390 ASP A O 1
ATOM 3113 N N . ASP A 1 391 ? -19.125 23.266 19.344 1 98.56 391 ASP A N 1
ATOM 3114 C CA . ASP A 1 391 ? -18.266 22.094 19.375 1 98.56 391 ASP A CA 1
ATOM 3115 C C . ASP A 1 391 ? -16.938 22.406 20.062 1 98.56 391 ASP A C 1
ATOM 3117 O O . ASP A 1 391 ? -16.438 21.609 20.859 1 98.56 391 ASP A O 1
ATOM 3121 N N . PHE A 1 392 ? -16.406 23.547 19.797 1 98.75 392 PHE A N 1
ATOM 3122 C CA . PHE A 1 392 ? -15.164 23.984 20.422 1 98.75 392 PHE A CA 1
ATOM 3123 C C . PHE A 1 392 ? -15.375 24.188 21.922 1 98.75 392 PHE A C 1
ATOM 3125 O O . PHE A 1 392 ? -14.508 23.844 22.734 1 98.75 392 PHE A O 1
ATOM 3132 N N . GLU A 1 393 ? -16.484 24.781 22.266 1 98.69 393 GLU A N 1
ATOM 3133 C CA . GLU A 1 393 ? -16.797 24.969 23.672 1 98.69 393 GLU A CA 1
ATOM 3134 C C . GLU A 1 393 ? -16.844 23.625 24.406 1 98.69 393 GLU A C 1
ATOM 3136 O O . GLU A 1 393 ? -16.359 23.5 25.531 1 98.69 393 GLU A O 1
ATOM 3141 N N . HIS A 1 394 ? -17.484 22.688 23.75 1 98.56 394 HIS A N 1
ATOM 3142 C CA . HIS A 1 394 ? -17.531 21.344 24.312 1 98.56 394 HIS A CA 1
ATOM 3143 C C . HIS A 1 394 ? -16.125 20.797 24.578 1 98.56 394 HIS A C 1
ATOM 3145 O O . HIS A 1 394 ? -15.859 20.234 25.641 1 98.56 394 HIS A O 1
ATOM 3151 N N . ALA A 1 395 ? -15.242 20.969 23.641 1 98.62 395 ALA A N 1
ATOM 3152 C CA . ALA A 1 395 ? -13.867 20.5 23.781 1 98.62 395 ALA A CA 1
ATOM 3153 C C . ALA A 1 395 ? -13.164 21.219 24.938 1 98.62 395 ALA A C 1
ATOM 3155 O O . ALA A 1 395 ? -12.398 20.609 25.688 1 98.62 395 ALA A O 1
ATOM 3156 N N . GLY A 1 396 ? -13.375 22.5 25 1 98.69 396 GLY A N 1
ATOM 3157 C CA . GLY A 1 396 ? -12.797 23.266 26.094 1 98.69 396 GLY A CA 1
ATOM 3158 C C . GLY A 1 396 ? -13.211 22.75 27.469 1 98.69 396 GLY A C 1
ATOM 3159 O O . GLY A 1 396 ? -12.375 22.594 28.359 1 98.69 396 GLY A O 1
ATOM 3160 N N . LYS A 1 397 ? -14.5 22.516 27.625 1 98.69 397 LYS A N 1
ATOM 3161 C CA . LYS A 1 397 ? -15.023 21.984 28.875 1 98.69 397 LYS A CA 1
ATOM 3162 C C . LYS A 1 397 ? -14.43 20.609 29.188 1 98.69 397 LYS A C 1
ATOM 3164 O O . LYS A 1 397 ? -14.062 20.312 30.328 1 98.69 397 LYS A O 1
ATOM 3169 N N . ALA A 1 398 ? -14.383 19.781 28.188 1 98.75 398 ALA A N 1
ATOM 3170 C CA . ALA A 1 398 ? -13.82 18.438 28.344 1 98.75 398 ALA A CA 1
ATOM 3171 C C . ALA A 1 398 ? -12.359 18.516 28.781 1 98.75 398 ALA A C 1
ATOM 3173 O O . ALA A 1 398 ? -11.945 17.781 29.688 1 98.75 398 ALA A O 1
ATOM 3174 N N . LEU A 1 399 ? -11.586 19.391 28.156 1 98.69 399 LEU A N 1
ATOM 3175 C CA . LEU A 1 399 ? -10.164 19.516 28.453 1 98.69 399 LEU A CA 1
ATOM 3176 C C . LEU A 1 399 ? -9.961 20 29.891 1 98.69 399 LEU A C 1
ATOM 3178 O O . LEU A 1 399 ? -9.07 19.516 30.594 1 98.69 399 LEU A O 1
ATOM 3182 N N . LEU A 1 400 ? -10.773 20.953 30.312 1 98.25 400 LEU A N 1
ATOM 3183 C CA . LEU A 1 400 ? -10.688 21.438 31.688 1 98.25 400 LEU A CA 1
ATOM 3184 C C . LEU A 1 400 ? -10.914 20.297 32.688 1 98.25 400 LEU A C 1
ATOM 3186 O O . LEU A 1 400 ? -10.188 20.172 33.656 1 98.25 400 LEU A O 1
ATOM 3190 N N . ALA A 1 401 ? -11.906 19.5 32.406 1 98.25 401 ALA A N 1
ATOM 3191 C CA . ALA A 1 401 ? -12.227 18.375 33.281 1 98.25 401 ALA A CA 1
ATOM 3192 C C . ALA A 1 401 ? -11.086 17.359 33.312 1 98.25 401 ALA A C 1
ATOM 3194 O O . ALA A 1 401 ? -10.734 16.859 34.375 1 98.25 401 ALA A O 1
ATOM 3195 N N . ILE A 1 402 ? -10.547 17.062 32.188 1 98.25 402 ILE A N 1
ATOM 3196 C CA . ILE A 1 402 ? -9.484 16.062 32.062 1 98.25 402 ILE A CA 1
ATOM 3197 C C . ILE A 1 402 ? -8.227 16.562 32.75 1 98.25 402 ILE A C 1
ATOM 3199 O O . ILE A 1 402 ? -7.547 15.797 33.438 1 98.25 402 ILE A O 1
ATOM 3203 N N . LEU A 1 403 ? -7.91 17.828 32.562 1 97.56 403 LEU A N 1
ATOM 3204 C CA . LEU A 1 403 ? -6.73 18.406 33.188 1 97.56 403 LEU A CA 1
ATOM 3205 C C . LEU A 1 403 ? -6.883 18.438 34.719 1 97.56 403 LEU A C 1
ATOM 3207 O O . LEU A 1 403 ? -5.91 18.234 35.438 1 97.56 403 LEU A O 1
ATOM 3211 N N . ASP A 1 404 ? -8.086 18.688 35.188 1 96.81 404 ASP A N 1
ATOM 3212 C CA . ASP A 1 404 ? -8.359 18.609 36.594 1 96.81 404 ASP A CA 1
ATOM 3213 C C . ASP A 1 404 ? -8.109 17.203 37.156 1 96.81 404 ASP A C 1
ATOM 3215 O O . ASP A 1 404 ? -7.559 17.047 38.25 1 96.81 404 ASP A O 1
ATOM 3219 N N . GLU A 1 405 ? -8.57 16.25 36.406 1 96.12 405 GLU A N 1
ATOM 3220 C CA . GLU A 1 405 ? -8.32 14.859 36.781 1 96.12 405 GLU A CA 1
ATOM 3221 C C . GLU A 1 405 ? -6.828 14.555 36.812 1 96.12 405 GLU A C 1
ATOM 3223 O O . GLU A 1 405 ? -6.355 13.836 37.719 1 96.12 405 GLU A O 1
ATOM 3228 N N . LEU A 1 406 ? -6.102 15.07 35.844 1 95.44 406 LEU A N 1
ATOM 3229 C CA . LEU A 1 406 ? -4.656 14.875 35.781 1 95.44 406 LEU A CA 1
ATOM 3230 C C . LEU A 1 406 ? -3.986 15.508 37 1 95.44 406 LEU A C 1
ATOM 3232 O O . LEU A 1 406 ? -3.039 14.945 37.562 1 95.44 406 LEU A O 1
ATOM 3236 N N . ASN A 1 407 ? -4.523 16.609 37.438 1 93.88 407 ASN A N 1
ATOM 3237 C CA . ASN A 1 407 ? -3.967 17.328 38.562 1 93.88 407 ASN A CA 1
ATOM 3238 C C . ASN A 1 407 ? -4.219 16.578 39.875 1 93.88 407 ASN A C 1
ATOM 3240 O O . ASN A 1 407 ? -3.498 16.781 40.844 1 93.88 407 ASN A O 1
ATOM 3244 N N . LYS A 1 408 ? -5.18 15.719 39.906 1 91.75 408 LYS A N 1
ATOM 3245 C CA . LYS A 1 408 ? -5.559 14.992 41.125 1 91.75 408 LYS A CA 1
ATOM 3246 C C . LYS A 1 408 ? -4.82 13.664 41.219 1 91.75 408 LYS A C 1
ATOM 3248 O O . LYS A 1 408 ? -4.848 13.008 42.281 1 91.75 408 LYS A O 1
ATOM 3253 N N . GLN A 1 409 ? -4.141 13.211 40.188 1 84.25 409 GLN A N 1
ATOM 3254 C CA . GLN A 1 409 ? -3.344 11.992 40.219 1 84.25 409 GLN A CA 1
ATOM 3255 C C . GLN A 1 409 ? -2.027 12.219 40.938 1 84.25 409 GLN A C 1
ATOM 3257 O O . GLN A 1 409 ? -1.425 11.273 41.469 1 84.25 409 GLN A O 1
ATOM 3262 N N . MET B 1 1 ? -25.031 -31.172 7.586 1 36.66 1 MET B N 1
ATOM 3263 C CA . MET B 1 1 ? -25.016 -30.016 6.703 1 36.66 1 MET B CA 1
ATOM 3264 C C . MET B 1 1 ? -25.031 -30.438 5.238 1 36.66 1 MET B C 1
ATOM 3266 O O . MET B 1 1 ? -24.297 -31.344 4.84 1 36.66 1 MET B O 1
ATOM 3270 N N . SER B 1 2 ? -26.016 -30.188 4.594 1 44.22 2 SER B N 1
ATOM 3271 C CA . SER B 1 2 ? -26.172 -30.656 3.219 1 44.22 2 SER B CA 1
ATOM 3272 C C . SER B 1 2 ? -24.938 -30.359 2.391 1 44.22 2 SER B C 1
ATOM 3274 O O . SER B 1 2 ? -24.25 -29.344 2.621 1 44.22 2 SER B O 1
ATOM 3276 N N . ASN B 1 3 ? -24.281 -31.297 1.932 1 55.81 3 ASN B N 1
ATOM 3277 C CA . ASN B 1 3 ? -23.094 -31.172 1.108 1 55.81 3 ASN B CA 1
ATOM 3278 C C . ASN B 1 3 ? -23.25 -30.062 0.067 1 55.81 3 ASN B C 1
ATOM 3280 O O . ASN B 1 3 ? -24.156 -30.109 -0.757 1 55.81 3 ASN B O 1
ATOM 3284 N N . PRO B 1 4 ? -22.562 -28.875 0.306 1 65.12 4 PRO B N 1
ATOM 3285 C CA . PRO B 1 4 ? -22.781 -27.781 -0.642 1 65.12 4 PRO B CA 1
ATOM 3286 C C . PRO B 1 4 ? -22.672 -28.234 -2.098 1 65.12 4 PRO B C 1
ATOM 3288 O O . PRO B 1 4 ? -21.906 -29.141 -2.412 1 65.12 4 PRO B O 1
ATOM 3291 N N . VAL B 1 5 ? -23.703 -28.016 -2.871 1 87 5 VAL B N 1
ATOM 3292 C CA . VAL B 1 5 ? -23.672 -28.297 -4.305 1 87 5 VAL B CA 1
ATOM 3293 C C . VAL B 1 5 ? -22.75 -27.297 -5.004 1 87 5 VAL B C 1
ATOM 3295 O O . VAL B 1 5 ? -23.031 -26.094 -5.051 1 87 5 VAL B O 1
ATOM 3298 N N . PHE B 1 6 ? -21.531 -27.766 -5.367 1 96.44 6 PHE B N 1
ATOM 3299 C CA . PHE B 1 6 ? -20.562 -26.969 -6.121 1 96.44 6 PHE B CA 1
ATOM 3300 C C . PHE B 1 6 ? -21.047 -26.766 -7.551 1 96.44 6 PHE B C 1
ATOM 3302 O O . PHE B 1 6 ? -22.062 -27.328 -7.961 1 96.44 6 PHE B O 1
ATOM 3309 N N . GLY B 1 7 ? -20.375 -25.859 -8.266 1 96.81 7 GLY B N 1
ATOM 3310 C CA . GLY B 1 7 ? -20.703 -25.578 -9.656 1 96.81 7 GLY B CA 1
ATOM 3311 C C . GLY B 1 7 ? -21.5 -24.297 -9.82 1 96.81 7 GLY B C 1
ATOM 3312 O O . GLY B 1 7 ? -21.531 -23.453 -8.914 1 96.81 7 GLY B O 1
ATOM 3313 N N . LYS B 1 8 ? -22.172 -24.172 -10.898 1 95.5 8 LYS B N 1
ATOM 3314 C CA . LYS B 1 8 ? -22.859 -22.953 -11.312 1 95.5 8 LYS B CA 1
ATOM 3315 C C . LYS B 1 8 ? -23.891 -22.516 -10.266 1 95.5 8 LYS B C 1
ATOM 3317 O O . LYS B 1 8 ? -24.172 -21.312 -10.133 1 95.5 8 LYS B O 1
ATOM 3322 N N . ALA B 1 9 ? -24.359 -23.422 -9.523 1 94.75 9 ALA B N 1
ATOM 3323 C CA . ALA B 1 9 ? -25.391 -23.141 -8.523 1 94.75 9 ALA B CA 1
ATOM 3324 C C . ALA B 1 9 ? -24.859 -22.172 -7.465 1 94.75 9 ALA B C 1
ATOM 3326 O O . ALA B 1 9 ? -25.641 -21.438 -6.848 1 94.75 9 ALA B O 1
ATOM 3327 N N . LEU B 1 10 ? -23.547 -22.109 -7.273 1 97.06 10 LEU B N 1
ATOM 3328 C CA . LEU B 1 10 ? -22.969 -21.281 -6.219 1 97.06 10 LEU B CA 1
ATOM 3329 C C . LEU B 1 10 ? -22.719 -19.859 -6.711 1 97.06 10 LEU B C 1
ATOM 3331 O O . LEU B 1 10 ? -22.375 -18.984 -5.918 1 97.06 10 LEU B O 1
ATOM 3335 N N . ARG B 1 11 ? -22.953 -19.578 -7.973 1 96.62 11 ARG B N 1
ATOM 3336 C CA . ARG B 1 11 ? -22.688 -18.25 -8.516 1 96.62 11 ARG B CA 1
ATOM 3337 C C . ARG B 1 11 ? -23.578 -17.203 -7.867 1 96.62 11 ARG B C 1
ATOM 3339 O O . ARG B 1 11 ? -23.203 -16.031 -7.789 1 96.62 11 ARG B O 1
ATOM 3346 N N . LYS B 1 12 ? -24.719 -17.609 -7.379 1 96 12 LYS B N 1
ATOM 3347 C CA . LYS B 1 12 ? -25.656 -16.688 -6.73 1 96 12 LYS B CA 1
ATOM 3348 C C . LYS B 1 12 ? -25.047 -16.078 -5.473 1 96 12 LYS B C 1
ATOM 3350 O O . LYS B 1 12 ? -25.484 -15.031 -5.004 1 96 12 LYS B O 1
ATOM 3355 N N . ASP B 1 13 ? -24.047 -16.734 -4.902 1 97.56 13 ASP B N 1
ATOM 3356 C CA . ASP B 1 13 ? -23.375 -16.25 -3.701 1 97.56 13 ASP B CA 1
ATOM 3357 C C . ASP B 1 13 ? -22.391 -15.125 -4.039 1 97.56 13 ASP B C 1
ATOM 3359 O O . ASP B 1 13 ? -21.859 -14.477 -3.141 1 97.56 13 ASP B O 1
ATOM 3363 N N . PHE B 1 14 ? -22.156 -14.891 -5.324 1 98 14 PHE B N 1
ATOM 3364 C CA . PHE B 1 14 ? -21.156 -13.922 -5.75 1 98 14 PHE B CA 1
ATOM 3365 C C . PHE B 1 14 ? -21.797 -12.781 -6.531 1 98 14 PHE B C 1
ATOM 3367 O O . PHE B 1 14 ? -22.969 -12.852 -6.891 1 98 14 PHE B O 1
ATOM 3374 N N . CYS B 1 15 ? -20.969 -11.711 -6.691 1 95.5 15 CYS B N 1
ATOM 3375 C CA . CYS B 1 15 ? -21.484 -10.484 -7.289 1 95.5 15 CYS B CA 1
ATOM 3376 C C . CYS B 1 15 ? -21.109 -10.391 -8.766 1 95.5 15 CYS B C 1
ATOM 3378 O O . CYS B 1 15 ? -20.781 -9.312 -9.266 1 95.5 15 CYS B O 1
ATOM 3380 N N . PHE B 1 16 ? -21.078 -11.5 -9.461 1 97.88 16 PHE B N 1
ATOM 3381 C CA . PHE B 1 16 ? -20.734 -11.508 -10.883 1 97.88 16 PHE B CA 1
ATOM 3382 C C . PHE B 1 16 ? -21.891 -10.938 -11.711 1 97.88 16 PHE B C 1
ATOM 3384 O O . PHE B 1 16 ? -23.062 -11.141 -11.391 1 97.88 16 PHE B O 1
ATOM 3391 N N . GLU B 1 17 ? -21.531 -10.211 -12.766 1 97.69 17 GLU B N 1
ATOM 3392 C CA . GLU B 1 17 ? -22.562 -9.789 -13.695 1 97.69 17 GLU B CA 1
ATOM 3393 C C . GLU B 1 17 ? -23.203 -10.984 -14.398 1 97.69 17 GLU B C 1
ATOM 3395 O O . GLU B 1 17 ? -22.547 -12.023 -14.57 1 97.69 17 GLU B O 1
ATOM 3400 N N . PRO B 1 18 ? -24.469 -10.82 -14.789 1 95.88 18 PRO B N 1
ATOM 3401 C CA . PRO B 1 18 ? -25.125 -11.93 -15.484 1 95.88 18 PRO B CA 1
ATOM 3402 C C . PRO B 1 18 ? -24.375 -12.359 -16.75 1 95.88 18 PRO B C 1
ATOM 3404 O O . PRO B 1 18 ? -23.938 -11.516 -17.531 1 95.88 18 PRO B O 1
ATOM 3407 N N . GLY B 1 19 ? -24.172 -13.68 -16.906 1 95.75 19 GLY B N 1
ATOM 3408 C CA . GLY B 1 19 ? -23.562 -14.203 -18.125 1 95.75 19 GLY B CA 1
ATOM 3409 C C . GLY B 1 19 ? -22.047 -14.344 -18.016 1 95.75 19 GLY B C 1
ATOM 3410 O O . GLY B 1 19 ? -21.422 -14.961 -18.875 1 95.75 19 GLY B O 1
ATOM 3411 N N . TYR B 1 20 ? -21.469 -13.82 -16.969 1 97.56 20 TYR B N 1
ATOM 3412 C CA . TYR B 1 20 ? -20.031 -13.945 -16.797 1 97.56 20 TYR B CA 1
ATOM 3413 C C . TYR B 1 20 ? -19.641 -15.391 -16.5 1 97.56 20 TYR B C 1
ATOM 3415 O O . TYR B 1 20 ? -20.297 -16.062 -15.703 1 97.56 20 TYR B O 1
ATOM 3423 N N . ILE B 1 21 ? -18.641 -15.891 -17.188 1 98.06 21 ILE B N 1
ATOM 3424 C CA . ILE B 1 21 ? -18.078 -17.219 -16.969 1 98.06 21 ILE B CA 1
ATOM 3425 C C . ILE B 1 21 ? -16.703 -17.094 -16.312 1 98.06 21 ILE B C 1
ATOM 3427 O O . ILE B 1 21 ? -15.695 -16.891 -17.016 1 98.06 21 ILE B O 1
ATOM 3431 N N . PRO B 1 22 ? -16.609 -17.219 -14.969 1 97.69 22 PRO B N 1
ATOM 3432 C CA . PRO B 1 22 ? -15.438 -16.828 -14.203 1 97.69 22 PRO B CA 1
ATOM 3433 C C . PRO B 1 22 ? -14.359 -17.906 -14.164 1 97.69 22 PRO B C 1
ATOM 3435 O O . PRO B 1 22 ? -14.172 -18.562 -13.141 1 97.69 22 PRO B O 1
ATOM 3438 N N . LEU B 1 23 ? -13.539 -17.984 -15.195 1 98.31 23 LEU B N 1
ATOM 3439 C CA . LEU B 1 23 ? -12.5 -19 -15.305 1 98.31 23 LEU B CA 1
ATOM 3440 C C . LEU B 1 23 ? -11.117 -18.406 -15.062 1 98.31 23 LEU B C 1
ATOM 3442 O O . LEU B 1 23 ? -10.102 -19.047 -15.297 1 98.31 23 LEU B O 1
ATOM 3446 N N . GLY B 1 24 ? -11.039 -17.141 -14.633 1 97.12 24 GLY B N 1
ATOM 3447 C CA . GLY B 1 24 ? -9.781 -16.453 -14.391 1 97.12 24 GLY B CA 1
ATOM 3448 C C . GLY B 1 24 ? -9.547 -16.125 -12.93 1 97.12 24 GLY B C 1
ATOM 3449 O O . GLY B 1 24 ? -8.867 -15.148 -12.609 1 97.12 24 GLY B O 1
ATOM 3450 N N . HIS B 1 25 ? -10.094 -16.938 -12 1 97.12 25 HIS B N 1
ATOM 3451 C CA . HIS B 1 25 ? -10.148 -16.656 -10.57 1 97.12 25 HIS B CA 1
ATOM 3452 C C . HIS B 1 25 ? -8.758 -16.344 -10.016 1 97.12 25 HIS B C 1
ATOM 3454 O O . HIS B 1 25 ? -8.625 -15.578 -9.062 1 97.12 25 HIS B O 1
ATOM 3460 N N . GLY B 1 26 ? -7.738 -16.953 -10.539 1 97 26 GLY B N 1
ATOM 3461 C CA . GLY B 1 26 ? -6.387 -16.828 -10.016 1 97 26 GLY B CA 1
ATOM 3462 C C . GLY B 1 26 ? -5.82 -15.43 -10.117 1 97 26 GLY B C 1
ATOM 3463 O O . GLY B 1 26 ? -4.859 -15.094 -9.422 1 97 26 GLY B O 1
ATOM 3464 N N . SER B 1 27 ? -6.359 -14.562 -10.945 1 96.38 27 SER B N 1
ATOM 3465 C CA . SER B 1 27 ? -5.824 -13.219 -11.172 1 96.38 27 SER B CA 1
ATOM 3466 C C . SER B 1 27 ? -6.195 -12.273 -10.039 1 96.38 27 SER B C 1
ATOM 3468 O O . SER B 1 27 ? -5.324 -11.828 -9.281 1 96.38 27 SER B O 1
ATOM 3470 N N . PHE B 1 28 ? -7.531 -12.086 -9.797 1 97.38 28 PHE B N 1
ATOM 3471 C CA . PHE B 1 28 ? -7.957 -11.047 -8.867 1 97.38 28 PHE B CA 1
ATOM 3472 C C . PHE B 1 28 ? -8.844 -11.617 -7.77 1 97.38 28 PHE B C 1
ATOM 3474 O O . PHE B 1 28 ? -9.18 -10.93 -6.809 1 97.38 28 PHE B O 1
ATOM 3481 N N . GLY B 1 29 ? -9.211 -12.859 -7.855 1 97 29 GLY B N 1
ATOM 3482 C CA . GLY B 1 29 ? -10.133 -13.445 -6.898 1 97 29 GLY B CA 1
ATOM 3483 C C . GLY B 1 29 ? -11.547 -12.906 -7.02 1 97 29 GLY B C 1
ATOM 3484 O O . GLY B 1 29 ? -11.883 -12.234 -7.996 1 97 29 GLY B O 1
ATOM 3485 N N . ALA B 1 30 ? -12.391 -13.289 -6.176 1 97.88 30 ALA B N 1
ATOM 3486 C CA . ALA B 1 30 ? -13.773 -12.852 -5.992 1 97.88 30 ALA B CA 1
ATOM 3487 C C . ALA B 1 30 ? -14.25 -13.109 -4.566 1 97.88 30 ALA B C 1
ATOM 3489 O O . ALA B 1 30 ? -13.734 -14 -3.889 1 97.88 30 ALA B O 1
ATOM 3490 N N . ILE B 1 31 ? -15.148 -12.305 -4.117 1 98.69 31 ILE B N 1
ATOM 3491 C CA . ILE B 1 31 ? -15.633 -12.5 -2.756 1 98.69 31 ILE B CA 1
ATOM 3492 C C . ILE B 1 31 ? -17.125 -12.828 -2.781 1 98.69 31 ILE B C 1
ATOM 3494 O O . ILE B 1 31 ? -17.875 -12.297 -3.609 1 98.69 31 ILE B O 1
ATOM 3498 N N . PRO B 1 32 ? -17.594 -13.75 -1.876 1 98.56 32 PRO B N 1
ATOM 3499 C CA . PRO B 1 32 ? -19.031 -13.945 -1.723 1 98.56 32 PRO B CA 1
ATOM 3500 C C . PRO B 1 32 ? -19.734 -12.719 -1.155 1 98.56 32 PRO B C 1
ATOM 3502 O O . PRO B 1 32 ? -19.109 -11.891 -0.494 1 98.56 32 PRO B O 1
ATOM 3505 N N . ASN B 1 33 ? -21.031 -12.68 -1.352 1 98.62 33 ASN B N 1
ATOM 3506 C CA . ASN B 1 33 ? -21.859 -11.562 -0.905 1 98.62 33 ASN B CA 1
ATOM 3507 C C . ASN B 1 33 ? -21.781 -11.367 0.606 1 98.62 33 ASN B C 1
ATOM 3509 O O . ASN B 1 33 ? -21.797 -10.234 1.096 1 98.62 33 ASN B O 1
ATOM 3513 N N . VAL B 1 34 ? -21.656 -12.422 1.325 1 98.75 34 VAL B N 1
ATOM 3514 C CA . VAL B 1 34 ? -21.625 -12.336 2.781 1 98.75 34 VAL B CA 1
ATOM 3515 C C . VAL B 1 34 ? -20.344 -11.641 3.229 1 98.75 34 VAL B C 1
ATOM 3517 O O . VAL B 1 34 ? -20.328 -10.906 4.219 1 98.75 34 VAL B O 1
ATOM 3520 N N . VAL B 1 35 ? -19.25 -11.891 2.518 1 98.88 35 VAL B N 1
ATOM 3521 C CA . VAL B 1 35 ? -17.969 -11.242 2.83 1 98.88 35 VAL B CA 1
ATOM 3522 C C . VAL B 1 35 ? -18.031 -9.766 2.432 1 98.88 35 VAL B C 1
ATOM 3524 O O . VAL B 1 35 ? -17.516 -8.906 3.146 1 98.88 35 VAL B O 1
ATOM 3527 N N . LYS B 1 36 ? -18.656 -9.445 1.267 1 98.69 36 LYS B N 1
ATOM 3528 C CA . LYS B 1 36 ? -18.859 -8.062 0.854 1 98.69 36 LYS B CA 1
ATOM 3529 C C . LYS B 1 36 ? -19.641 -7.281 1.908 1 98.69 36 LYS B C 1
ATOM 3531 O O . LYS B 1 36 ? -19.312 -6.133 2.205 1 98.69 36 LYS B O 1
ATOM 3536 N N . GLN B 1 37 ? -20.625 -7.883 2.422 1 98.69 37 GLN B N 1
ATOM 3537 C CA . GLN B 1 37 ? -21.422 -7.238 3.459 1 98.69 37 GLN B CA 1
ATOM 3538 C C . GLN B 1 37 ? -20.578 -6.949 4.699 1 98.69 37 GLN B C 1
ATOM 3540 O O . GLN B 1 37 ? -20.703 -5.875 5.293 1 98.69 37 GLN B O 1
ATOM 3545 N N . LYS B 1 38 ? -19.781 -7.93 5.105 1 98.81 38 LYS B N 1
ATOM 3546 C CA . LYS B 1 38 ? -18.906 -7.742 6.258 1 98.81 38 LYS B CA 1
ATOM 3547 C C . LYS B 1 38 ? -17.906 -6.609 6.012 1 98.81 38 LYS B C 1
ATOM 3549 O O . LYS B 1 38 ? -17.641 -5.805 6.91 1 98.81 38 LYS B O 1
ATOM 3554 N N . LEU B 1 39 ? -17.375 -6.582 4.801 1 98.75 39 LEU B N 1
ATOM 3555 C CA . LEU B 1 39 ? -16.469 -5.512 4.391 1 98.75 39 LEU B CA 1
ATOM 3556 C C . LEU B 1 39 ? -17.125 -4.148 4.59 1 98.75 39 LEU B C 1
ATOM 3558 O O . LEU B 1 39 ? -16.516 -3.238 5.156 1 98.75 39 LEU B O 1
ATOM 3562 N N . ARG B 1 40 ? -18.344 -4.016 4.164 1 98.44 40 ARG B N 1
ATOM 3563 C CA . ARG B 1 40 ? -19.062 -2.752 4.234 1 98.44 40 ARG B CA 1
ATOM 3564 C C . ARG B 1 40 ? -19.391 -2.387 5.68 1 98.44 40 ARG B C 1
ATOM 3566 O O . ARG B 1 40 ? -19.375 -1.208 6.043 1 98.44 40 ARG B O 1
ATOM 3573 N N . GLU B 1 41 ? -19.641 -3.357 6.488 1 98.56 41 GLU B N 1
ATOM 3574 C CA . GLU B 1 41 ? -19.859 -3.111 7.91 1 98.56 41 GLU B CA 1
ATOM 3575 C C . GLU B 1 41 ? -18.625 -2.473 8.555 1 98.56 41 GLU B C 1
ATOM 3577 O O . GLU B 1 41 ? -18.75 -1.52 9.328 1 98.56 41 GLU B O 1
ATOM 3582 N N . TYR B 1 42 ? -17.453 -3.006 8.297 1 98.62 42 TYR B N 1
ATOM 3583 C CA . TYR B 1 42 ? -16.234 -2.453 8.867 1 98.62 42 TYR B CA 1
ATOM 3584 C C . TYR B 1 42 ? -15.961 -1.058 8.32 1 98.62 42 TYR B C 1
ATOM 3586 O O . TYR B 1 42 ? -15.484 -0.183 9.047 1 98.62 42 TYR B O 1
ATOM 3594 N N . GLN B 1 43 ? -16.234 -0.836 7.023 1 98.31 43 GLN B N 1
ATOM 3595 C CA . GLN B 1 43 ? -16.078 0.495 6.445 1 98.31 43 GLN B CA 1
ATOM 3596 C C . GLN B 1 43 ? -17 1.504 7.141 1 98.31 43 GLN B C 1
ATOM 3598 O O . GLN B 1 43 ? -16.594 2.643 7.383 1 98.31 43 GLN B O 1
ATOM 3603 N N . ASP B 1 44 ? -18.188 1.064 7.449 1 98.19 44 ASP B N 1
ATOM 3604 C CA . ASP B 1 44 ? -19.125 1.938 8.148 1 98.19 44 ASP B CA 1
ATOM 3605 C C . ASP B 1 44 ? -18.641 2.262 9.555 1 98.19 44 ASP B C 1
ATOM 3607 O O . ASP B 1 44 ? -18.766 3.398 10.016 1 98.19 44 ASP B O 1
ATOM 3611 N N . LYS B 1 45 ? -18.078 1.268 10.258 1 97.94 45 LYS B N 1
ATOM 3612 C CA . LYS B 1 45 ? -17.531 1.487 11.586 1 97.94 45 LYS B CA 1
ATOM 3613 C C . LYS B 1 45 ? -16.406 2.514 11.555 1 97.94 45 LYS B C 1
ATOM 3615 O O . LYS B 1 45 ? -16.297 3.352 12.453 1 97.94 45 LYS B O 1
ATOM 3620 N N . SER B 1 46 ? -15.625 2.463 10.539 1 97.81 46 SER B N 1
ATOM 3621 C CA . SER B 1 46 ? -14.469 3.344 10.414 1 97.81 46 SER B CA 1
ATOM 3622 C C . SER B 1 46 ? -14.891 4.801 10.25 1 97.81 46 SER B C 1
ATOM 3624 O O . SER B 1 46 ? -14.133 5.715 10.578 1 97.81 46 SER B O 1
ATOM 3626 N N . GLU B 1 47 ? -16.125 5.043 9.727 1 97.56 47 GLU B N 1
ATOM 3627 C CA . GLU B 1 47 ? -16.594 6.402 9.469 1 97.56 47 GLU B CA 1
ATOM 3628 C C . GLU B 1 47 ? -17.375 6.949 10.656 1 97.56 47 GLU B C 1
ATOM 3630 O O . GLU B 1 47 ? -17.531 8.164 10.797 1 97.56 47 GLU B O 1
ATOM 3635 N N . ALA B 1 48 ? -17.906 6.074 11.516 1 97.62 48 ALA B N 1
ATOM 3636 C CA . ALA B 1 48 ? -18.766 6.488 12.617 1 97.62 48 ALA B CA 1
ATOM 3637 C C . ALA B 1 48 ? -18 7.328 13.633 1 97.62 48 ALA B C 1
ATOM 3639 O O . ALA B 1 48 ? -18.516 8.328 14.141 1 97.62 48 ALA B O 1
ATOM 3640 N N . HIS B 1 49 ? -16.844 6.961 14.023 1 97.12 49 HIS B N 1
ATOM 3641 C CA . HIS B 1 49 ? -15.844 7.645 14.844 1 97.12 49 HIS B CA 1
ATOM 3642 C C . HIS B 1 49 ? -14.438 7.324 14.359 1 97.12 49 HIS B C 1
ATOM 3644 O O . HIS B 1 49 ? -13.758 6.469 14.938 1 97.12 49 HIS B O 1
ATOM 3650 N N . PRO B 1 50 ? -13.93 8.039 13.391 1 96.88 50 PRO B N 1
ATOM 3651 C CA . PRO B 1 50 ? -12.711 7.668 12.664 1 96.88 50 PRO B CA 1
ATOM 3652 C C . PRO B 1 50 ? -11.523 7.434 13.594 1 96.88 50 PRO B C 1
ATOM 3654 O O . PRO B 1 50 ? -10.797 6.445 13.438 1 96.88 50 PRO B O 1
ATOM 3657 N N . ASP B 1 51 ? -11.336 8.242 14.609 1 96.81 51 ASP B N 1
ATOM 3658 C CA . ASP B 1 51 ? -10.188 8.109 15.5 1 96.81 51 ASP B CA 1
ATOM 3659 C C . ASP B 1 51 ? -10.328 6.891 16.406 1 96.81 51 ASP B C 1
ATOM 3661 O O . ASP B 1 51 ? -9.383 6.117 16.562 1 96.81 51 ASP B O 1
ATOM 3665 N N . ARG B 1 52 ? -11.5 6.727 16.984 1 97.19 52 ARG B N 1
ATOM 3666 C CA . ARG B 1 52 ? -11.727 5.594 17.875 1 97.19 52 ARG B CA 1
ATOM 3667 C C . ARG B 1 52 ? -11.469 4.27 17.156 1 97.19 52 ARG B C 1
ATOM 3669 O O . ARG B 1 52 ? -10.781 3.396 17.688 1 97.19 52 ARG B O 1
ATOM 3676 N N . TRP B 1 53 ? -11.969 4.184 15.984 1 97.25 53 TRP B N 1
ATOM 3677 C CA . TRP B 1 53 ? -11.859 2.939 15.227 1 97.25 53 TRP B CA 1
ATOM 3678 C C . TRP B 1 53 ? -10.414 2.701 14.789 1 97.25 53 TRP B C 1
ATOM 3680 O O . TRP B 1 53 ? -9.836 1.657 15.094 1 97.25 53 TRP B O 1
ATOM 3690 N N . ASN B 1 54 ? -9.82 3.682 14.125 1 96.19 54 ASN B N 1
ATOM 3691 C CA . ASN B 1 54 ? -8.539 3.48 13.461 1 96.19 54 ASN B CA 1
ATOM 3692 C C . ASN B 1 54 ? -7.391 3.424 14.461 1 96.19 54 ASN B C 1
ATOM 3694 O O . ASN B 1 54 ? -6.363 2.797 14.203 1 96.19 54 ASN B O 1
ATOM 3698 N N . ARG B 1 55 ? -7.582 4.051 15.641 1 95.81 55 ARG B N 1
ATOM 3699 C CA . ARG B 1 55 ? -6.512 4.055 16.625 1 95.81 55 ARG B CA 1
ATOM 3700 C C . ARG B 1 55 ? -6.617 2.852 17.562 1 95.81 55 ARG B C 1
ATOM 3702 O O . ARG B 1 55 ? -5.605 2.348 18.047 1 95.81 55 ARG B O 1
ATOM 3709 N N . PHE B 1 56 ? -7.883 2.354 17.766 1 96 56 PHE B N 1
ATOM 3710 C CA . PHE B 1 56 ? -8.023 1.409 18.875 1 96 56 PHE B CA 1
ATOM 3711 C C . PHE B 1 56 ? -8.836 0.191 18.438 1 96 56 PHE B C 1
ATOM 3713 O O . PHE B 1 56 ? -8.344 -0.938 18.5 1 96 56 PHE B O 1
ATOM 3720 N N . GLU B 1 57 ? -9.938 0.37 17.875 1 97.25 57 GLU B N 1
ATOM 3721 C CA . GLU B 1 57 ? -10.922 -0.702 17.781 1 97.25 57 GLU B CA 1
ATOM 3722 C C . GLU B 1 57 ? -10.586 -1.665 16.641 1 97.25 57 GLU B C 1
ATOM 3724 O O . GLU B 1 57 ? -10.914 -2.852 16.719 1 97.25 57 GLU B O 1
ATOM 3729 N N . MET B 1 58 ? -9.938 -1.238 15.641 1 97.62 58 MET B N 1
ATOM 3730 C CA . MET B 1 58 ? -9.641 -2.113 14.516 1 97.62 58 MET B CA 1
ATOM 3731 C C . MET B 1 58 ? -8.508 -3.076 14.852 1 97.62 58 MET B C 1
ATOM 3733 O O . MET B 1 58 ? -8.422 -4.164 14.273 1 97.62 58 MET B O 1
ATOM 3737 N N . ILE B 1 59 ? -7.645 -2.746 15.773 1 97.5 59 ILE B N 1
ATOM 3738 C CA . ILE B 1 59 ? -6.402 -3.465 16.031 1 97.5 59 ILE B CA 1
ATOM 3739 C C . ILE B 1 59 ? -6.715 -4.875 16.516 1 97.5 59 ILE B C 1
ATOM 3741 O O . ILE B 1 59 ? -6.223 -5.859 15.961 1 97.5 59 ILE B O 1
ATOM 3745 N N . PRO B 1 60 ? -7.586 -5.039 17.547 1 98.12 60 PRO B N 1
ATOM 3746 C CA . PRO B 1 60 ? -7.895 -6.402 17.969 1 98.12 60 PRO B CA 1
ATOM 3747 C C . PRO B 1 60 ? -8.578 -7.23 16.891 1 98.12 60 PRO B C 1
ATOM 3749 O O . PRO B 1 60 ? -8.406 -8.453 16.844 1 98.12 60 PRO B O 1
ATOM 3752 N N . VAL B 1 61 ? -9.359 -6.617 16.016 1 98.69 61 VAL B N 1
ATOM 3753 C CA . VAL B 1 61 ? -10.016 -7.332 14.938 1 98.69 61 VAL B CA 1
ATOM 3754 C C . VAL B 1 61 ? -8.977 -7.855 13.953 1 98.69 61 VAL B C 1
ATOM 3756 O O . VAL B 1 61 ? -9.039 -9.008 13.523 1 98.69 61 VAL B O 1
ATOM 3759 N N . ILE B 1 62 ? -8.008 -7.012 13.617 1 98.56 62 ILE B N 1
ATOM 3760 C CA . ILE B 1 62 ? -6.922 -7.402 12.719 1 98.56 62 ILE B CA 1
ATOM 3761 C C . ILE B 1 62 ? -6.121 -8.539 13.344 1 98.56 62 ILE B C 1
ATOM 3763 O O . ILE B 1 62 ? -5.82 -9.531 12.68 1 98.56 62 ILE B O 1
ATOM 3767 N N . GLU B 1 63 ? -5.848 -8.422 14.609 1 98.44 63 GLU B N 1
ATOM 3768 C CA . GLU B 1 63 ? -5.086 -9.445 15.312 1 98.44 63 GLU B CA 1
ATOM 3769 C C . GLU B 1 63 ? -5.824 -10.781 15.305 1 98.44 63 GLU B C 1
ATOM 3771 O O . GLU B 1 63 ? -5.211 -11.836 15.133 1 98.44 63 GLU B O 1
ATOM 3776 N N . LYS B 1 64 ? -7.09 -10.727 15.523 1 98.81 64 LYS B N 1
ATOM 3777 C CA . LYS B 1 64 ? -7.898 -11.945 15.484 1 98.81 64 LYS B CA 1
ATOM 3778 C C . LYS B 1 64 ? -7.828 -12.609 14.117 1 98.81 64 LYS B C 1
ATOM 3780 O O . LYS B 1 64 ? -7.707 -13.836 14.023 1 98.81 64 LYS B O 1
ATOM 3785 N N . ASN B 1 65 ? -7.918 -11.836 13.109 1 98.88 65 ASN B N 1
ATOM 3786 C CA . ASN B 1 65 ? -7.859 -12.383 11.758 1 98.88 65 ASN B CA 1
ATOM 3787 C C . ASN B 1 65 ? -6.477 -12.945 11.43 1 98.88 65 ASN B C 1
ATOM 3789 O O . ASN B 1 65 ? -6.359 -13.953 10.734 1 98.88 65 ASN B O 1
ATOM 3793 N N . LEU B 1 66 ? -5.398 -12.344 11.938 1 98.88 66 LEU B N 1
ATOM 3794 C CA . LEU B 1 66 ? -4.055 -12.891 11.797 1 98.88 66 LEU B CA 1
ATOM 3795 C C . LEU B 1 66 ? -3.928 -14.219 12.539 1 98.88 66 LEU B C 1
ATOM 3797 O O . LEU B 1 66 ? -3.277 -15.148 12.055 1 98.88 66 LEU B O 1
ATOM 3801 N N . MET B 1 67 ? -4.566 -14.289 13.688 1 98.88 67 MET B N 1
ATOM 3802 C CA . MET B 1 67 ? -4.543 -15.531 14.453 1 98.88 67 MET B CA 1
ATOM 3803 C C . MET B 1 67 ? -5.234 -16.656 13.688 1 98.88 67 MET B C 1
ATOM 3805 O O . MET B 1 67 ? -4.762 -17.797 13.688 1 98.88 67 MET B O 1
ATOM 3809 N N . LEU B 1 68 ? -6.32 -16.344 13.062 1 98.88 68 LEU B N 1
ATOM 3810 C CA . LEU B 1 68 ? -7.039 -17.328 12.266 1 98.88 68 LEU B CA 1
ATOM 3811 C C . LEU B 1 68 ? -6.184 -17.812 11.094 1 98.88 68 LEU B C 1
ATOM 3813 O O . LEU B 1 68 ? -6.145 -19 10.797 1 98.88 68 LEU B O 1
ATOM 3817 N N . LEU B 1 69 ? -5.465 -16.891 10.477 1 98.88 69 LEU B N 1
ATOM 3818 C CA . LEU B 1 69 ? -4.57 -17.25 9.375 1 98.88 69 LEU B CA 1
ATOM 3819 C C . LEU B 1 69 ? -3.418 -18.109 9.867 1 98.88 69 LEU B C 1
ATOM 3821 O O . LEU B 1 69 ? -3.012 -19.062 9.188 1 98.88 69 LEU B O 1
ATOM 3825 N N . SER B 1 70 ? -2.873 -17.703 11.031 1 98.81 70 SER B N 1
ATOM 3826 C CA . SER B 1 70 ? -1.752 -18.469 11.578 1 98.81 70 SER B CA 1
ATOM 3827 C C . SER B 1 70 ? -2.139 -19.922 11.836 1 98.81 70 SER B C 1
ATOM 3829 O O . SER B 1 70 ? -1.344 -20.828 11.602 1 98.81 70 SER B O 1
ATOM 3831 N N . LYS B 1 71 ? -3.355 -20.125 12.281 1 98.69 71 LYS B N 1
ATOM 3832 C CA . LYS B 1 71 ? -3.854 -21.484 12.492 1 98.69 71 LYS B CA 1
ATOM 3833 C C . LYS B 1 71 ? -4.02 -22.219 11.164 1 98.69 71 LYS B C 1
ATOM 3835 O O . LYS B 1 71 ? -3.637 -23.391 11.039 1 98.69 71 LYS B O 1
ATOM 3840 N N . LEU B 1 72 ? -4.547 -21.516 10.219 1 98.69 72 LEU B N 1
ATOM 3841 C CA . LEU B 1 72 ? -4.77 -22.109 8.906 1 98.69 72 LEU B CA 1
ATOM 3842 C C . LEU B 1 72 ? -3.451 -22.531 8.266 1 98.69 72 LEU B C 1
ATOM 3844 O O . LEU B 1 72 ? -3.391 -23.531 7.566 1 98.69 72 LEU B O 1
ATOM 3848 N N . MET B 1 73 ? -2.383 -21.797 8.492 1 98.62 73 MET B N 1
ATOM 3849 C CA . MET B 1 73 ? -1.096 -22.016 7.832 1 98.62 73 MET B CA 1
ATOM 3850 C C . MET B 1 73 ? -0.15 -22.812 8.734 1 98.62 73 MET B C 1
ATOM 3852 O O . MET B 1 73 ? 0.959 -23.156 8.328 1 98.62 73 MET B O 1
ATOM 3856 N N . ASN B 1 74 ? -0.586 -23.078 9.977 1 98.69 74 ASN B N 1
ATOM 3857 C CA . ASN B 1 74 ? 0.218 -23.781 10.961 1 98.69 74 ASN B CA 1
ATOM 3858 C C . ASN B 1 74 ? 1.535 -23.062 11.234 1 98.69 74 ASN B C 1
ATOM 3860 O O . ASN B 1 74 ? 2.609 -23.656 11.086 1 98.69 74 ASN B O 1
ATOM 3864 N N . CYS B 1 75 ? 1.43 -21.844 11.695 1 98.62 75 CYS B N 1
ATOM 3865 C CA . CYS B 1 75 ? 2.568 -21.031 12.125 1 98.62 75 CYS B CA 1
ATOM 3866 C C . CYS B 1 75 ? 2.205 -20.188 13.336 1 98.62 75 CYS B C 1
ATOM 3868 O O . CYS B 1 75 ? 1.085 -20.266 13.844 1 98.62 75 CYS B O 1
ATOM 3870 N N . ASP B 1 76 ? 3.162 -19.484 13.922 1 98.44 76 ASP B N 1
ATOM 3871 C CA . ASP B 1 76 ? 2.92 -18.578 15.047 1 98.44 76 ASP B CA 1
ATOM 3872 C C . ASP B 1 76 ? 2.365 -17.25 14.57 1 98.44 76 ASP B C 1
ATOM 3874 O O . ASP B 1 76 ? 2.85 -16.672 13.586 1 98.44 76 ASP B O 1
ATOM 3878 N N . SER B 1 77 ? 1.312 -16.812 15.234 1 98.5 77 SER B N 1
ATOM 3879 C CA . SER B 1 77 ? 0.676 -15.555 14.852 1 98.5 77 SER B CA 1
ATOM 3880 C C . SER B 1 77 ? 1.645 -14.383 14.984 1 98.5 77 SER B C 1
ATOM 3882 O O . SER B 1 77 ? 1.47 -13.352 14.336 1 98.5 77 SER B O 1
ATOM 3884 N N . GLN B 1 78 ? 2.736 -14.484 15.766 1 98.31 78 GLN B N 1
ATOM 3885 C CA . GLN B 1 78 ? 3.721 -13.43 15.961 1 98.31 78 GLN B CA 1
ATOM 3886 C C . GLN B 1 78 ? 4.668 -13.336 14.766 1 98.31 78 GLN B C 1
ATOM 3888 O O . GLN B 1 78 ? 5.414 -12.359 14.633 1 98.31 78 GLN B O 1
ATOM 3893 N N . ASP B 1 79 ? 4.578 -14.32 13.867 1 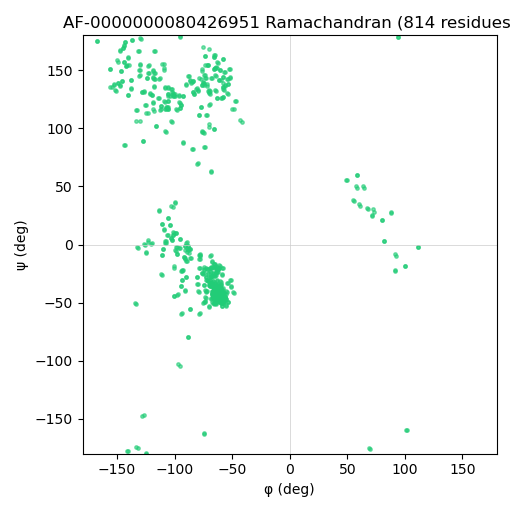98.81 79 ASP B N 1
ATOM 3894 C CA . ASP B 1 79 ? 5.512 -14.367 12.75 1 98.81 79 ASP B CA 1
ATOM 3895 C C . ASP B 1 79 ? 4.855 -13.867 11.461 1 98.81 79 ASP B C 1
ATOM 3897 O O . ASP B 1 79 ? 5.453 -13.938 10.383 1 98.81 79 ASP B O 1
ATOM 3901 N N . ILE B 1 80 ? 3.576 -13.406 11.602 1 98.88 80 ILE B N 1
ATOM 3902 C CA . ILE B 1 80 ? 2.912 -13.031 10.352 1 98.88 80 ILE B CA 1
ATOM 3903 C C . ILE B 1 80 ? 2.289 -11.648 10.492 1 98.88 80 ILE B C 1
ATOM 3905 O O . ILE B 1 80 ? 1.936 -11.227 11.602 1 98.88 80 ILE B O 1
ATOM 3909 N N . ASN B 1 81 ? 2.207 -10.945 9.43 1 98.88 81 ASN B N 1
ATOM 3910 C CA . ASN B 1 81 ? 1.538 -9.656 9.281 1 98.88 81 ASN B CA 1
ATOM 3911 C C . ASN B 1 81 ? 0.795 -9.562 7.949 1 98.88 81 ASN B C 1
ATOM 3913 O O . ASN B 1 81 ? 1.026 -10.367 7.047 1 98.88 81 ASN B O 1
ATOM 3917 N N . PHE B 1 82 ? -0.143 -8.617 7.875 1 98.75 82 PHE B N 1
ATOM 3918 C CA . PHE B 1 82 ? -0.79 -8.312 6.605 1 98.75 82 PHE B CA 1
ATOM 3919 C C . PHE B 1 82 ? 0.049 -7.328 5.793 1 98.75 82 PHE B C 1
ATOM 3921 O O . PHE B 1 82 ? 0.657 -6.414 6.352 1 98.75 82 PHE B O 1
ATOM 3928 N N . VAL B 1 83 ? 0.122 -7.52 4.543 1 98.5 83 VAL B N 1
ATOM 3929 C CA . VAL B 1 83 ? 0.486 -6.547 3.518 1 98.5 83 VAL B CA 1
ATOM 3930 C C . VAL B 1 83 ? -0.559 -6.551 2.404 1 98.5 83 VAL B C 1
ATOM 3932 O O . VAL B 1 83 ? -1.502 -7.344 2.434 1 98.5 83 VAL B O 1
ATOM 3935 N N . SER B 1 84 ? -0.459 -5.746 1.459 1 98 84 SER B N 1
ATOM 3936 C CA . SER B 1 84 ? -1.566 -5.539 0.531 1 98 84 SER B CA 1
ATOM 3937 C C . SER B 1 84 ? -1.627 -6.645 -0.515 1 98 84 SER B C 1
ATOM 3939 O O . SER B 1 84 ? -2.705 -6.98 -1.009 1 98 84 SER B O 1
ATOM 3941 N N . ASN B 1 85 ? -0.504 -7.172 -0.92 1 98.38 85 ASN B N 1
ATOM 3942 C CA . ASN B 1 85 ? -0.427 -8.203 -1.949 1 98.38 85 ASN B CA 1
ATOM 3943 C C . ASN B 1 85 ? 0.958 -8.844 -2 1 98.38 85 ASN B C 1
ATOM 3945 O O . ASN B 1 85 ? 1.878 -8.398 -1.312 1 98.38 85 ASN B O 1
ATOM 3949 N N . SER B 1 86 ? 1.114 -9.828 -2.803 1 98.44 86 SER B N 1
ATOM 3950 C CA . SER B 1 86 ? 2.357 -10.586 -2.865 1 98.44 86 SER B CA 1
ATOM 3951 C C . SER B 1 86 ? 3.498 -9.742 -3.416 1 98.44 86 SER B C 1
ATOM 3953 O O . SER B 1 86 ? 4.656 -9.922 -3.031 1 98.44 86 SER B O 1
ATOM 3955 N N . SER B 1 87 ? 3.203 -8.836 -4.367 1 98.5 87 SER B N 1
ATOM 3956 C CA . SER B 1 87 ? 4.23 -7.938 -4.883 1 98.5 87 SER B CA 1
ATOM 3957 C C . SER B 1 87 ? 4.82 -7.074 -3.773 1 98.5 87 SER B C 1
ATOM 3959 O O . SER B 1 87 ? 6.039 -6.887 -3.703 1 98.5 87 SER B O 1
ATOM 3961 N N . GLU B 1 88 ? 3.934 -6.582 -2.938 1 98.56 88 GLU B N 1
ATOM 3962 C CA . GLU B 1 88 ? 4.41 -5.809 -1.795 1 98.56 88 GLU B CA 1
ATOM 3963 C C . GLU B 1 88 ? 5.207 -6.684 -0.832 1 98.56 88 GLU B C 1
ATOM 3965 O O . GLU B 1 88 ? 6.219 -6.246 -0.281 1 98.56 88 GLU B O 1
ATOM 3970 N N . ALA B 1 89 ? 4.734 -7.859 -0.612 1 98.88 89 ALA B N 1
ATOM 3971 C CA . ALA B 1 89 ? 5.453 -8.773 0.27 1 98.88 89 ALA B CA 1
ATOM 3972 C C . ALA B 1 89 ? 6.871 -9.023 -0.234 1 98.88 89 ALA B C 1
ATOM 3974 O O . ALA B 1 89 ? 7.832 -8.961 0.538 1 98.88 89 ALA B O 1
ATOM 3975 N N . ALA B 1 90 ? 6.98 -9.281 -1.52 1 98.81 90 ALA B N 1
ATOM 3976 C CA . ALA B 1 90 ? 8.297 -9.5 -2.113 1 98.81 90 ALA B CA 1
ATOM 3977 C C . ALA B 1 90 ? 9.18 -8.266 -1.953 1 98.81 90 ALA B C 1
ATOM 3979 O O . ALA B 1 90 ? 10.344 -8.375 -1.563 1 98.81 90 ALA B O 1
ATOM 3980 N N . SER B 1 91 ? 8.617 -7.105 -2.246 1 98.62 91 SER B N 1
ATOM 3981 C CA . SER B 1 91 ? 9.367 -5.863 -2.107 1 98.62 91 SER B CA 1
ATOM 3982 C C . SER B 1 91 ? 9.766 -5.617 -0.656 1 98.62 91 SER B C 1
ATOM 3984 O O . SER B 1 91 ? 10.852 -5.102 -0.385 1 98.62 91 SER B O 1
ATOM 3986 N N . THR B 1 92 ? 8.875 -5.934 0.289 1 98.69 92 THR B N 1
ATOM 3987 C CA . THR B 1 92 ? 9.133 -5.773 1.715 1 98.69 92 THR B CA 1
ATOM 3988 C C . THR B 1 92 ? 10.383 -6.555 2.123 1 98.69 92 THR B C 1
ATOM 3990 O O . THR B 1 92 ? 11.281 -6.004 2.766 1 98.69 92 THR B O 1
ATOM 3993 N N . VAL B 1 93 ? 10.5 -7.777 1.708 1 98.81 93 VAL B N 1
ATOM 3994 C CA . VAL B 1 93 ? 11.617 -8.625 2.088 1 98.81 93 VAL B CA 1
ATOM 3995 C C . VAL B 1 9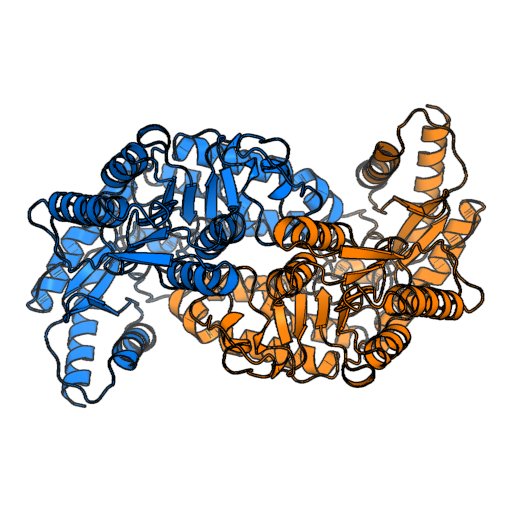3 ? 12.875 -8.188 1.342 1 98.81 93 VAL B C 1
ATOM 3997 O O . VAL B 1 93 ? 13.914 -7.941 1.957 1 98.81 93 VAL B O 1
ATOM 4000 N N . LEU B 1 94 ? 12.773 -8.016 0.031 1 98.44 94 LEU B N 1
ATOM 4001 C CA . LEU B 1 94 ? 13.945 -7.84 -0.824 1 98.44 94 LEU B CA 1
ATOM 4002 C C . LEU B 1 94 ? 14.555 -6.457 -0.624 1 98.44 94 LEU B C 1
ATOM 4004 O O . LEU B 1 94 ? 15.773 -6.289 -0.744 1 98.44 94 LEU B O 1
ATOM 4008 N N . ARG B 1 95 ? 13.719 -5.488 -0.247 1 96.44 95 ARG B N 1
ATOM 4009 C CA . ARG B 1 95 ? 14.242 -4.133 -0.076 1 96.44 95 ARG B CA 1
ATOM 4010 C C . ARG B 1 95 ? 14.695 -3.9 1.359 1 96.44 95 ARG B C 1
ATOM 4012 O O . ARG B 1 95 ? 15.344 -2.895 1.653 1 96.44 95 ARG B O 1
ATOM 4019 N N . SER B 1 96 ? 14.352 -4.797 2.281 1 96.56 96 SER B N 1
ATOM 4020 C CA . SER B 1 96 ? 14.695 -4.629 3.689 1 96.56 96 SER B CA 1
ATOM 4021 C C . SER B 1 96 ? 15.961 -5.41 4.047 1 96.56 96 SER B C 1
ATOM 4023 O O . SER B 1 96 ? 16.781 -4.938 4.828 1 96.56 96 SER B O 1
ATOM 4025 N N . TYR B 1 97 ? 16.031 -6.664 3.523 1 96.88 97 TYR B N 1
ATOM 4026 C CA . TYR B 1 97 ? 17.125 -7.539 3.902 1 96.88 97 TYR B CA 1
ATOM 4027 C C . TYR B 1 97 ? 18.469 -6.875 3.615 1 96.88 97 TYR B C 1
ATOM 4029 O O . TYR B 1 97 ? 18.641 -6.242 2.572 1 96.88 97 TYR B O 1
ATOM 4037 N N . PRO B 1 98 ? 19.422 -6.957 4.477 1 94.69 98 PRO B N 1
ATOM 4038 C CA . PRO B 1 98 ? 20.703 -6.234 4.359 1 94.69 98 PRO B CA 1
ATOM 4039 C C . PRO B 1 98 ? 21.688 -6.926 3.416 1 94.69 98 PRO B C 1
ATOM 4041 O O . PRO B 1 98 ? 22.75 -7.363 3.848 1 94.69 98 PRO B O 1
ATOM 4044 N N . PHE B 1 99 ? 21.344 -6.895 2.139 1 95.81 99 PHE B N 1
ATOM 4045 C CA . PHE B 1 99 ? 22.234 -7.441 1.126 1 95.81 99 PHE B CA 1
ATOM 4046 C C . PHE B 1 99 ? 23.516 -6.625 1.042 1 95.81 99 PHE B C 1
ATOM 4048 O O . PHE B 1 99 ? 23.531 -5.438 1.365 1 95.81 99 PHE B O 1
ATOM 4055 N N . LYS B 1 100 ? 24.594 -7.223 0.672 1 93.69 100 LYS B N 1
ATOM 4056 C CA . LYS B 1 100 ? 25.844 -6.578 0.31 1 93.69 100 LYS B CA 1
ATOM 4057 C C . LYS B 1 100 ? 26.109 -6.695 -1.188 1 93.69 100 LYS B C 1
ATOM 4059 O O . LYS B 1 100 ? 25.625 -7.621 -1.84 1 93.69 100 LYS B O 1
ATOM 4064 N N . ALA B 1 101 ? 26.844 -5.68 -1.688 1 94.5 101 ALA B N 1
ATOM 4065 C CA . ALA B 1 101 ? 27.234 -5.758 -3.09 1 94.5 101 ALA B CA 1
ATOM 4066 C C . ALA B 1 101 ? 27.969 -7.07 -3.383 1 94.5 101 ALA B C 1
ATOM 4068 O O . ALA B 1 101 ? 28.844 -7.48 -2.629 1 94.5 101 ALA B O 1
ATOM 4069 N N . GLY B 1 102 ? 27.5 -7.703 -4.41 1 96.62 102 GLY B N 1
ATOM 4070 C CA . GLY B 1 102 ? 28.125 -8.961 -4.793 1 96.62 102 GLY B CA 1
ATOM 4071 C C . GLY B 1 102 ? 27.344 -10.18 -4.316 1 96.62 102 GLY B C 1
ATOM 4072 O O . GLY B 1 102 ? 27.562 -11.289 -4.812 1 96.62 102 GLY B O 1
ATOM 4073 N N . ASP B 1 103 ? 26.438 -10 -3.312 1 97.69 103 ASP B N 1
ATOM 4074 C CA . ASP B 1 103 ? 25.609 -11.125 -2.867 1 97.69 103 ASP B CA 1
ATOM 4075 C C . ASP B 1 103 ? 24.859 -11.75 -4.039 1 97.69 103 ASP B C 1
ATOM 4077 O O . ASP B 1 103 ? 24.469 -11.055 -4.977 1 97.69 103 ASP B O 1
ATOM 4081 N N . LYS B 1 104 ? 24.75 -13.055 -3.977 1 98.69 104 LYS B N 1
ATOM 4082 C CA . LYS B 1 104 ? 24.062 -13.781 -5.035 1 98.69 104 LYS B CA 1
ATOM 4083 C C . LYS B 1 104 ? 22.656 -14.188 -4.594 1 98.69 104 LYS B C 1
ATOM 4085 O O . LYS B 1 104 ? 22.453 -14.586 -3.445 1 98.69 104 LYS B O 1
ATOM 4090 N N . VAL B 1 105 ? 21.703 -13.953 -5.465 1 98.88 105 VAL B N 1
ATOM 4091 C CA . VAL B 1 105 ? 20.328 -14.375 -5.242 1 98.88 105 VAL B CA 1
ATOM 4092 C C . VAL B 1 105 ? 19.906 -15.359 -6.336 1 98.88 105 VAL B C 1
ATOM 4094 O O . VAL B 1 105 ? 20.016 -15.055 -7.523 1 98.88 105 VAL B O 1
ATOM 4097 N N . LEU B 1 106 ? 19.5 -16.562 -5.93 1 98.94 106 LEU B N 1
ATOM 4098 C CA . LEU B 1 106 ? 19 -17.594 -6.832 1 98.94 106 LEU B CA 1
ATOM 4099 C C . LEU B 1 106 ? 17.516 -17.375 -7.129 1 98.94 106 LEU B C 1
ATOM 4101 O O . LEU B 1 106 ? 16.719 -17.141 -6.215 1 98.94 106 LEU B O 1
ATOM 4105 N N . CYS B 1 107 ? 17.109 -17.375 -8.375 1 98.69 107 CYS B N 1
ATOM 4106 C CA . CYS B 1 107 ? 15.703 -17.25 -8.758 1 98.69 107 CYS B CA 1
ATOM 4107 C C . CYS B 1 107 ? 15.391 -18.094 -9.984 1 98.69 107 CYS B C 1
ATOM 4109 O O . CYS B 1 107 ? 16.281 -18.734 -10.547 1 98.69 107 CYS B O 1
ATOM 4111 N N . TYR B 1 108 ? 14.188 -18.219 -10.336 1 98.5 108 TYR B N 1
ATOM 4112 C CA . TYR B 1 108 ? 13.719 -19.031 -11.461 1 98.5 108 TYR B CA 1
ATOM 4113 C C . TYR B 1 108 ? 13.039 -18.156 -12.5 1 98.5 108 TYR B C 1
ATOM 4115 O O . TYR B 1 108 ? 12.398 -17.156 -12.164 1 98.5 108 TYR B O 1
ATOM 4123 N N . GLN B 1 109 ? 13.156 -18.547 -13.758 1 96.62 109 GLN B N 1
ATOM 4124 C CA . GLN B 1 109 ? 12.602 -17.781 -14.867 1 96.62 109 GLN B CA 1
ATOM 4125 C C . GLN B 1 109 ? 11.078 -17.656 -14.75 1 96.62 109 GLN B C 1
ATOM 4127 O O . GLN B 1 109 ? 10.484 -16.703 -15.266 1 96.62 109 GLN B O 1
ATOM 4132 N N . THR B 1 110 ? 10.461 -18.453 -13.984 1 95.94 110 THR B N 1
ATOM 4133 C CA . THR B 1 110 ? 9.008 -18.5 -13.859 1 95.94 110 THR B CA 1
ATOM 4134 C C . THR B 1 110 ? 8.523 -17.531 -12.781 1 95.94 110 THR B C 1
ATOM 4136 O O . THR B 1 110 ? 7.324 -17.422 -12.531 1 95.94 110 THR B O 1
ATOM 4139 N N . ALA B 1 111 ? 9.477 -16.828 -12.117 1 96.5 111 ALA B N 1
ATOM 4140 C CA . ALA B 1 111 ? 9.078 -15.883 -11.078 1 96.5 111 ALA B CA 1
ATOM 4141 C C . ALA B 1 111 ? 8.047 -14.891 -11.617 1 96.5 111 ALA B C 1
ATOM 4143 O O . ALA B 1 111 ? 8.141 -14.445 -12.766 1 96.5 111 ALA B O 1
ATOM 4144 N N . TYR B 1 112 ? 7.035 -14.609 -10.82 1 97.31 112 TYR B N 1
ATOM 4145 C CA . TYR B 1 112 ? 6.039 -13.602 -11.18 1 97.31 112 TYR B CA 1
ATOM 4146 C C . TYR B 1 112 ? 6.707 -12.289 -11.57 1 97.31 112 TYR B C 1
ATOM 4148 O O . TYR B 1 112 ? 7.699 -11.891 -10.961 1 97.31 112 TYR B O 1
ATOM 4156 N N . VAL B 1 113 ? 6.199 -11.609 -12.492 1 96.75 113 VAL B N 1
ATOM 4157 C CA . VAL B 1 113 ? 6.824 -10.469 -13.148 1 96.75 113 VAL B CA 1
ATOM 4158 C C . VAL B 1 113 ? 7.184 -9.406 -12.109 1 96.75 113 VAL B C 1
ATOM 4160 O O . VAL B 1 113 ? 8.266 -8.82 -12.156 1 96.75 113 VAL B O 1
ATOM 4163 N N . ASN B 1 114 ? 6.273 -9.078 -11.172 1 98 114 ASN B N 1
ATOM 4164 C CA . ASN B 1 114 ? 6.559 -8.047 -10.18 1 98 114 ASN B CA 1
ATOM 4165 C C . ASN B 1 114 ? 7.652 -8.484 -9.211 1 98 114 ASN B C 1
ATOM 4167 O O . ASN B 1 114 ? 8.422 -7.656 -8.727 1 98 114 ASN B O 1
ATOM 4171 N N . VAL B 1 115 ? 7.723 -9.781 -8.898 1 98.38 115 VAL B N 1
ATOM 4172 C CA . VAL B 1 115 ? 8.797 -10.32 -8.07 1 98.38 115 VAL B CA 1
ATOM 4173 C C . VAL B 1 115 ? 10.125 -10.203 -8.805 1 98.38 115 VAL B C 1
ATOM 4175 O O . VAL B 1 115 ? 11.133 -9.797 -8.227 1 98.38 115 VAL B O 1
ATOM 4178 N N . ASN B 1 116 ? 10.062 -10.555 -10.086 1 97.75 116 ASN B N 1
ATOM 4179 C CA . ASN B 1 116 ? 11.258 -10.406 -10.914 1 97.75 116 ASN B CA 1
ATOM 4180 C C . ASN B 1 116 ? 11.742 -8.961 -10.953 1 97.75 116 ASN B C 1
ATOM 4182 O O . ASN B 1 116 ? 12.945 -8.703 -10.938 1 97.75 116 ASN B O 1
ATOM 4186 N N . LYS B 1 117 ? 10.844 -8.031 -11.031 1 98.12 117 LYS B N 1
ATOM 4187 C CA . LYS B 1 117 ? 11.227 -6.621 -11.078 1 98.12 117 LYS B CA 1
ATOM 4188 C C . LYS B 1 117 ? 11.789 -6.156 -9.742 1 98.12 117 LYS B C 1
ATOM 4190 O O . LYS B 1 117 ? 12.68 -5.305 -9.695 1 98.12 117 LYS B O 1
ATOM 4195 N N . ALA B 1 118 ? 11.266 -6.668 -8.633 1 98.31 118 ALA B N 1
ATOM 4196 C CA . ALA B 1 118 ? 11.875 -6.395 -7.332 1 98.31 118 ALA B CA 1
ATOM 4197 C C . ALA B 1 118 ? 13.312 -6.906 -7.277 1 98.31 118 ALA B C 1
ATOM 4199 O O . ALA B 1 118 ? 14.188 -6.246 -6.715 1 98.31 118 ALA B O 1
ATOM 4200 N N . LEU B 1 119 ? 13.555 -8.086 -7.879 1 98.69 119 LEU B N 1
ATOM 4201 C CA . LEU B 1 119 ? 14.906 -8.633 -7.965 1 98.69 119 LEU B CA 1
ATOM 4202 C C . LEU B 1 119 ? 15.805 -7.734 -8.805 1 98.69 119 LEU B C 1
ATOM 4204 O O . LEU B 1 119 ? 16.953 -7.473 -8.43 1 98.69 119 LEU B O 1
ATOM 4208 N N . GLU B 1 120 ? 15.258 -7.27 -9.93 1 98.31 120 GLU B N 1
ATOM 4209 C CA . GLU B 1 120 ? 16.016 -6.348 -10.758 1 98.31 120 GLU B CA 1
ATOM 4210 C C . GLU B 1 120 ? 16.359 -5.066 -10 1 98.31 120 GLU B C 1
ATOM 4212 O O . GLU B 1 120 ? 17.453 -4.52 -10.148 1 98.31 120 GLU B O 1
ATOM 4217 N N . PHE B 1 121 ? 15.445 -4.605 -9.242 1 97.81 121 PHE B N 1
ATOM 4218 C CA . PHE B 1 121 ? 15.656 -3.387 -8.469 1 97.81 121 PHE B CA 1
ATOM 4219 C C . PHE B 1 121 ? 16.828 -3.557 -7.508 1 97.81 121 PHE B C 1
ATOM 4221 O O . PHE B 1 121 ? 17.688 -2.686 -7.418 1 97.81 121 PHE B O 1
ATOM 4228 N N . ILE B 1 122 ? 16.844 -4.664 -6.746 1 96.88 122 ILE B N 1
ATOM 4229 C CA . ILE B 1 122 ? 17.906 -4.812 -5.766 1 96.88 122 ILE B CA 1
ATOM 4230 C C . ILE B 1 122 ? 19.234 -5.055 -6.484 1 96.88 122 ILE B C 1
ATOM 4232 O O . ILE B 1 122 ? 20.297 -4.684 -5.977 1 96.88 122 ILE B O 1
ATOM 4236 N N . ARG B 1 123 ? 19.188 -5.711 -7.707 1 97.81 123 ARG B N 1
ATOM 4237 C CA . ARG B 1 123 ? 20.391 -5.781 -8.531 1 97.81 123 ARG B CA 1
ATOM 4238 C C . ARG B 1 123 ? 20.922 -4.387 -8.844 1 97.81 123 ARG B C 1
ATOM 4240 O O . ARG B 1 123 ? 22.109 -4.105 -8.648 1 97.81 123 ARG B O 1
ATOM 4247 N N . ASP B 1 124 ? 20.031 -3.547 -9.281 1 96.25 124 ASP B N 1
ATOM 4248 C CA . ASP B 1 124 ? 20.422 -2.223 -9.766 1 96.25 124 ASP B CA 1
ATOM 4249 C C . ASP B 1 124 ? 20.797 -1.306 -8.602 1 96.25 124 ASP B C 1
ATOM 4251 O O . ASP B 1 124 ? 21.719 -0.5 -8.719 1 96.25 124 ASP B O 1
ATOM 4255 N N . GLN B 1 125 ? 20.125 -1.453 -7.465 1 92.06 125 GLN B N 1
ATOM 4256 C CA . GLN B 1 125 ? 20.266 -0.505 -6.363 1 92.06 125 GLN B CA 1
ATOM 4257 C C . GLN B 1 125 ? 21.312 -0.988 -5.359 1 92.06 125 GLN B C 1
ATOM 4259 O O . GLN B 1 125 ? 22 -0.179 -4.738 1 92.06 125 GLN B O 1
ATOM 4264 N N . TYR B 1 126 ? 21.344 -2.35 -5.172 1 92.62 126 TYR B N 1
ATOM 4265 C CA . TYR B 1 126 ? 22.188 -2.861 -4.102 1 92.62 126 TYR B CA 1
ATOM 4266 C C . TYR B 1 126 ? 23.391 -3.615 -4.672 1 92.62 126 TYR B C 1
ATOM 4268 O O . TYR B 1 126 ? 24.297 -3.99 -3.932 1 92.62 126 TYR B O 1
ATOM 4276 N N . GLY B 1 127 ? 23.422 -3.871 -5.969 1 95.31 127 GLY B N 1
ATOM 4277 C CA . GLY B 1 127 ? 24.547 -4.523 -6.613 1 95.31 127 GLY B CA 1
ATOM 4278 C C . GLY B 1 127 ? 24.547 -6.031 -6.441 1 95.31 127 GLY B C 1
ATOM 4279 O O . GLY B 1 127 ? 25.594 -6.676 -6.527 1 95.31 127 GLY B O 1
ATOM 4280 N N . VAL B 1 128 ? 23.406 -6.641 -6.148 1 97.38 128 VAL B N 1
ATOM 4281 C CA . VAL B 1 128 ? 23.297 -8.086 -6.012 1 97.38 128 VAL B CA 1
ATOM 4282 C C . VAL B 1 128 ? 23.422 -8.75 -7.387 1 97.38 128 VAL B C 1
ATOM 4284 O O . VAL B 1 128 ? 23.219 -8.094 -8.414 1 97.38 128 VAL B O 1
ATOM 4287 N N . GLN B 1 129 ? 23.859 -9.969 -7.375 1 98.44 129 GLN B N 1
ATOM 4288 C CA . GLN B 1 129 ? 23.906 -10.773 -8.586 1 98.44 129 GLN B CA 1
ATOM 4289 C C . GLN B 1 129 ? 22.75 -11.758 -8.641 1 98.44 129 GLN B C 1
ATOM 4291 O O . GLN B 1 129 ? 22.516 -12.492 -7.68 1 98.44 129 GLN B O 1
ATOM 4296 N N . LEU B 1 130 ? 22.062 -11.758 -9.695 1 98.69 130 LEU B N 1
ATOM 4297 C CA . LEU B 1 130 ? 20.938 -12.68 -9.859 1 98.69 130 LEU B CA 1
ATOM 4298 C C . LEU B 1 130 ? 21.375 -13.922 -10.633 1 98.69 130 LEU B C 1
ATOM 4300 O O . LEU B 1 130 ? 21.953 -13.82 -11.719 1 98.69 130 LEU B O 1
ATOM 4304 N N . ILE B 1 131 ? 21.203 -15.047 -10.039 1 98.75 131 ILE B N 1
ATOM 4305 C CA . ILE B 1 131 ? 21.438 -16.344 -10.664 1 98.75 131 ILE B CA 1
ATOM 4306 C C . ILE B 1 131 ? 20.109 -16.984 -11.055 1 98.75 131 ILE B C 1
ATOM 4308 O O . ILE B 1 131 ? 19.422 -17.562 -10.211 1 98.75 131 ILE B O 1
ATOM 4312 N N . THR B 1 132 ? 19.812 -17 -12.336 1 98.56 132 THR B N 1
ATOM 4313 C CA . THR B 1 132 ? 18.5 -17.422 -12.797 1 98.56 132 THR B CA 1
ATOM 4314 C C . THR B 1 132 ? 18.547 -18.844 -13.352 1 98.56 132 THR B C 1
ATOM 4316 O O . THR B 1 132 ? 19.422 -19.172 -14.148 1 98.56 132 THR B O 1
ATOM 4319 N N . ILE B 1 133 ? 17.656 -19.641 -12.938 1 98.5 133 ILE B N 1
ATOM 4320 C CA . ILE B 1 133 ? 17.5 -21 -13.461 1 98.5 133 ILE B CA 1
ATOM 4321 C C . ILE B 1 133 ? 16.328 -21.031 -14.445 1 98.5 133 ILE B C 1
ATOM 4323 O O . ILE B 1 133 ? 15.234 -20.562 -14.141 1 98.5 133 ILE B O 1
ATOM 4327 N N . GLU B 1 134 ? 16.516 -21.547 -15.594 1 97.06 134 GLU B N 1
ATOM 4328 C CA . GLU B 1 134 ? 15.461 -21.719 -16.594 1 97.06 134 GLU B CA 1
ATOM 4329 C C . GLU B 1 134 ? 14.688 -23.016 -16.344 1 97.06 134 GLU B C 1
ATOM 4331 O O . GLU B 1 134 ? 15.273 -24.062 -16.094 1 97.06 134 GLU B O 1
ATOM 4336 N N . LEU B 1 135 ? 13.438 -22.891 -16.344 1 97.88 135 LEU B N 1
ATOM 4337 C CA . LEU B 1 135 ? 12.555 -24.047 -16.172 1 97.88 135 LEU B CA 1
ATOM 4338 C C . LEU B 1 135 ? 11.711 -24.281 -17.422 1 97.88 135 LEU B C 1
ATOM 4340 O O . LEU B 1 135 ? 10.703 -23.594 -17.625 1 97.88 135 LEU B O 1
ATOM 4344 N N . ASN B 1 136 ? 12.031 -25.203 -18.219 1 96.5 136 ASN B N 1
ATOM 4345 C CA . ASN B 1 136 ? 11.305 -25.547 -19.438 1 96.5 136 ASN B CA 1
ATOM 4346 C C . ASN B 1 136 ? 10.273 -26.641 -19.188 1 96.5 136 ASN B C 1
ATOM 4348 O O . ASN B 1 136 ? 10.531 -27.812 -19.469 1 96.5 136 ASN B O 1
ATOM 4352 N N . TYR B 1 137 ? 9.148 -26.281 -18.828 1 96.88 137 TYR B N 1
ATOM 4353 C CA . TYR B 1 137 ? 8.102 -27.234 -18.484 1 96.88 137 TYR B CA 1
ATOM 4354 C C . TYR B 1 137 ? 7.551 -27.906 -19.734 1 96.88 137 TYR B C 1
ATOM 4356 O O . TYR B 1 137 ? 7.57 -27.328 -20.828 1 96.88 137 TYR B O 1
ATOM 4364 N N . PRO B 1 138 ? 6.977 -29.156 -19.609 1 97 138 PRO B N 1
ATOM 4365 C CA . PRO B 1 138 ? 6.77 -29.922 -18.375 1 97 138 PRO B CA 1
ATOM 4366 C C . PRO B 1 138 ? 8.062 -30.531 -17.844 1 97 138 PRO B C 1
ATOM 4368 O O . PRO B 1 138 ? 8.906 -30.984 -18.625 1 97 138 PRO B O 1
ATOM 4371 N N . MET B 1 139 ? 8.227 -30.469 -16.562 1 97.88 139 MET B N 1
ATOM 4372 C CA . MET B 1 139 ? 9.391 -31 -15.867 1 97.88 139 MET B CA 1
ATOM 4373 C C . MET B 1 139 ? 8.961 -31.859 -14.672 1 97.88 139 MET B C 1
ATOM 4375 O O . MET B 1 139 ? 7.922 -31.594 -14.07 1 97.88 139 MET B O 1
ATOM 4379 N N . GLU B 1 140 ? 9.742 -32.906 -14.438 1 98.19 140 GLU B N 1
ATOM 4380 C CA . GLU B 1 140 ? 9.562 -33.656 -13.195 1 98.19 140 GLU B CA 1
ATOM 4381 C C . GLU B 1 140 ? 10.156 -32.906 -12.008 1 98.19 140 GLU B C 1
ATOM 4383 O O . GLU B 1 140 ? 11.141 -32.188 -12.148 1 98.19 140 GLU B O 1
ATOM 4388 N N . ASP B 1 141 ? 9.57 -33.125 -10.82 1 98.19 141 ASP B N 1
ATOM 4389 C CA . ASP B 1 141 ? 10.039 -32.438 -9.617 1 98.19 141 ASP B CA 1
ATOM 4390 C C . ASP B 1 141 ? 11.523 -32.719 -9.375 1 98.19 141 ASP B C 1
ATOM 4392 O O . ASP B 1 141 ? 12.281 -31.828 -9.016 1 98.19 141 ASP B O 1
ATOM 4396 N N . GLN B 1 142 ? 11.898 -33.969 -9.578 1 98.25 142 GLN B N 1
ATOM 4397 C CA . GLN B 1 142 ? 13.281 -34.375 -9.336 1 98.25 142 GLN B CA 1
ATOM 4398 C C . GLN B 1 142 ? 14.242 -33.656 -10.266 1 98.25 142 GLN B C 1
ATOM 4400 O O . GLN B 1 142 ? 15.375 -33.344 -9.891 1 98.25 142 GLN B O 1
ATOM 4405 N N . GLU B 1 143 ? 13.852 -33.375 -11.484 1 98.5 143 GLU B N 1
ATOM 4406 C CA . GLU B 1 143 ? 14.672 -32.625 -12.438 1 98.5 143 GLU B CA 1
ATOM 4407 C C . GLU B 1 143 ? 14.961 -31.219 -11.93 1 98.5 143 GLU B C 1
ATOM 4409 O O . GLU B 1 143 ? 16.062 -30.719 -12.102 1 98.5 143 GLU B O 1
ATOM 4414 N N . ILE B 1 144 ? 13.977 -30.609 -11.352 1 98.56 144 ILE B N 1
ATOM 4415 C CA . ILE B 1 144 ? 14.117 -29.266 -10.82 1 98.56 144 ILE B CA 1
ATOM 4416 C C . ILE B 1 144 ? 15.094 -29.266 -9.648 1 98.56 144 ILE B C 1
ATOM 4418 O O . ILE B 1 144 ? 15.953 -28.391 -9.539 1 98.56 144 ILE B O 1
ATOM 4422 N N . LEU B 1 145 ? 14.953 -30.266 -8.742 1 98.62 145 LEU B N 1
ATOM 4423 C CA . LEU B 1 145 ? 15.859 -30.391 -7.605 1 98.62 145 LEU B CA 1
ATOM 4424 C C . LEU B 1 145 ? 17.297 -30.562 -8.078 1 98.62 145 LEU B C 1
ATOM 4426 O O . LEU B 1 145 ? 18.203 -29.906 -7.551 1 98.62 145 LEU B O 1
ATOM 4430 N N . GLU B 1 146 ? 17.469 -31.422 -9.078 1 98.62 146 GLU B N 1
ATOM 4431 C CA . GLU B 1 146 ? 18.812 -31.703 -9.594 1 98.62 146 GLU B CA 1
ATOM 4432 C C . GLU B 1 146 ? 19.406 -30.469 -10.266 1 98.62 146 GLU B C 1
ATOM 4434 O O . GLU B 1 146 ? 20.578 -30.141 -10.062 1 98.62 146 GLU B O 1
ATOM 4439 N N . LEU B 1 147 ? 18.594 -29.844 -11.031 1 98.56 147 LEU B N 1
ATOM 4440 C CA . LEU B 1 147 ? 19.047 -28.625 -11.703 1 98.56 147 LEU B CA 1
ATOM 4441 C C . LEU B 1 147 ? 19.438 -27.547 -10.688 1 98.56 147 LEU B C 1
ATOM 4443 O O . LEU B 1 147 ? 20.469 -26.891 -10.859 1 98.56 147 LEU B O 1
ATOM 4447 N N . THR B 1 148 ? 18.656 -27.344 -9.664 1 98.81 148 THR B N 1
ATOM 4448 C CA . THR B 1 148 ? 18.938 -26.375 -8.617 1 98.81 148 THR B CA 1
ATOM 4449 C C . THR B 1 148 ? 20.234 -26.719 -7.891 1 98.81 148 THR B C 1
ATOM 4451 O O . THR B 1 148 ? 21.078 -25.844 -7.656 1 98.81 148 THR B O 1
ATOM 4454 N N . LYS B 1 149 ? 20.375 -27.984 -7.555 1 98.75 149 LYS B N 1
ATOM 4455 C CA . LYS B 1 149 ? 21.594 -28.438 -6.883 1 98.75 149 LYS B CA 1
ATOM 4456 C C . LYS B 1 149 ? 22.828 -28.172 -7.742 1 98.75 149 LYS B C 1
ATOM 4458 O O . LYS B 1 149 ? 23.859 -27.703 -7.238 1 98.75 149 LYS B O 1
ATOM 4463 N N . GLN B 1 150 ? 22.734 -28.438 -9 1 98.69 150 GLN B N 1
ATOM 4464 C CA . GLN B 1 150 ? 23.844 -28.234 -9.922 1 98.69 150 GLN B CA 1
ATOM 4465 C C . GLN B 1 150 ? 24.25 -26.766 -9.953 1 98.69 150 GLN B C 1
ATOM 4467 O O . GLN B 1 150 ? 25.453 -26.453 -9.953 1 98.69 150 GLN B O 1
ATOM 4472 N N . VAL B 1 151 ? 23.281 -25.891 -10 1 98.75 151 VAL B N 1
ATOM 4473 C CA . VAL B 1 151 ? 23.562 -24.453 -10.047 1 98.75 151 VAL B CA 1
ATOM 4474 C C . VAL B 1 151 ? 24.203 -24.016 -8.734 1 98.75 151 VAL B C 1
ATOM 4476 O O . VAL B 1 151 ? 25.156 -23.234 -8.734 1 98.75 151 VAL B O 1
ATOM 4479 N N . ILE B 1 152 ? 23.656 -24.484 -7.605 1 98.75 152 ILE B N 1
ATOM 4480 C CA . ILE B 1 152 ? 24.219 -24.156 -6.301 1 98.75 152 ILE B CA 1
ATOM 4481 C C . ILE B 1 152 ? 25.688 -24.609 -6.238 1 98.75 152 ILE B C 1
ATOM 4483 O O . ILE B 1 152 ? 26.562 -23.828 -5.875 1 98.75 152 ILE B O 1
ATOM 4487 N N . ASP B 1 153 ? 25.953 -25.891 -6.656 1 98.31 153 ASP B N 1
ATOM 4488 C CA . ASP B 1 153 ? 27.297 -26.438 -6.625 1 98.31 153 ASP B CA 1
ATOM 4489 C C . ASP B 1 153 ? 28.25 -25.625 -7.504 1 98.31 153 ASP B C 1
ATOM 4491 O O . ASP B 1 153 ? 29.375 -25.328 -7.098 1 98.31 153 ASP B O 1
ATOM 4495 N N . ARG B 1 154 ? 27.781 -25.297 -8.633 1 98.38 154 ARG B N 1
ATOM 4496 C CA . ARG B 1 154 ? 28.594 -24.516 -9.578 1 98.38 154 ARG B CA 1
ATOM 4497 C C . ARG B 1 154 ? 28.953 -23.156 -8.992 1 98.38 154 ARG B C 1
ATOM 4499 O O . ARG B 1 154 ? 30.109 -22.75 -9.039 1 98.38 154 ARG B O 1
ATOM 4506 N N . GLU B 1 155 ? 27.953 -22.438 -8.43 1 98.06 155 GLU B N 1
ATOM 4507 C CA . GLU B 1 155 ? 28.188 -21.094 -7.891 1 98.06 155 GLU B CA 1
ATOM 4508 C C . GLU B 1 155 ? 29.047 -21.141 -6.633 1 98.06 155 GLU B C 1
ATOM 4510 O O . GLU B 1 155 ? 29.875 -20.266 -6.41 1 98.06 155 GLU B O 1
ATOM 4515 N N . HIS B 1 156 ? 28.859 -22.172 -5.832 1 97.56 156 HIS B N 1
ATOM 4516 C CA . HIS B 1 156 ? 29.609 -22.281 -4.582 1 97.56 156 HIS B CA 1
ATOM 4517 C C . HIS B 1 156 ? 31.031 -22.766 -4.824 1 97.56 156 HIS B C 1
ATOM 4519 O O . HIS B 1 156 ? 31.891 -22.656 -3.949 1 97.56 156 HIS B O 1
ATOM 4525 N N . ALA B 1 157 ? 31.312 -23.25 -6 1 97.25 157 ALA B N 1
ATOM 4526 C CA . ALA B 1 157 ? 32.656 -23.672 -6.367 1 97.25 157 ALA B CA 1
ATOM 4527 C C . ALA B 1 157 ? 33.531 -22.469 -6.691 1 97.25 157 ALA B C 1
ATOM 4529 O O . ALA B 1 157 ? 34.781 -22.578 -6.703 1 97.25 157 ALA B O 1
ATOM 4530 N N . LYS B 1 158 ? 32.906 -21.391 -6.984 1 96.38 158 LYS B N 1
ATOM 4531 C CA . LYS B 1 158 ? 33.656 -20.172 -7.238 1 96.38 158 LYS B CA 1
ATOM 4532 C C . LYS B 1 158 ? 34.156 -19.562 -5.938 1 96.38 158 LYS B C 1
ATOM 4534 O O . LYS B 1 158 ? 33.5 -18.703 -5.34 1 96.38 158 LYS B O 1
ATOM 4539 N N . SER B 1 159 ? 35.375 -19.797 -5.539 1 91.12 159 SER B N 1
ATOM 4540 C CA . SER B 1 159 ? 35.906 -19.469 -4.219 1 91.12 159 SER B CA 1
ATOM 4541 C C . SER B 1 159 ? 36.156 -17.969 -4.074 1 91.12 159 SER B C 1
ATOM 4543 O O . SER B 1 159 ? 36.188 -17.453 -2.959 1 91.12 159 SER B O 1
ATOM 4545 N N . ASP B 1 160 ? 36.25 -17.266 -5.102 1 93.06 160 ASP B N 1
ATOM 4546 C CA . ASP B 1 160 ? 36.562 -15.844 -5.055 1 93.06 160 ASP B CA 1
ATOM 4547 C C . ASP B 1 160 ? 35.281 -15 -5.086 1 93.06 160 ASP B C 1
ATOM 4549 O O . ASP B 1 160 ? 35.344 -13.773 -5.164 1 93.06 160 ASP B O 1
ATOM 4553 N N . GLU B 1 161 ? 34.156 -15.664 -5.055 1 93.38 161 GLU B N 1
ATOM 4554 C CA . GLU B 1 161 ? 32.875 -14.969 -5.105 1 93.38 161 GLU B CA 1
ATOM 4555 C C . GLU B 1 161 ? 32 -15.305 -3.889 1 93.38 161 GLU B C 1
ATOM 4557 O O . GLU B 1 161 ? 32.188 -16.344 -3.258 1 93.38 161 GLU B O 1
ATOM 4562 N N . PRO B 1 162 ? 31.125 -14.367 -3.578 1 94.88 162 PRO B N 1
ATOM 4563 C CA . PRO B 1 162 ? 30.188 -14.68 -2.492 1 94.88 162 PRO B CA 1
ATOM 4564 C C . PRO B 1 162 ? 29.312 -15.883 -2.803 1 94.88 162 PRO B C 1
ATOM 4566 O O . PRO B 1 162 ? 29.031 -16.172 -3.971 1 94.88 162 PRO B O 1
ATOM 4569 N N . ARG B 1 163 ? 28.906 -16.625 -1.745 1 95.88 163 ARG B N 1
ATOM 4570 C CA . ARG B 1 163 ? 27.938 -17.703 -1.871 1 95.88 163 ARG B CA 1
ATOM 4571 C C . ARG B 1 163 ? 26.531 -17.141 -2.084 1 95.88 163 ARG B C 1
ATOM 4573 O O . ARG B 1 163 ? 26.297 -15.945 -1.903 1 95.88 163 ARG B O 1
ATOM 4580 N N . ILE B 1 164 ? 25.672 -18.031 -2.576 1 98.69 164 ILE B N 1
ATOM 4581 C CA . ILE B 1 164 ? 24.281 -17.641 -2.742 1 98.69 164 ILE B CA 1
ATOM 4582 C C . ILE B 1 164 ? 23.672 -17.328 -1.38 1 98.69 164 ILE B C 1
ATOM 4584 O O . ILE B 1 164 ? 23.766 -18.125 -0.452 1 98.69 164 ILE B O 1
ATOM 4588 N N . LYS B 1 165 ? 23.094 -16.125 -1.303 1 98.56 165 LYS B N 1
ATOM 4589 C CA . LYS B 1 165 ? 22.578 -15.633 -0.028 1 98.56 165 LYS B CA 1
ATOM 4590 C C . LYS B 1 165 ? 21.109 -16.016 0.147 1 98.56 165 LYS B C 1
ATOM 4592 O O . LYS B 1 165 ? 20.672 -16.359 1.25 1 98.56 165 LYS B O 1
ATOM 4597 N N . LEU B 1 166 ? 20.328 -15.961 -0.841 1 98.88 166 LEU B N 1
ATOM 4598 C CA . LEU B 1 166 ? 18.875 -16.109 -0.821 1 98.88 166 LEU B CA 1
ATOM 4599 C C . LEU B 1 166 ? 18.391 -16.797 -2.09 1 98.88 166 LEU B C 1
ATOM 4601 O O . LEU B 1 166 ? 18.938 -16.578 -3.172 1 98.88 166 LEU B O 1
ATOM 4605 N N . ALA B 1 167 ? 17.406 -17.672 -1.959 1 98.94 167 ALA B N 1
ATOM 4606 C CA . ALA B 1 167 ? 16.672 -18.25 -3.086 1 98.94 167 ALA B CA 1
ATOM 4607 C C . ALA B 1 167 ? 15.219 -17.797 -3.088 1 98.94 167 ALA B C 1
ATOM 4609 O O . ALA B 1 167 ? 14.539 -17.875 -2.062 1 98.94 167 ALA B O 1
ATOM 4610 N N . VAL B 1 168 ? 14.773 -17.25 -4.191 1 98.88 168 VAL B N 1
ATOM 4611 C CA . VAL B 1 168 ? 13.375 -16.891 -4.398 1 98.88 168 VAL B CA 1
ATOM 4612 C C . VAL B 1 168 ? 12.656 -18.016 -5.141 1 98.88 168 VAL B C 1
ATOM 4614 O O . VAL B 1 168 ? 13 -18.344 -6.281 1 98.88 168 VAL B O 1
ATOM 4617 N N . ILE B 1 169 ? 11.648 -18.609 -4.473 1 98.75 169 ILE B N 1
ATOM 4618 C CA . ILE B 1 169 ? 11.062 -19.875 -4.898 1 98.75 169 ILE B CA 1
ATOM 4619 C C . ILE B 1 169 ? 9.547 -19.734 -5.027 1 98.75 169 ILE B C 1
ATOM 4621 O O . ILE B 1 169 ? 8.891 -19.203 -4.129 1 98.75 169 ILE B O 1
ATOM 4625 N N . ASP B 1 170 ? 8.969 -20.172 -6.148 1 98.06 170 ASP B N 1
ATOM 4626 C CA . ASP B 1 170 ? 7.512 -20.25 -6.27 1 98.06 170 ASP B CA 1
ATOM 4627 C C . ASP B 1 170 ? 6.961 -21.469 -5.535 1 98.06 170 ASP B C 1
ATOM 4629 O O . ASP B 1 170 ? 7.582 -22.531 -5.531 1 98.06 170 ASP B O 1
ATOM 4633 N N . ALA B 1 171 ? 5.801 -21.266 -4.926 1 98.75 171 ALA B N 1
ATOM 4634 C CA . ALA B 1 171 ? 5.043 -22.453 -4.531 1 98.75 171 ALA B CA 1
ATOM 4635 C C . ALA B 1 171 ? 4.164 -22.953 -5.676 1 98.75 171 ALA B C 1
ATOM 4637 O O . ALA B 1 171 ? 4.223 -24.125 -6.047 1 98.75 171 ALA B O 1
ATOM 4638 N N . ILE B 1 172 ? 3.352 -22.109 -6.18 1 98.75 172 ILE B N 1
ATOM 4639 C CA . ILE B 1 172 ? 2.594 -22.281 -7.414 1 98.75 172 ILE B CA 1
ATOM 4640 C C . ILE B 1 172 ? 2.879 -21.109 -8.359 1 98.75 172 ILE B C 1
ATOM 4642 O O . ILE B 1 172 ? 2.58 -19.969 -8.031 1 98.75 172 ILE B O 1
ATOM 4646 N N . SER B 1 173 ? 3.518 -21.391 -9.461 1 97.69 173 SER B N 1
ATOM 4647 C CA . SER B 1 173 ? 3.807 -20.312 -10.391 1 97.69 173 SER B CA 1
ATOM 4648 C C . SER B 1 173 ? 2.529 -19.781 -11.031 1 97.69 173 SER B C 1
ATOM 4650 O O . SER B 1 173 ? 1.582 -20.531 -11.266 1 97.69 173 SER B O 1
ATOM 4652 N N . ALA B 1 174 ? 2.438 -18.453 -11.266 1 95.25 174 ALA B N 1
ATOM 4653 C CA . ALA B 1 174 ? 1.306 -17.859 -11.969 1 95.25 174 ALA B CA 1
ATOM 4654 C C . ALA B 1 174 ? 1.27 -18.312 -13.422 1 95.25 174 ALA B C 1
ATOM 4656 O O . ALA B 1 174 ? 0.195 -18.547 -13.984 1 95.25 174 ALA B O 1
ATOM 4657 N N . ALA B 1 175 ? 2.244 -18.312 -14.102 1 95 175 ALA B N 1
ATOM 4658 C CA . ALA B 1 175 ? 2.566 -18.859 -15.422 1 95 175 ALA B CA 1
ATOM 4659 C C . ALA B 1 175 ? 3.867 -19.656 -15.383 1 95 175 ALA B C 1
ATOM 4661 O O . ALA B 1 175 ? 4.938 -19.094 -15.125 1 95 175 ALA B O 1
ATOM 4662 N N . PRO B 1 176 ? 3.76 -20.953 -15.438 1 96.88 176 PRO B N 1
ATOM 4663 C CA . PRO B 1 176 ? 2.781 -21.766 -16.172 1 96.88 176 PRO B CA 1
ATOM 4664 C C . PRO B 1 176 ? 1.729 -22.391 -15.273 1 96.88 176 PRO B C 1
ATOM 4666 O O . PRO B 1 176 ? 1.188 -23.453 -15.594 1 96.88 176 PRO B O 1
ATOM 4669 N N . ALA B 1 177 ? 1.46 -21.875 -14.102 1 97.25 177 ALA B N 1
ATOM 4670 C CA . ALA B 1 177 ? 0.395 -22.297 -13.195 1 97.25 177 ALA B CA 1
ATOM 4671 C C . ALA B 1 177 ? 0.626 -23.734 -12.719 1 97.25 177 ALA B C 1
ATOM 4673 O O . ALA B 1 177 ? -0.275 -24.562 -12.789 1 97.25 177 ALA B O 1
ATOM 4674 N N . VAL B 1 178 ? 1.806 -24.031 -12.242 1 98.25 178 VAL B N 1
ATOM 4675 C CA . VAL B 1 178 ? 2.145 -25.391 -11.805 1 98.25 178 VAL B CA 1
ATOM 4676 C C . VAL B 1 178 ? 2.605 -25.359 -10.352 1 98.25 178 VAL B C 1
ATOM 4678 O O . VAL B 1 178 ? 3.191 -24.375 -9.898 1 98.25 178 VAL B O 1
ATOM 4681 N N . ILE B 1 179 ? 2.338 -26.391 -9.648 1 98.62 179 ILE B N 1
ATOM 4682 C CA . ILE B 1 179 ? 2.908 -26.594 -8.32 1 98.62 179 ILE B CA 1
ATOM 4683 C C . ILE B 1 179 ? 4.402 -26.875 -8.438 1 98.62 179 ILE B C 1
ATOM 4685 O O . ILE B 1 179 ? 4.809 -27.766 -9.188 1 98.62 179 ILE B O 1
ATOM 4689 N N . PHE B 1 180 ? 5.211 -26.062 -7.836 1 98.44 180 PHE B N 1
ATOM 4690 C CA . PHE B 1 180 ? 6.652 -26.234 -7.723 1 98.44 180 PHE B CA 1
ATOM 4691 C C . PHE B 1 180 ? 7.008 -27.078 -6.508 1 98.44 180 PHE B C 1
ATOM 4693 O O . PHE B 1 180 ? 6.281 -27.078 -5.512 1 98.44 180 PHE B O 1
ATOM 4700 N N . PRO B 1 181 ? 8.039 -27.984 -6.621 1 98.5 181 PRO B N 1
ATOM 4701 C CA . PRO B 1 181 ? 8.461 -28.719 -5.43 1 98.5 181 PRO B CA 1
ATOM 4702 C C . PRO B 1 181 ? 9.133 -27.828 -4.391 1 98.5 181 PRO B C 1
ATOM 4704 O O . PRO B 1 181 ? 10.289 -28.062 -4.023 1 98.5 181 PRO B O 1
ATOM 4707 N N . TYR B 1 182 ? 8.383 -26.859 -3.85 1 98.62 182 TYR B N 1
ATOM 4708 C CA . TYR B 1 182 ? 8.922 -25.75 -3.068 1 98.62 182 TYR B CA 1
ATOM 4709 C C . TYR B 1 182 ? 9.383 -26.219 -1.695 1 98.62 182 TYR B C 1
ATOM 4711 O O . TYR B 1 182 ? 10.336 -25.672 -1.13 1 98.62 182 TYR B O 1
ATOM 4719 N N . LYS B 1 183 ? 8.75 -27.266 -1.093 1 98.69 183 LYS B N 1
ATOM 4720 C CA . LYS B 1 183 ? 9.188 -27.766 0.206 1 98.69 183 LYS B CA 1
ATOM 4721 C C . LYS B 1 183 ? 10.555 -28.438 0.103 1 98.69 183 LYS B C 1
ATOM 4723 O O . LYS B 1 183 ? 11.445 -28.188 0.918 1 98.69 183 LYS B O 1
ATOM 4728 N N . GLU B 1 184 ? 10.711 -29.297 -0.92 1 98.69 184 GLU B N 1
ATOM 4729 C CA . GLU B 1 184 ? 11.977 -30 -1.142 1 98.69 184 GLU B CA 1
ATOM 4730 C C . GLU B 1 184 ? 13.094 -29.016 -1.504 1 98.69 184 GLU B C 1
ATOM 4732 O O . GLU B 1 184 ? 14.227 -29.172 -1.053 1 98.69 184 GLU B O 1
ATOM 4737 N N . ILE B 1 185 ? 12.781 -28.047 -2.305 1 98.81 185 ILE B N 1
ATOM 4738 C CA . ILE B 1 185 ? 13.758 -27.047 -2.703 1 98.81 185 ILE B CA 1
ATOM 4739 C C . ILE B 1 185 ? 14.164 -26.203 -1.489 1 98.81 185 ILE B C 1
ATOM 4741 O O . ILE B 1 185 ? 15.328 -25.828 -1.355 1 98.81 185 ILE B O 1
ATOM 4745 N N . THR B 1 186 ? 13.164 -25.828 -0.625 1 98.88 186 THR B N 1
ATOM 4746 C CA . THR B 1 186 ? 13.469 -25.094 0.601 1 98.88 186 THR B CA 1
ATOM 4747 C C . THR B 1 186 ? 14.516 -25.844 1.424 1 98.88 186 THR B C 1
ATOM 4749 O O . THR B 1 186 ? 15.508 -25.25 1.856 1 98.88 186 THR B O 1
ATOM 4752 N N . LYS B 1 187 ? 14.297 -27.109 1.629 1 98.62 187 LYS B N 1
ATOM 4753 C CA . LYS B 1 187 ? 15.25 -27.938 2.369 1 98.62 187 LYS B CA 1
ATOM 4754 C C . LYS B 1 187 ? 16.625 -27.938 1.693 1 98.62 187 LYS B C 1
ATOM 4756 O O . LYS B 1 187 ? 17.641 -27.75 2.355 1 98.62 187 LYS B O 1
ATOM 4761 N N . LEU B 1 188 ? 16.625 -28.125 0.375 1 98.81 188 LEU B N 1
ATOM 4762 C CA . LEU B 1 188 ? 17.859 -28.188 -0.4 1 98.81 188 LEU B CA 1
ATOM 4763 C C . LEU B 1 188 ? 18.656 -26.906 -0.224 1 98.81 188 LEU B C 1
ATOM 4765 O O . LEU B 1 188 ? 19.859 -26.953 0.039 1 98.81 188 LEU B O 1
ATOM 4769 N N . VAL B 1 189 ? 18.016 -25.734 -0.348 1 98.81 189 VAL B N 1
ATOM 4770 C CA . VAL B 1 189 ? 18.766 -24.484 -0.311 1 98.81 189 VAL B CA 1
ATOM 4771 C C . VAL B 1 189 ? 19.234 -24.203 1.116 1 98.81 189 VAL B C 1
ATOM 4773 O O . VAL B 1 189 ? 20.328 -23.703 1.328 1 98.81 189 VAL B O 1
ATOM 4776 N N . GLN B 1 190 ? 18.391 -24.469 2.088 1 98.75 190 GLN B N 1
ATOM 4777 C CA . GLN B 1 190 ? 18.75 -24.219 3.477 1 98.75 190 GLN B CA 1
ATOM 4778 C C . GLN B 1 190 ? 19.891 -25.125 3.926 1 98.75 190 GLN B C 1
ATOM 4780 O O . GLN B 1 190 ? 20.75 -24.719 4.723 1 98.75 190 GLN B O 1
ATOM 4785 N N . GLU B 1 191 ? 19.969 -26.359 3.443 1 98.5 191 GLU B N 1
ATOM 4786 C CA . GLU B 1 191 ? 21.078 -27.266 3.711 1 98.5 191 GLU B CA 1
ATOM 4787 C C . GLU B 1 191 ? 22.391 -26.703 3.152 1 98.5 191 GLU B C 1
ATOM 4789 O O . GLU B 1 191 ? 23.484 -27.109 3.572 1 98.5 191 GLU B O 1
ATOM 4794 N N . ASN B 1 192 ? 22.312 -25.828 2.23 1 98.5 192 ASN B N 1
ATOM 4795 C CA . ASN B 1 192 ? 23.484 -25.188 1.644 1 98.5 192 ASN B CA 1
ATOM 4796 C C . ASN B 1 192 ? 23.656 -23.766 2.17 1 98.5 192 ASN B C 1
ATOM 4798 O O . ASN B 1 192 ? 24.281 -22.922 1.513 1 98.5 192 ASN B O 1
ATOM 4802 N N . ASP B 1 193 ? 22.984 -23.422 3.281 1 98.12 193 ASP B N 1
ATOM 4803 C CA . ASP B 1 193 ? 23.109 -22.141 3.996 1 98.12 193 ASP B CA 1
ATOM 4804 C C . ASP B 1 193 ? 22.547 -21 3.164 1 98.12 193 ASP B C 1
ATOM 4806 O O . ASP B 1 193 ? 23.141 -19.906 3.135 1 98.12 193 ASP B O 1
ATOM 4810 N N . ILE B 1 194 ? 21.594 -21.266 2.383 1 98.81 194 ILE B N 1
ATOM 4811 C CA . ILE B 1 194 ? 20.891 -20.266 1.577 1 98.81 194 ILE B CA 1
ATOM 4812 C C . ILE B 1 194 ? 19.516 -20 2.178 1 98.81 194 ILE B C 1
ATOM 4814 O O . ILE B 1 194 ? 18.781 -20.922 2.52 1 98.81 194 ILE B O 1
ATOM 4818 N N . LEU B 1 195 ? 19.125 -18.688 2.41 1 98.88 195 LEU B N 1
ATOM 4819 C CA . LEU B 1 195 ? 17.797 -18.328 2.879 1 98.88 195 LEU B CA 1
ATOM 4820 C C . LEU B 1 195 ? 16.734 -18.688 1.838 1 98.88 195 LEU B C 1
ATOM 4822 O O . LEU B 1 195 ? 16.984 -18.562 0.635 1 98.88 195 LEU B O 1
ATOM 4826 N N . ALA B 1 196 ? 15.57 -19.078 2.262 1 98.94 196 ALA B N 1
ATOM 4827 C CA . ALA B 1 196 ? 14.477 -19.469 1.365 1 98.94 196 ALA B CA 1
ATOM 4828 C C . ALA B 1 196 ? 13.32 -18.469 1.457 1 98.94 196 ALA B C 1
ATOM 4830 O O . ALA B 1 196 ? 12.734 -18.297 2.525 1 98.94 196 ALA B O 1
ATOM 4831 N N . MET B 1 197 ? 13.008 -17.766 0.422 1 98.94 197 MET B N 1
ATOM 4832 C CA . MET B 1 197 ? 11.82 -16.938 0.277 1 98.94 197 MET B CA 1
ATOM 4833 C C . MET B 1 197 ? 10.82 -17.578 -0.675 1 98.94 197 MET B C 1
ATOM 4835 O O . MET B 1 197 ? 11.109 -17.766 -1.858 1 98.94 197 MET B O 1
ATOM 4839 N N . ILE B 1 198 ? 9.641 -17.906 -0.2 1 98.94 198 ILE B N 1
ATOM 4840 C CA . ILE B 1 198 ? 8.648 -18.641 -0.987 1 98.94 198 ILE B CA 1
ATOM 4841 C C . ILE B 1 198 ? 7.535 -17.688 -1.423 1 98.94 198 ILE B C 1
ATOM 4843 O O . ILE B 1 198 ? 6.852 -17.094 -0.584 1 98.94 198 ILE B O 1
ATOM 4847 N N . ASP B 1 199 ? 7.406 -17.5 -2.715 1 98.88 199 ASP B N 1
ATOM 4848 C CA . ASP B 1 199 ? 6.223 -16.875 -3.285 1 98.88 199 ASP B CA 1
ATOM 4849 C C . ASP B 1 199 ? 5.039 -17.828 -3.305 1 98.88 199 ASP B C 1
ATOM 4851 O O . ASP B 1 199 ? 4.906 -18.641 -4.227 1 98.88 199 ASP B O 1
ATOM 4855 N N . GLY B 1 200 ? 4.215 -17.703 -2.295 1 98.88 200 GLY B N 1
ATOM 4856 C CA . GLY B 1 200 ? 3.02 -18.516 -2.172 1 98.88 200 GLY B CA 1
ATOM 4857 C C . GLY B 1 200 ? 1.75 -17.797 -2.574 1 98.88 200 GLY B C 1
ATOM 4858 O O . GLY B 1 200 ? 0.679 -18.047 -2.021 1 98.88 200 GLY B O 1
ATOM 4859 N N . ALA B 1 201 ? 1.784 -16.875 -3.525 1 98.75 201 ALA B N 1
ATOM 4860 C CA . ALA B 1 201 ? 0.672 -16 -3.887 1 98.75 201 ALA B CA 1
ATOM 4861 C C . ALA B 1 201 ? -0.599 -16.812 -4.141 1 98.75 201 ALA B C 1
ATOM 4863 O O . ALA B 1 201 ? -1.704 -16.344 -3.855 1 98.75 201 ALA B O 1
ATOM 4864 N N . HIS B 1 202 ? -0.466 -18.047 -4.613 1 98.81 202 HIS B N 1
ATOM 4865 C CA . HIS B 1 202 ? -1.611 -18.844 -5.031 1 98.81 202 HIS B CA 1
ATOM 4866 C C . HIS B 1 202 ? -1.839 -20.016 -4.078 1 98.81 202 HIS B C 1
ATOM 4868 O O . HIS B 1 202 ? -2.527 -20.969 -4.426 1 98.81 202 HIS B O 1
ATOM 4874 N N . THR B 1 203 ? -1.29 -20.016 -2.85 1 98.81 203 THR B N 1
ATOM 4875 C CA . THR B 1 203 ? -1.301 -21.219 -2.029 1 98.81 203 THR B CA 1
ATOM 4876 C C . THR B 1 203 ? -2.504 -21.219 -1.091 1 98.81 203 THR B C 1
ATOM 4878 O O . THR B 1 203 ? -3.385 -22.078 -1.205 1 98.81 203 THR B O 1
ATOM 4881 N N . ILE B 1 204 ? -2.631 -20.219 -0.212 1 98.69 204 ILE B N 1
ATOM 4882 C CA . ILE B 1 204 ? -3.664 -20.234 0.818 1 98.69 204 ILE B CA 1
ATOM 4883 C C . ILE B 1 204 ? -5.043 -20.312 0.164 1 98.69 204 ILE B C 1
ATOM 4885 O O . ILE B 1 204 ? -5.328 -19.578 -0.788 1 98.69 204 ILE B O 1
ATOM 4889 N N . GLY B 1 205 ? -5.824 -21.281 0.571 1 98.25 205 GLY B N 1
ATOM 4890 C CA . GLY B 1 205 ? -7.145 -21.484 0.005 1 98.25 205 GLY B CA 1
ATOM 4891 C C . GLY B 1 205 ? -7.148 -22.438 -1.178 1 98.25 205 GLY B C 1
ATOM 4892 O O . GLY B 1 205 ? -8.18 -23.016 -1.521 1 98.25 205 GLY B O 1
ATOM 4893 N N . GLN B 1 206 ? -6.008 -22.625 -1.88 1 98.69 206 GLN B N 1
ATOM 4894 C CA . GLN B 1 206 ? -5.918 -23.5 -3.047 1 98.69 206 GLN B CA 1
ATOM 4895 C C . GLN B 1 206 ? -5.289 -24.844 -2.688 1 98.69 206 GLN B C 1
ATOM 4897 O O . GLN B 1 206 ? -5.73 -25.891 -3.164 1 98.69 206 GLN B O 1
ATOM 4902 N N . ILE B 1 207 ? -4.195 -24.812 -1.896 1 98.38 207 ILE B N 1
ATOM 4903 C CA . ILE B 1 207 ? -3.557 -26.031 -1.386 1 98.38 207 ILE B CA 1
ATOM 4904 C C . ILE B 1 207 ? -3.316 -25.891 0.116 1 98.38 207 ILE B C 1
ATOM 4906 O O . ILE B 1 207 ? -3.465 -24.797 0.677 1 98.38 207 ILE B O 1
ATOM 4910 N N . GLU B 1 208 ? -3.014 -26.984 0.74 1 97.44 208 GLU B N 1
ATOM 4911 C CA . GLU B 1 208 ? -2.686 -26.953 2.162 1 97.44 208 GLU B CA 1
ATOM 4912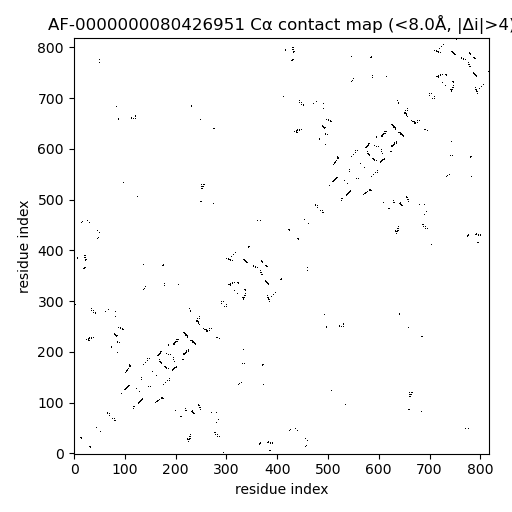 C C . GLU B 1 208 ? -1.342 -26.266 2.398 1 97.44 208 GLU B C 1
ATOM 4914 O O . GLU B 1 208 ? -0.359 -26.562 1.717 1 97.44 208 GLU B O 1
ATOM 4919 N N . VAL B 1 209 ? -1.325 -25.328 3.297 1 97.94 209 VAL B N 1
ATOM 4920 C CA . VAL B 1 209 ? -0.1 -24.641 3.693 1 97.94 209 VAL B CA 1
ATOM 4921 C C . VAL B 1 209 ? 0.258 -25.016 5.133 1 97.94 209 VAL B C 1
ATOM 4923 O O . VAL B 1 209 ? -0.545 -24.828 6.047 1 97.94 209 VAL B O 1
ATOM 4926 N N . ASP B 1 210 ? 1.399 -25.609 5.316 1 98.56 210 ASP B N 1
ATOM 4927 C CA . ASP B 1 210 ? 1.943 -25.984 6.621 1 98.56 210 ASP B CA 1
ATOM 4928 C C . ASP B 1 210 ? 3.363 -25.438 6.793 1 98.56 210 ASP B C 1
ATOM 4930 O O . ASP B 1 210 ? 4.336 -26.156 6.547 1 98.56 210 ASP B O 1
ATOM 4934 N N . ILE B 1 211 ? 3.439 -24.203 7.328 1 98.81 211 ILE B N 1
ATOM 4935 C CA . ILE B 1 211 ? 4.703 -23.469 7.391 1 98.81 211 ILE B CA 1
ATOM 4936 C C . ILE B 1 211 ? 5.703 -24.25 8.242 1 98.81 211 ILE B C 1
ATOM 4938 O O . ILE B 1 211 ? 6.887 -24.328 7.902 1 98.81 211 ILE B O 1
ATOM 4942 N N . ARG B 1 212 ? 5.277 -24.844 9.297 1 98.25 212 ARG B N 1
ATOM 4943 C CA . ARG B 1 212 ? 6.156 -25.531 10.234 1 98.25 212 ARG B CA 1
ATOM 4944 C C . ARG B 1 212 ? 6.801 -26.75 9.57 1 98.25 212 ARG B C 1
ATOM 4946 O O . ARG B 1 212 ? 7.914 -27.141 9.922 1 98.25 212 ARG B O 1
ATOM 4953 N N . SER B 1 213 ? 6.133 -27.312 8.586 1 97.94 213 SER B N 1
ATOM 4954 C CA . SER B 1 213 ? 6.594 -28.547 7.969 1 97.94 213 SER B CA 1
ATOM 4955 C C . SER B 1 213 ? 7.848 -28.312 7.129 1 97.94 213 SER B C 1
ATOM 4957 O O . SER B 1 213 ? 8.617 -29.234 6.875 1 97.94 213 SER B O 1
ATOM 4959 N N . PHE B 1 214 ? 8.062 -27.062 6.637 1 97.81 214 PHE B N 1
ATOM 4960 C CA . PHE B 1 214 ? 9.219 -26.859 5.777 1 97.81 214 PHE B CA 1
ATOM 4961 C C . PHE B 1 214 ? 10 -25.609 6.207 1 97.81 214 PHE B C 1
ATOM 4963 O O . PHE B 1 214 ? 11.023 -25.281 5.617 1 97.81 214 PHE B O 1
ATOM 4970 N N . ASP B 1 215 ? 9.594 -24.859 7.18 1 98.25 215 ASP B N 1
ATOM 4971 C CA . ASP B 1 215 ? 10.305 -23.828 7.938 1 98.25 215 ASP B CA 1
ATOM 4972 C C . ASP B 1 215 ? 11.016 -22.844 7.004 1 98.25 215 ASP B C 1
ATOM 4974 O O . ASP B 1 215 ? 12.227 -22.641 7.117 1 98.25 215 ASP B O 1
ATOM 4978 N N . PRO B 1 216 ? 10.328 -22.219 6.09 1 98.88 216 PRO B N 1
ATOM 4979 C CA . PRO B 1 216 ? 10.969 -21.219 5.234 1 98.88 216 PRO B CA 1
ATOM 4980 C C . PRO B 1 216 ? 11.445 -20 6.016 1 98.88 216 PRO B C 1
ATOM 4982 O O . PRO B 1 216 ? 11.086 -19.828 7.184 1 98.88 216 PRO B O 1
ATOM 4985 N N . ASP B 1 217 ? 12.328 -19.188 5.43 1 98.94 217 ASP B N 1
ATOM 4986 C CA . ASP B 1 217 ? 12.758 -17.938 6.035 1 98.94 217 ASP B CA 1
ATOM 4987 C C . ASP B 1 217 ? 11.719 -16.844 5.82 1 98.94 217 ASP B C 1
ATOM 4989 O O . ASP B 1 217 ? 11.492 -16.016 6.707 1 98.94 217 ASP B O 1
ATOM 4993 N N . PHE B 1 218 ? 11.156 -16.797 4.684 1 98.94 218 PHE B N 1
ATOM 4994 C CA . PHE B 1 218 ? 10.086 -15.883 4.297 1 98.94 218 PHE B CA 1
ATOM 4995 C C . PHE B 1 218 ? 9.023 -16.609 3.475 1 98.94 218 PHE B C 1
ATOM 4997 O O . PHE B 1 218 ? 9.344 -17.5 2.682 1 98.94 218 PHE B O 1
ATOM 5004 N N . PHE B 1 219 ? 7.773 -16.297 3.674 1 98.94 219 PHE B N 1
ATOM 5005 C CA . PHE B 1 219 ? 6.648 -16.828 2.918 1 98.94 219 PHE B CA 1
ATOM 5006 C C . PHE B 1 219 ? 5.523 -15.812 2.82 1 98.94 219 PHE B C 1
ATOM 5008 O O . PHE B 1 219 ? 5.262 -15.07 3.773 1 98.94 219 PHE B O 1
ATOM 5015 N N . PHE B 1 220 ? 4.91 -15.719 1.661 1 98.94 220 PHE B N 1
ATOM 5016 C CA . PHE B 1 220 ? 3.742 -14.852 1.573 1 98.94 220 PHE B CA 1
ATOM 5017 C C . PHE B 1 220 ? 2.678 -15.469 0.675 1 98.94 220 PHE B C 1
ATOM 5019 O O . PHE B 1 220 ? 2.994 -16.25 -0.224 1 98.94 220 PHE B O 1
ATOM 5026 N N . SER B 1 221 ? 1.419 -15.117 0.896 1 98.94 221 SER B N 1
ATOM 5027 C CA . SER B 1 221 ? 0.298 -15.664 0.136 1 98.94 221 SER B CA 1
ATOM 5028 C C . SER B 1 221 ? -0.87 -14.68 0.096 1 98.94 221 SER B C 1
ATOM 5030 O O . SER B 1 221 ? -1.181 -14.039 1.1 1 98.94 221 SER B O 1
ATOM 5032 N N . ASN B 1 222 ? -1.492 -14.547 -1.06 1 98.88 222 ASN B N 1
ATOM 5033 C CA . ASN B 1 222 ? -2.639 -13.664 -1.224 1 98.88 222 ASN B CA 1
ATOM 5034 C C . ASN B 1 222 ? -3.912 -14.281 -0.653 1 98.88 222 ASN B C 1
ATOM 5036 O O . ASN B 1 222 ? -4.418 -15.273 -1.181 1 98.88 222 ASN B O 1
ATOM 5040 N N . CYS B 1 223 ? -4.438 -13.602 0.325 1 98.88 223 CYS B N 1
ATOM 5041 C CA . CYS B 1 223 ? -5.719 -14.039 0.869 1 98.88 223 CYS B CA 1
ATOM 5042 C C . CYS B 1 223 ? -6.859 -13.695 -0.078 1 98.88 223 CYS B C 1
ATOM 5044 O O . CYS B 1 223 ? -7.918 -14.32 -0.04 1 98.88 223 CYS B O 1
ATOM 5046 N N . HIS B 1 224 ? -6.625 -12.711 -0.96 1 98.69 224 HIS B N 1
ATOM 5047 C CA . HIS B 1 224 ? -7.695 -12.203 -1.811 1 98.69 224 HIS B CA 1
ATOM 5048 C C . HIS B 1 224 ? -7.828 -13.023 -3.086 1 98.69 224 HIS B C 1
ATOM 5050 O O . HIS B 1 224 ? -8.703 -12.766 -3.91 1 98.69 224 HIS B O 1
ATOM 5056 N N . LYS B 1 225 ? -6.965 -13.984 -3.297 1 98.12 225 LYS B N 1
ATOM 5057 C CA . LYS B 1 225 ? -7.141 -14.859 -4.453 1 98.12 225 LYS B CA 1
ATOM 5058 C C . LYS B 1 225 ? -8.031 -16.047 -4.117 1 98.12 225 LYS B C 1
ATOM 5060 O O . LYS B 1 225 ? -9.258 -15.945 -4.168 1 98.12 225 LYS B O 1
ATOM 5065 N N . TRP B 1 226 ? -7.574 -17.078 -3.473 1 98.62 226 TRP B N 1
ATOM 5066 C CA . TRP B 1 226 ? -8.305 -18.344 -3.352 1 98.62 226 TRP B CA 1
ATOM 5067 C C . TRP B 1 226 ? -9.031 -18.422 -2.014 1 98.62 226 TRP B C 1
ATOM 5069 O O . TRP B 1 226 ? -9.883 -19.297 -1.815 1 98.62 226 TRP B O 1
ATOM 5079 N N . LEU B 1 227 ? -8.797 -17.469 -1.076 1 98.75 227 LEU B N 1
ATOM 5080 C CA . LEU B 1 227 ? -9.359 -17.562 0.266 1 98.75 227 LEU B CA 1
ATOM 5081 C C . LEU B 1 227 ? -10.625 -16.719 0.387 1 98.75 227 LEU B C 1
ATOM 5083 O O . LEU B 1 227 ? -11.211 -16.625 1.467 1 98.75 227 LEU B O 1
ATOM 5087 N N . PHE B 1 228 ? -11.039 -15.992 -0.639 1 98.69 228 PHE B N 1
ATOM 5088 C CA . PHE B 1 228 ? -12.289 -15.242 -0.724 1 98.69 228 PHE B CA 1
ATOM 5089 C C . PHE B 1 228 ? -12.25 -14.023 0.186 1 98.69 228 PHE B C 1
ATOM 5091 O O . PHE B 1 228 ? -13.289 -13.594 0.697 1 98.69 228 PHE B O 1
ATOM 5098 N N . VAL B 1 229 ? -11.047 -13.5 0.487 1 98.88 229 VAL B N 1
ATOM 5099 C CA . VAL B 1 229 ? -10.883 -12.242 1.2 1 98.88 229 VAL B CA 1
ATOM 5100 C C . VAL B 1 229 ? -10.859 -11.086 0.204 1 98.88 229 VAL B C 1
ATOM 5102 O O . VAL B 1 229 ? -10.398 -11.242 -0.929 1 98.88 229 VAL B O 1
ATOM 5105 N N . PRO B 1 230 ? -11.406 -9.93 0.558 1 98.69 230 PRO B N 1
ATOM 5106 C CA . PRO B 1 230 ? -11.391 -8.812 -0.389 1 98.69 230 PRO B CA 1
ATOM 5107 C C . PRO B 1 230 ? -9.984 -8.453 -0.852 1 98.69 230 PRO B C 1
ATOM 5109 O O . PRO B 1 230 ? -9.023 -8.617 -0.098 1 98.69 230 PRO B O 1
ATOM 5112 N N . ARG B 1 231 ? -9.852 -7.969 -2.096 1 98.44 231 ARG B N 1
ATOM 5113 C CA . ARG B 1 231 ? -8.57 -7.633 -2.713 1 98.44 231 ARG B CA 1
ATOM 5114 C C . ARG B 1 231 ? -7.762 -6.695 -1.818 1 98.44 231 ARG B C 1
ATOM 5116 O O . ARG B 1 231 ? -8.328 -5.859 -1.111 1 98.44 231 ARG B O 1
ATOM 5123 N N . GLY B 1 232 ? -6.48 -6.82 -1.967 1 98.12 232 GLY B N 1
ATOM 5124 C CA . GLY B 1 232 ? -5.582 -6.027 -1.144 1 98.12 232 GLY B CA 1
ATOM 5125 C C . GLY B 1 232 ? -5.234 -6.691 0.174 1 98.12 232 GLY B C 1
ATOM 5126 O O . GLY B 1 232 ? -5.027 -6.016 1.183 1 98.12 232 GLY B O 1
ATOM 5127 N N . SER B 1 233 ? -5.258 -7.977 0.216 1 98.62 233 SER B N 1
ATOM 5128 C CA . SER B 1 233 ? -4.996 -8.719 1.443 1 98.62 233 SER B CA 1
ATOM 5129 C C . SER B 1 233 ? -4.031 -9.875 1.195 1 98.62 233 SER B C 1
ATOM 5131 O O . SER B 1 233 ? -4.34 -10.805 0.447 1 98.62 233 SER B O 1
ATOM 5133 N N . CYS B 1 234 ? -2.867 -9.797 1.812 1 98.81 234 CYS B N 1
ATOM 5134 C CA . CYS B 1 234 ? -1.804 -10.797 1.717 1 98.81 234 CYS B CA 1
ATOM 5135 C C . CYS B 1 234 ? -1.17 -11.047 3.078 1 98.81 234 CYS B C 1
ATOM 5137 O O . CYS B 1 234 ? -0.984 -10.117 3.865 1 98.81 234 CYS B O 1
ATOM 5139 N N . VAL B 1 235 ? -0.973 -12.289 3.42 1 98.94 235 VAL B N 1
ATOM 5140 C CA . VAL B 1 235 ? -0.269 -12.617 4.656 1 98.94 235 VAL B CA 1
ATOM 5141 C C . VAL B 1 235 ? 1.221 -12.789 4.371 1 98.94 235 VAL B C 1
ATOM 5143 O O . VAL B 1 235 ? 1.6 -13.461 3.404 1 98.94 235 VAL B O 1
ATOM 5146 N N . LEU B 1 236 ? 2.07 -12.125 5.086 1 98.94 236 LEU B N 1
ATOM 5147 C CA . LEU B 1 236 ? 3.523 -12.234 5.035 1 98.94 236 LEU B CA 1
ATOM 5148 C C . LEU B 1 236 ? 4.062 -12.938 6.273 1 98.94 236 LEU B C 1
ATOM 5150 O O . LEU B 1 236 ? 3.844 -12.484 7.398 1 98.94 236 LEU B O 1
ATOM 5154 N N . TYR B 1 237 ? 4.672 -14.062 6.109 1 98.94 237 TYR B N 1
ATOM 5155 C CA . TYR B 1 237 ? 5.383 -14.789 7.156 1 98.94 237 TYR B CA 1
ATOM 5156 C C . TYR B 1 237 ? 6.875 -14.477 7.121 1 98.94 237 TYR B C 1
ATOM 5158 O O . TYR B 1 237 ? 7.504 -14.555 6.062 1 98.94 237 TYR B O 1
ATOM 5166 N N . VAL B 1 238 ? 7.445 -14.102 8.219 1 98.94 238 VAL B N 1
ATOM 5167 C CA . VAL B 1 238 ? 8.883 -13.945 8.414 1 98.94 238 VAL B CA 1
ATOM 5168 C C . VAL B 1 238 ? 9.328 -14.773 9.617 1 98.94 238 VAL B C 1
ATOM 5170 O O . VAL B 1 238 ? 8.859 -14.555 10.734 1 98.94 238 VAL B O 1
ATOM 5173 N N . ALA B 1 239 ? 10.234 -15.711 9.383 1 98.88 239 ALA B N 1
ATOM 5174 C CA . ALA B 1 239 ? 10.773 -16.5 10.492 1 98.88 239 ALA B CA 1
ATOM 5175 C C . ALA B 1 239 ? 11.422 -15.602 11.539 1 98.88 239 ALA B C 1
ATOM 5177 O O . ALA B 1 239 ? 12.07 -14.609 11.203 1 98.88 239 ALA B O 1
ATOM 5178 N N . GLN B 1 240 ? 11.289 -15.984 12.828 1 98.5 240 GLN B N 1
ATOM 5179 C CA . GLN B 1 240 ? 11.797 -15.195 13.945 1 98.5 240 GLN B CA 1
ATOM 5180 C C . GLN B 1 240 ? 13.258 -14.812 13.727 1 98.5 240 GLN B C 1
ATOM 5182 O O . GLN B 1 240 ? 13.672 -13.703 14.062 1 98.5 240 GLN B O 1
ATOM 5187 N N . ARG B 1 241 ? 14.039 -15.617 13.164 1 98.31 241 ARG B N 1
ATOM 5188 C CA . ARG B 1 241 ? 15.484 -15.461 12.984 1 98.31 241 ARG B CA 1
ATOM 5189 C C . ARG B 1 241 ? 15.797 -14.344 11.992 1 98.31 241 ARG B C 1
ATOM 5191 O O . ARG B 1 241 ? 16.938 -13.898 11.891 1 98.31 241 ARG B O 1
ATOM 5198 N N . ASN B 1 242 ? 14.773 -13.812 11.289 1 98.62 242 ASN B N 1
ATOM 5199 C CA . ASN B 1 242 ? 15.023 -12.789 10.281 1 98.62 242 ASN B CA 1
ATOM 5200 C C . ASN B 1 242 ? 14.172 -11.539 10.523 1 98.62 242 ASN B C 1
ATOM 5202 O O . ASN B 1 242 ? 14.242 -10.578 9.758 1 98.62 242 ASN B O 1
ATOM 5206 N N . GLN B 1 243 ? 13.352 -11.461 11.523 1 98.81 243 GLN B N 1
ATOM 5207 C CA . GLN B 1 243 ? 12.344 -10.422 11.719 1 98.81 243 GLN B CA 1
ATOM 5208 C C . GLN B 1 243 ? 12.992 -9.055 11.922 1 98.81 243 GLN B C 1
ATOM 5210 O O . GLN B 1 243 ? 12.461 -8.039 11.484 1 98.81 243 GLN B O 1
ATOM 5215 N N . GLY B 1 244 ? 14.156 -9.023 12.555 1 98.56 244 GLY B N 1
ATOM 5216 C CA . GLY B 1 244 ? 14.828 -7.762 12.789 1 98.56 244 GLY B CA 1
ATOM 5217 C C . GLY B 1 244 ? 15.242 -7.062 11.508 1 98.56 244 GLY B C 1
ATOM 5218 O O . GLY B 1 244 ? 15.328 -5.832 11.461 1 98.56 244 GLY B O 1
ATOM 5219 N N . TYR B 1 245 ? 15.406 -7.844 10.406 1 98.06 245 TYR B N 1
ATOM 5220 C CA . TYR B 1 245 ? 15.93 -7.309 9.148 1 98.06 245 TYR B CA 1
ATOM 5221 C C . TYR B 1 245 ? 14.797 -6.805 8.258 1 98.06 245 TYR B C 1
ATOM 5223 O O . TYR B 1 245 ? 15.039 -6.105 7.277 1 98.06 245 TYR B O 1
ATOM 5231 N N . ILE B 1 246 ? 13.586 -7.18 8.602 1 98.62 246 ILE B N 1
ATOM 5232 C CA . ILE B 1 246 ? 12.5 -6.957 7.66 1 98.62 246 ILE B CA 1
ATOM 5233 C C . ILE B 1 246 ? 11.633 -5.797 8.133 1 98.62 246 ILE B C 1
ATOM 5235 O O . ILE B 1 246 ? 11.133 -5.809 9.266 1 98.62 246 ILE B O 1
ATOM 5239 N N . HIS B 1 247 ? 11.477 -4.793 7.32 1 98.44 247 HIS B N 1
ATOM 5240 C CA . HIS B 1 247 ? 10.664 -3.604 7.547 1 98.44 247 HIS B CA 1
ATOM 5241 C C . HIS B 1 247 ? 9.641 -3.412 6.434 1 98.44 247 HIS B C 1
ATOM 5243 O O . HIS B 1 247 ? 9.898 -3.766 5.281 1 98.44 247 HIS B O 1
ATOM 5249 N N . PRO B 1 248 ? 8.445 -2.951 6.73 1 98.31 248 PRO B N 1
ATOM 5250 C CA . PRO B 1 248 ? 7.477 -2.684 5.672 1 98.31 248 PRO B CA 1
ATOM 5251 C C . PRO B 1 248 ? 7.988 -1.684 4.637 1 98.31 248 PRO B C 1
ATOM 5253 O O . PRO B 1 248 ? 8.906 -0.909 4.922 1 98.31 248 PRO B O 1
ATOM 5256 N N . THR B 1 249 ? 7.355 -1.704 3.418 1 97.31 249 THR B N 1
ATOM 5257 C CA . THR B 1 249 ? 7.77 -0.805 2.348 1 97.31 249 THR B CA 1
ATOM 5258 C C . THR B 1 249 ? 7.473 0.646 2.715 1 97.31 249 THR B C 1
ATOM 5260 O O . THR B 1 249 ? 8.156 1.562 2.25 1 97.31 249 THR B O 1
ATOM 5263 N N . THR B 1 250 ? 6.453 0.868 3.455 1 97.81 250 THR B N 1
ATOM 5264 C CA . THR B 1 250 ? 6.156 2.162 4.059 1 97.81 250 THR B CA 1
ATOM 5265 C C . THR B 1 250 ? 6.625 2.205 5.508 1 97.81 250 THR B C 1
ATOM 5267 O O . THR B 1 250 ? 6.137 1.448 6.348 1 97.81 250 THR B O 1
ATOM 5270 N N . LEU B 1 251 ? 7.559 3.037 5.824 1 97.44 251 LEU B N 1
ATOM 5271 C CA . LEU B 1 251 ? 8.125 3.104 7.168 1 97.44 251 LEU B CA 1
ATOM 5272 C C . LEU B 1 251 ? 7.164 3.799 8.125 1 97.44 251 LEU B C 1
ATOM 5274 O O . LEU B 1 251 ? 6.512 4.777 7.758 1 97.44 251 LEU B O 1
ATOM 5278 N N . THR B 1 252 ? 7.105 3.242 9.281 1 96.5 252 THR B N 1
ATOM 5279 C CA . THR B 1 252 ? 6.145 3.725 10.273 1 96.5 252 THR B CA 1
ATOM 5280 C C . THR B 1 252 ? 6.852 4.098 11.57 1 96.5 252 THR B C 1
ATOM 5282 O O . THR B 1 252 ? 8.055 3.859 11.727 1 96.5 252 THR B O 1
ATOM 5285 N N . PHE B 1 253 ? 6.074 4.531 12.5 1 95.81 253 PHE B N 1
ATOM 5286 C CA . PHE B 1 253 ? 6.531 5.074 13.773 1 95.81 253 PHE B CA 1
ATOM 5287 C C . PHE B 1 253 ? 7.379 4.059 14.531 1 95.81 253 PHE B C 1
ATOM 5289 O O . PHE B 1 253 ? 8.234 4.43 15.336 1 95.81 253 PHE B O 1
ATOM 5296 N N . ALA B 1 254 ? 7.262 2.805 14.203 1 97.56 254 ALA B N 1
ATOM 5297 C CA . ALA B 1 254 ? 7.84 1.747 15.023 1 97.56 254 ALA B CA 1
ATOM 5298 C C . ALA B 1 254 ? 9.211 1.33 14.492 1 97.56 254 ALA B C 1
ATOM 5300 O O . ALA B 1 254 ? 9.898 0.506 15.109 1 97.56 254 ALA B O 1
ATOM 5301 N N . TYR B 1 255 ? 9.633 1.884 13.406 1 97.94 255 TYR B N 1
ATOM 5302 C CA . TYR B 1 255 ? 10.898 1.482 12.805 1 97.94 255 TYR B CA 1
ATOM 5303 C C . TYR B 1 255 ? 12.047 1.667 13.789 1 97.94 255 TYR B C 1
ATOM 5305 O O . TYR B 1 255 ? 12.156 2.713 14.438 1 97.94 255 TYR B O 1
ATOM 5313 N N . LYS B 1 256 ? 12.867 0.726 13.844 1 97.44 256 LYS B N 1
ATOM 5314 C CA . LYS B 1 256 ? 14.164 0.708 14.508 1 97.44 256 LYS B CA 1
ATOM 5315 C C . LYS B 1 256 ? 15.156 -0.174 13.75 1 97.44 256 LYS B C 1
ATOM 5317 O O . LYS B 1 256 ? 14.789 -1.237 13.25 1 97.44 256 LYS B O 1
ATOM 5322 N N . HIS B 1 257 ? 16.344 0.315 13.641 1 96.62 257 HIS B N 1
ATOM 5323 C CA . HIS B 1 257 ? 17.391 -0.518 13.062 1 96.62 257 HIS B CA 1
ATOM 5324 C C . HIS B 1 257 ? 17.781 -1.648 14.008 1 96.62 257 HIS B C 1
ATOM 5326 O O . HIS B 1 257 ? 17.969 -1.425 15.203 1 96.62 257 HIS B O 1
ATOM 5332 N N . HIS B 1 258 ? 17.844 -2.807 13.461 1 97.25 258 HIS B N 1
ATOM 5333 C CA . HIS B 1 258 ? 18.266 -3.967 14.242 1 97.25 258 HIS B CA 1
ATOM 5334 C C . HIS B 1 258 ? 19.531 -4.594 13.656 1 97.25 258 HIS B C 1
ATOM 5336 O O . HIS B 1 258 ? 19.5 -5.145 12.547 1 97.25 258 HIS B O 1
ATOM 5342 N N . PRO B 1 259 ? 20.656 -4.621 14.344 1 94.69 259 PRO B N 1
ATOM 5343 C CA . PRO B 1 259 ? 21.844 -5.328 13.859 1 94.69 259 PRO B CA 1
ATOM 5344 C C . PRO B 1 259 ? 21.672 -6.844 13.867 1 94.69 259 PRO B C 1
ATOM 5346 O O . PRO B 1 259 ? 22.391 -7.551 13.148 1 94.69 259 PRO B O 1
ATOM 5349 N N . ASP B 1 260 ? 20.75 -7.352 14.688 1 97.31 260 ASP B N 1
ATOM 5350 C CA . ASP B 1 260 ? 20.469 -8.773 14.82 1 97.31 260 ASP B CA 1
ATOM 5351 C C . ASP B 1 260 ? 19.109 -9.125 14.203 1 97.31 260 ASP B C 1
ATOM 5353 O O . ASP B 1 260 ? 18.078 -8.641 14.656 1 97.31 260 ASP B O 1
ATOM 5357 N N . GLY B 1 261 ? 19.156 -10.062 13.258 1 97 261 GLY B N 1
ATOM 5358 C CA . GLY B 1 261 ? 17.938 -10.461 12.57 1 97 261 GLY B CA 1
ATOM 5359 C C . GLY B 1 261 ? 16.938 -11.141 13.484 1 97 261 GLY B C 1
ATOM 5360 O O . GLY B 1 261 ? 15.742 -11.18 13.188 1 97 261 GLY B O 1
ATOM 5361 N N . SER B 1 262 ? 17.344 -11.602 14.633 1 97.81 262 SER B N 1
ATOM 5362 C CA . SER B 1 262 ? 16.469 -12.352 15.539 1 97.81 262 SER B CA 1
ATOM 5363 C C . SER B 1 262 ? 15.766 -11.422 16.516 1 97.81 262 SER B C 1
ATOM 5365 O O . SER B 1 262 ? 14.953 -11.875 17.328 1 97.81 262 SER B O 1
ATOM 5367 N N . ASP B 1 263 ? 16.031 -10.102 16.453 1 98.19 263 ASP B N 1
ATOM 5368 C CA . ASP B 1 263 ? 15.312 -9.125 17.266 1 98.19 263 ASP B CA 1
ATOM 5369 C C . ASP B 1 263 ? 13.883 -8.938 16.75 1 98.19 263 ASP B C 1
ATOM 5371 O O . ASP B 1 263 ? 13.672 -8.375 15.672 1 98.19 263 ASP B O 1
ATOM 5375 N N . THR B 1 264 ? 12.938 -9.344 17.469 1 97.94 264 THR B N 1
ATOM 5376 C CA . THR B 1 264 ? 11.539 -9.336 17.047 1 97.94 264 THR B CA 1
ATOM 5377 C C . THR B 1 264 ? 10.797 -8.148 17.656 1 97.94 264 THR B C 1
ATOM 5379 O O . THR B 1 264 ? 9.578 -8.047 17.531 1 97.94 264 THR B O 1
ATOM 5382 N N . SER B 1 265 ? 11.453 -7.191 18.281 1 97.56 265 SER B N 1
ATOM 5383 C CA . SER B 1 265 ? 10.859 -6.219 19.203 1 97.56 265 SER B CA 1
ATOM 5384 C C . SER B 1 265 ? 9.922 -5.266 18.469 1 97.56 265 SER B C 1
ATOM 5386 O O . SER B 1 265 ? 8.969 -4.754 19.047 1 97.56 265 SER B O 1
ATOM 5388 N N . THR B 1 266 ? 10.172 -5.035 17.141 1 98 266 THR B N 1
ATOM 5389 C CA . THR B 1 266 ? 9.367 -4.023 16.469 1 98 266 THR B CA 1
ATOM 5390 C C . THR B 1 266 ? 8.594 -4.641 15.305 1 98 266 THR B C 1
ATOM 5392 O O . THR B 1 266 ? 7.793 -3.961 14.656 1 98 266 THR B O 1
ATOM 5395 N N . PHE B 1 267 ? 8.727 -5.973 15.07 1 98.31 267 PHE B N 1
ATOM 5396 C CA . PHE B 1 267 ? 8.211 -6.617 13.867 1 98.31 267 PHE B CA 1
ATOM 5397 C C . PHE B 1 267 ? 6.707 -6.422 13.742 1 98.31 267 PHE B C 1
ATOM 5399 O O . PHE B 1 267 ? 6.223 -5.918 12.734 1 98.31 267 PHE B O 1
ATOM 5406 N N . LYS B 1 268 ? 5.953 -6.762 14.789 1 98.06 268 LYS B N 1
ATOM 5407 C CA . LYS B 1 268 ? 4.496 -6.66 14.734 1 98.06 268 LYS B CA 1
ATOM 5408 C C . LYS B 1 268 ? 4.051 -5.207 14.648 1 98.06 268 LYS B C 1
ATOM 5410 O O . LYS B 1 268 ? 3.17 -4.867 13.852 1 98.06 268 LYS B O 1
ATOM 5415 N N . SER B 1 269 ? 4.695 -4.305 15.398 1 97.56 269 SER B N 1
ATOM 5416 C CA . SER B 1 269 ? 4.258 -2.916 15.492 1 97.56 269 SER B CA 1
ATOM 5417 C C . SER B 1 269 ? 4.516 -2.162 14.195 1 97.56 269 SER B C 1
ATOM 5419 O O . SER B 1 269 ? 3.752 -1.266 13.828 1 97.56 269 SER B O 1
ATOM 5421 N N . GLU B 1 270 ? 5.547 -2.533 13.484 1 98.19 270 GLU B N 1
ATOM 5422 C CA . GLU B 1 270 ? 5.879 -1.841 12.242 1 98.19 270 GLU B CA 1
ATOM 5423 C C . GLU B 1 270 ? 4.828 -2.105 11.164 1 98.19 270 GLU B C 1
ATOM 5425 O O . GLU B 1 270 ? 4.684 -1.322 10.227 1 98.19 270 GLU B O 1
ATOM 5430 N N . PHE B 1 271 ? 4.074 -3.162 11.328 1 97.94 271 PHE B N 1
ATOM 5431 C CA . PHE B 1 271 ? 3.146 -3.551 10.273 1 97.94 271 PHE B CA 1
ATOM 5432 C C . PHE B 1 271 ? 1.719 -3.164 10.641 1 97.94 271 PHE B C 1
ATOM 5434 O O . PHE B 1 271 ? 0.774 -3.52 9.93 1 97.94 271 PHE B O 1
ATOM 5441 N N . ILE B 1 272 ? 1.583 -2.447 11.773 1 96 272 ILE B N 1
ATOM 5442 C CA . ILE B 1 272 ? 0.281 -1.832 12.008 1 96 272 ILE B CA 1
ATOM 5443 C C . ILE B 1 272 ? -0.074 -0.907 10.844 1 96 272 ILE B C 1
ATOM 5445 O O . ILE B 1 272 ? 0.723 -0.048 10.461 1 96 272 ILE B O 1
ATOM 5449 N N . PRO B 1 273 ? -1.259 -1.145 10.289 1 93.12 273 PRO B N 1
ATOM 5450 C CA . PRO B 1 273 ? -1.596 -0.407 9.07 1 93.12 273 PRO B CA 1
ATOM 5451 C C . PRO B 1 273 ? -1.634 1.104 9.289 1 93.12 273 PRO B C 1
ATOM 5453 O O . PRO B 1 273 ? -2.096 1.571 10.336 1 93.12 273 PRO B O 1
ATOM 5456 N N . PRO B 1 274 ? -1.139 1.82 8.289 1 92.19 274 PRO B N 1
ATOM 5457 C CA . PRO B 1 274 ? -1.304 3.275 8.312 1 92.19 274 PRO B CA 1
ATOM 5458 C C . PRO B 1 274 ? -2.729 3.713 7.977 1 92.19 274 PRO B C 1
ATOM 5460 O O . PRO B 1 274 ? -3.682 2.975 8.234 1 92.19 274 PRO B O 1
ATOM 5463 N N . THR B 1 275 ? -2.863 5.031 7.609 1 95.31 275 THR B N 1
ATOM 5464 C CA . THR B 1 275 ? -4.18 5.562 7.273 1 95.31 275 THR B CA 1
ATOM 5465 C C . THR B 1 275 ? -4.629 5.066 5.902 1 95.31 275 THR B C 1
ATOM 5467 O O . THR B 1 275 ? -4.449 5.754 4.895 1 95.31 275 THR B O 1
ATOM 5470 N N . ILE B 1 276 ? -5.184 3.908 5.824 1 96.81 276 ILE B N 1
ATOM 5471 C CA . ILE B 1 276 ? -5.805 3.285 4.66 1 96.81 276 ILE B CA 1
ATOM 5472 C C . ILE B 1 276 ? -7.113 2.613 5.066 1 96.81 276 ILE B C 1
ATOM 5474 O O . ILE B 1 276 ? -7.535 2.713 6.223 1 96.81 276 ILE B O 1
ATOM 5478 N N . ASP B 1 277 ? -7.824 2.086 4.102 1 97.25 277 ASP B N 1
ATOM 5479 C CA . ASP B 1 277 ? -8.938 1.19 4.402 1 97.25 277 ASP B CA 1
ATOM 5480 C C . ASP B 1 277 ? -8.438 -0.209 4.75 1 97.25 277 ASP B C 1
ATOM 5482 O O . ASP B 1 277 ? -7.934 -0.929 3.885 1 97.25 277 ASP B O 1
ATOM 5486 N N . THR B 1 278 ? -8.562 -0.636 5.965 1 96.94 278 THR B N 1
ATOM 5487 C CA . THR B 1 278 ? -8.031 -1.916 6.426 1 96.94 278 THR B CA 1
ATOM 5488 C C . THR B 1 278 ? -9.141 -2.963 6.504 1 96.94 278 THR B C 1
ATOM 5490 O O . THR B 1 278 ? -8.938 -4.051 7.047 1 96.94 278 THR B O 1
ATOM 5493 N N . SER B 1 279 ? -10.258 -2.604 6.02 1 98.5 279 SER B N 1
ATOM 5494 C CA . SER B 1 279 ? -11.422 -3.467 6.188 1 98.5 279 SER B CA 1
ATOM 5495 C C . SER B 1 279 ? -11.195 -4.84 5.562 1 98.5 279 SER B C 1
ATOM 5497 O O . SER B 1 279 ? -11.695 -5.848 6.062 1 98.5 279 SER B O 1
ATOM 5499 N N . ASN B 1 280 ? -10.414 -4.891 4.484 1 98.5 280 ASN B N 1
ATOM 5500 C CA . ASN B 1 280 ? -10.156 -6.164 3.824 1 98.5 280 ASN B CA 1
ATOM 5501 C C . ASN B 1 280 ? -9.43 -7.137 4.746 1 98.5 280 ASN B C 1
ATOM 5503 O O . ASN B 1 280 ? -9.719 -8.336 4.754 1 98.5 280 ASN B O 1
ATOM 5507 N N . TYR B 1 281 ? -8.5 -6.637 5.605 1 98.62 281 TYR B N 1
ATOM 5508 C CA . TYR B 1 281 ? -7.742 -7.473 6.527 1 98.62 281 TYR B CA 1
ATOM 5509 C C . TYR B 1 281 ? -8.656 -8.094 7.578 1 98.62 281 TYR B C 1
ATOM 5511 O O . TYR B 1 281 ? -8.32 -9.117 8.18 1 98.62 281 TYR B O 1
ATOM 5519 N N . MET B 1 282 ? -9.82 -7.512 7.758 1 98.81 282 MET B N 1
ATOM 5520 C CA . MET B 1 282 ? -10.695 -7.883 8.867 1 98.81 282 MET B CA 1
ATOM 5521 C C . MET B 1 282 ? -11.781 -8.844 8.406 1 98.81 282 MET B C 1
ATOM 5523 O O . MET B 1 282 ? -12.688 -9.188 9.172 1 98.81 282 MET B O 1
ATOM 5527 N N . CYS B 1 283 ? -11.648 -9.352 7.168 1 98.88 283 CYS B N 1
ATOM 5528 C CA . CYS B 1 283 ? -12.719 -10.164 6.598 1 98.88 283 CYS B CA 1
ATOM 5529 C C . CYS B 1 283 ? -12.305 -11.633 6.535 1 98.88 283 CYS B C 1
ATOM 5531 O O . CYS B 1 283 ? -13.047 -12.469 6.02 1 98.88 283 CYS B O 1
ATOM 5533 N N . VAL B 1 284 ? -11.141 -12.016 7.027 1 98.94 284 VAL B N 1
ATOM 5534 C CA . VAL B 1 284 ? -10.656 -13.391 6.98 1 98.94 284 VAL B CA 1
ATOM 5535 C C . VAL B 1 284 ? -11.633 -14.312 7.703 1 98.94 284 VAL B C 1
ATOM 5537 O O . VAL B 1 284 ? -11.961 -15.391 7.207 1 98.94 284 VAL B O 1
ATOM 5540 N N . GLU B 1 285 ? -12.094 -13.852 8.867 1 98.88 285 GLU B N 1
ATOM 5541 C CA . GLU B 1 285 ? -13.008 -14.664 9.664 1 98.88 285 GLU B CA 1
ATOM 5542 C C . GLU B 1 285 ? -14.273 -15.008 8.883 1 98.88 285 GLU B C 1
ATOM 5544 O O . GLU B 1 285 ? -14.68 -16.172 8.828 1 98.88 285 GLU B O 1
ATOM 5549 N N . GLU B 1 286 ? -14.914 -13.984 8.281 1 98.94 286 GLU B N 1
ATOM 5550 C CA . GLU B 1 286 ? -16.141 -14.188 7.516 1 98.94 286 GLU B CA 1
ATOM 5551 C C . GLU B 1 286 ? -15.891 -15.078 6.301 1 98.94 286 GLU B C 1
ATOM 5553 O O . GLU B 1 286 ? -16.734 -15.898 5.938 1 98.94 286 GLU B O 1
ATOM 5558 N N . ALA B 1 287 ? -14.742 -14.922 5.633 1 98.94 287 ALA B N 1
ATOM 5559 C CA . ALA B 1 287 ? -14.367 -15.758 4.496 1 98.94 287 ALA B CA 1
ATOM 5560 C C . ALA B 1 287 ? -14.242 -17.219 4.906 1 98.94 287 ALA B C 1
ATOM 5562 O O . ALA B 1 287 ? -14.727 -18.109 4.207 1 98.94 287 ALA B O 1
ATOM 5563 N N . LEU B 1 288 ? -13.562 -17.438 6.051 1 98.88 288 LEU B N 1
ATOM 5564 C CA . LEU B 1 288 ? -13.375 -18.812 6.535 1 98.88 288 LEU B CA 1
ATOM 5565 C C . LEU B 1 288 ? -14.703 -19.438 6.922 1 98.88 288 LEU B C 1
ATOM 5567 O O . LEU B 1 288 ? -14.922 -20.625 6.703 1 98.88 288 LEU B O 1
ATOM 5571 N N . LYS B 1 289 ? -15.633 -18.656 7.523 1 98.81 289 LYS B N 1
ATOM 5572 C CA . LYS B 1 289 ? -16.969 -19.156 7.832 1 98.81 289 LYS B CA 1
ATOM 5573 C C . LYS B 1 289 ? -17.703 -19.609 6.566 1 98.81 289 LYS B C 1
ATOM 5575 O O . LYS B 1 289 ? -18.344 -20.656 6.559 1 98.81 289 LYS B O 1
ATOM 5580 N N . TYR B 1 290 ? -17.625 -18.812 5.516 1 98.5 290 TYR B N 1
ATOM 5581 C CA . TYR B 1 290 ? -18.25 -19.188 4.25 1 98.5 290 TYR B CA 1
ATOM 5582 C C . TYR B 1 290 ? -17.656 -20.469 3.707 1 98.5 290 TYR B C 1
ATOM 5584 O O . TYR B 1 290 ? -18.391 -21.375 3.279 1 98.5 290 TYR B O 1
ATOM 5592 N N . ARG B 1 291 ? -16.344 -20.578 3.736 1 98.44 291 ARG B N 1
ATOM 5593 C CA . ARG B 1 291 ? -15.664 -21.781 3.244 1 98.44 291 ARG B CA 1
ATOM 5594 C C . ARG B 1 291 ? -16.047 -23 4.062 1 98.44 291 ARG B C 1
ATOM 5596 O O . ARG B 1 291 ? -16.234 -24.094 3.512 1 98.44 291 ARG B O 1
ATOM 5603 N N . GLU B 1 292 ? -16.188 -22.812 5.375 1 98.06 292 GLU B N 1
ATOM 5604 C CA . GLU B 1 292 ? -16.672 -23.891 6.234 1 98.06 292 GLU B CA 1
ATOM 5605 C C . GLU B 1 292 ? -18.078 -24.328 5.852 1 98.06 292 GLU B C 1
ATOM 5607 O O . GLU B 1 292 ? -18.391 -25.516 5.887 1 98.06 292 GLU B O 1
ATOM 5612 N N . SER B 1 293 ? -18.875 -23.375 5.469 1 97.62 293 SER B N 1
ATOM 5613 C CA . SER B 1 293 ? -20.266 -23.672 5.098 1 97.62 293 SER B CA 1
ATOM 5614 C C . SER B 1 293 ? -20.328 -24.484 3.812 1 97.62 293 SER B C 1
ATOM 5616 O O . SER B 1 293 ? -21.328 -25.141 3.539 1 97.62 293 SER B O 1
ATOM 5618 N N . LEU B 1 294 ? -19.25 -24.469 3.021 1 97.5 294 LEU B N 1
ATOM 5619 C CA . LEU B 1 294 ? -19.188 -25.219 1.769 1 97.5 294 LEU B CA 1
ATOM 5620 C C . LEU B 1 294 ? -18.656 -26.625 2 1 97.5 294 LEU B C 1
ATOM 5622 O O . LEU B 1 294 ? -18.469 -27.391 1.049 1 97.5 294 LEU B O 1
ATOM 5626 N N . GLY B 1 295 ? -18.359 -27.016 3.234 1 96.81 295 GLY B N 1
ATOM 5627 C CA . GLY B 1 295 ? -17.812 -28.328 3.547 1 96.81 295 GLY B CA 1
ATOM 5628 C C . GLY B 1 295 ? -16.359 -28.266 4.023 1 96.81 295 GLY B C 1
ATOM 5629 O O . GLY B 1 295 ? -15.766 -29.297 4.32 1 96.81 295 GLY B O 1
ATOM 5630 N N . GLY B 1 296 ? -15.812 -27.047 4.039 1 96.88 296 GLY B N 1
ATOM 5631 C CA . GLY B 1 296 ? -14.484 -26.891 4.594 1 96.88 296 GLY B CA 1
ATOM 5632 C C . GLY B 1 296 ? -13.391 -26.953 3.549 1 96.88 296 GLY B C 1
ATOM 5633 O O . GLY B 1 296 ? -13.664 -27.141 2.361 1 96.88 296 GLY B O 1
ATOM 5634 N N . GLU B 1 297 ? -12.148 -26.797 3.971 1 97.38 297 GLU B N 1
ATOM 5635 C CA . GLU B 1 297 ? -10.984 -26.656 3.105 1 97.38 297 GLU B CA 1
ATOM 5636 C C . GLU B 1 297 ? -10.789 -27.891 2.234 1 97.38 297 GLU B C 1
ATOM 5638 O O . GLU B 1 297 ? -10.508 -27.781 1.039 1 97.38 297 GLU B O 1
ATOM 5643 N N . GLU B 1 298 ? -10.914 -29 2.775 1 96.56 298 GLU B N 1
ATOM 5644 C CA . GLU B 1 298 ? -10.664 -30.234 2.037 1 96.56 298 GLU B CA 1
ATOM 5645 C C . GLU B 1 298 ? -11.68 -30.406 0.908 1 96.56 298 GLU B C 1
ATOM 5647 O O . GLU B 1 298 ? -11.305 -30.766 -0.214 1 96.56 298 GLU B O 1
ATOM 5652 N N . ALA B 1 299 ? -12.945 -30.203 1.214 1 97.44 299 ALA B N 1
ATOM 5653 C CA . ALA B 1 299 ? -13.992 -30.312 0.203 1 97.44 299 ALA B CA 1
ATOM 5654 C C . ALA B 1 299 ? -13.766 -29.328 -0.941 1 97.44 299 ALA B C 1
ATOM 5656 O O . ALA B 1 299 ? -13.938 -29.688 -2.111 1 97.44 299 ALA B O 1
ATOM 5657 N N . ILE B 1 300 ? -13.422 -28.156 -0.607 1 98.06 300 ILE B N 1
ATOM 5658 C CA . ILE B 1 300 ? -13.188 -27.109 -1.594 1 98.06 300 ILE B CA 1
ATOM 5659 C C . ILE B 1 300 ? -11.992 -27.484 -2.469 1 98.06 300 ILE B C 1
ATOM 5661 O O . ILE B 1 300 ? -12.07 -27.422 -3.697 1 98.06 300 ILE B O 1
ATOM 5665 N N . ARG B 1 301 ? -10.906 -27.859 -1.856 1 97.75 301 ARG B N 1
ATOM 5666 C CA . ARG B 1 301 ? -9.695 -28.219 -2.596 1 97.75 301 ARG B CA 1
ATOM 5667 C C . ARG B 1 301 ? -9.953 -29.406 -3.523 1 97.75 301 ARG B C 1
ATOM 5669 O O . ARG B 1 301 ? -9.477 -29.422 -4.66 1 97.75 301 ARG B O 1
ATOM 5676 N N . GLU B 1 302 ? -10.688 -30.359 -3.016 1 97.44 302 GLU B N 1
ATOM 5677 C CA . GLU B 1 302 ? -11.008 -31.531 -3.822 1 97.44 302 GLU B CA 1
ATOM 5678 C C . GLU B 1 302 ? -11.812 -31.156 -5.059 1 97.44 302 GLU B C 1
ATOM 5680 O O . GLU B 1 302 ? -11.5 -31.594 -6.168 1 97.44 302 GLU B O 1
ATOM 5685 N N . TYR B 1 303 ? -12.812 -30.406 -4.855 1 98.25 303 TYR B N 1
ATOM 5686 C CA . TYR B 1 303 ? -13.664 -30.031 -5.977 1 98.25 303 TYR B CA 1
ATOM 5687 C C . TYR B 1 303 ? -12.906 -29.188 -6.992 1 98.25 303 TYR B C 1
ATOM 5689 O O . TYR B 1 303 ? -12.969 -29.438 -8.195 1 98.25 303 TYR B O 1
ATOM 5697 N N . THR B 1 304 ? -12.234 -28.156 -6.523 1 98.62 304 THR B N 1
ATOM 5698 C CA . THR B 1 304 ? -11.57 -27.219 -7.426 1 98.62 304 THR B CA 1
ATOM 5699 C C . THR B 1 304 ? -10.461 -27.922 -8.203 1 98.62 304 THR B C 1
ATOM 5701 O O . THR B 1 304 ? -10.242 -27.625 -9.383 1 98.62 304 THR B O 1
ATOM 5704 N N . HIS B 1 305 ? -9.766 -28.812 -7.547 1 98.62 305 HIS B N 1
ATOM 5705 C CA . HIS B 1 305 ? -8.758 -29.609 -8.25 1 98.62 305 HIS B CA 1
ATOM 5706 C C . HIS B 1 305 ? -9.406 -30.5 -9.297 1 98.62 305 HIS B C 1
ATOM 5708 O O . HIS B 1 305 ? -8.945 -30.547 -10.445 1 98.62 305 HIS B O 1
ATOM 5714 N N . LYS B 1 306 ? -10.398 -31.188 -8.891 1 98.38 306 LYS B N 1
ATOM 5715 C CA . LYS B 1 306 ? -11.07 -32.125 -9.781 1 98.38 306 LYS B CA 1
ATOM 5716 C C . LYS B 1 306 ? -11.594 -31.422 -11.031 1 98.38 306 LYS B C 1
ATOM 5718 O O . LYS B 1 306 ? -11.406 -31.906 -12.148 1 98.38 306 LYS B O 1
ATOM 5723 N N . ILE B 1 307 ? -12.25 -30.328 -10.828 1 98.56 307 ILE B N 1
ATOM 5724 C CA . ILE B 1 307 ? -12.859 -29.625 -11.953 1 98.56 307 ILE B CA 1
ATOM 5725 C C . ILE B 1 307 ? -11.766 -29.031 -12.844 1 98.56 307 ILE B C 1
ATOM 5727 O O . ILE B 1 307 ? -11.93 -28.953 -14.062 1 98.56 307 ILE B O 1
ATOM 5731 N N . ALA B 1 308 ? -10.625 -28.578 -12.281 1 98.75 308 ALA B N 1
ATOM 5732 C CA . ALA B 1 308 ? -9.5 -28.094 -13.07 1 98.75 308 ALA B CA 1
ATOM 5733 C C . ALA B 1 308 ? -8.922 -29.203 -13.938 1 98.75 308 ALA B C 1
ATOM 5735 O O . ALA B 1 308 ? -8.633 -29 -15.117 1 98.75 308 ALA B O 1
ATOM 5736 N N . VAL B 1 309 ? -8.758 -30.391 -13.344 1 98.75 309 VAL B N 1
ATOM 5737 C CA . VAL B 1 309 ? -8.188 -31.531 -14.047 1 98.75 309 VAL B CA 1
ATOM 5738 C C . VAL B 1 309 ? -9.133 -31.969 -15.172 1 98.75 309 VAL B C 1
ATOM 5740 O O . VAL B 1 309 ? -8.711 -32.094 -16.328 1 98.75 309 VAL B O 1
ATOM 5743 N N . GLN B 1 310 ? -10.398 -32.156 -14.859 1 98.81 310 GLN B N 1
ATOM 5744 C CA . GLN B 1 310 ? -11.383 -32.625 -15.844 1 98.81 310 GLN B CA 1
ATOM 5745 C C . GLN B 1 310 ? -11.609 -31.562 -16.922 1 98.81 310 GLN B C 1
ATOM 5747 O O . GLN B 1 310 ? -11.688 -31.875 -18.109 1 98.81 310 GLN B O 1
ATOM 5752 N N . GLY B 1 311 ? -11.773 -30.328 -16.438 1 98.81 311 GLY B N 1
ATOM 5753 C CA . GLY B 1 311 ? -11.977 -29.25 -17.375 1 98.81 311 GLY B CA 1
ATOM 5754 C C . GLY B 1 311 ? -10.781 -29.016 -18.297 1 98.81 311 GLY B C 1
ATOM 5755 O O . GLY B 1 311 ? -10.953 -28.766 -19.484 1 98.81 311 GLY B O 1
ATOM 5756 N N . GLY B 1 312 ? -9.57 -29.047 -17.734 1 98.81 312 GLY B N 1
ATOM 5757 C CA . GLY B 1 312 ? -8.375 -28.953 -18.547 1 98.81 312 GLY B CA 1
ATOM 5758 C C . GLY B 1 312 ? -8.289 -30.016 -19.625 1 98.81 312 GLY B C 1
ATOM 5759 O O . GLY B 1 312 ? -7.953 -29.734 -20.766 1 98.81 312 GLY B O 1
ATOM 5760 N N . ALA B 1 313 ? -8.57 -31.219 -19.234 1 98.81 313 ALA B N 1
ATOM 5761 C CA . ALA B 1 313 ? -8.562 -32.344 -20.188 1 98.81 313 ALA B CA 1
ATOM 5762 C C . ALA B 1 313 ? -9.578 -32.125 -21.297 1 98.81 313 ALA B C 1
ATOM 5764 O O . ALA B 1 313 ? -9.297 -32.406 -22.469 1 98.81 313 ALA B O 1
ATOM 5765 N N . LEU B 1 314 ? -10.742 -31.672 -20.922 1 98.88 314 LEU B N 1
ATOM 5766 C CA . LEU B 1 314 ? -11.805 -31.422 -21.891 1 98.88 314 LEU B CA 1
ATOM 5767 C C . LEU B 1 314 ? -11.359 -30.375 -22.906 1 98.88 314 LEU B C 1
ATOM 5769 O O . LEU B 1 314 ? -11.508 -30.578 -24.125 1 98.88 314 LEU B O 1
ATOM 5773 N N . VAL B 1 315 ? -10.844 -29.266 -22.438 1 98.88 315 VAL B N 1
ATOM 5774 C CA . VAL B 1 315 ? -10.445 -28.188 -23.328 1 98.88 315 VAL B CA 1
ATOM 5775 C C . VAL B 1 315 ? -9.266 -28.641 -24.188 1 98.88 315 VAL B C 1
ATOM 5777 O O . VAL B 1 315 ? -9.195 -28.312 -25.375 1 98.88 315 VAL B O 1
ATOM 5780 N N . ALA B 1 316 ? -8.32 -29.359 -23.594 1 98.88 316 ALA B N 1
ATOM 5781 C CA . ALA B 1 316 ? -7.195 -29.875 -24.375 1 98.88 316 ALA B CA 1
ATOM 5782 C C . ALA B 1 316 ? -7.688 -30.766 -25.516 1 98.88 316 ALA B C 1
ATOM 5784 O O . ALA B 1 316 ? -7.176 -30.688 -26.625 1 98.88 316 ALA B O 1
ATOM 5785 N N . LYS B 1 317 ? -8.586 -31.594 -25.203 1 98.81 317 LYS B N 1
ATOM 5786 C CA . LYS B 1 317 ? -9.172 -32.469 -26.234 1 98.81 317 LYS B CA 1
ATOM 5787 C C . LYS B 1 317 ? -9.828 -31.656 -27.344 1 98.81 317 LYS B C 1
ATOM 5789 O O . LYS B 1 317 ? -9.648 -31.953 -28.516 1 98.81 317 LYS B O 1
ATOM 5794 N N . MET B 1 318 ? -10.594 -30.688 -26.969 1 98.69 318 MET B N 1
ATOM 5795 C CA . MET B 1 318 ? -11.25 -29.828 -27.938 1 98.69 318 MET B CA 1
ATOM 5796 C C . MET B 1 318 ? -10.227 -29.156 -28.844 1 98.69 318 MET B C 1
ATOM 5798 O O . MET B 1 318 ? -10.469 -29 -30.047 1 98.69 318 MET B O 1
ATOM 5802 N N . LEU B 1 319 ? -9.109 -28.766 -28.25 1 98.56 319 LEU B N 1
ATOM 5803 C CA . LEU B 1 319 ? -8.094 -28.031 -28.984 1 98.56 319 LEU B CA 1
ATOM 5804 C C . LEU B 1 319 ? -7.156 -28.984 -29.719 1 98.56 319 LEU B C 1
ATOM 5806 O O . LEU B 1 319 ? -6.387 -28.562 -30.594 1 98.56 319 LEU B O 1
ATOM 5810 N N . GLY B 1 320 ? -7.234 -30.234 -29.406 1 98.5 320 GLY B N 1
ATOM 5811 C CA . GLY B 1 320 ? -6.332 -31.219 -30 1 98.5 320 GLY B CA 1
ATOM 5812 C C . GLY B 1 320 ? -4.914 -31.109 -29.453 1 98.5 320 GLY B C 1
ATOM 5813 O O . GLY B 1 320 ? -3.949 -31.297 -30.203 1 98.5 320 GLY B O 1
ATOM 5814 N N . THR B 1 321 ? -4.805 -30.688 -28.234 1 98.5 321 THR B N 1
ATOM 5815 C CA . THR B 1 321 ? -3.502 -30.484 -27.609 1 98.5 321 THR B CA 1
ATOM 5816 C C . THR B 1 321 ? -3.43 -31.203 -26.266 1 98.5 321 THR B C 1
ATOM 5818 O O . THR B 1 321 ? -3.984 -32.312 -26.125 1 98.5 321 THR B O 1
ATOM 5821 N N . GLN B 1 322 ? -2.703 -30.672 -25.297 1 98.31 322 GLN B N 1
ATOM 5822 C CA . GLN B 1 322 ? -2.502 -31.359 -24.031 1 98.31 322 GLN B CA 1
ATOM 5823 C C . GLN B 1 322 ? -2.467 -30.359 -22.875 1 98.31 322 GLN B C 1
ATOM 5825 O O . GLN B 1 322 ? -2.219 -29.172 -23.062 1 98.31 322 GLN B O 1
ATOM 5830 N N . VAL B 1 323 ? -2.771 -30.891 -21.734 1 98.69 323 VAL B N 1
ATOM 5831 C CA . VAL B 1 323 ? -2.555 -30.156 -20.5 1 98.69 323 VAL B CA 1
ATOM 5832 C C . VAL B 1 323 ? -1.07 -30.172 -20.141 1 98.69 323 VAL B C 1
ATOM 5834 O O . VAL B 1 323 ? -0.379 -31.172 -20.359 1 98.69 323 VAL B O 1
ATOM 5837 N N . LEU B 1 324 ? -0.527 -29 -19.703 1 98.75 324 LEU B N 1
ATOM 5838 C CA . LEU B 1 324 ? 0.829 -28.984 -19.172 1 98.75 324 LEU B CA 1
ATOM 5839 C C . LEU B 1 324 ? 0.908 -29.781 -17.875 1 98.75 324 LEU B C 1
ATOM 5841 O O . LEU B 1 324 ? 0.528 -29.297 -16.812 1 98.75 324 LEU B O 1
ATOM 5845 N N . GLU B 1 325 ? 1.374 -31.016 -17.969 1 98.31 325 GLU B N 1
ATOM 5846 C CA . GLU B 1 325 ? 1.45 -31.922 -16.828 1 98.31 325 GLU B CA 1
ATOM 5847 C C . GLU B 1 325 ? 2.66 -32.844 -16.938 1 98.31 325 GLU B C 1
ATOM 5849 O O . GLU B 1 325 ? 3.146 -33.094 -18.031 1 98.31 325 GLU B O 1
ATOM 5854 N N . ASN B 1 326 ? 3.178 -33.219 -15.836 1 98.25 326 ASN B N 1
ATOM 5855 C CA . ASN B 1 326 ? 4.27 -34.188 -15.844 1 98.25 326 ASN B CA 1
ATOM 5856 C C . ASN B 1 326 ? 3.762 -35.594 -15.641 1 98.25 326 ASN B C 1
ATOM 5858 O O . ASN B 1 326 ? 2.557 -35.812 -15.516 1 98.25 326 ASN B O 1
ATOM 5862 N N . SER B 1 327 ? 4.668 -36.562 -15.664 1 98 327 SER B N 1
ATOM 5863 C CA . SER B 1 327 ? 4.273 -37.969 -15.609 1 98 327 SER B CA 1
ATOM 5864 C C . SER B 1 327 ? 3.693 -38.344 -14.242 1 98 327 SER B C 1
ATOM 5866 O O . SER B 1 327 ? 2.805 -39.188 -14.141 1 98 327 SER B O 1
ATOM 5868 N N . ALA B 1 328 ? 4.141 -37.625 -13.219 1 97.75 328 ALA B N 1
ATOM 5869 C CA . ALA B 1 328 ? 3.723 -37.906 -11.852 1 97.75 328 ALA B CA 1
ATOM 5870 C C . ALA B 1 328 ? 2.439 -37.156 -11.5 1 97.75 328 ALA B C 1
ATOM 5872 O O . ALA B 1 328 ? 1.853 -37.375 -10.438 1 97.75 328 ALA B O 1
ATOM 5873 N N . LYS B 1 329 ? 1.98 -36.312 -12.328 1 97.75 329 LYS B N 1
ATOM 5874 C CA . LYS B 1 329 ? 0.743 -35.531 -12.141 1 97.75 329 LYS B CA 1
ATOM 5875 C C . LYS B 1 329 ? 0.788 -34.719 -10.867 1 97.75 329 LYS B C 1
ATOM 5877 O O . LYS B 1 329 ? -0.156 -34.75 -10.07 1 97.75 329 LYS B O 1
ATOM 5882 N N . THR B 1 330 ? 1.888 -33.969 -10.703 1 97.69 330 THR B N 1
ATOM 5883 C CA . THR B 1 330 ? 2.088 -33.188 -9.492 1 97.69 330 THR B CA 1
ATOM 5884 C C . THR B 1 330 ? 1.916 -31.688 -9.797 1 97.69 330 THR B C 1
ATOM 5886 O O . THR B 1 330 ? 2.045 -30.844 -8.898 1 97.69 330 THR B O 1
ATOM 5889 N N . LEU B 1 331 ? 1.594 -31.297 -11.039 1 98.5 331 LEU B N 1
ATOM 5890 C CA . LEU B 1 331 ? 1.743 -29.891 -11.438 1 98.5 331 LEU B CA 1
ATOM 5891 C C . LEU B 1 331 ? 0.439 -29.125 -11.242 1 98.5 331 LEU B C 1
ATOM 5893 O O . LEU B 1 331 ? 0.456 -27.938 -10.945 1 98.5 331 LEU B O 1
ATOM 5897 N N . THR B 1 332 ? -0.726 -29.781 -11.375 1 98.62 332 THR B N 1
ATOM 5898 C CA . THR B 1 332 ? -2.006 -29.094 -11.422 1 98.62 332 THR B CA 1
ATOM 5899 C C . THR B 1 332 ? -2.639 -29.031 -10.031 1 98.62 332 THR B C 1
ATOM 5901 O O . THR B 1 332 ? -2.811 -30.062 -9.383 1 98.62 332 THR B O 1
ATOM 5904 N N . ALA B 1 333 ? -2.891 -27.828 -9.5 1 98.12 333 ALA B N 1
ATOM 5905 C CA . ALA B 1 333 ? -3.754 -27.625 -8.344 1 98.12 333 ALA B CA 1
ATOM 5906 C C . ALA B 1 333 ? -5.164 -27.234 -8.773 1 98.12 333 ALA B C 1
ATOM 5908 O O . ALA B 1 333 ? -5.934 -28.078 -9.242 1 98.12 333 ALA B O 1
ATOM 5909 N N . SER B 1 334 ? -5.527 -25.953 -8.672 1 98.69 334 SER B N 1
ATOM 5910 C CA . SER B 1 334 ? -6.836 -25.484 -9.125 1 98.69 334 SER B CA 1
ATOM 5911 C C . SER B 1 334 ? -6.711 -24.625 -10.367 1 98.69 334 SER B C 1
ATOM 5913 O O . SER B 1 334 ? -7.719 -24.172 -10.922 1 98.69 334 SER B O 1
ATOM 5915 N N . MET B 1 335 ? -5.48 -24.375 -10.781 1 98.75 335 MET B N 1
ATOM 5916 C CA . MET B 1 335 ? -5.164 -23.75 -12.062 1 98.75 335 MET B CA 1
ATOM 5917 C C . MET B 1 335 ? -4.613 -24.766 -13.047 1 98.75 335 MET B C 1
ATOM 5919 O O . MET B 1 335 ? -3.832 -25.641 -12.664 1 98.75 335 MET B O 1
ATOM 5923 N N . VAL B 1 336 ? -5.109 -24.688 -14.242 1 98.69 336 VAL B N 1
ATOM 5924 C CA . VAL B 1 336 ? -4.672 -25.672 -15.234 1 98.69 336 VAL B CA 1
ATOM 5925 C C . VAL B 1 336 ? -4.211 -24.953 -16.5 1 98.69 336 VAL B C 1
ATOM 5927 O O . VAL B 1 336 ? -4.863 -24.016 -16.969 1 98.69 336 VAL B O 1
ATOM 5930 N N . SER B 1 337 ? -3.049 -25.328 -16.984 1 98.81 337 SER B N 1
ATOM 5931 C CA . SER B 1 337 ? -2.482 -24.766 -18.203 1 98.81 337 SER B CA 1
ATOM 5932 C C . SER B 1 337 ? -2.693 -25.703 -19.391 1 98.81 337 SER B C 1
ATOM 5934 O O . SER B 1 337 ? -2.357 -26.891 -19.312 1 98.81 337 SER B O 1
ATOM 5936 N N . ILE B 1 338 ? -3.23 -25.172 -20.422 1 98.81 338 ILE B N 1
ATOM 5937 C CA . ILE B 1 338 ? -3.535 -25.953 -21.625 1 98.81 338 ILE B CA 1
ATOM 5938 C C . ILE B 1 338 ? -2.77 -25.391 -22.812 1 98.81 338 ILE B C 1
ATOM 5940 O O . ILE B 1 338 ? -2.791 -24.172 -23.062 1 98.81 338 ILE B O 1
ATOM 5944 N N . GLU B 1 339 ? -2.092 -26.25 -23.484 1 98.69 339 GLU B N 1
ATOM 5945 C CA . GLU B 1 339 ? -1.356 -25.859 -24.688 1 98.69 339 GLU B CA 1
ATOM 5946 C C . GLU B 1 339 ? -2.305 -25.391 -25.781 1 98.69 339 GLU B C 1
ATOM 5948 O O . GLU B 1 339 ? -3.352 -26 -26.016 1 98.69 339 GLU B O 1
ATOM 5953 N N . LEU B 1 340 ? -1.997 -24.281 -26.359 1 98.56 340 LEU B N 1
ATOM 5954 C CA . LEU B 1 340 ? -2.725 -23.859 -27.547 1 98.56 340 LEU B CA 1
ATOM 5955 C C . LEU B 1 340 ? -2.133 -24.484 -28.812 1 98.56 340 LEU B C 1
ATOM 5957 O O . LEU B 1 340 ? -0.915 -24.625 -28.922 1 98.56 340 LEU B O 1
ATOM 5961 N N . PRO B 1 341 ? -3.018 -24.891 -29.719 1 97.38 341 PRO B N 1
ATOM 5962 C CA . PRO B 1 341 ? -2.465 -25.375 -30.984 1 97.38 341 PRO B CA 1
ATOM 5963 C C . PRO B 1 341 ? -1.699 -24.297 -31.75 1 97.38 341 PRO B C 1
ATOM 5965 O O . PRO B 1 341 ? -1.934 -23.109 -31.547 1 97.38 341 PRO B O 1
ATOM 5968 N N . PRO B 1 342 ? -0.799 -24.75 -32.625 1 94.69 342 PRO B N 1
ATOM 5969 C CA . PRO B 1 342 ? -0.077 -23.75 -33.406 1 94.69 342 PRO B CA 1
ATOM 5970 C C . PRO B 1 342 ? -1.008 -22.875 -34.25 1 94.69 342 PRO B C 1
ATOM 5972 O O . PRO B 1 342 ? -2.039 -23.359 -34.75 1 94.69 342 PRO B O 1
ATOM 5975 N N . PHE B 1 343 ? -0.688 -21.672 -34.312 1 94.81 343 PHE B N 1
ATOM 5976 C CA . PHE B 1 343 ? -1.414 -20.734 -35.156 1 94.81 343 PHE B CA 1
ATOM 5977 C C . PHE B 1 343 ? -0.455 -19.75 -35.812 1 94.81 343 PHE B C 1
ATOM 5979 O O . PHE B 1 343 ? 0.672 -19.578 -35.344 1 94.81 343 PHE B O 1
ATOM 5986 N N . ASN B 1 344 ? -0.903 -19.234 -36.969 1 93.12 344 ASN B N 1
ATOM 5987 C CA . ASN B 1 344 ? -0.149 -18.234 -37.719 1 93.12 344 ASN B CA 1
ATOM 5988 C C . ASN B 1 344 ? -0.769 -16.844 -37.594 1 93.12 344 ASN B C 1
ATOM 5990 O O . ASN B 1 344 ? -1.99 -16.703 -37.656 1 93.12 344 ASN B O 1
ATOM 5994 N N . THR B 1 345 ? 0.051 -15.922 -37.219 1 94.25 345 THR B N 1
ATOM 5995 C CA . THR B 1 345 ? -0.443 -14.562 -37.062 1 94.25 345 THR B CA 1
ATOM 5996 C C . THR B 1 345 ? 0.656 -13.547 -37.375 1 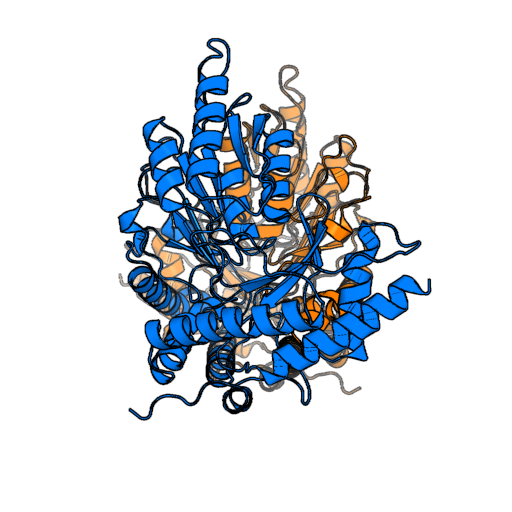94.25 345 THR B C 1
ATOM 5998 O O . THR B 1 345 ? 1.841 -13.891 -37.375 1 94.25 345 THR B O 1
ATOM 6001 N N . THR B 1 346 ? 0.292 -12.344 -37.719 1 95.25 346 THR B N 1
ATOM 6002 C CA . THR B 1 346 ? 1.232 -11.25 -37.938 1 95.25 346 THR B CA 1
ATOM 6003 C C . THR B 1 346 ? 1.499 -10.484 -36.656 1 95.25 346 THR B C 1
ATOM 6005 O O . THR B 1 346 ? 2.389 -9.625 -36.625 1 95.25 346 THR B O 1
ATOM 6008 N N . LEU B 1 347 ? 0.757 -10.898 -35.594 1 95.5 347 LEU B N 1
ATOM 6009 C CA . LEU B 1 347 ? 0.947 -10.219 -34.312 1 95.5 347 LEU B CA 1
ATOM 6010 C C . LEU B 1 347 ? 2.291 -10.594 -33.688 1 95.5 347 LEU B C 1
ATOM 6012 O O . LEU B 1 347 ? 2.742 -11.734 -33.812 1 95.5 347 LEU B O 1
ATOM 6016 N N . LYS B 1 348 ? 2.902 -9.523 -33.188 1 94.56 348 LYS B N 1
ATOM 6017 C CA . LYS B 1 348 ? 4.09 -9.781 -32.375 1 94.56 348 LYS B CA 1
ATOM 6018 C C . LYS B 1 348 ? 3.736 -10.586 -31.125 1 94.56 348 LYS B C 1
ATOM 6020 O O . LYS B 1 348 ? 2.619 -10.492 -30.609 1 94.56 348 LYS B O 1
ATOM 6025 N N . ASP B 1 349 ? 4.59 -11.438 -30.469 1 94.25 349 ASP B N 1
ATOM 6026 C CA . ASP B 1 349 ? 4.379 -12.258 -29.281 1 94.25 349 ASP B CA 1
ATOM 6027 C C . ASP B 1 349 ? 3.752 -11.445 -28.156 1 94.25 349 ASP B C 1
ATOM 6029 O O . ASP B 1 349 ? 2.838 -11.914 -27.469 1 94.25 349 ASP B O 1
ATOM 6033 N N . SER B 1 350 ? 4.234 -10.234 -28 1 93.81 350 SER B N 1
ATOM 6034 C CA . SER B 1 350 ? 3.77 -9.391 -26.906 1 93.81 350 SER B CA 1
ATOM 6035 C C . SER B 1 350 ? 2.311 -8.984 -27.094 1 93.81 350 SER B C 1
ATOM 6037 O O . SER B 1 350 ? 1.657 -8.531 -26.156 1 93.81 350 SER B O 1
ATOM 6039 N N . GLU B 1 351 ? 1.8 -9.164 -28.234 1 96.19 351 GLU B N 1
ATOM 6040 C CA . GLU B 1 351 ? 0.451 -8.703 -28.562 1 96.19 351 GLU B CA 1
ATOM 6041 C C . GLU B 1 351 ? -0.551 -9.852 -28.5 1 96.19 351 GLU B C 1
ATOM 6043 O O . GLU B 1 351 ? -1.761 -9.625 -28.438 1 96.19 351 GLU B O 1
ATOM 6048 N N . ILE B 1 352 ? -0.079 -11.055 -28.578 1 96.44 352 ILE B N 1
ATOM 6049 C CA . ILE B 1 352 ? -0.934 -12.227 -28.719 1 96.44 352 ILE B CA 1
ATOM 6050 C C . ILE B 1 352 ? -1.75 -12.422 -27.438 1 96.44 352 ILE B C 1
ATOM 6052 O O . ILE B 1 352 ? -2.973 -12.57 -27.5 1 96.44 352 ILE B O 1
ATOM 6056 N N . GLY B 1 353 ? -1.093 -12.398 -26.266 1 95.88 353 GLY B N 1
ATOM 6057 C CA . GLY B 1 353 ? -1.77 -12.547 -24.984 1 95.88 353 GLY B CA 1
ATOM 6058 C C . GLY B 1 353 ? -2.887 -11.539 -24.781 1 95.88 353 GLY B C 1
ATOM 6059 O O . GLY B 1 353 ? -4.039 -11.914 -24.562 1 95.88 353 GLY B O 1
ATOM 6060 N N . PRO B 1 354 ? -2.557 -10.281 -24.953 1 95.88 354 PRO B N 1
ATOM 6061 C CA . PRO B 1 354 ? -3.57 -9.234 -24.812 1 95.88 354 PRO B CA 1
ATOM 6062 C C . PRO B 1 354 ? -4.719 -9.375 -25.812 1 95.88 354 PRO B C 1
ATOM 6064 O O . PRO B 1 354 ? -5.875 -9.117 -25.469 1 95.88 354 PRO B O 1
ATOM 6067 N N . PHE B 1 355 ? -4.371 -9.758 -27.047 1 97 355 PHE B N 1
ATOM 6068 C CA . PHE B 1 355 ? -5.402 -9.953 -28.062 1 97 355 PHE B CA 1
ATOM 6069 C C . PHE B 1 355 ? -6.391 -11.023 -27.625 1 97 355 PHE B C 1
ATOM 6071 O O . PHE B 1 355 ? -7.602 -10.797 -27.641 1 97 355 PHE B O 1
ATOM 6078 N N . ILE B 1 356 ? -5.926 -12.148 -27.219 1 98.06 356 ILE B N 1
ATOM 6079 C CA . ILE B 1 356 ? -6.766 -13.266 -26.812 1 98.06 356 ILE B CA 1
ATOM 6080 C C . ILE B 1 356 ? -7.57 -12.891 -25.578 1 98.06 356 ILE B C 1
ATOM 6082 O O . ILE B 1 356 ? -8.773 -13.141 -25.516 1 98.06 356 ILE B O 1
ATOM 6086 N N . MET B 1 357 ? -6.934 -12.305 -24.641 1 97.69 357 MET B N 1
ATOM 6087 C CA . MET B 1 357 ? -7.578 -11.914 -23.391 1 97.69 357 MET B CA 1
ATOM 6088 C C . MET B 1 357 ? -8.734 -10.961 -23.641 1 97.69 357 MET B C 1
ATOM 6090 O O . MET B 1 357 ? -9.82 -11.125 -23.094 1 97.69 357 MET B O 1
ATOM 6094 N N . LYS B 1 358 ? -8.547 -9.953 -24.453 1 97.88 358 LYS B N 1
ATOM 6095 C CA . LYS B 1 358 ? -9.594 -8.977 -24.75 1 97.88 358 LYS B CA 1
ATOM 6096 C C . LYS B 1 358 ? -10.781 -9.641 -25.453 1 97.88 358 LYS B C 1
ATOM 6098 O O . LYS B 1 358 ? -11.93 -9.297 -25.172 1 97.88 358 LYS B O 1
ATOM 6103 N N . LYS B 1 359 ? -10.492 -10.547 -26.359 1 98.25 359 LYS B N 1
ATOM 6104 C CA . LYS B 1 359 ? -11.57 -11.266 -27.031 1 98.25 359 LYS B CA 1
ATOM 6105 C C . LYS B 1 359 ? -12.359 -12.117 -26.031 1 98.25 359 LYS B C 1
ATOM 6107 O O . LYS B 1 359 ? -13.594 -12.125 -26.062 1 98.25 359 LYS B O 1
ATOM 6112 N N . LEU B 1 360 ? -11.648 -12.797 -25.188 1 98.62 360 LEU B N 1
ATOM 6113 C CA . LEU B 1 360 ? -12.305 -13.617 -24.172 1 98.62 360 LEU B CA 1
ATOM 6114 C C . LEU B 1 360 ? -13.195 -12.766 -23.266 1 98.62 360 LEU B C 1
ATOM 6116 O O . LEU B 1 360 ? -14.312 -13.156 -22.938 1 98.62 360 LEU B O 1
ATOM 6120 N N . ILE B 1 361 ? -12.742 -11.578 -22.891 1 98.38 361 ILE B N 1
ATOM 6121 C CA . ILE B 1 361 ? -13.438 -10.711 -21.953 1 98.38 361 ILE B CA 1
ATOM 6122 C C . ILE B 1 361 ? -14.633 -10.062 -22.656 1 98.38 361 ILE B C 1
ATOM 6124 O O . ILE B 1 361 ? -15.766 -10.156 -22.172 1 98.38 361 ILE B O 1
ATOM 6128 N N . TYR B 1 362 ? -14.422 -9.5 -23.766 1 97.75 362 TYR B N 1
ATOM 6129 C CA . TYR B 1 362 ? -15.414 -8.586 -24.328 1 97.75 362 TYR B CA 1
ATOM 6130 C C . TYR B 1 362 ? -16.359 -9.312 -25.281 1 97.75 362 TYR B C 1
ATOM 6132 O O . TYR B 1 362 ? -17.469 -8.844 -25.547 1 97.75 362 TYR B O 1
ATOM 6140 N N . GLU B 1 363 ? -15.93 -10.477 -25.844 1 98.12 363 GLU B N 1
ATOM 6141 C CA . GLU B 1 363 ? -16.766 -11.148 -26.828 1 98.12 363 GLU B CA 1
ATOM 6142 C C . GLU B 1 363 ? -17.312 -12.469 -26.281 1 98.12 363 GLU B C 1
ATOM 6144 O O . GLU B 1 363 ? -18.406 -12.906 -26.672 1 98.12 363 GLU B O 1
ATOM 6149 N N . TYR B 1 364 ? -16.609 -13.047 -25.344 1 98.31 364 TYR B N 1
ATOM 6150 C CA . TYR B 1 364 ? -17.016 -14.383 -24.922 1 98.31 364 TYR B CA 1
ATOM 6151 C C . TYR B 1 364 ? -17.297 -14.422 -23.422 1 98.31 364 TYR B C 1
ATOM 6153 O O . TYR B 1 364 ? -17.562 -15.492 -22.859 1 98.31 364 TYR B O 1
ATOM 6161 N N . ASN B 1 365 ? -17.234 -13.328 -22.672 1 97.31 365 ASN B N 1
ATOM 6162 C CA . ASN B 1 365 ? -17.641 -13.133 -21.297 1 97.31 365 ASN B CA 1
ATOM 6163 C C . ASN B 1 365 ? -16.891 -14.062 -20.344 1 97.31 365 ASN B C 1
ATOM 6165 O O . ASN B 1 365 ? -17.484 -14.656 -19.438 1 97.31 365 ASN B O 1
ATOM 6169 N N . THR B 1 366 ? -15.664 -14.328 -20.641 1 98.25 366 THR B N 1
ATOM 6170 C CA . THR B 1 366 ? -14.766 -15.109 -19.797 1 98.25 366 THR B CA 1
ATOM 6171 C C . THR B 1 366 ? -13.359 -14.516 -19.828 1 98.25 366 THR B C 1
ATOM 6173 O O . THR B 1 366 ? -13.164 -13.367 -20.234 1 98.25 366 THR B O 1
ATOM 6176 N N . MET B 1 367 ? -12.477 -15.141 -19.156 1 96.81 367 MET B N 1
ATOM 6177 C CA . MET B 1 367 ? -11.109 -14.633 -19.109 1 96.81 367 MET B CA 1
ATOM 6178 C C . MET B 1 367 ? -10.117 -15.758 -18.828 1 96.81 367 MET B C 1
ATOM 6180 O O . MET B 1 367 ? -10.383 -16.625 -17.984 1 96.81 367 MET B O 1
ATOM 6184 N N . ALA B 1 368 ? -9.109 -15.734 -19.547 1 96.69 368 ALA B N 1
ATOM 6185 C CA . ALA B 1 368 ? -7.957 -16.594 -19.281 1 96.69 368 ALA B CA 1
ATOM 6186 C C . ALA B 1 368 ? -6.664 -15.953 -19.766 1 96.69 368 ALA B C 1
ATOM 6188 O O . ALA B 1 368 ? -6.609 -15.422 -20.875 1 96.69 368 ALA B O 1
ATOM 6189 N N . PRO B 1 369 ? -5.668 -15.953 -18.953 1 97 369 PRO B N 1
ATOM 6190 C CA . PRO B 1 369 ? -4.383 -15.461 -19.453 1 97 369 PRO B CA 1
ATOM 6191 C C . PRO B 1 369 ? -3.701 -16.438 -20.406 1 97 369 PRO B C 1
ATOM 6193 O O . PRO B 1 369 ? -3.891 -17.656 -20.281 1 97 369 PRO B O 1
ATOM 6196 N N . THR B 1 370 ? -3.012 -15.891 -21.375 1 97.38 370 THR B N 1
ATOM 6197 C CA . THR B 1 370 ? -2.209 -16.656 -22.328 1 97.38 370 THR B CA 1
ATOM 6198 C C . THR B 1 370 ? -0.734 -16.266 -22.219 1 97.38 370 THR B C 1
ATOM 6200 O O . THR B 1 370 ? -0.4 -15.094 -22.078 1 97.38 370 THR B O 1
ATOM 6203 N N . TYR B 1 371 ? 0.102 -17.234 -22.219 1 96.31 371 TYR B N 1
ATOM 6204 C CA . TYR B 1 371 ? 1.53 -17.016 -22.031 1 96.31 371 TYR B CA 1
ATOM 6205 C C . TYR B 1 371 ? 2.354 -18.031 -22.797 1 96.31 371 TYR B C 1
ATOM 6207 O O . TYR B 1 371 ? 1.813 -19.031 -23.281 1 96.31 371 TYR B O 1
ATOM 6215 N N . LYS B 1 372 ? 3.596 -17.75 -22.906 1 95.31 372 LYS B N 1
ATOM 6216 C CA . LYS B 1 372 ? 4.516 -18.672 -23.594 1 95.31 372 LYS B CA 1
ATOM 6217 C C . LYS B 1 372 ? 5.438 -19.359 -22.594 1 95.31 372 LYS B C 1
ATOM 6219 O O . LYS B 1 372 ? 5.914 -18.734 -21.641 1 95.31 372 LYS B O 1
ATOM 6224 N N . ASN B 1 373 ? 5.621 -20.562 -22.703 1 94.81 373 ASN B N 1
ATOM 6225 C CA . ASN B 1 373 ? 6.613 -21.375 -22 1 94.81 373 ASN B CA 1
ATOM 6226 C C . ASN B 1 373 ? 7.23 -22.422 -22.906 1 94.81 373 ASN B C 1
ATOM 6228 O O . ASN B 1 373 ? 6.512 -23.141 -23.609 1 94.81 373 ASN B O 1
ATOM 6232 N N . ASN B 1 374 ? 8.617 -22.438 -22.922 1 94.5 374 ASN B N 1
ATOM 6233 C CA . ASN B 1 374 ? 9.344 -23.422 -23.719 1 94.5 374 ASN B CA 1
ATOM 6234 C C . ASN B 1 374 ? 8.914 -23.375 -25.172 1 94.5 374 ASN B C 1
ATOM 6236 O O . ASN B 1 374 ? 8.641 -24.422 -25.766 1 94.5 374 ASN B O 1
ATOM 6240 N N . GLY B 1 375 ? 8.688 -22.219 -25.656 1 93.38 375 GLY B N 1
ATOM 6241 C CA . GLY B 1 375 ? 8.438 -21.984 -27.062 1 93.38 375 GLY B CA 1
ATOM 6242 C C . GLY B 1 375 ? 6.996 -22.25 -27.469 1 93.38 375 GLY B C 1
ATOM 6243 O O . GLY B 1 375 ? 6.629 -22.094 -28.625 1 93.38 375 GLY B O 1
ATOM 6244 N N . LYS B 1 376 ? 6.152 -22.594 -26.547 1 96.38 376 LYS B N 1
ATOM 6245 C CA . LYS B 1 376 ? 4.758 -22.906 -26.828 1 96.38 376 LYS B CA 1
ATOM 6246 C C . LYS B 1 376 ? 3.814 -21.953 -26.109 1 96.38 376 LYS B C 1
ATOM 6248 O O . LYS B 1 376 ? 4.141 -21.438 -25.031 1 96.38 376 LYS B O 1
ATOM 6253 N N . TRP B 1 377 ? 2.639 -21.75 -26.781 1 97.69 377 TRP B N 1
ATOM 6254 C CA . TRP B 1 377 ? 1.62 -20.906 -26.172 1 97.69 377 TRP B CA 1
ATOM 6255 C C . TRP B 1 377 ? 0.676 -21.734 -25.312 1 97.69 377 TRP B C 1
ATOM 6257 O O . TRP B 1 377 ? 0.291 -22.844 -25.688 1 97.69 377 TRP B O 1
ATOM 6267 N N . TYR B 1 378 ? 0.354 -21.203 -24.156 1 98.5 378 TYR B N 1
ATOM 6268 C CA . TYR B 1 378 ? -0.572 -21.844 -23.219 1 98.5 378 TYR B CA 1
ATOM 6269 C C . TYR B 1 378 ? -1.644 -20.859 -22.766 1 98.5 378 TYR B C 1
ATOM 6271 O O . TYR B 1 378 ? -1.467 -19.641 -22.875 1 98.5 378 TYR B O 1
ATOM 6279 N N . THR B 1 379 ? -2.742 -21.406 -22.391 1 98.5 379 THR B N 1
ATOM 6280 C CA . THR B 1 379 ? -3.748 -20.641 -21.656 1 98.5 379 THR B CA 1
ATOM 6281 C C . THR B 1 379 ? -3.979 -21.25 -20.266 1 98.5 379 THR B C 1
ATOM 6283 O O . THR B 1 379 ? -3.779 -22.453 -20.078 1 98.5 379 THR B O 1
ATOM 6286 N N . ARG B 1 380 ? -4.207 -20.406 -19.281 1 98.69 380 ARG B N 1
ATOM 6287 C CA . ARG B 1 380 ? -4.438 -20.844 -17.906 1 98.69 380 ARG B CA 1
ATOM 6288 C C . ARG B 1 380 ? -5.906 -20.703 -17.531 1 98.69 380 ARG B C 1
ATOM 6290 O O . ARG B 1 380 ? -6.469 -19.609 -17.594 1 98.69 380 ARG B O 1
ATOM 6297 N N . LEU B 1 381 ? -6.59 -21.797 -17.203 1 98.81 381 LEU B N 1
ATOM 6298 C CA . LEU B 1 381 ? -7.961 -21.781 -16.703 1 98.81 381 LEU B CA 1
ATOM 6299 C C . LEU B 1 381 ? -8.008 -22.188 -15.234 1 98.81 381 LEU B C 1
ATOM 6301 O O . LEU B 1 381 ? -7.09 -22.859 -14.742 1 98.81 381 LEU B O 1
ATOM 6305 N N . CYS B 1 382 ? -9.016 -21.766 -14.555 1 98.75 382 CYS B N 1
ATOM 6306 C CA . CYS B 1 382 ? -9.086 -22 -13.117 1 98.75 382 CYS B CA 1
ATOM 6307 C C . CYS B 1 382 ? -10.344 -22.797 -12.75 1 98.75 382 CYS B C 1
ATOM 6309 O O . CYS B 1 382 ? -11.43 -22.484 -13.242 1 98.75 382 CYS B O 1
ATOM 6311 N N . GLY B 1 383 ? -10.164 -23.844 -11.977 1 98.62 383 GLY B N 1
ATOM 6312 C CA . GLY B 1 383 ? -11.281 -24.453 -11.258 1 98.62 383 GLY B CA 1
ATOM 6313 C C . GLY B 1 383 ? -11.633 -23.719 -9.977 1 98.62 383 GLY B C 1
ATOM 6314 O O . GLY B 1 383 ? -10.742 -23.344 -9.211 1 98.62 383 GLY B O 1
ATOM 6315 N N . GLN B 1 384 ? -12.867 -23.469 -9.742 1 98.5 384 GLN B N 1
ATOM 6316 C CA . GLN B 1 384 ? -13.367 -22.828 -8.523 1 98.5 384 GLN B CA 1
ATOM 6317 C C . GLN B 1 384 ? -14.727 -23.406 -8.125 1 98.5 384 GLN B C 1
ATOM 6319 O O . GLN B 1 384 ? -15.367 -24.109 -8.914 1 98.5 384 GLN B O 1
ATOM 6324 N N . VAL B 1 385 ? -15.227 -23.125 -6.957 1 98.44 385 VAL B N 1
ATOM 6325 C CA . VAL B 1 385 ? -16.406 -23.75 -6.359 1 98.44 385 VAL B CA 1
ATOM 6326 C C . VAL B 1 385 ? -17.641 -23.422 -7.191 1 98.44 385 VAL B C 1
ATOM 6328 O O . VAL B 1 385 ? -18.641 -24.141 -7.141 1 98.44 385 VAL B O 1
ATOM 6331 N N . TYR B 1 386 ? -17.609 -22.375 -8.023 1 98 386 TYR B N 1
ATOM 6332 C CA . TYR B 1 386 ? -18.781 -21.922 -8.75 1 98 386 TYR B CA 1
ATOM 6333 C C . TYR B 1 386 ? -18.656 -22.234 -10.234 1 98 386 TYR B C 1
ATOM 6335 O O . TYR B 1 386 ? -19.359 -21.641 -11.062 1 98 386 TYR B O 1
ATOM 6343 N N . VAL B 1 387 ? -17.672 -23.078 -10.625 1 97.75 387 VAL B N 1
ATOM 6344 C CA . VAL B 1 387 ? -17.391 -23.438 -12.008 1 97.75 387 VAL B CA 1
ATOM 6345 C C . VAL B 1 387 ? -17.719 -24.906 -12.25 1 97.75 387 VAL B C 1
ATOM 6347 O O . VAL B 1 387 ? -17.5 -25.75 -11.375 1 97.75 387 VAL B O 1
ATOM 6350 N N . ASP B 1 388 ? -18.219 -25.234 -13.391 1 97.19 388 ASP B N 1
ATOM 6351 C CA . ASP B 1 388 ? -18.422 -26.625 -13.773 1 97.19 388 ASP B CA 1
ATOM 6352 C C . ASP B 1 388 ? -17.906 -26.875 -15.188 1 97.19 388 ASP B C 1
ATOM 6354 O O . ASP B 1 388 ? -17.266 -26 -15.789 1 97.19 388 ASP B O 1
ATOM 6358 N N . LEU B 1 389 ? -18.125 -28.078 -15.719 1 98.12 389 LEU B N 1
ATOM 6359 C CA . LEU B 1 389 ? -17.5 -28.5 -16.969 1 98.12 389 LEU B CA 1
ATOM 6360 C C . LEU B 1 389 ? -18.047 -27.719 -18.141 1 98.12 389 LEU B C 1
ATOM 6362 O O . LEU B 1 389 ? -17.344 -27.484 -19.125 1 98.12 389 LEU B O 1
ATOM 6366 N N . ASP B 1 390 ? -19.266 -27.234 -18.047 1 98 390 ASP B N 1
ATOM 6367 C CA . ASP B 1 390 ? -19.859 -26.422 -19.109 1 98 390 ASP B CA 1
ATOM 6368 C C . ASP B 1 390 ? -19.094 -25.125 -19.312 1 98 390 ASP B C 1
ATOM 6370 O O . ASP B 1 390 ? -19.016 -24.609 -20.422 1 98 390 ASP B O 1
ATOM 6374 N N . ASP B 1 391 ? -18.656 -24.609 -18.234 1 98.56 391 ASP B N 1
ATOM 6375 C CA . ASP B 1 391 ? -17.859 -23.375 -18.312 1 98.56 391 ASP B CA 1
ATOM 6376 C C . ASP B 1 391 ? -16.562 -23.625 -19.078 1 98.56 391 ASP B C 1
ATOM 6378 O O . ASP B 1 391 ? -16.156 -22.797 -19.891 1 98.56 391 ASP B O 1
ATOM 6382 N N . PHE B 1 392 ? -15.93 -24.734 -18.844 1 98.75 392 PHE B N 1
ATOM 6383 C CA . PHE B 1 392 ? -14.703 -25.078 -19.547 1 98.75 392 PHE B CA 1
ATOM 6384 C C . PHE B 1 392 ? -14.984 -25.312 -21.031 1 98.75 392 PHE B C 1
ATOM 6386 O O . PHE B 1 392 ? -14.188 -24.906 -21.875 1 98.75 392 PHE B O 1
ATOM 6393 N N . GLU B 1 393 ? -16.062 -25.953 -21.297 1 98.69 393 GLU B N 1
ATOM 6394 C CA . GLU B 1 393 ? -16.438 -26.156 -22.703 1 98.69 393 GLU B CA 1
ATOM 6395 C C . GLU B 1 393 ? -16.625 -24.828 -23.422 1 98.69 393 GLU B C 1
ATOM 6397 O O . GLU B 1 393 ? -16.203 -24.672 -24.578 1 98.69 393 GLU B O 1
ATOM 6402 N N . HIS B 1 394 ? -17.281 -23.938 -22.719 1 98.56 394 HIS B N 1
ATOM 6403 C CA . HIS B 1 394 ? -17.438 -22.594 -23.281 1 98.56 394 HIS B CA 1
ATOM 6404 C C . HIS B 1 394 ? -16.094 -21.969 -23.625 1 98.56 394 HIS B C 1
ATOM 6406 O O . HIS B 1 394 ? -15.922 -21.391 -24.703 1 98.56 394 HIS B O 1
ATOM 6412 N N . ALA B 1 395 ? -15.156 -22.078 -22.734 1 98.62 395 ALA B N 1
ATOM 6413 C CA . ALA B 1 395 ? -13.82 -21.516 -22.953 1 98.62 395 ALA B CA 1
ATOM 6414 C C . ALA B 1 395 ? -13.133 -22.203 -24.141 1 98.62 395 ALA B C 1
ATOM 6416 O O . ALA B 1 395 ? -12.453 -21.547 -24.938 1 98.62 395 ALA B O 1
ATOM 6417 N N . GLY B 1 396 ? -13.273 -23.5 -24.219 1 98.69 396 GLY B N 1
ATOM 6418 C CA . GLY B 1 396 ? -12.703 -24.219 -25.344 1 98.69 396 GLY B CA 1
ATOM 6419 C C . GLY B 1 396 ? -13.227 -23.734 -26.688 1 98.69 396 GLY B C 1
ATOM 6420 O O . GLY B 1 396 ? -12.453 -23.516 -27.609 1 98.69 396 GLY B O 1
ATOM 6421 N N . LYS B 1 397 ? -14.539 -23.578 -26.766 1 98.69 397 LYS B N 1
ATOM 6422 C CA . LYS B 1 397 ? -15.156 -23.078 -27.984 1 98.69 397 LYS B CA 1
ATOM 6423 C C . LYS B 1 397 ? -14.672 -21.672 -28.328 1 98.69 397 LYS B C 1
ATOM 6425 O O . LYS B 1 397 ? -14.391 -21.359 -29.484 1 98.69 397 LYS B O 1
ATOM 6430 N N . ALA B 1 398 ? -14.633 -20.844 -27.312 1 98.75 398 ALA B N 1
ATOM 6431 C CA . ALA B 1 398 ? -14.164 -19.469 -27.5 1 98.75 398 ALA B CA 1
ATOM 6432 C C . ALA B 1 398 ? -12.727 -19.453 -28.031 1 98.75 398 ALA B C 1
ATOM 6434 O O . ALA B 1 398 ? -12.406 -18.703 -28.953 1 98.75 398 ALA B O 1
ATOM 6435 N N . LEU B 1 399 ? -11.859 -20.266 -27.438 1 98.69 399 LEU B N 1
ATOM 6436 C CA . LEU B 1 399 ? -10.453 -20.312 -27.828 1 98.69 399 LEU B CA 1
ATOM 6437 C C . LEU B 1 399 ? -10.297 -20.781 -29.266 1 98.69 399 LEU B C 1
ATOM 6439 O O . LEU B 1 399 ? -9.484 -20.25 -30.016 1 98.69 399 LEU B O 1
ATOM 6443 N N . LEU B 1 400 ? -11.062 -21.781 -29.641 1 98.25 400 LEU B N 1
ATOM 6444 C CA . LEU B 1 400 ? -11.023 -22.266 -31.016 1 98.25 400 LEU B CA 1
ATOM 6445 C C . LEU B 1 400 ? -11.391 -21.141 -32 1 98.25 400 LEU B C 1
ATOM 6447 O O . LEU B 1 400 ? -10.719 -20.969 -33.031 1 98.25 400 LEU B O 1
ATOM 6451 N N . ALA B 1 401 ? -12.406 -20.422 -31.672 1 98.25 401 ALA B N 1
ATOM 6452 C CA . ALA B 1 401 ? -12.852 -19.312 -32.531 1 98.25 401 ALA B CA 1
ATOM 6453 C C . ALA B 1 401 ? -11.781 -18.234 -32.625 1 98.25 401 ALA B C 1
ATOM 6455 O O . ALA B 1 401 ? -11.523 -17.703 -33.688 1 98.25 401 ALA B O 1
ATOM 6456 N N . ILE B 1 402 ? -11.203 -17.891 -31.5 1 98.25 402 ILE B N 1
ATOM 6457 C CA . ILE B 1 402 ? -10.203 -16.828 -31.438 1 98.25 402 ILE B CA 1
ATOM 6458 C C . ILE B 1 402 ? -8.953 -17.25 -32.219 1 98.25 402 ILE B C 1
ATOM 6460 O O . ILE B 1 402 ? -8.367 -16.453 -32.938 1 98.25 402 ILE B O 1
ATOM 6464 N N . LEU B 1 403 ? -8.547 -18.484 -32.062 1 97.56 403 LEU B N 1
ATOM 6465 C CA . LEU B 1 403 ? -7.367 -18.984 -32.75 1 97.56 403 LEU B CA 1
ATOM 6466 C C . LEU B 1 403 ? -7.605 -19.031 -34.25 1 97.56 403 LEU B C 1
ATOM 6468 O O . LEU B 1 403 ? -6.688 -18.781 -35.031 1 97.56 403 LEU B O 1
ATOM 6472 N N . ASP B 1 404 ? -8.812 -19.359 -34.656 1 96.81 404 ASP B N 1
ATOM 6473 C CA . ASP B 1 404 ? -9.172 -19.312 -36.062 1 96.81 404 ASP B CA 1
ATOM 6474 C C . ASP B 1 404 ? -9.039 -17.906 -36.625 1 96.81 404 ASP B C 1
ATOM 6476 O O . ASP B 1 404 ? -8.562 -17.719 -37.75 1 96.81 404 ASP B O 1
ATOM 6480 N N . GLU B 1 405 ? -9.516 -16.969 -35.844 1 96.06 405 GLU B N 1
ATOM 6481 C CA . GLU B 1 405 ? -9.383 -15.578 -36.25 1 96.06 405 GLU B CA 1
ATOM 6482 C C . GLU B 1 405 ? -7.914 -15.172 -36.375 1 96.06 405 GLU B C 1
ATOM 6484 O O . GLU B 1 405 ? -7.543 -14.438 -37.281 1 96.06 405 GLU B O 1
ATOM 6489 N N . LEU B 1 406 ? -7.102 -15.633 -35.406 1 95.5 406 LEU B N 1
ATOM 6490 C CA . LEU B 1 406 ? -5.672 -15.352 -35.469 1 95.5 406 LEU B CA 1
ATOM 6491 C C . LEU B 1 406 ? -5.035 -15.938 -36.719 1 95.5 406 LEU B C 1
ATOM 6493 O O . LEU B 1 406 ? -4.164 -15.312 -37.312 1 95.5 406 LEU B O 1
ATOM 6497 N N . ASN B 1 407 ? -5.527 -17.062 -37.094 1 93.88 407 ASN B N 1
ATOM 6498 C CA . ASN B 1 407 ? -4.992 -17.75 -38.281 1 93.88 407 ASN B CA 1
ATOM 6499 C C . ASN B 1 407 ? -5.363 -17.031 -39.562 1 93.88 407 ASN B C 1
ATOM 6501 O O . ASN B 1 407 ? -4.684 -17.172 -40.594 1 93.88 407 ASN B O 1
ATOM 6505 N N . LYS B 1 408 ? -6.371 -16.234 -39.562 1 91.81 408 LYS B N 1
ATOM 6506 C CA . LYS B 1 408 ? -6.863 -15.539 -40.719 1 91.81 408 LYS B CA 1
ATOM 6507 C C . LYS B 1 408 ? -6.215 -14.164 -40.875 1 91.81 408 LYS B C 1
ATOM 6509 O O . LYS B 1 408 ? -6.344 -13.508 -41.906 1 91.81 408 LYS B O 1
ATOM 6514 N N . GLN B 1 409 ? -5.508 -13.672 -39.844 1 84.38 409 GLN B N 1
ATOM 6515 C CA . GLN B 1 409 ? -4.789 -12.406 -39.938 1 84.38 409 GLN B CA 1
ATOM 6516 C C . GLN B 1 409 ? -3.5 -12.555 -40.719 1 84.38 409 GLN B C 1
ATOM 6518 O O . GLN B 1 409 ? -2.965 -11.57 -41.25 1 84.38 409 GLN B O 1
#

Foldseek 3Di:
DPQFQFAQVCCVQFDDDPPFLEFALQPQHTAGPLLVVLLVVLVVVCPVDVCCCLVPVVVVLLLVLLVVVCVQQVHDSLQKFKFQALLQLLLQPLVQFDDAAQAEEEEEPLPDPSSVVSVVVCCVPHNYHYDYDYDFDPDDQVVVLVSLLVSQVVQVVPPVGDHHAEYEEECAGPVVRWGHPQLSVLVVQVVVVHAYAYEAQPDRQQHRHHCVSRVHQKYKYACRRNLNFHHRIMMIGGDLQQQQRGAGPDFDPQDDHDPGRNDSPRRHVRRSDDPDSCSSSSSSVVSQVVCVVNVHSVSFQVQLQVQQVVLQQVLLVLQVHHKRADPVRRITGFKTKHFHDDADAPDDQVVLQVQLQCCCVPPLSYGWGWDDGNRTIITMTGGGRHHHNVSSVSVSVSSVVSRVVRRVD/DPQFQFAQVCCVQFDDDPQFLEFALQPQHTAGPLLVVLLVVLVVVCPVDVCCCLVPVVVVLLLVLLVVVCVQQVHDSLQKFKFQALLQLLLQPLVQFDDAAQAEEEEEPLADPSSVVSVVVCCVPHNYHYHYDYDFDPDDQVVVLVSLLVSQVVQVVPPVGDHHAEYEEECAGPVVRWGHPQLSNLVVQVVVVHAYAYEAQPDRQQHRHHCVSRVHQKYKYACRRNLNFHHRIMMIGGPLQQQQRGAGPDFDPQDDHDPGRNPSPRNHVRRSDDPDSCSSSSSSVVSQVVCVVNVHSVSFQVQLQVQQVVLQQVLLVLQVHHKRADPVRRITGFKTKHFHDDADAPDDQVVLQVQLQCCCVPPLSYGWGWDDGNRTIITMTGGGRHHHNVSSVSVSVSSVVSRVVRRVD

Sequence (818 aa):
MSNPVFGKALRKDFCFEPGYIPLGHGSFGAIPNVVKQKLREYQDKSEAHPDRWNRFEMIPVIEKNLMLLSKLMNCDSQDINFVSNSSEAASTVLRSYPFKAGDKVLCYQTAYVNVNKALEFIRDQYGVQLITIELNYPMEDQEILELTKQVIDREHAKSDEPRIKLAVIDAISAAPAVIFPYKEITKLVQENDILAMIDGAHTIGQIEVDIRSFDPDFFFSNCHKWLFVPRGSCVLYVAQRNQGYIHPTTLTFAYKHHPDGSDTSTFKSEFIPPTIDTSNYMCVEEALKYRESLGGEEAIREYTHKIAVQGGALVAKMLGTQVLENSAKTLTASMVSIELPPFNTTLKDSEIGPFIMKKLIYEYNTMAPTYKNNGKWYTRLCGQVYVDLDDFEHAGKALLAILDELNKQMSNPVFGKALRKDFCFEPGYIPLGHGSFGAIPNVVKQKLREYQDKSEAHPDRWNRFEMIPVIEKNLMLLSKLMNCDSQDINFVSNSSEAASTVLRSYPFKAGDKVLCYQTAYVNVNKALEFIRDQYGVQLITIELNYPMEDQEILELTKQVIDREHAKSDEPRIKLAVIDAISAAPAVIFPYKEITKLVQENDILAMIDGAHTIGQIEVDIRSFDPDFFFSNCHKWLFVPRGSCVLYVAQRNQGYIHPTTLTFAYKHHPDGSDTSTFKSEFIPPTIDTSNYMCVEEALKYRESLGGEEAIREYTHKIAVQGGALVAKMLGTQVLENSAKTLTASMVSIELPPFNTTLKDSEIGPFIMKKLIYEYNTMAPTYKNNGKWYTRLCGQVYVDLDDFEHAGKALLAILDELNKQ

Radius of gyration: 27.67 Å; Cα contacts (8 Å, |Δi|>4): 1718; chains: 2; bounding box: 64×76×82 Å